Protein AF-A0A6L8DIW6-F1 (afdb_monomer_lite)

Foldseek 3Di:
DFLLLVLQAQAEEEEEPCLDDLNLLLVLLCCVVNVNHQAYEYADAWDADPVGDIRDQVNCCVPRRCPDPQVVVVCVVCPPCSCVSCVRHYHGDHFDLLDALRNDDPVVLLVCLARHAEYEYPDDDLDLQFQLLVLLSGQASSLLRSLVSQVSHDLHAYEAEFAPQLLAQDFEEAELDQDAAQAFNCVVVVNDPDGGHLVVVSVVLNVVLVVLVVVLVDPVNLVVQLVVLCVVPVDDDPVVSVVSSVVVSVVSSSVVSSVSQCVVCVVRRHRGSRSNSNNSSSSSCVVPNPQHLYEYEHEYQEAAACCPPHFQADAAQGLCRVVLVCQLQQLDQAAAFDQFAWRWYAYSLLSSLLSSLRRSVSSVPTDYGGAYLTQQAPHTDTPNNLVVLSNVLCVVVHDADPVRDGDDGHRYPNDHLVVVCVVCCVPQVVVLVVVLVVLVVVPPDPVCVVVNVVSVVSNVSSVVRNVSSSSCHSSRHRNYDYDGVSSVVSLVPTDPVSCVSSPNDSVPDPPSCSNNPGNVVSCCVHYVVPDDDDFDDDLPVVLQVFLQQNPQPPVGRPDPLFLLVLLVVLCVRFVQDFAEWEADPVGIDTAGSVLLSQLLLQLLVVVVVVPDAAAAEEEEAEFDHPLSLSPLSNCVLNNYAYEYDYNPDALVVSLVSCVLRVHQEYEYAPVNVVRNVVVDDPQAADDPDDDDDPDDDDDDDGGHYAYFHSQQSRHHPPDDRDPSHSPPPVDDRPHTDDFGSQRFSYFAWDDDPDPDIWTFTFGRLLLVVVLVLVCSQQVAALAAEEEQDPGCSDLCCVRPVRSNCSSRNHYYYYDPDLQLLVVLVVCLVRVHQEYEDAQVSLVRNLVVQVVCCVPVNNRSVVSHQYAEHEPDFHDLVSQVSNVVSSDGYKAFYFDVQQSTTQAIAGSNGGDHQFNHAGGPQKDWDFPPADPVQKHWIKIAGSNGTPATDPCVPRRCVQQDPRIGGPQWIWHADPVRTIHTDGGNVVVVVVVVPDDDDDDDDDPDAAAEEEEPDPWFFVDDLVQLLLCLVCVPPDPVRSVVVCVVCVVVVVVLVVVCVVPVQVSLLVVLQSQFFPFPVVLLVCLVVCCVPPGQQGGFPVSLVVLVVCVVSVHAYEYAYLAEPSNCVVVCVVSVHPYYHYWYADDDPRGGRSHTPDGGRWALNVLVVVVVVCVVVVHDQLRYEYEDAEPRCLSNQVRHNAREHEVHDPVVVVVCVVVVHHYYYTDGD

Secondary structure (DSSP, 8-state):
--HHHHHHBT-EEEEESTTSHHHHHHHHHHHHH-TTB-EEEEEE--EE-TTS-EE-HHHHIIIIIITSGGGHHHHHHHGGGHHHHHHHHEEEEE--TTSGGGG--HHHHHHHHHH-SEEEE------TT--HHHHIIIIIIHHHHHHHHHHHSSS-EEEEE--GGGGTT--EEE-S-PPPTT--HHHHTTS--PPP-HHHHHHHHHHHHHHHHHHTTSHHHHHHHHHHHHHH-SS--HHHHHHHHHHHHHHHHHHHHHHHHHHHHHHTT-SSHHHHHHHHHHHHHHHH-TT--EEEEEE-EEES-SSSSSTT---S--SSHHHHHHHHTT--S---S-TT-B--EEEHHHHHHHHHHHHHHHHHH-SEEEEEE-STTTS--BHHHHHHHHHHHHHHSPPB-TTSPBPP--------HHHHHHHHIIIIIHHHHHHHHHHTT-TT-TTHHHHHHHHHHHHHHHHHHHHHHHHHTTGGG--EEE--HHHHHHHHTS-HHHHHHS---GGG--HHHIIIIIIHHHHIIIII---SSP----HHHHHHTTSSS--S-TTT-----SHHHHHHHHHHHHTTSEEEEEEETTEEEEEEHHHHHHHHHHHHHHHHHTT--TT-EEEEE--S-HHHHHHHHHHHHTTPEEEEE-TTS-HHHHHHHHHHTTEEEEEE-HHHHHHHHTTPPTTSB--S--PPPTTPPPPP--S-BEEEEGGGTTEETTSPPPPSS-----SPPPPPPP--TTSEEEEEEP--SSS---EEEEEHHHHHHHHHHHHHHHT--TT-EEEE-S-TTSHHIIIIIIIHHHHHT-EEEE-S---HHHHHHHHHHHT--EEEE-HHHHHHHHHHHHHHHHHH-SHHHHH--EEEE-SSPPPHHHHHHHHHTT--EEEEEE-GGGSSEEEE--SS---TT---EEPTTEEEEEES--TTS-EEEEEEETTS-SEETT-HHHHHHHEETTEEEEEEEEEE-TTS-EEEEEEHHHHHHHGGG---------S---EEEEE-BTTTBS--HHHHHHHHHTTT--HHHHHHHHHHHHHHHHHHHHHHHH-HHHHHHHHHGGGTT-BHHHHHTTHHHHIIIIIGGGBBHHHHHHHHHHHHTT-EEEEEEEEEHHHHHHHHHHHT-SEEEEEEEEEETTEEEEEEESS-SSTHHHHHHHHHHHHHHT--GGG-EEEESSGGGHHHHTTSSEEEEES--HHHHHHHHHHT-EEE---B-

Structure (mmCIF, N/CA/C/O backbone):
data_AF-A0A6L8DIW6-F1
#
_entry.id   AF-A0A6L8DIW6-F1
#
loop_
_atom_site.group_PDB
_atom_site.id
_atom_site.type_symbol
_atom_site.label_atom_id
_atom_site.label_alt_id
_atom_site.label_comp_id
_atom_site.label_asym_id
_atom_site.label_entity_id
_atom_site.label_seq_id
_atom_site.pdbx_PDB_ins_code
_atom_site.Cartn_x
_atom_site.Cartn_y
_atom_site.Cartn_z
_atom_site.occupancy
_atom_site.B_iso_or_equiv
_atom_site.auth_seq_id
_atom_site.auth_comp_id
_atom_site.auth_asym_id
_atom_site.auth_atom_id
_atom_site.pdbx_PDB_model_num
ATOM 1 N N . MET A 1 1 ? -31.921 -7.538 9.552 1.00 60.34 1 MET A N 1
ATOM 2 C CA . MET A 1 1 ? -31.863 -6.181 10.118 1.00 60.34 1 MET A CA 1
ATOM 3 C C . MET A 1 1 ? -30.829 -6.242 11.211 1.00 60.34 1 MET A C 1
ATOM 5 O O . MET A 1 1 ? -31.128 -6.794 12.261 1.00 60.34 1 MET A O 1
ATOM 9 N N . SER A 1 2 ? -29.642 -5.725 10.908 1.00 85.19 2 SER A N 1
ATOM 10 C CA . SER A 1 2 ? -28.506 -5.585 11.821 1.00 85.19 2 SER A CA 1
ATOM 11 C C . SER A 1 2 ? -28.940 -5.100 13.211 1.00 85.19 2 SER A C 1
ATOM 13 O O . SER A 1 2 ? -29.562 -4.035 13.342 1.00 85.19 2 SER A O 1
ATOM 15 N N . GLU A 1 3 ? -28.617 -5.869 14.255 1.00 88.81 3 GLU A N 1
ATOM 16 C CA . GLU A 1 3 ? -28.897 -5.497 15.647 1.00 88.81 3 GLU A CA 1
ATOM 17 C C . GLU A 1 3 ? -28.067 -4.275 16.057 1.00 88.81 3 GLU A C 1
ATOM 19 O O . GLU A 1 3 ? -28.584 -3.363 16.706 1.00 88.81 3 GLU A O 1
ATOM 24 N N . ILE A 1 4 ? -26.802 -4.217 15.631 1.00 94.75 4 ILE A N 1
ATOM 25 C CA . ILE A 1 4 ? -25.880 -3.117 15.949 1.00 94.75 4 ILE A CA 1
ATOM 26 C C . ILE A 1 4 ? -26.357 -1.798 15.321 1.00 94.75 4 ILE A C 1
ATOM 28 O O . ILE A 1 4 ? -26.414 -0.771 16.002 1.00 94.75 4 ILE A O 1
ATOM 32 N N . VAL A 1 5 ? -26.748 -1.805 14.041 1.00 95.38 5 VAL A N 1
ATOM 33 C CA . VAL A 1 5 ? -27.281 -0.612 13.355 1.00 95.38 5 VAL A CA 1
ATOM 34 C C . VAL A 1 5 ? -28.603 -0.178 13.982 1.00 95.38 5 VAL A C 1
ATOM 36 O O . VAL A 1 5 ? -28.821 1.016 14.191 1.00 95.38 5 VAL A O 1
ATOM 39 N N . THR A 1 6 ? -29.462 -1.137 14.336 1.00 94.50 6 THR A N 1
ATOM 40 C CA . THR A 1 6 ? -30.736 -0.853 15.009 1.00 94.50 6 THR A CA 1
ATOM 41 C C . THR A 1 6 ? -30.513 -0.221 16.382 1.00 94.50 6 THR A C 1
ATOM 43 O O . THR A 1 6 ? -31.195 0.745 16.716 1.00 94.50 6 THR A O 1
ATOM 46 N N . TYR A 1 7 ? -29.541 -0.710 17.157 1.00 95.50 7 TYR A N 1
ATOM 47 C CA . TYR A 1 7 ? -29.178 -0.131 18.450 1.00 95.50 7 TYR A CA 1
ATOM 48 C C . TYR A 1 7 ? -28.678 1.313 18.316 1.00 95.50 7 TYR A C 1
ATOM 50 O O . TYR A 1 7 ? -29.071 2.161 19.111 1.00 95.50 7 TYR A O 1
ATOM 58 N N . LEU A 1 8 ? -27.852 1.609 17.306 1.00 96.62 8 LEU A N 1
ATOM 59 C CA . LEU A 1 8 ? -27.275 2.942 17.082 1.00 96.62 8 LEU A CA 1
ATOM 60 C C . LEU A 1 8 ? -28.264 3.967 16.502 1.00 96.62 8 LEU A C 1
ATOM 62 O O . LEU A 1 8 ? -27.987 5.169 16.541 1.00 96.62 8 LEU A O 1
ATOM 66 N N . ARG A 1 9 ? -29.409 3.530 15.965 1.00 96.94 9 ARG A N 1
ATOM 67 C CA . ARG A 1 9 ? -30.424 4.411 15.370 1.00 96.94 9 ARG A CA 1
ATOM 68 C C . ARG A 1 9 ? -30.899 5.462 16.376 1.00 96.94 9 ARG A C 1
ATOM 70 O O . ARG A 1 9 ? -31.416 5.137 17.440 1.00 96.94 9 ARG A O 1
ATOM 77 N N . GLY A 1 10 ? -30.748 6.735 16.017 1.00 96.44 10 GLY A N 1
ATOM 78 C CA . GLY A 1 10 ? -31.159 7.873 16.840 1.00 96.44 10 GLY A CA 1
ATOM 79 C C . GLY A 1 10 ? -30.328 8.096 18.107 1.00 96.44 10 GLY A C 1
ATOM 80 O O . GLY A 1 10 ? -30.591 9.064 18.816 1.00 96.44 10 GLY A O 1
ATOM 81 N N . LYS A 1 11 ? -29.323 7.255 18.384 1.00 96.94 11 LYS A N 1
ATOM 82 C CA . LYS A 1 11 ? -28.484 7.369 19.579 1.00 96.94 11 LYS A CA 1
ATOM 83 C C . LYS A 1 11 ? -27.518 8.538 19.498 1.00 96.94 11 LYS A C 1
ATOM 85 O O . LYS A 1 11 ? -27.013 8.884 18.424 1.00 96.94 11 LYS A O 1
ATOM 90 N N . THR A 1 12 ? -27.228 9.104 20.661 1.00 98.12 12 THR A N 1
ATOM 91 C CA . THR A 1 12 ? -26.225 10.144 20.849 1.00 98.12 12 THR A CA 1
ATOM 92 C C . THR A 1 12 ? -25.003 9.567 21.550 1.00 98.12 12 THR A C 1
ATOM 94 O O . THR A 1 12 ? -25.089 9.049 22.663 1.00 98.12 12 THR A O 1
ATOM 97 N N . LEU A 1 13 ? -23.845 9.670 20.904 1.00 98.19 13 LEU A N 1
ATOM 98 C CA . LEU A 1 13 ? -22.583 9.144 21.410 1.00 98.19 13 LEU A CA 1
ATOM 99 C C . LEU A 1 13 ? -21.670 10.288 21.836 1.00 98.19 13 LEU A C 1
ATOM 101 O O . LEU A 1 13 ? -21.551 11.282 21.124 1.00 98.19 13 LEU A O 1
ATOM 105 N N . LEU A 1 14 ? -20.959 10.118 22.946 1.00 97.81 14 LEU A N 1
ATOM 106 C CA . LEU A 1 14 ? -19.825 10.956 23.320 1.00 97.81 14 LEU A CA 1
ATOM 107 C C . LEU A 1 14 ? -18.543 10.128 23.255 1.00 97.81 14 LEU A C 1
ATOM 109 O O . LEU A 1 14 ? -18.403 9.122 23.949 1.00 97.81 14 LEU A O 1
ATOM 113 N N . ILE A 1 15 ? -17.606 10.557 22.409 1.00 96.50 15 ILE A N 1
ATOM 114 C CA . ILE A 1 15 ? -16.372 9.832 22.111 1.00 96.50 15 ILE A CA 1
ATOM 115 C C . ILE A 1 15 ? -15.164 10.678 22.506 1.00 96.50 15 ILE A C 1
ATOM 117 O O . ILE A 1 15 ? -14.994 11.813 22.052 1.00 96.50 15 ILE A O 1
ATOM 121 N N . THR A 1 16 ? -14.281 10.101 23.321 1.00 93.44 16 THR A N 1
ATOM 122 C CA . THR A 1 16 ? -12.988 10.705 23.666 1.00 93.44 16 THR A CA 1
ATOM 123 C C . THR A 1 16 ? -11.833 10.034 22.935 1.00 93.44 16 THR A C 1
ATOM 125 O O . THR A 1 16 ? -11.934 8.903 22.463 1.00 93.44 16 THR A O 1
ATOM 128 N N . GLY A 1 17 ? -10.709 10.746 22.812 1.00 87.88 17 GLY A N 1
ATOM 129 C CA . GLY A 1 17 ? -9.570 10.257 22.030 1.00 87.88 17 GLY A CA 1
ATOM 130 C C . GLY A 1 17 ? -9.835 10.249 20.521 1.00 87.88 17 GLY A C 1
ATOM 131 O O . GLY A 1 17 ? -9.136 9.552 19.796 1.00 87.88 17 GLY A O 1
ATOM 132 N N . ALA A 1 18 ? -10.810 11.034 20.045 1.00 84.94 18 ALA A N 1
ATOM 133 C CA . ALA A 1 18 ? -11.290 11.057 18.659 1.00 84.94 18 ALA A CA 1
ATOM 134 C C . ALA A 1 18 ? -10.206 11.358 17.606 1.00 84.94 18 ALA A C 1
ATOM 136 O O . ALA A 1 18 ? -10.297 10.923 16.463 1.00 84.94 18 ALA A O 1
ATOM 137 N N . THR A 1 19 ? -9.145 12.071 17.990 1.00 87.44 19 THR A N 1
ATOM 138 C CA . THR A 1 19 ? -7.993 12.340 17.114 1.00 87.44 19 THR A CA 1
ATOM 139 C C . THR A 1 19 ? -7.044 11.143 16.986 1.00 87.44 19 THR A C 1
ATOM 141 O O . THR A 1 19 ? -6.098 11.192 16.202 1.00 87.44 19 THR A O 1
ATOM 144 N N . GLY A 1 20 ? -7.254 10.092 17.780 1.00 88.31 20 GLY A N 1
ATOM 145 C CA . GLY A 1 20 ? -6.485 8.856 17.778 1.00 88.31 20 GLY A CA 1
ATOM 146 C C . GLY A 1 20 ? -6.932 7.879 16.692 1.00 88.31 20 GLY A C 1
ATOM 147 O O . GLY A 1 20 ? -8.074 7.885 16.242 1.00 88.31 20 GLY A O 1
ATOM 148 N N . PHE A 1 21 ? -6.009 7.002 16.307 1.00 90.56 21 PHE A N 1
ATOM 149 C CA . PHE A 1 21 ? -6.151 6.061 15.193 1.00 90.56 21 PHE A CA 1
ATOM 150 C C . PHE A 1 21 ? -7.405 5.175 15.271 1.00 90.56 21 PHE A C 1
ATOM 152 O O . PHE A 1 21 ? -8.214 5.176 14.349 1.00 90.56 21 PHE A O 1
ATOM 159 N N . LEU A 1 22 ? -7.609 4.474 16.392 1.00 92.69 22 LEU A N 1
ATOM 160 C CA . LEU A 1 22 ? -8.771 3.599 16.569 1.00 92.69 22 LEU A CA 1
ATOM 161 C C . LEU A 1 22 ? -10.090 4.383 16.587 1.00 92.69 22 LEU A C 1
ATOM 163 O O . LEU A 1 22 ? -11.066 3.961 15.976 1.00 92.69 22 LEU A O 1
ATOM 167 N N . ALA A 1 23 ? -10.122 5.536 17.259 1.00 93.31 23 ALA A N 1
ATOM 168 C CA . ALA A 1 23 ? -11.342 6.326 17.379 1.00 93.31 23 ALA A CA 1
ATOM 169 C C . ALA A 1 23 ? -11.843 6.809 16.011 1.00 93.31 23 ALA A C 1
ATOM 171 O O . ALA A 1 23 ? -13.042 6.764 15.753 1.00 93.31 23 ALA A O 1
ATOM 172 N N . LYS A 1 24 ? -10.934 7.198 15.106 1.00 94.75 24 LYS A N 1
ATOM 173 C CA . LYS A 1 24 ? -11.293 7.548 13.725 1.00 94.75 24 LYS A CA 1
ATOM 174 C C . LYS A 1 24 ? -11.913 6.372 12.976 1.00 94.75 24 LYS A C 1
ATOM 176 O O . LYS A 1 24 ? -12.929 6.573 12.321 1.00 94.75 24 LYS A O 1
ATOM 181 N N . ALA A 1 25 ? -11.346 5.169 13.108 1.00 95.12 25 ALA A N 1
ATOM 182 C CA . ALA A 1 25 ? -11.906 3.962 12.497 1.00 95.12 25 ALA A CA 1
ATOM 183 C C . ALA A 1 25 ? -13.319 3.670 13.019 1.00 95.12 25 ALA A C 1
ATOM 185 O O . ALA A 1 25 ? -14.221 3.407 12.233 1.00 95.12 25 ALA A O 1
ATOM 186 N N . VAL A 1 26 ? -13.536 3.785 14.335 1.00 96.62 26 VAL A N 1
ATOM 187 C CA . VAL A 1 26 ? -14.862 3.587 14.941 1.00 96.62 26 VAL A CA 1
ATOM 188 C C . VAL A 1 26 ? -15.864 4.639 14.456 1.00 96.62 26 VAL A C 1
ATOM 190 O O . VAL A 1 26 ? -16.973 4.286 14.066 1.00 96.62 26 VAL A O 1
ATOM 193 N N . VAL A 1 27 ? -15.486 5.922 14.438 1.00 96.56 27 VAL A N 1
ATOM 194 C CA . VAL A 1 27 ? -16.367 7.014 13.981 1.00 96.56 27 VAL A CA 1
ATOM 195 C C . VAL A 1 27 ? -16.723 6.860 12.501 1.00 96.56 27 VAL A C 1
ATOM 197 O O . VAL A 1 27 ? -17.898 6.963 12.152 1.00 96.56 27 VAL A O 1
ATOM 200 N N . GLU A 1 28 ? -15.741 6.577 11.641 1.00 95.88 28 GLU A N 1
ATOM 201 C CA . GLU A 1 28 ? -15.964 6.277 10.219 1.00 95.88 28 GLU A CA 1
ATOM 202 C C . GLU A 1 28 ? -16.940 5.112 10.059 1.00 95.88 28 GLU A C 1
ATOM 204 O O . GLU A 1 28 ? -17.940 5.234 9.348 1.00 95.88 28 GLU A O 1
ATOM 209 N N . LYS A 1 29 ? -16.697 4.017 10.789 1.00 96.12 29 LYS A N 1
ATOM 210 C CA . LYS A 1 29 ? -17.497 2.798 10.713 1.00 96.12 29 LYS A CA 1
ATOM 211 C C . LYS A 1 29 ? -18.953 3.044 11.100 1.00 96.12 29 LYS A C 1
ATOM 213 O O . LYS A 1 29 ? -19.847 2.583 10.389 1.00 96.12 29 LYS A O 1
ATOM 218 N N . ILE A 1 30 ? -19.192 3.802 12.175 1.00 97.00 30 ILE A N 1
ATOM 219 C CA . ILE A 1 30 ? -20.539 4.208 12.605 1.00 97.00 30 ILE A CA 1
ATOM 220 C C . ILE A 1 30 ? -21.213 5.039 11.511 1.00 97.00 30 ILE A C 1
ATOM 222 O O . ILE A 1 30 ? -22.321 4.715 11.098 1.00 97.00 30 ILE A O 1
ATOM 226 N N . LEU A 1 31 ? -20.552 6.084 11.007 1.00 96.00 31 LEU A N 1
ATOM 227 C CA . LEU A 1 31 ? -21.151 6.995 10.025 1.00 96.00 31 LEU A CA 1
ATOM 228 C C . LEU A 1 31 ? -21.475 6.306 8.695 1.00 96.00 31 LEU A C 1
ATOM 230 O O . LEU A 1 31 ? -22.463 6.665 8.054 1.00 96.00 31 LEU A O 1
ATOM 234 N N . ARG A 1 32 ? -20.668 5.316 8.301 1.00 94.19 32 ARG A N 1
ATOM 235 C CA . ARG A 1 32 ? -20.864 4.533 7.079 1.00 94.19 32 ARG A CA 1
ATOM 236 C C . ARG A 1 32 ? -21.933 3.454 7.220 1.00 94.19 32 ARG A C 1
ATOM 238 O O . ARG A 1 32 ? -22.742 3.297 6.312 1.00 94.19 32 ARG A O 1
ATOM 245 N N . CYS A 1 33 ? -21.922 2.694 8.316 1.00 93.38 33 CYS A N 1
ATOM 246 C CA . CYS A 1 33 ? -22.786 1.514 8.463 1.00 93.38 33 CYS A CA 1
ATOM 247 C C . CYS A 1 33 ? -24.106 1.825 9.180 1.00 93.38 33 CYS A C 1
ATOM 249 O O . CYS A 1 33 ? -25.103 1.162 8.924 1.00 93.38 33 CYS A O 1
ATOM 251 N N . ALA A 1 34 ? -24.132 2.843 10.043 1.00 94.19 34 ALA A N 1
ATOM 252 C CA . ALA A 1 34 ? -25.307 3.285 10.791 1.00 94.19 34 ALA A CA 1
ATOM 253 C C . ALA A 1 34 ? -25.580 4.784 10.547 1.00 94.19 34 ALA A C 1
ATOM 255 O O . ALA A 1 34 ? -25.504 5.599 11.470 1.00 94.19 34 ALA A O 1
ATOM 256 N N . PRO A 1 35 ? -25.921 5.193 9.308 1.00 90.69 35 PRO A N 1
ATOM 257 C CA . PRO A 1 35 ? -26.141 6.600 8.986 1.00 90.69 35 PRO A CA 1
ATOM 258 C C . PRO A 1 35 ? -27.325 7.215 9.749 1.00 90.69 35 PRO A C 1
ATOM 260 O O . PRO A 1 35 ? -27.416 8.434 9.823 1.00 90.69 35 PRO A O 1
ATOM 263 N N . GLU A 1 36 ? -28.215 6.421 10.335 1.00 94.75 36 GLU A N 1
ATOM 264 C CA . GLU A 1 36 ? -29.333 6.908 11.154 1.00 94.75 36 GLU A CA 1
ATOM 265 C C . GLU A 1 36 ? -28.943 7.206 12.614 1.00 94.75 36 GLU A C 1
ATOM 267 O O . GLU A 1 36 ? -29.816 7.492 13.434 1.00 94.75 36 GLU A O 1
ATOM 272 N N . VAL A 1 37 ? -27.651 7.151 12.961 1.00 96.88 37 VAL A N 1
ATOM 273 C CA . VAL A 1 37 ? -27.142 7.649 14.246 1.00 96.88 37 VAL A CA 1
ATOM 274 C C . VAL A 1 37 ? -27.524 9.121 14.443 1.00 96.88 37 VAL A C 1
ATOM 276 O O . VAL A 1 37 ? -27.468 9.915 13.502 1.00 96.88 37 VAL A O 1
ATOM 279 N N . GLY A 1 38 ? -27.923 9.484 15.664 1.00 96.81 38 GLY A N 1
ATOM 280 C CA . GLY A 1 38 ? -28.416 10.824 15.979 1.00 96.81 38 GLY A CA 1
ATOM 281 C C . GLY A 1 38 ? -27.301 11.868 15.964 1.00 96.81 38 GLY A C 1
ATOM 282 O O . GLY A 1 38 ? -27.228 12.705 15.063 1.00 96.81 38 GLY A O 1
ATOM 283 N N . ARG A 1 39 ? -26.430 11.835 16.979 1.00 96.62 39 ARG A N 1
ATOM 284 C CA . ARG A 1 39 ? -25.302 12.770 17.130 1.00 96.62 39 ARG A CA 1
ATOM 285 C C . ARG A 1 39 ? -24.068 12.061 17.676 1.00 96.62 39 ARG A C 1
ATOM 287 O O . ARG A 1 39 ? -24.170 11.144 18.482 1.00 96.62 39 ARG A O 1
ATOM 294 N N . ILE A 1 40 ? -22.893 12.525 17.273 1.00 98.12 40 ILE A N 1
ATOM 295 C CA . ILE A 1 40 ? -21.598 12.074 17.773 1.00 98.12 40 ILE A CA 1
ATOM 296 C C . ILE A 1 40 ? -20.840 13.300 18.283 1.00 98.12 40 ILE A C 1
ATOM 298 O O . ILE A 1 40 ? -20.344 14.109 17.499 1.00 98.12 40 ILE A O 1
ATOM 302 N N . TYR A 1 41 ? -20.743 13.433 19.601 1.00 97.88 41 TYR A N 1
ATOM 303 C CA . TYR A 1 41 ? -19.928 14.436 20.269 1.00 97.88 41 TYR A CA 1
ATOM 304 C C . TYR A 1 41 ? -18.482 13.945 20.379 1.00 97.88 41 TYR A C 1
ATOM 306 O O . TYR A 1 41 ? -18.205 12.933 21.021 1.00 97.88 41 TYR A O 1
ATOM 314 N N . LEU A 1 42 ? -17.545 14.665 19.767 1.00 96.69 42 LEU A N 1
ATOM 315 C CA . LEU A 1 42 ? -16.115 14.365 19.831 1.00 96.69 42 LEU A CA 1
ATOM 316 C C . LEU A 1 42 ? -15.441 15.322 20.812 1.00 96.69 42 LEU A C 1
ATOM 318 O O . LEU A 1 42 ? -15.326 16.515 20.529 1.00 96.69 42 LEU A O 1
ATOM 322 N N . VAL A 1 43 ? -14.970 14.803 21.950 1.00 93.75 43 VAL A N 1
ATOM 323 C CA . VAL A 1 43 ? -14.256 15.614 22.948 1.00 93.75 43 VAL A CA 1
ATOM 324 C C . VAL A 1 43 ? -12.804 15.791 22.513 1.00 93.75 43 VAL A C 1
ATOM 326 O O . VAL A 1 43 ? -12.021 14.833 22.488 1.00 93.75 43 VAL A O 1
ATOM 329 N N . VAL A 1 44 ? -12.442 17.021 22.147 1.00 92.19 44 VAL A N 1
ATOM 330 C CA . VAL A 1 44 ? -11.136 17.372 21.581 1.00 92.19 44 VAL A CA 1
ATOM 331 C C . VAL A 1 44 ? -10.604 18.641 22.241 1.00 92.19 44 VAL A C 1
ATOM 333 O O . VAL A 1 44 ? -11.286 19.653 22.317 1.00 92.19 44 VAL A O 1
ATOM 336 N N . ARG A 1 45 ? -9.343 18.613 22.678 1.00 88.75 45 ARG A N 1
ATOM 337 C CA . ARG A 1 45 ? -8.667 19.786 23.259 1.00 88.75 45 ARG A CA 1
ATOM 338 C C . ARG A 1 45 ? -8.304 20.816 22.194 1.00 88.75 45 ARG A C 1
ATOM 340 O O . ARG A 1 45 ? -7.816 20.422 21.134 1.00 88.75 45 ARG A O 1
ATOM 347 N N . ALA A 1 46 ? -8.404 22.109 22.491 1.00 86.31 46 ALA A N 1
ATOM 348 C CA . ALA A 1 46 ? -7.761 23.128 21.663 1.00 86.31 46 ALA A CA 1
ATOM 349 C C . ALA A 1 46 ? -6.237 22.908 21.606 1.00 86.31 46 ALA A C 1
ATOM 351 O O . ALA A 1 46 ? -5.620 22.401 22.549 1.00 86.31 46 ALA A O 1
ATOM 352 N N . ARG A 1 47 ? -5.604 23.273 20.487 1.00 85.75 47 ARG A N 1
ATOM 353 C CA . ARG A 1 47 ? -4.162 23.066 20.284 1.00 85.75 47 ARG A CA 1
ATOM 354 C C . ARG A 1 47 ? -3.485 24.313 19.744 1.00 85.75 47 ARG A C 1
ATOM 356 O O . ARG A 1 47 ? -3.834 24.811 18.684 1.00 85.75 47 ARG A O 1
ATOM 363 N N . ARG A 1 48 ? -2.413 24.756 20.400 1.00 80.50 48 ARG A N 1
ATOM 364 C CA . ARG A 1 48 ? -1.581 25.847 19.881 1.00 80.50 48 ARG A CA 1
ATOM 365 C C . ARG A 1 48 ? -0.627 25.353 18.785 1.00 80.50 48 ARG A C 1
ATOM 367 O O . ARG A 1 48 ? 0.123 24.395 18.992 1.00 80.50 48 ARG A O 1
ATOM 374 N N . ARG A 1 49 ? -0.647 25.998 17.618 1.00 75.94 49 ARG A N 1
ATOM 375 C CA . ARG A 1 49 ? 0.290 25.793 16.504 1.00 75.94 49 ARG A CA 1
ATOM 376 C C . ARG A 1 49 ? 1.646 26.442 16.812 1.00 75.94 49 ARG A C 1
ATOM 378 O O . ARG A 1 49 ? 1.785 27.289 17.695 1.00 75.94 49 ARG A O 1
ATOM 385 N N . LYS A 1 50 ? 2.678 26.023 16.070 1.00 69.38 50 LYS A N 1
ATOM 386 C CA . LYS A 1 50 ? 4.061 26.521 16.226 1.00 69.38 50 LYS A CA 1
ATOM 387 C C . LYS A 1 50 ? 4.222 28.000 15.856 1.00 69.38 50 LYS A C 1
ATOM 389 O O . LYS A 1 50 ? 5.166 28.626 16.318 1.00 69.38 50 LYS A O 1
ATOM 394 N N . ASP A 1 51 ? 3.318 28.528 15.038 1.00 75.25 51 ASP A N 1
ATOM 395 C CA . ASP A 1 51 ? 3.234 29.944 14.660 1.00 75.25 51 ASP A CA 1
ATOM 396 C C . ASP A 1 51 ? 2.552 30.819 15.731 1.00 75.25 51 ASP A C 1
ATOM 398 O O . ASP A 1 51 ? 2.510 32.038 15.598 1.00 75.25 51 ASP A O 1
ATOM 402 N N . GLY A 1 52 ? 2.054 30.210 16.814 1.00 74.94 52 GLY A N 1
ATOM 403 C CA . GLY A 1 52 ? 1.411 30.893 17.930 1.00 74.94 52 GLY A CA 1
ATOM 404 C C . GLY A 1 52 ? -0.117 30.947 17.867 1.00 74.94 52 GLY A C 1
ATOM 405 O O . GLY A 1 52 ? -0.703 31.313 18.890 1.00 74.94 52 GLY A O 1
ATOM 406 N N . THR A 1 53 ? -0.742 30.548 16.750 1.00 82.88 53 THR A N 1
ATOM 407 C CA . THR A 1 53 ? -2.208 30.472 16.583 1.00 82.88 53 THR A CA 1
ATOM 408 C C . THR A 1 53 ? -2.812 29.290 17.352 1.00 82.88 53 THR A C 1
ATOM 410 O O . THR A 1 53 ? -2.114 28.318 17.643 1.00 82.88 53 THR A O 1
ATOM 413 N N . THR A 1 54 ? -4.093 29.358 17.722 1.00 85.62 54 THR A N 1
ATOM 414 C CA . THR A 1 54 ? -4.795 28.280 18.442 1.00 85.62 54 THR A CA 1
ATOM 415 C C . THR A 1 54 ? -5.827 27.645 17.522 1.00 85.62 54 THR A C 1
ATOM 417 O O . THR A 1 54 ? -6.721 28.337 17.059 1.00 85.62 54 THR A O 1
ATOM 420 N N . LEU A 1 55 ? -5.700 26.338 17.294 1.00 86.69 55 LEU A N 1
ATOM 421 C CA . LEU A 1 55 ? -6.725 25.504 16.680 1.00 86.69 55 LEU A CA 1
ATOM 422 C C . LEU A 1 55 ? -7.806 25.187 17.710 1.00 86.69 55 LEU A C 1
ATOM 424 O O . LEU A 1 55 ? -7.516 24.559 18.736 1.00 86.69 55 LEU A O 1
ATOM 428 N N . THR A 1 56 ? -9.029 25.599 17.415 1.00 91.88 56 THR A N 1
ATOM 429 C CA . THR A 1 56 ? -10.235 25.265 18.179 1.00 91.88 56 THR A CA 1
ATOM 430 C C . THR A 1 56 ? -10.566 23.776 18.068 1.00 91.88 56 THR A C 1
ATOM 432 O O . THR A 1 56 ? -10.117 23.090 17.144 1.00 91.88 56 THR A O 1
ATOM 435 N N . ALA A 1 57 ? -11.386 23.248 18.982 1.00 90.88 57 ALA A N 1
ATOM 436 C CA . ALA A 1 57 ? -11.850 21.860 18.883 1.00 90.88 57 ALA A CA 1
ATOM 437 C C . ALA A 1 57 ? -12.529 21.552 17.533 1.00 90.88 57 ALA A C 1
ATOM 439 O O . ALA A 1 57 ? -12.299 20.488 16.958 1.00 90.88 57 ALA A O 1
ATOM 440 N N . ARG A 1 58 ? -13.315 22.499 17.000 1.00 92.19 58 ARG A N 1
ATOM 441 C CA . ARG A 1 58 ? -14.001 22.368 15.707 1.00 92.19 58 ARG A CA 1
ATOM 442 C C . ARG A 1 58 ? -13.024 22.237 14.545 1.00 92.19 58 ARG A C 1
ATOM 444 O O . ARG A 1 58 ? -13.122 21.275 13.790 1.00 92.19 58 ARG A O 1
ATOM 451 N N . GLU A 1 59 ? -12.057 23.145 14.444 1.00 91.38 59 GLU A N 1
ATOM 452 C CA . GLU A 1 59 ? -11.039 23.088 13.388 1.00 91.38 59 GLU A CA 1
ATOM 453 C C . GLU A 1 59 ? -10.222 21.798 13.479 1.00 91.38 59 GLU A C 1
ATOM 455 O O . GLU A 1 59 ? -9.882 21.215 12.460 1.00 91.38 59 GLU A O 1
ATOM 460 N N . ARG A 1 60 ? -9.947 21.286 14.687 1.00 91.94 60 ARG A N 1
ATOM 461 C CA . ARG A 1 60 ? -9.271 19.988 14.833 1.00 91.94 60 ARG A CA 1
ATOM 462 C C . ARG A 1 60 ? -10.124 18.818 14.353 1.00 91.94 60 ARG A C 1
ATOM 464 O O . ARG A 1 60 ? -9.577 17.898 13.755 1.00 91.94 60 ARG A O 1
ATOM 471 N N . VAL A 1 61 ? -11.434 18.819 14.600 1.00 94.19 61 VAL A N 1
ATOM 472 C CA . VAL A 1 61 ? -12.329 17.786 14.051 1.00 94.19 61 VAL A CA 1
ATOM 473 C C . VAL A 1 61 ? -12.360 17.868 12.524 1.00 94.19 61 VAL A C 1
ATOM 475 O O . VAL A 1 61 ? -12.217 16.846 11.855 1.00 94.19 61 VAL A O 1
ATOM 478 N N . GLU A 1 62 ? -12.475 19.069 11.965 1.00 91.25 62 GLU A N 1
ATOM 479 C CA . GLU A 1 62 ? -12.478 19.276 10.517 1.00 91.25 62 GLU A CA 1
ATOM 480 C C . GLU A 1 62 ? -11.129 18.862 9.894 1.00 91.25 62 GLU A C 1
ATOM 482 O O . GLU A 1 62 ? -11.104 17.977 9.043 1.00 91.25 62 GLU A O 1
ATOM 487 N N . GLU A 1 63 ? -10.002 19.408 10.360 1.00 89.25 63 GLU A N 1
ATOM 488 C CA . GLU A 1 63 ? -8.667 19.203 9.777 1.00 89.25 63 GLU A CA 1
ATOM 489 C C . GLU A 1 63 ? -8.017 17.850 10.124 1.00 89.25 63 GLU A C 1
ATOM 491 O O . GLU A 1 63 ? -7.346 17.258 9.280 1.00 89.25 63 GLU A O 1
ATOM 496 N N . GLU A 1 64 ? -8.143 17.356 11.362 1.00 89.12 64 GLU A N 1
ATOM 497 C CA . GLU A 1 64 ? -7.406 16.162 11.818 1.00 89.12 64 GLU A CA 1
ATOM 498 C C . GLU A 1 64 ? -8.223 14.866 11.688 1.00 89.12 64 GLU A C 1
ATOM 500 O O . GLU A 1 64 ? -7.635 13.784 11.583 1.00 89.12 64 GLU A O 1
ATOM 505 N N . ILE A 1 65 ? -9.559 14.949 11.719 1.00 92.44 65 ILE A N 1
ATOM 506 C CA . ILE A 1 65 ? -10.454 13.781 11.697 1.00 92.44 65 ILE A CA 1
ATOM 507 C C . ILE A 1 65 ? -11.132 13.664 10.333 1.00 92.44 65 ILE A C 1
ATOM 509 O O . ILE A 1 65 ? -10.839 12.721 9.601 1.00 92.44 65 ILE A O 1
ATOM 513 N N . LEU A 1 66 ? -11.979 14.625 9.954 1.00 93.56 66 LEU A N 1
ATOM 514 C CA . LEU A 1 66 ? -12.808 14.527 8.746 1.00 93.56 66 LEU A CA 1
ATOM 515 C C . LEU A 1 66 ? -12.007 14.608 7.439 1.00 93.56 66 LEU A C 1
ATOM 517 O O . LEU A 1 66 ? -12.480 14.107 6.420 1.00 93.56 66 LEU A O 1
ATOM 521 N N . GLN A 1 67 ? -10.796 15.179 7.456 1.00 91.06 67 GLN A N 1
ATOM 522 C CA . GLN A 1 67 ? -9.853 15.154 6.326 1.00 91.06 67 GLN A CA 1
ATOM 523 C C . GLN A 1 67 ? -8.892 13.951 6.333 1.00 91.06 67 GLN A C 1
ATOM 525 O O . GLN A 1 67 ? -8.125 13.772 5.388 1.00 91.06 67 GLN A O 1
ATOM 530 N N . SER A 1 68 ? -8.930 13.086 7.354 1.00 90.50 68 SER A N 1
ATOM 531 C CA . SER A 1 68 ? -8.114 11.863 7.369 1.00 90.50 68 SER A CA 1
ATOM 532 C C . SER A 1 68 ? -8.455 10.957 6.177 1.00 90.50 68 SER A C 1
ATOM 534 O O . SER A 1 68 ? -9.592 10.943 5.690 1.00 90.50 68 SER A O 1
ATOM 536 N N . ALA A 1 69 ? -7.484 10.159 5.723 1.00 87.69 69 ALA A N 1
ATOM 537 C CA . ALA A 1 69 ? -7.695 9.129 4.704 1.00 87.69 69 ALA A CA 1
ATOM 538 C C . ALA A 1 69 ? -8.806 8.138 5.095 1.00 87.69 69 ALA A C 1
ATOM 540 O O . ALA A 1 69 ? -9.509 7.654 4.216 1.00 87.69 69 ALA A O 1
ATOM 541 N N . ALA A 1 70 ? -9.053 7.939 6.397 1.00 89.62 70 ALA A N 1
ATOM 542 C CA . ALA A 1 70 ? -10.130 7.075 6.881 1.00 89.62 70 ALA A CA 1
ATOM 543 C C . ALA A 1 70 ? -11.499 7.465 6.295 1.00 89.62 70 ALA A C 1
ATOM 545 O O . ALA A 1 70 ? -12.286 6.619 5.897 1.00 89.62 70 ALA A O 1
ATOM 546 N N . PHE A 1 71 ? -11.752 8.771 6.180 1.00 94.44 71 PHE A N 1
ATOM 547 C CA . PHE A 1 71 ? -13.023 9.325 5.715 1.00 94.44 71 PHE A CA 1
ATOM 548 C C . PHE A 1 71 ? -13.067 9.529 4.192 1.00 94.44 71 PHE A C 1
ATOM 550 O O . PHE A 1 71 ? -14.036 10.098 3.692 1.00 94.44 71 PHE A O 1
ATOM 557 N N . ALA A 1 72 ? -12.050 9.086 3.439 1.00 88.88 72 ALA A N 1
ATOM 558 C CA . ALA A 1 72 ? -11.985 9.281 1.987 1.00 88.88 72 ALA A CA 1
ATOM 559 C C . ALA A 1 72 ? -13.210 8.697 1.275 1.00 88.88 72 ALA A C 1
ATOM 561 O O . ALA A 1 72 ? -13.850 9.399 0.497 1.00 88.88 72 ALA A O 1
ATOM 562 N N . ARG A 1 73 ? -13.605 7.473 1.642 1.00 86.75 73 ARG A N 1
ATOM 563 C CA . ARG A 1 73 ? -14.797 6.811 1.100 1.00 86.75 73 ARG A CA 1
ATOM 564 C C . ARG A 1 73 ? -16.083 7.588 1.383 1.00 86.75 73 ARG A C 1
ATOM 566 O O . ARG A 1 73 ? -16.931 7.710 0.505 1.00 86.75 73 ARG A O 1
ATOM 573 N N . LEU A 1 74 ? -16.241 8.131 2.592 1.00 89.56 74 LEU A N 1
ATOM 574 C CA . LEU A 1 74 ? -17.409 8.944 2.953 1.00 89.56 74 LEU A CA 1
ATOM 575 C C . LEU A 1 74 ? -17.430 10.279 2.193 1.00 89.56 74 LEU A C 1
ATOM 577 O O . LEU A 1 74 ? -18.501 10.715 1.771 1.00 89.56 74 LEU A O 1
ATOM 581 N N . ARG A 1 75 ? -16.264 10.907 1.981 1.00 93.25 75 ARG A N 1
ATOM 582 C CA . ARG A 1 75 ? -16.141 12.118 1.153 1.00 93.25 75 ARG A CA 1
ATOM 583 C C . ARG A 1 75 ? -16.513 11.844 -0.299 1.00 93.25 75 ARG A C 1
ATOM 585 O O . ARG A 1 75 ? -17.282 12.605 -0.870 1.00 93.25 75 ARG A O 1
ATOM 592 N N . GLU A 1 76 ? -16.031 10.743 -0.865 1.00 88.00 76 GLU A N 1
ATOM 593 C CA . GLU A 1 76 ? -16.368 10.317 -2.227 1.00 88.00 76 GLU A CA 1
ATOM 594 C C . GLU A 1 76 ? -17.863 9.994 -2.370 1.00 88.00 76 GLU A C 1
ATOM 596 O O . GLU A 1 76 ? -18.512 10.453 -3.303 1.00 88.00 76 GLU A O 1
ATOM 601 N N . THR A 1 77 ? -18.437 9.282 -1.395 1.00 85.69 77 THR A N 1
ATOM 602 C CA . THR A 1 77 ? -19.854 8.875 -1.412 1.00 85.69 77 THR A CA 1
ATOM 603 C C . THR A 1 77 ? -20.810 10.068 -1.322 1.00 85.69 77 THR A C 1
ATOM 605 O O . THR A 1 77 ? -21.871 10.062 -1.943 1.00 85.69 77 THR A O 1
ATOM 608 N N . HIS A 1 78 ? -20.478 11.085 -0.521 1.00 87.19 78 HIS A N 1
ATOM 609 C CA . HIS A 1 78 ? -21.370 12.221 -0.270 1.00 87.19 78 HIS A CA 1
ATOM 610 C C . HIS A 1 78 ? -21.045 13.475 -1.094 1.00 87.19 78 HIS A C 1
ATOM 612 O O . HIS A 1 78 ? -21.882 14.381 -1.143 1.00 87.19 78 HIS A O 1
ATOM 618 N N . GLY A 1 79 ? -19.876 13.535 -1.741 1.00 90.50 79 GLY A N 1
ATOM 619 C CA . GLY A 1 79 ? -19.440 14.664 -2.564 1.00 90.50 79 GLY A CA 1
ATOM 620 C C . GLY A 1 79 ? -19.578 16.002 -1.834 1.00 90.50 79 GLY A C 1
ATOM 621 O O . GLY A 1 79 ? -19.231 16.125 -0.657 1.00 90.50 79 GLY A O 1
ATOM 622 N N . ASP A 1 80 ? -20.172 16.988 -2.505 1.00 91.56 80 ASP A N 1
ATOM 623 C CA . ASP A 1 80 ? -20.378 18.342 -1.968 1.00 91.56 80 ASP A CA 1
ATOM 624 C C . ASP A 1 80 ? -21.242 18.372 -0.696 1.00 91.56 80 ASP A C 1
ATOM 626 O O . ASP A 1 80 ? -21.107 19.267 0.136 1.00 91.56 80 ASP A O 1
ATOM 630 N N . ARG A 1 81 ? -22.098 17.360 -0.492 1.00 90.94 81 ARG A N 1
ATOM 631 C CA . ARG A 1 81 ? -22.964 17.255 0.693 1.00 90.94 81 ARG A CA 1
ATOM 632 C C . ARG A 1 81 ? -22.240 16.702 1.919 1.00 90.94 81 ARG A C 1
ATOM 634 O O . ARG A 1 81 ? -22.840 16.640 2.992 1.00 90.94 81 ARG A O 1
ATOM 641 N N . PHE A 1 82 ? -20.982 16.273 1.789 1.00 93.50 82 PHE A N 1
ATOM 642 C CA . PHE A 1 82 ? -20.221 15.692 2.894 1.00 93.50 82 PHE A CA 1
ATOM 643 C C . PHE A 1 82 ? -20.142 16.642 4.092 1.00 93.50 82 PHE A C 1
ATOM 645 O O . PHE A 1 82 ? -20.441 16.231 5.212 1.00 93.50 82 PHE A O 1
ATOM 652 N N . ALA A 1 83 ? -19.788 17.911 3.862 1.00 91.31 83 ALA A N 1
ATOM 653 C CA . ALA A 1 83 ? -19.641 18.895 4.932 1.00 91.31 83 ALA A CA 1
ATOM 654 C C . ALA A 1 83 ? -20.958 19.110 5.698 1.00 91.31 83 ALA A C 1
ATOM 656 O O . ALA A 1 83 ? -20.952 19.112 6.927 1.00 91.31 83 ALA A O 1
ATOM 657 N N . ASP A 1 84 ? -22.084 19.195 4.986 1.00 91.75 84 ASP A N 1
ATOM 658 C CA . ASP A 1 84 ? -23.406 19.387 5.589 1.00 91.75 84 ASP A CA 1
ATOM 659 C C . ASP A 1 84 ? -23.854 18.159 6.394 1.00 91.75 84 ASP A C 1
ATOM 661 O O . ASP A 1 84 ? -24.318 18.283 7.529 1.00 91.75 84 ASP A O 1
ATOM 665 N N . ILE A 1 85 ? -23.687 16.951 5.838 1.00 91.69 85 ILE A N 1
ATOM 666 C CA . ILE A 1 85 ? -24.073 15.700 6.511 1.00 91.69 85 ILE A CA 1
ATOM 667 C C . ILE A 1 85 ? -23.205 15.470 7.751 1.00 91.69 85 ILE A C 1
ATOM 669 O O . ILE A 1 85 ? -23.728 15.113 8.810 1.00 91.69 85 ILE A O 1
ATOM 673 N N . MET A 1 86 ? -21.889 15.680 7.641 1.00 94.94 86 MET A N 1
ATOM 674 C CA . MET A 1 86 ? -20.983 15.552 8.781 1.00 94.94 86 MET A CA 1
ATOM 675 C C . MET A 1 86 ? -21.248 16.639 9.819 1.00 94.94 86 MET A C 1
ATOM 677 O O . MET A 1 86 ? -21.302 16.316 10.998 1.00 94.94 86 MET A O 1
ATOM 681 N N . GLY A 1 87 ? -21.500 17.885 9.413 1.00 91.50 87 GLY A N 1
ATOM 682 C CA . GLY A 1 87 ? -21.834 18.981 10.327 1.00 91.50 87 GLY A CA 1
ATOM 683 C C . GLY A 1 87 ? -23.148 18.770 11.088 1.00 91.50 87 GLY A C 1
ATOM 684 O O . GLY A 1 87 ? -23.287 19.231 12.219 1.00 91.50 87 GLY A O 1
ATOM 685 N N . ALA A 1 88 ? -24.101 18.029 10.513 1.00 93.25 88 ALA A N 1
ATOM 686 C CA . ALA A 1 88 ? -25.333 17.655 11.204 1.00 93.25 88 ALA A CA 1
ATOM 687 C C . ALA A 1 88 ? -25.114 16.567 12.274 1.00 93.25 88 ALA A C 1
ATOM 689 O O . ALA A 1 88 ? -25.782 16.584 13.312 1.00 93.25 88 ALA A O 1
ATOM 690 N N . LYS A 1 89 ? -24.183 15.632 12.043 1.00 95.50 89 LYS A N 1
ATOM 691 C CA . LYS A 1 89 ? -23.992 14.439 12.889 1.00 95.50 89 LYS A CA 1
ATOM 692 C C . LYS A 1 89 ? -22.821 14.535 13.858 1.00 95.50 89 LYS A C 1
ATOM 694 O O . LYS A 1 89 ? -22.924 14.025 14.966 1.00 95.50 89 LYS A O 1
ATOM 699 N N . VAL A 1 90 ? -21.713 15.145 13.456 1.00 97.38 90 VAL A N 1
ATOM 700 C CA . VAL A 1 90 ? -20.445 15.161 14.193 1.00 97.38 90 VAL A CA 1
ATOM 701 C C . VAL A 1 90 ? -20.229 16.540 14.801 1.00 97.38 90 VAL A C 1
ATOM 703 O O . VAL A 1 90 ? -20.057 17.530 14.095 1.00 97.38 90 VAL A O 1
ATOM 706 N N . HIS A 1 91 ? -20.200 16.595 16.130 1.00 96.50 91 HIS A N 1
ATOM 707 C CA . HIS A 1 91 ? -20.139 17.835 16.898 1.00 96.50 91 HIS A CA 1
ATOM 708 C C . HIS A 1 91 ? -18.861 17.874 17.728 1.00 96.50 91 HIS A C 1
ATOM 710 O O . HIS A 1 91 ? -18.628 17.012 18.574 1.00 96.50 91 HIS A O 1
ATOM 716 N N . ALA A 1 92 ? -18.022 18.882 17.502 1.00 96.06 92 ALA A N 1
ATOM 717 C CA . ALA A 1 92 ? -16.821 19.081 18.303 1.00 96.06 92 ALA A CA 1
ATOM 718 C C . ALA A 1 92 ? -17.177 19.650 19.684 1.00 96.06 92 ALA A C 1
ATOM 720 O O . ALA A 1 92 ? -17.885 20.652 19.783 1.00 96.06 92 ALA A O 1
ATOM 721 N N . VAL A 1 93 ? -16.645 19.037 20.740 1.00 95.06 93 VAL A N 1
ATOM 722 C CA . VAL A 1 93 ? -16.759 19.510 22.123 1.00 95.06 93 VAL A CA 1
ATOM 723 C C . VAL A 1 93 ? -15.361 19.832 22.631 1.00 95.06 93 VAL A C 1
ATOM 725 O O . VAL A 1 93 ? -14.500 18.954 22.699 1.00 95.06 93 VAL A O 1
ATOM 728 N N . GLU A 1 94 ? -15.121 21.095 22.975 1.00 93.88 94 GLU A N 1
ATOM 729 C CA . GLU A 1 94 ? -13.841 21.507 23.545 1.00 93.88 94 GLU A CA 1
ATOM 730 C C . GLU A 1 94 ? -13.757 21.078 25.011 1.00 93.88 94 GLU A C 1
ATOM 732 O O . GLU A 1 94 ? -14.426 21.655 25.860 1.00 93.88 94 GLU A O 1
ATOM 737 N N . GLY A 1 95 ? -12.966 20.041 25.297 1.00 91.44 95 GLY A N 1
ATOM 738 C CA . GLY A 1 95 ? -12.823 19.480 26.643 1.00 91.44 95 GLY A CA 1
ATOM 739 C C . GLY A 1 95 ? -11.497 18.747 26.854 1.00 91.44 95 GLY A C 1
ATOM 740 O O . GLY A 1 95 ? -10.848 18.316 25.896 1.00 91.44 95 GLY A O 1
ATOM 741 N N . ASP A 1 96 ? -11.092 18.607 28.118 1.00 90.00 96 ASP A N 1
ATOM 742 C CA . ASP A 1 96 ? -9.847 17.981 28.574 1.00 90.00 96 ASP A CA 1
ATOM 743 C C . ASP A 1 96 ? -10.114 16.953 29.688 1.00 90.00 96 ASP A C 1
ATOM 745 O O . ASP A 1 96 ? -10.566 17.294 30.778 1.00 90.00 96 ASP A O 1
ATOM 749 N N . LEU A 1 97 ? -9.773 15.684 29.438 1.00 89.50 97 LEU A N 1
ATOM 750 C CA . LEU A 1 97 ? -9.949 14.579 30.392 1.00 89.50 97 LEU A CA 1
ATOM 751 C C . LEU A 1 97 ? -9.051 14.694 31.636 1.00 89.50 97 LEU A C 1
ATOM 753 O O . LEU A 1 97 ? -9.240 13.953 32.600 1.00 89.50 97 LEU A O 1
ATOM 757 N N . THR A 1 98 ? -8.049 15.572 31.613 1.00 89.12 98 THR A N 1
ATOM 758 C CA . THR A 1 98 ? -7.172 15.841 32.761 1.00 89.12 98 THR A CA 1
ATOM 759 C C . THR A 1 98 ? -7.783 16.833 33.753 1.00 89.12 98 THR A C 1
ATOM 761 O O . THR A 1 98 ? -7.271 16.967 34.861 1.00 89.12 98 THR A O 1
ATOM 764 N N . LEU A 1 99 ? -8.888 17.488 33.382 1.00 91.88 99 LEU A N 1
ATOM 765 C CA . LEU A 1 99 ? -9.611 18.447 34.210 1.00 91.88 99 LEU A CA 1
ATOM 766 C C . LEU A 1 99 ? -10.930 17.850 34.702 1.00 91.88 99 LEU A C 1
ATOM 768 O O . LEU A 1 99 ? -11.569 17.057 34.006 1.00 91.88 99 LEU A O 1
ATOM 772 N N . ASP A 1 100 ? -11.354 18.265 35.892 1.00 90.12 100 ASP A N 1
ATOM 773 C CA . ASP A 1 100 ? -12.638 17.861 36.466 1.00 90.12 100 ASP A CA 1
ATOM 774 C C . ASP A 1 100 ? -13.801 18.304 35.571 1.00 90.12 100 ASP A C 1
ATOM 776 O O . ASP A 1 100 ? -13.709 19.300 34.849 1.00 90.12 100 ASP A O 1
ATOM 780 N N . HIS A 1 101 ? -14.879 17.516 35.560 1.00 93.56 101 HIS A N 1
ATOM 781 C CA . HIS A 1 101 ? -16.010 17.698 34.641 1.00 93.56 101 HIS A CA 1
ATOM 782 C C . HIS A 1 101 ? -15.594 17.830 33.159 1.00 93.56 101 HIS A C 1
ATOM 784 O O . HIS A 1 101 ? -16.261 18.498 32.369 1.00 93.56 101 HIS A O 1
ATOM 790 N N . LEU A 1 102 ? -14.480 17.191 32.776 1.00 92.06 102 LEU A N 1
ATOM 791 C CA . LEU A 1 102 ? -13.889 17.230 31.431 1.00 92.06 102 LEU A CA 1
ATOM 792 C C . LEU A 1 102 ? -13.481 18.645 30.974 1.00 92.06 102 LEU A C 1
ATOM 794 O O . LEU A 1 102 ? -13.330 18.884 29.775 1.00 92.06 102 LEU A O 1
ATOM 798 N N . GLY A 1 103 ? -13.331 19.595 31.904 1.00 92.12 103 GLY A N 1
ATOM 799 C CA . GLY A 1 103 ? -13.081 21.005 31.596 1.00 92.12 103 GLY A CA 1
ATOM 800 C C . GLY A 1 103 ? -14.254 21.715 30.911 1.00 92.12 103 GLY A C 1
ATOM 801 O O . GLY A 1 103 ? -14.043 22.744 30.274 1.00 92.12 103 GLY A O 1
ATOM 802 N N . LEU A 1 104 ? -15.468 21.161 30.999 1.00 93.75 104 LEU A N 1
ATOM 803 C CA . LEU A 1 104 ? -16.669 21.720 30.381 1.00 93.75 104 LEU A CA 1
ATOM 804 C C . LEU A 1 104 ? -17.370 22.709 31.314 1.00 93.75 104 LEU A C 1
ATOM 806 O O . LEU A 1 104 ? -17.432 22.505 32.526 1.00 93.75 104 LEU A O 1
ATOM 810 N N . GLU A 1 105 ? -17.988 23.734 30.728 1.00 93.69 105 GLU A N 1
ATOM 811 C CA . GLU A 1 105 ? -18.888 24.631 31.456 1.00 93.69 105 GLU A CA 1
ATOM 812 C C . GLU A 1 105 ? -20.052 23.844 32.100 1.00 93.69 105 GLU A C 1
ATOM 814 O O . GLU A 1 105 ? -20.605 22.946 31.449 1.00 93.69 105 GLU A O 1
ATOM 819 N N . PRO A 1 106 ? -20.492 24.177 33.332 1.00 94.94 106 PRO A N 1
ATOM 820 C CA . PRO A 1 106 ? -21.497 23.396 34.064 1.00 94.94 106 PRO A CA 1
ATOM 821 C C . PRO A 1 106 ? -22.814 23.166 33.307 1.00 94.94 106 PRO A C 1
ATOM 823 O O . PRO A 1 106 ? -23.420 22.097 33.404 1.00 94.94 106 PRO A O 1
ATOM 826 N N . ASP A 1 107 ? -23.265 24.149 32.526 1.00 95.31 107 ASP A N 1
ATOM 827 C CA . ASP A 1 107 ? -24.484 24.031 31.716 1.00 95.31 107 ASP A CA 1
ATOM 828 C C . ASP A 1 107 ? -24.293 23.107 30.511 1.00 95.31 107 ASP A C 1
ATOM 830 O O . ASP A 1 107 ? -25.177 22.311 30.187 1.00 95.31 107 ASP A O 1
ATOM 834 N N . LEU A 1 108 ? -23.117 23.158 29.877 1.00 95.31 108 LEU A N 1
ATOM 835 C CA . LEU A 1 108 ? -22.761 22.258 28.784 1.00 95.31 108 LEU A CA 1
ATOM 836 C C . LEU A 1 108 ? -22.657 20.815 29.283 1.00 95.31 108 LEU A C 1
ATOM 838 O O . LEU A 1 108 ? -23.210 19.921 28.647 1.00 95.31 108 LEU A O 1
ATOM 842 N N . TYR A 1 109 ? -22.004 20.605 30.428 1.00 96.38 109 TYR A N 1
ATOM 843 C CA . TYR A 1 109 ? -21.879 19.296 31.064 1.00 96.38 109 TYR A CA 1
ATOM 844 C C . TYR A 1 109 ? -23.255 18.677 31.340 1.00 96.38 109 TYR A C 1
ATOM 846 O O . TYR A 1 109 ? -23.524 17.560 30.903 1.00 96.38 109 TYR A O 1
ATOM 854 N N . ARG A 1 110 ? -24.158 19.425 31.997 1.00 96.00 110 ARG A N 1
ATOM 855 C CA . ARG A 1 110 ? -25.522 18.957 32.304 1.00 96.00 110 ARG A CA 1
ATOM 856 C C . ARG A 1 110 ? -26.336 18.654 31.049 1.00 96.00 110 ARG A C 1
ATOM 858 O O . ARG A 1 110 ? -27.056 17.662 31.021 1.00 96.00 110 ARG A O 1
ATOM 865 N N . ARG A 1 111 ? -26.212 19.482 30.008 1.00 96.00 111 ARG A N 1
ATOM 866 C CA . ARG A 1 111 ? -26.892 19.258 28.727 1.00 96.00 111 ARG A CA 1
ATOM 867 C C . ARG A 1 111 ? -26.400 17.989 28.035 1.00 96.00 111 ARG A C 1
ATOM 869 O O . ARG A 1 111 ? -27.220 17.191 27.603 1.00 96.00 111 ARG A O 1
ATOM 876 N N . LEU A 1 112 ? -25.083 17.792 27.943 1.00 96.56 112 LEU A N 1
ATOM 877 C CA . LEU A 1 112 ? -24.523 16.581 27.339 1.00 96.56 112 LEU A CA 1
ATOM 878 C C . LEU A 1 112 ? -24.921 15.335 28.138 1.00 96.56 112 LEU A C 1
ATOM 880 O O . LEU A 1 112 ? -25.335 14.352 27.536 1.00 96.56 112 LEU A O 1
ATOM 884 N N . ALA A 1 113 ? -24.876 15.393 29.472 1.00 96.31 113 ALA A N 1
ATOM 885 C CA . ALA A 1 113 ? -25.302 14.285 30.327 1.00 96.31 113 ALA A CA 1
ATOM 886 C C . ALA A 1 113 ? -26.787 13.910 30.130 1.00 96.31 113 ALA A C 1
ATOM 888 O O . ALA A 1 113 ? -27.144 12.741 30.212 1.00 96.31 113 ALA A O 1
ATOM 889 N N . ALA A 1 114 ? -27.655 14.878 29.819 1.00 96.25 114 ALA A N 1
ATOM 890 C CA . ALA A 1 114 ? -29.072 14.620 29.555 1.00 96.25 114 ALA A CA 1
ATOM 891 C C . ALA A 1 114 ? -29.357 14.011 28.165 1.00 96.25 114 ALA A C 1
ATOM 893 O O . ALA A 1 114 ? -30.412 13.412 27.979 1.00 96.25 114 ALA A O 1
ATOM 894 N N . GLU A 1 115 ? -28.460 14.191 27.188 1.00 95.69 115 GLU A N 1
ATOM 895 C CA . GLU A 1 115 ? -28.663 13.759 25.794 1.00 95.69 115 GLU A CA 1
ATOM 896 C C . GLU A 1 115 ? -27.879 12.492 25.416 1.00 95.69 115 GLU A C 1
ATOM 898 O O . GLU A 1 115 ? -28.269 11.808 24.476 1.00 95.69 115 GLU A O 1
ATOM 903 N N . VAL A 1 116 ? -26.750 12.205 26.074 1.00 98.12 116 VAL A N 1
ATOM 904 C CA . VAL A 1 116 ? -25.829 11.126 25.682 1.00 98.12 116 VAL A CA 1
ATOM 905 C C . VAL A 1 116 ? -26.341 9.757 26.130 1.00 98.12 116 VAL A C 1
ATOM 907 O O . VAL A 1 116 ? -26.560 9.513 27.313 1.00 98.12 116 VAL A O 1
ATOM 910 N N . ASP A 1 117 ? -26.435 8.830 25.176 1.00 97.94 117 ASP A N 1
ATOM 911 C CA . ASP A 1 117 ? -26.804 7.432 25.408 1.00 97.94 117 ASP A CA 1
ATOM 912 C C . ASP A 1 117 ? -25.587 6.502 25.541 1.00 97.94 117 ASP A C 1
ATOM 914 O O . ASP A 1 117 ? -25.662 5.437 26.152 1.00 97.94 117 ASP A O 1
ATOM 918 N N . VAL A 1 118 ? -24.463 6.847 24.906 1.00 98.12 118 VAL A N 1
ATOM 919 C CA . VAL A 1 118 ? -23.261 6.001 24.894 1.00 98.12 118 VAL A CA 1
ATOM 920 C C . VAL A 1 118 ? -22.021 6.843 25.115 1.00 98.12 118 VAL A C 1
ATOM 922 O O . VAL A 1 118 ? -21.766 7.809 24.395 1.00 98.12 118 VAL A O 1
ATOM 925 N N . VAL A 1 119 ? -21.199 6.423 26.069 1.00 98.12 119 VAL A N 1
ATOM 926 C CA . VAL A 1 119 ? -19.898 7.023 26.346 1.00 98.12 119 VAL A CA 1
ATOM 927 C C . VAL A 1 119 ? -18.814 6.058 25.884 1.00 98.12 119 VAL A C 1
ATOM 929 O O . VAL A 1 119 ? -18.625 5.002 26.479 1.00 98.12 119 VAL A O 1
ATOM 932 N N . LEU A 1 120 ? -18.080 6.412 24.829 1.00 97.19 120 LEU A N 1
ATOM 933 C CA . LEU A 1 120 ? -16.967 5.619 24.308 1.00 97.19 120 LEU A CA 1
ATOM 934 C C . LEU A 1 120 ? -15.638 6.312 24.609 1.00 97.19 120 LEU A C 1
ATOM 936 O O . LEU A 1 120 ? -15.359 7.423 24.155 1.00 97.19 120 LEU A O 1
ATOM 940 N N . THR A 1 121 ? -14.769 5.625 25.339 1.00 93.56 121 THR A N 1
ATOM 941 C CA . THR A 1 121 ? -13.439 6.130 25.676 1.00 93.56 121 THR A CA 1
ATOM 942 C C . THR A 1 121 ? -12.374 5.388 24.881 1.00 93.56 121 THR A C 1
ATOM 944 O O . THR A 1 121 ? -12.003 4.265 25.203 1.00 93.56 121 THR A O 1
ATOM 947 N N . CYS A 1 122 ? -11.865 6.032 23.828 1.00 84.75 122 CYS A N 1
ATOM 948 C CA . CYS A 1 122 ? -10.756 5.528 23.009 1.00 84.75 122 CYS A CA 1
ATOM 949 C C . CYS A 1 122 ? -9.414 6.184 23.368 1.00 84.75 122 CYS A C 1
ATOM 951 O O . CYS A 1 122 ? -8.439 6.067 22.625 1.00 84.75 122 CYS A O 1
ATOM 953 N N . ALA A 1 123 ? -9.355 6.927 24.477 1.00 64.69 123 ALA A N 1
ATOM 954 C CA . ALA A 1 123 ? -8.165 7.655 24.884 1.00 64.69 123 ALA A CA 1
ATOM 955 C C . ALA A 1 123 ? -7.024 6.686 25.239 1.00 64.69 123 ALA A C 1
ATOM 957 O O . ALA A 1 123 ? -7.065 6.010 26.265 1.00 64.69 123 ALA A O 1
ATOM 958 N N . ALA A 1 124 ? -5.993 6.626 24.397 1.00 57.69 124 ALA A N 1
ATOM 959 C CA . ALA A 1 124 ? -4.702 6.052 24.752 1.00 57.69 124 ALA A CA 1
ATOM 960 C C . ALA A 1 124 ? -3.595 6.728 23.937 1.00 57.69 124 ALA A C 1
ATOM 962 O O . ALA A 1 124 ? -3.534 6.613 22.711 1.00 57.69 124 ALA A O 1
ATOM 963 N N . SER A 1 125 ? -2.704 7.427 24.636 1.00 62.00 125 SER A N 1
ATOM 964 C CA . SER A 1 125 ? -1.321 7.548 24.186 1.00 62.00 125 SER A CA 1
ATOM 965 C C . SER A 1 125 ? -0.735 6.135 24.237 1.00 62.00 125 SER A C 1
ATOM 967 O O . SER A 1 125 ? -0.767 5.507 25.290 1.00 62.00 125 SER A O 1
ATOM 969 N N . VAL A 1 126 ? -0.243 5.601 23.117 1.00 63.25 126 VAL A N 1
ATOM 970 C CA . VAL A 1 126 ? 0.440 4.285 23.068 1.00 63.25 126 VAL A CA 1
ATOM 971 C C . VAL A 1 126 ? 1.937 4.425 23.368 1.00 63.25 126 VAL A C 1
ATOM 973 O O . VAL A 1 126 ? 2.781 3.712 22.829 1.00 63.25 126 VAL A O 1
ATOM 976 N N . THR A 1 127 ? 2.273 5.416 24.191 1.00 70.25 127 THR A N 1
ATOM 977 C CA . THR A 1 127 ? 3.644 5.781 24.532 1.00 70.25 127 THR A CA 1
ATOM 978 C C . THR A 1 127 ? 4.036 5.029 25.798 1.00 70.25 127 THR A C 1
ATOM 980 O O . THR A 1 127 ? 3.573 5.360 26.886 1.00 70.25 127 THR A O 1
ATOM 983 N N . PHE A 1 128 ? 4.882 4.006 25.661 1.00 71.62 128 PHE A N 1
ATOM 984 C CA . PHE A 1 128 ? 5.340 3.190 26.796 1.00 71.62 128 PHE A CA 1
ATOM 985 C C . PHE A 1 128 ? 6.165 3.978 27.821 1.00 71.62 128 PHE A C 1
ATOM 987 O O . PHE A 1 128 ? 6.273 3.574 28.974 1.00 71.62 128 PHE A O 1
ATOM 994 N N . ASP A 1 129 ? 6.745 5.100 27.401 1.00 76.25 129 ASP A N 1
ATOM 995 C CA . ASP A 1 129 ? 7.559 5.998 28.210 1.00 76.25 129 ASP A CA 1
ATOM 996 C C . ASP A 1 129 ? 6.904 7.378 28.358 1.00 76.25 129 ASP A C 1
ATOM 998 O O . ASP A 1 129 ? 7.553 8.416 28.246 1.00 76.25 129 ASP A O 1
ATOM 1002 N N . GLU A 1 130 ? 5.591 7.406 28.571 1.00 84.88 130 GLU A N 1
ATOM 1003 C CA . GLU A 1 130 ? 4.910 8.634 28.971 1.00 84.88 130 GLU A CA 1
ATOM 1004 C C . GLU A 1 130 ? 5.272 8.985 30.420 1.00 84.88 130 GLU A C 1
ATOM 1006 O O . GLU A 1 130 ? 5.432 8.099 31.272 1.00 84.88 130 GLU A O 1
ATOM 1011 N N . GLU A 1 131 ? 5.435 10.282 30.690 1.00 92.62 131 GLU A N 1
ATOM 1012 C CA . GLU A 1 131 ? 5.683 10.800 32.031 1.00 92.62 131 GLU A CA 1
ATOM 1013 C C . GLU A 1 131 ? 4.587 10.298 32.989 1.00 92.62 131 GLU A C 1
ATOM 1015 O O . GLU A 1 131 ? 3.400 10.356 32.666 1.00 92.62 131 GLU A O 1
ATOM 1020 N N . ILE A 1 132 ? 4.974 9.749 34.147 1.00 93.19 132 ILE A N 1
ATOM 1021 C CA . ILE A 1 132 ? 4.042 8.995 35.002 1.00 93.19 132 ILE A CA 1
ATOM 1022 C C . ILE A 1 132 ? 2.844 9.825 35.484 1.00 93.19 132 ILE A C 1
ATOM 1024 O O . ILE A 1 132 ? 1.736 9.303 35.565 1.00 93.19 132 ILE A O 1
ATOM 1028 N N . ASP A 1 133 ? 3.039 11.115 35.749 1.00 93.75 133 ASP A N 1
ATOM 1029 C CA . ASP A 1 133 ? 1.982 12.064 36.101 1.00 93.75 133 ASP A CA 1
ATOM 1030 C C . ASP A 1 133 ? 1.000 12.279 34.942 1.00 93.75 133 ASP A C 1
ATOM 1032 O O . ASP A 1 133 ? -0.213 12.174 35.127 1.00 93.75 133 ASP A O 1
ATOM 1036 N N . ALA A 1 134 ? 1.510 12.514 33.732 1.00 90.94 134 ALA A N 1
ATOM 1037 C CA . ALA A 1 134 ? 0.697 12.661 32.530 1.00 90.94 134 ALA A CA 1
ATOM 1038 C C . ALA A 1 134 ? -0.088 11.376 32.210 1.00 90.94 134 ALA A C 1
ATOM 1040 O O . ALA A 1 134 ? -1.298 11.437 31.970 1.00 90.94 134 ALA A O 1
ATOM 1041 N N . ALA A 1 135 ? 0.575 10.218 32.271 1.00 91.50 135 ALA A N 1
ATOM 1042 C CA . ALA A 1 135 ? -0.033 8.912 32.034 1.00 91.50 135 ALA A CA 1
ATOM 1043 C C . ALA A 1 135 ? -1.150 8.617 33.049 1.00 91.50 135 ALA A C 1
ATOM 1045 O O . ALA A 1 135 ? -2.231 8.163 32.672 1.00 91.50 135 ALA A O 1
ATOM 1046 N N . LEU A 1 136 ? -0.929 8.928 34.331 1.00 93.19 136 LEU A N 1
ATOM 1047 C CA . LEU A 1 136 ? -1.920 8.748 35.393 1.00 93.19 136 LEU A CA 1
ATOM 1048 C C . LEU A 1 136 ? -3.118 9.697 35.223 1.00 93.19 136 LEU A C 1
ATOM 1050 O O . LEU A 1 136 ? -4.265 9.270 35.366 1.00 93.19 136 LEU A O 1
ATOM 1054 N N . GLN A 1 137 ? -2.881 10.964 34.867 1.00 92.00 137 GLN A N 1
ATOM 1055 C CA . GLN A 1 137 ? -3.958 11.926 34.610 1.00 92.00 137 GLN A CA 1
ATOM 1056 C C . GLN A 1 137 ? -4.852 11.501 33.441 1.00 92.00 137 GLN A C 1
ATOM 1058 O O . GLN A 1 137 ? -6.070 11.654 33.520 1.00 92.00 137 GLN A O 1
ATOM 1063 N N . LEU A 1 138 ? -4.268 10.950 32.375 1.00 89.75 138 LEU A N 1
ATOM 1064 C CA . LEU A 1 138 ? -4.994 10.536 31.173 1.00 89.75 138 LEU A CA 1
ATOM 1065 C C . LEU A 1 138 ? -5.666 9.164 31.315 1.00 89.75 138 LEU A C 1
ATOM 1067 O O . LEU A 1 138 ? -6.864 9.046 31.059 1.00 89.75 138 LEU A O 1
ATOM 1071 N N . ASN A 1 139 ? -4.916 8.130 31.701 1.00 92.25 139 ASN A N 1
ATOM 1072 C CA . ASN A 1 139 ? -5.389 6.743 31.652 1.00 92.25 139 ASN A CA 1
ATOM 1073 C C . ASN A 1 139 ? -6.111 6.308 32.932 1.00 92.25 139 ASN A C 1
ATOM 1075 O O . ASN A 1 139 ? -7.045 5.515 32.847 1.00 92.25 139 ASN A O 1
ATOM 1079 N N . THR A 1 140 ? -5.715 6.835 34.096 1.00 94.56 140 THR A N 1
ATOM 1080 C CA . THR A 1 140 ? -6.306 6.460 35.390 1.00 94.56 140 THR A CA 1
ATOM 1081 C C . THR A 1 140 ? -7.411 7.431 35.789 1.00 94.56 140 THR A C 1
ATOM 1083 O O . THR A 1 140 ? -8.581 7.061 35.878 1.00 94.56 140 THR A O 1
ATOM 1086 N N . LEU A 1 141 ? -7.059 8.702 35.996 1.00 94.62 141 LEU A N 1
ATOM 1087 C CA . LEU A 1 141 ? -8.015 9.716 36.442 1.00 94.62 141 LEU A CA 1
ATOM 1088 C C . LEU A 1 141 ? -8.966 10.135 35.318 1.00 94.62 141 LEU A C 1
ATOM 1090 O O . LEU A 1 141 ? -10.148 10.333 35.571 1.00 94.62 141 LEU A O 1
ATOM 1094 N N . GLY A 1 142 ? -8.499 10.184 34.070 1.00 93.50 142 GLY A N 1
ATOM 1095 C CA . GLY A 1 142 ? -9.367 10.402 32.914 1.00 93.50 142 GLY A CA 1
ATOM 1096 C C . GLY A 1 142 ? -10.436 9.316 32.771 1.00 93.50 142 GLY A C 1
ATOM 1097 O O . GLY A 1 142 ? -11.596 9.637 32.523 1.00 93.50 142 GLY A O 1
ATOM 1098 N N . ALA A 1 143 ? -10.093 8.043 33.011 1.00 93.94 143 ALA A N 1
ATOM 1099 C CA . ALA A 1 143 ? -11.069 6.950 33.032 1.00 93.94 143 ALA A CA 1
ATOM 1100 C C . ALA A 1 143 ? -12.118 7.139 34.141 1.00 93.94 143 ALA A C 1
ATOM 1102 O O . ALA A 1 143 ? -13.312 6.986 33.887 1.00 93.94 143 ALA A O 1
ATOM 1103 N N . ARG A 1 144 ? -11.691 7.559 35.341 1.00 95.12 144 ARG A N 1
ATOM 1104 C CA . ARG A 1 144 ? -12.597 7.910 36.445 1.00 95.12 144 ARG A CA 1
ATOM 1105 C C . ARG A 1 144 ? -13.530 9.071 36.090 1.00 95.12 144 ARG A C 1
ATOM 1107 O O . ARG A 1 144 ? -14.728 8.953 36.298 1.00 95.12 144 ARG A O 1
ATOM 1114 N N . ARG A 1 145 ? -13.020 10.163 35.518 1.00 95.75 145 ARG A N 1
ATOM 1115 C CA . ARG A 1 145 ? -13.849 11.324 35.139 1.00 95.75 145 ARG A CA 1
ATOM 1116 C C . ARG A 1 145 ? -14.856 10.980 34.042 1.00 95.75 145 ARG A C 1
ATOM 1118 O O . ARG A 1 145 ? -15.984 11.461 34.058 1.00 95.75 145 ARG A O 1
ATOM 1125 N N . MET A 1 146 ? -14.479 10.109 33.106 1.00 95.38 146 MET A N 1
ATOM 1126 C CA . MET A 1 146 ? -15.405 9.600 32.092 1.00 95.38 146 MET A CA 1
ATOM 1127 C C . MET A 1 146 ? -16.479 8.687 32.679 1.00 95.38 146 MET A C 1
ATOM 1129 O O . MET A 1 146 ? -17.619 8.730 32.224 1.00 95.38 146 MET A O 1
ATOM 1133 N N . LEU A 1 147 ? -16.136 7.890 33.692 1.00 96.25 147 LEU A N 1
ATOM 1134 C CA . LEU A 1 147 ? -17.108 7.111 34.451 1.00 96.25 147 LEU A CA 1
ATOM 1135 C C . LEU A 1 147 ? -18.078 8.015 35.218 1.00 96.25 147 LEU A C 1
ATOM 1137 O O . LEU A 1 147 ? -19.280 7.786 35.174 1.00 96.25 147 LEU A O 1
ATOM 1141 N N . GLU A 1 148 ? -17.572 9.051 35.888 1.00 96.19 148 GLU A N 1
ATOM 1142 C CA . GLU A 1 148 ? -18.391 10.048 36.589 1.00 96.19 148 GLU A CA 1
ATOM 1143 C C . GLU A 1 148 ? -19.345 10.764 35.619 1.00 96.19 148 GLU A C 1
ATOM 1145 O O . GLU A 1 148 ? -20.522 10.939 35.934 1.00 96.19 148 GLU A O 1
ATOM 1150 N N . PHE A 1 149 ? -18.881 11.095 34.407 1.00 97.12 149 PHE A N 1
ATOM 1151 C CA . PHE A 1 149 ? -19.745 11.601 33.340 1.00 97.12 149 PHE A CA 1
ATOM 1152 C C . PHE A 1 149 ? -20.803 10.575 32.920 1.00 97.12 149 PHE A C 1
ATOM 1154 O O . PHE A 1 149 ? -21.987 10.908 32.889 1.00 97.12 149 PHE A O 1
ATOM 1161 N N . ALA A 1 150 ? -20.420 9.324 32.659 1.00 97.12 150 ALA A N 1
ATOM 1162 C CA . ALA A 1 150 ? -21.367 8.288 32.255 1.00 97.12 150 ALA A CA 1
ATOM 1163 C C . ALA A 1 150 ? -22.429 8.000 33.335 1.00 97.12 150 ALA A C 1
ATOM 1165 O O . ALA A 1 150 ? -23.599 7.874 33.003 1.00 97.12 150 ALA A O 1
ATOM 1166 N N . ASN A 1 151 ? -22.051 8.003 34.618 1.00 96.12 151 ASN A N 1
ATOM 1167 C CA . ASN A 1 151 ? -22.975 7.883 35.754 1.00 96.12 151 ASN A CA 1
ATOM 1168 C C . ASN A 1 151 ? -23.915 9.090 35.910 1.00 96.12 151 ASN A C 1
ATOM 1170 O O . ASN A 1 151 ? -24.956 8.976 36.549 1.00 96.12 151 ASN A O 1
ATOM 1174 N N . SER A 1 152 ? -23.534 10.259 35.384 1.00 95.75 152 SER A N 1
ATOM 1175 C CA . SER A 1 152 ? -24.410 11.437 35.344 1.00 95.75 152 SER A CA 1
ATOM 1176 C C . SER A 1 152 ? -25.393 11.423 34.170 1.00 95.75 152 SER A C 1
ATOM 1178 O O . SER A 1 152 ? -26.321 12.232 34.154 1.00 95.75 152 SER A O 1
ATOM 1180 N N . CYS A 1 153 ? -25.204 10.513 33.210 1.00 95.38 153 CYS A N 1
ATOM 1181 C CA . CYS A 1 153 ? -26.174 10.248 32.154 1.00 95.38 153 CYS A CA 1
ATOM 1182 C C . CYS A 1 153 ? -27.295 9.333 32.683 1.00 95.38 153 CYS A C 1
ATOM 1184 O O . CYS A 1 153 ? -27.102 8.644 33.679 1.00 95.38 153 CYS A O 1
ATOM 1186 N N . GLY A 1 154 ? -28.467 9.339 32.037 1.00 84.19 154 GLY A N 1
ATOM 1187 C CA . GLY A 1 154 ? -29.607 8.486 32.415 1.00 84.19 154 GLY A CA 1
ATOM 1188 C C . GLY A 1 154 ? -29.335 6.991 32.186 1.00 84.19 154 GLY A C 1
ATOM 1189 O O . GLY A 1 154 ? -28.660 6.344 32.976 1.00 84.19 154 GLY A O 1
ATOM 1190 N N . ASP A 1 155 ? -29.837 6.438 31.080 1.00 87.62 155 ASP A N 1
ATOM 1191 C CA . ASP A 1 155 ? -29.646 5.024 30.710 1.00 87.62 155 ASP A CA 1
ATOM 1192 C C . ASP A 1 155 ? -28.442 4.841 29.766 1.00 87.62 155 ASP A C 1
ATOM 1194 O O . ASP A 1 155 ? -28.569 4.335 28.646 1.00 87.62 155 ASP A O 1
ATOM 1198 N N . ALA A 1 156 ? -27.264 5.313 30.185 1.00 95.75 156 ALA A N 1
ATOM 1199 C CA . ALA A 1 156 ? -26.075 5.281 29.336 1.00 95.75 156 ALA A CA 1
ATOM 1200 C C . ALA A 1 156 ? -25.324 3.942 29.373 1.00 95.75 156 ALA A C 1
ATOM 1202 O O . ALA A 1 156 ? -25.292 3.239 30.379 1.00 95.75 156 ALA A O 1
ATOM 1203 N N . THR A 1 157 ? -24.646 3.613 28.271 1.00 97.69 157 THR A N 1
ATOM 1204 C CA . THR A 1 157 ? -23.671 2.509 28.207 1.00 97.69 157 THR A CA 1
ATOM 1205 C C . THR A 1 157 ? -22.248 3.060 28.144 1.00 97.69 157 THR A C 1
ATOM 1207 O O . THR A 1 157 ? -21.947 3.911 27.304 1.00 97.69 157 THR A O 1
ATOM 1210 N N . LEU A 1 158 ? -21.351 2.559 28.998 1.00 98.19 158 LEU A N 1
ATOM 1211 C CA . LEU A 1 158 ? -19.929 2.904 28.972 1.00 98.19 158 LEU A CA 1
ATOM 1212 C C . LEU A 1 158 ? -19.134 1.859 28.188 1.00 98.19 158 LEU A C 1
ATOM 1214 O O . LEU A 1 158 ? -19.133 0.676 28.513 1.00 98.19 158 LEU A O 1
ATOM 1218 N N . VAL A 1 159 ? -18.373 2.308 27.196 1.00 98.12 159 VAL A N 1
ATOM 1219 C CA . VAL A 1 159 ? -17.401 1.486 26.475 1.00 98.12 159 VAL A CA 1
ATOM 1220 C C . VAL A 1 159 ? -16.008 2.048 26.726 1.00 98.12 159 VAL A C 1
ATOM 1222 O O . VAL A 1 159 ? -15.701 3.192 26.384 1.00 98.12 159 VAL A O 1
ATOM 1225 N N . HIS A 1 160 ? -15.149 1.250 27.349 1.00 97.38 160 HIS A N 1
ATOM 1226 C CA . HIS A 1 160 ? -13.794 1.626 27.712 1.00 97.38 160 HIS A CA 1
ATOM 1227 C C . HIS A 1 160 ? -12.755 0.841 26.928 1.00 97.38 160 HIS A C 1
ATOM 1229 O O . HIS A 1 160 ? -12.653 -0.374 27.074 1.00 97.38 160 HIS A O 1
ATOM 1235 N N . VAL A 1 161 ? -11.956 1.536 26.117 1.00 96.19 161 VAL A N 1
ATOM 1236 C CA . VAL A 1 161 ? -10.829 0.924 25.414 1.00 96.19 161 VAL A CA 1
ATOM 1237 C C . VAL A 1 161 ? -9.567 1.011 26.271 1.00 96.19 161 VAL A C 1
ATOM 1239 O O . VAL A 1 161 ? -9.008 2.081 26.543 1.00 96.19 161 VAL A O 1
ATOM 1242 N N . SER A 1 162 ? -9.098 -0.166 26.656 1.00 95.19 162 SER A N 1
ATOM 1243 C CA . SER A 1 162 ? -7.894 -0.399 27.435 1.00 95.19 162 SER A CA 1
ATOM 1244 C C . SER A 1 162 ? -6.848 -1.130 26.580 1.00 95.19 162 SER A C 1
ATOM 1246 O O . SER A 1 162 ? -6.624 -0.756 25.430 1.00 95.19 162 SER A O 1
ATOM 1248 N N . THR A 1 163 ? -6.167 -2.138 27.121 1.00 94.00 163 THR A N 1
ATOM 1249 C CA . THR A 1 163 ? -5.183 -2.964 26.420 1.00 94.00 163 THR A CA 1
ATOM 1250 C C . THR A 1 163 ? -5.125 -4.365 27.023 1.00 94.00 163 THR A C 1
ATOM 1252 O O . THR A 1 163 ? -5.306 -4.526 28.225 1.00 94.00 163 THR A O 1
ATOM 1255 N N . ALA A 1 164 ? -4.834 -5.390 26.222 1.00 94.06 164 ALA A N 1
ATOM 1256 C CA . ALA A 1 164 ? -4.642 -6.755 26.724 1.00 94.06 164 ALA A CA 1
ATOM 1257 C C . ALA A 1 164 ? -3.478 -6.857 27.738 1.00 94.06 164 ALA A C 1
ATOM 1259 O O . ALA A 1 164 ? -3.501 -7.679 28.655 1.00 94.06 164 ALA A O 1
ATOM 1260 N N . TYR A 1 165 ? -2.504 -5.946 27.652 1.00 92.06 165 TYR A N 1
ATOM 1261 C CA . TYR A 1 165 ? -1.308 -5.920 28.500 1.00 92.06 165 TYR A CA 1
ATOM 1262 C C . TYR A 1 165 ? -1.519 -5.342 29.914 1.00 92.06 165 TYR A C 1
ATOM 1264 O O . TYR A 1 165 ? -0.564 -5.264 30.689 1.00 92.06 165 TYR A O 1
ATOM 1272 N N . VAL A 1 166 ? -2.752 -4.984 30.309 1.00 93.44 166 VAL A N 1
ATOM 1273 C CA . VAL A 1 166 ? -3.065 -4.618 31.712 1.00 93.44 166 VAL A CA 1
ATOM 1274 C C . VAL A 1 166 ? -2.814 -5.760 32.698 1.00 93.44 166 VAL A C 1
ATOM 1276 O O . VAL A 1 166 ? -2.683 -5.523 33.894 1.00 93.44 166 VAL A O 1
ATOM 1279 N N . ASN A 1 167 ? -2.688 -6.987 32.192 1.00 90.19 167 ASN A N 1
ATOM 1280 C CA . ASN A 1 167 ? -2.339 -8.180 32.958 1.00 90.19 167 ASN A CA 1
ATOM 1281 C C . ASN A 1 167 ? -0.832 -8.278 33.276 1.00 90.19 167 ASN A C 1
ATOM 1283 O O . ASN A 1 167 ? -0.380 -9.278 33.826 1.00 90.19 167 ASN A O 1
ATOM 1287 N N . GLY A 1 168 ? -0.046 -7.246 32.944 1.00 88.81 168 GLY A N 1
ATOM 1288 C CA . GLY A 1 168 ? 1.348 -7.111 33.356 1.00 88.81 168 GLY A CA 1
ATOM 1289 C C . GLY A 1 168 ? 2.217 -8.302 32.954 1.00 88.81 168 GLY A C 1
ATOM 1290 O O . GLY A 1 168 ? 2.112 -8.824 31.852 1.00 88.81 168 GLY A O 1
ATOM 1291 N N . GLN A 1 169 ? 3.087 -8.728 33.870 1.00 88.19 169 GLN A N 1
ATOM 1292 C CA . GLN A 1 169 ? 4.084 -9.778 33.629 1.00 88.19 169 GLN A CA 1
ATOM 1293 C C . GLN A 1 169 ? 3.558 -11.210 33.851 1.00 88.19 169 GLN A C 1
ATOM 1295 O O . GLN A 1 169 ? 4.364 -12.137 34.001 1.00 88.19 169 GLN A O 1
ATOM 1300 N N . THR A 1 170 ? 2.238 -11.403 33.921 1.00 87.88 170 THR A N 1
ATOM 1301 C CA . THR A 1 170 ? 1.640 -12.726 34.138 1.00 87.88 170 THR A CA 1
ATOM 1302 C C . THR A 1 170 ? 1.891 -13.642 32.947 1.00 87.88 170 THR A C 1
ATOM 1304 O O . THR A 1 170 ? 1.795 -13.238 31.791 1.00 87.88 170 THR A O 1
ATOM 1307 N N . LYS A 1 171 ? 2.226 -14.898 33.249 1.00 89.06 171 LYS A N 1
ATOM 1308 C CA . LYS A 1 171 ? 2.491 -15.943 32.258 1.00 89.06 171 LYS A CA 1
ATOM 1309 C C . LYS A 1 171 ? 1.304 -16.890 32.117 1.00 89.06 171 LYS A C 1
ATOM 1311 O O . LYS A 1 171 ? 0.545 -17.077 33.064 1.00 89.06 171 LYS A O 1
ATOM 1316 N N . GLY A 1 172 ? 1.218 -17.558 30.971 1.00 91.00 172 GLY A N 1
ATOM 1317 C CA . GLY A 1 172 ? 0.184 -18.547 30.673 1.00 91.00 172 GLY A CA 1
ATOM 1318 C C . GLY A 1 172 ? -1.049 -17.942 30.005 1.00 91.00 172 GLY A C 1
ATOM 1319 O O . GLY A 1 172 ? -0.959 -16.921 29.323 1.00 91.00 172 GLY A O 1
ATOM 1320 N N . ARG A 1 173 ? -2.197 -18.607 30.164 1.00 93.50 173 ARG A N 1
ATOM 1321 C CA . ARG A 1 173 ? -3.462 -18.170 29.564 1.00 93.50 173 ARG A CA 1
ATOM 1322 C C . ARG A 1 173 ? -4.149 -17.139 30.452 1.00 93.50 173 ARG A C 1
ATOM 1324 O O . ARG A 1 173 ? -4.289 -17.353 31.654 1.00 93.50 173 ARG A O 1
ATOM 1331 N N . ILE A 1 174 ? -4.542 -16.019 29.856 1.00 94.50 174 ILE A N 1
ATOM 1332 C CA . ILE A 1 174 ? -5.099 -14.863 30.556 1.00 94.50 174 ILE A CA 1
ATOM 1333 C C . ILE A 1 174 ? -6.589 -14.728 30.203 1.00 94.50 174 ILE A C 1
ATOM 1335 O O . ILE A 1 174 ? -6.892 -14.412 29.049 1.00 94.50 174 ILE A O 1
ATOM 1339 N N . PRO A 1 175 ? -7.515 -14.930 31.157 1.00 95.25 175 PRO A N 1
ATOM 1340 C CA . PRO A 1 175 ? -8.949 -14.962 30.876 1.00 95.25 175 PRO A CA 1
ATOM 1341 C C . PRO A 1 175 ? -9.553 -13.570 30.655 1.00 95.25 175 PRO A C 1
ATOM 1343 O O . PRO A 1 175 ? -9.064 -12.562 31.174 1.00 95.25 175 PRO A O 1
ATOM 1346 N N . GLU A 1 176 ? -10.686 -13.516 29.951 1.00 96.00 176 GLU A N 1
ATOM 1347 C CA . GLU A 1 176 ? -11.521 -12.315 29.781 1.00 96.00 176 GLU A CA 1
ATOM 1348 C C . GLU A 1 176 ? -12.304 -11.971 31.063 1.00 96.00 176 GLU A C 1
ATOM 1350 O O . GLU A 1 176 ? -13.535 -12.032 31.123 1.00 96.00 176 GLU A O 1
ATOM 1355 N N . ALA A 1 177 ? -11.567 -11.613 32.115 1.00 93.94 177 ALA A N 1
ATOM 1356 C CA . ALA A 1 177 ? -12.104 -11.282 33.429 1.00 93.94 177 ALA A CA 1
ATOM 1357 C C . ALA A 1 177 ? -11.955 -9.783 33.763 1.00 93.94 177 ALA A C 1
ATOM 1359 O O . ALA A 1 177 ? -10.931 -9.168 33.425 1.00 93.94 177 ALA A O 1
ATOM 1360 N N . PRO A 1 178 ? -12.943 -9.182 34.461 1.00 93.44 178 PRO A N 1
ATOM 1361 C CA . PRO A 1 178 ? -12.787 -7.864 35.073 1.00 93.44 178 PRO A CA 1
ATOM 1362 C C . PRO A 1 178 ? -11.586 -7.834 36.024 1.00 93.44 178 PRO A C 1
ATOM 1364 O O . PRO A 1 178 ? -11.356 -8.818 36.732 1.00 93.44 178 PRO A O 1
ATOM 1367 N N . PRO A 1 179 ? -10.824 -6.727 36.083 1.00 92.19 179 PRO A N 1
ATOM 1368 C CA . PRO A 1 179 ? -9.744 -6.615 37.050 1.00 92.19 179 PRO A CA 1
ATOM 1369 C C . PRO A 1 179 ? -10.296 -6.605 38.475 1.00 92.19 179 PRO A C 1
ATOM 1371 O O . PRO A 1 179 ? -11.376 -6.073 38.744 1.00 92.19 179 PRO A O 1
ATOM 1374 N N . ARG A 1 180 ? -9.517 -7.153 39.408 1.00 91.62 180 ARG A N 1
ATOM 1375 C CA . ARG A 1 180 ? -9.817 -7.070 40.834 1.00 91.62 180 ARG A CA 1
ATOM 1376 C C . ARG A 1 180 ? -9.447 -5.671 41.350 1.00 91.62 180 ARG A C 1
ATOM 1378 O O . ARG A 1 180 ? -8.285 -5.288 41.215 1.00 91.62 180 ARG A O 1
ATOM 1385 N N . PRO A 1 181 ? -10.388 -4.907 41.934 1.00 93.38 181 PRO A N 1
ATOM 1386 C CA . PRO A 1 181 ? -10.059 -3.638 42.572 1.00 93.38 181 PRO A CA 1
ATOM 1387 C C . PRO A 1 181 ? -9.097 -3.832 43.744 1.00 93.38 181 PRO A C 1
ATOM 1389 O O . PRO A 1 181 ? -9.166 -4.851 44.433 1.00 93.38 181 PRO A O 1
ATOM 1392 N N . ASP A 1 182 ? -8.242 -2.836 43.982 1.00 94.56 182 ASP A N 1
ATOM 1393 C CA . ASP A 1 182 ? -7.288 -2.822 45.099 1.00 94.56 182 ASP A CA 1
ATOM 1394 C C . ASP A 1 182 ? -6.355 -4.052 45.086 1.00 94.56 182 ASP A C 1
ATOM 1396 O O . ASP A 1 182 ? -6.018 -4.637 46.116 1.00 94.56 182 ASP A O 1
ATOM 1400 N N . TRP A 1 183 ? -5.917 -4.438 43.880 1.00 93.56 183 TRP A N 1
ATOM 1401 C CA . TRP A 1 183 ? -5.011 -5.562 43.665 1.00 93.56 183 TRP A CA 1
ATOM 1402 C C . TRP A 1 183 ? -3.895 -5.223 42.670 1.00 93.56 183 TRP A C 1
ATOM 1404 O O . TRP A 1 183 ? -4.137 -4.639 41.612 1.00 93.56 183 TRP A O 1
ATOM 1414 N N . SER A 1 184 ? -2.659 -5.601 43.001 1.00 93.56 184 SER A N 1
ATOM 1415 C CA . SER A 1 184 ? -1.491 -5.430 42.128 1.00 93.56 184 SER A CA 1
ATOM 1416 C C . SER A 1 184 ? -1.104 -6.724 41.415 1.00 93.56 184 SER A C 1
ATOM 1418 O O . SER A 1 184 ? -1.300 -7.824 41.933 1.00 93.56 184 SER A O 1
ATOM 1420 N N . MET A 1 185 ? -0.460 -6.613 40.251 1.00 92.31 185 MET A N 1
ATOM 1421 C CA . MET A 1 185 ? 0.051 -7.792 39.539 1.00 92.31 185 MET A CA 1
ATOM 1422 C C . MET A 1 185 ? 1.185 -8.492 40.297 1.00 92.31 185 MET A C 1
ATOM 1424 O O . MET A 1 185 ? 1.383 -9.695 40.152 1.00 92.31 185 MET A O 1
ATOM 1428 N N . ALA A 1 186 ? 1.925 -7.770 41.141 1.00 92.31 186 ALA A N 1
ATOM 1429 C CA . ALA A 1 186 ? 2.900 -8.362 42.049 1.00 92.31 186 ALA A CA 1
ATOM 1430 C C . ALA A 1 186 ? 2.236 -9.320 43.051 1.00 92.31 186 ALA A C 1
ATOM 1432 O O . ALA A 1 186 ? 2.813 -10.369 43.330 1.00 92.31 186 ALA A O 1
ATOM 1433 N N . GLN A 1 187 ? 1.037 -8.997 43.546 1.00 92.44 187 GLN A N 1
ATOM 1434 C CA . GLN A 1 187 ? 0.253 -9.907 44.389 1.00 92.44 187 GLN A CA 1
ATOM 1435 C C . GLN A 1 187 ? -0.300 -11.080 43.576 1.00 92.44 187 GLN A C 1
ATOM 1437 O O . GLN A 1 187 ? -0.171 -12.222 44.002 1.00 92.44 187 GLN A O 1
ATOM 1442 N N . GLU A 1 188 ? -0.835 -10.821 42.379 1.00 89.50 188 GLU A N 1
ATOM 1443 C CA . GLU A 1 188 ? -1.350 -11.868 41.482 1.00 89.50 188 GLU A CA 1
ATOM 1444 C C . GLU A 1 188 ? -0.289 -12.929 41.146 1.00 89.50 188 GLU A C 1
ATOM 1446 O O . GLU A 1 188 ? -0.560 -14.125 41.134 1.00 89.50 188 GLU A O 1
ATOM 1451 N N . MET A 1 189 ? 0.956 -12.498 40.934 1.00 88.50 189 MET A N 1
ATOM 1452 C CA . MET A 1 189 ? 2.091 -13.383 40.655 1.00 88.50 189 MET A CA 1
ATOM 1453 C C . MET A 1 189 ? 2.748 -13.980 41.914 1.00 88.50 189 MET A C 1
ATOM 1455 O O . MET A 1 189 ? 3.788 -14.630 41.791 1.00 88.50 189 MET A O 1
ATOM 1459 N N . GLY A 1 190 ? 2.231 -13.712 43.119 1.00 89.62 190 GLY A N 1
ATOM 1460 C CA . GLY A 1 190 ? 2.827 -14.169 44.383 1.00 89.62 190 GLY A CA 1
ATOM 1461 C C . GLY A 1 190 ? 4.215 -13.581 44.680 1.00 89.62 190 GLY A C 1
ATOM 1462 O O . GLY A 1 190 ? 5.017 -14.195 45.380 1.00 89.62 190 GLY A O 1
ATOM 1463 N N . ARG A 1 191 ? 4.542 -12.409 44.117 1.00 90.31 191 ARG A N 1
ATOM 1464 C CA . ARG A 1 191 ? 5.819 -11.698 44.330 1.00 90.31 191 ARG A CA 1
ATOM 1465 C C . ARG A 1 191 ? 5.777 -10.711 45.498 1.00 90.31 191 ARG A C 1
ATOM 1467 O O . ARG A 1 191 ? 6.824 -10.194 45.880 1.00 90.31 191 ARG A O 1
ATOM 1474 N N . SER A 1 192 ? 4.592 -10.403 46.019 1.00 90.00 192 SER A N 1
ATOM 1475 C CA . SER A 1 192 ? 4.394 -9.477 47.134 1.00 90.00 192 SER A CA 1
ATOM 1476 C C . SER A 1 192 ? 3.116 -9.812 47.895 1.00 90.00 192 SER A C 1
ATOM 1478 O O . SER A 1 192 ? 2.072 -9.981 47.275 1.00 90.00 192 SER A O 1
ATOM 1480 N N . ASP A 1 193 ? 3.189 -9.802 49.226 1.00 87.25 193 ASP A N 1
ATOM 1481 C CA . ASP A 1 193 ? 2.026 -9.904 50.121 1.00 87.25 193 ASP A CA 1
ATOM 1482 C C . ASP A 1 193 ? 1.567 -8.528 50.646 1.00 87.25 193 ASP A C 1
ATOM 1484 O O . ASP A 1 193 ? 0.665 -8.431 51.479 1.00 87.25 193 ASP A O 1
ATOM 1488 N N . ALA A 1 194 ? 2.204 -7.440 50.197 1.00 86.50 194 ALA A N 1
ATOM 1489 C CA . ALA A 1 194 ? 1.875 -6.091 50.648 1.00 86.50 194 ALA A CA 1
ATOM 1490 C C . ALA A 1 194 ? 0.469 -5.681 50.186 1.00 86.50 194 ALA A C 1
ATOM 1492 O O . ALA A 1 194 ? 0.099 -5.905 49.033 1.00 86.50 194 ALA A O 1
ATOM 1493 N N . SER A 1 195 ? -0.297 -5.033 51.068 1.00 85.56 195 SER A N 1
ATOM 1494 C CA . SER A 1 195 ? -1.630 -4.539 50.726 1.00 85.56 195 SER A CA 1
ATOM 1495 C C . SER A 1 195 ? -1.554 -3.394 49.714 1.00 85.56 195 SER A C 1
ATOM 1497 O O . SER A 1 195 ? -0.877 -2.382 49.923 1.00 85.56 195 SER A O 1
ATOM 1499 N N . PHE A 1 196 ? -2.285 -3.544 48.614 1.00 91.88 196 PHE A N 1
ATOM 1500 C CA . PHE A 1 196 ? -2.427 -2.528 47.582 1.00 91.88 196 PHE A CA 1
ATOM 1501 C C . PHE A 1 196 ? -3.745 -1.776 47.787 1.00 91.88 196 PHE A C 1
ATOM 1503 O O . PHE A 1 196 ? -4.786 -2.394 47.975 1.00 91.88 196 PHE A O 1
ATOM 1510 N N . ASP A 1 197 ? -3.697 -0.446 47.788 1.00 95.12 197 ASP A N 1
ATOM 1511 C CA . ASP A 1 197 ? -4.884 0.414 47.791 1.00 95.12 197 ASP A CA 1
ATOM 1512 C C . ASP A 1 197 ? -4.764 1.353 46.601 1.00 95.12 197 ASP A C 1
ATOM 1514 O O . ASP A 1 197 ? -3.800 2.114 46.500 1.00 95.12 197 ASP A O 1
ATOM 1518 N N . LEU A 1 198 ? -5.729 1.270 45.693 1.00 94.56 198 LEU A N 1
ATOM 1519 C CA . LEU A 1 198 ? -5.647 1.923 44.396 1.00 94.56 198 LEU A CA 1
ATOM 1520 C C . LEU A 1 198 ? -5.639 3.454 44.500 1.00 94.56 198 LEU A C 1
ATOM 1522 O O . LEU A 1 198 ? -4.941 4.135 43.744 1.00 94.56 198 LEU A O 1
ATOM 1526 N N . GLU A 1 199 ? -6.415 4.018 45.426 1.00 93.88 199 GLU A N 1
ATOM 1527 C CA . GLU A 1 199 ? -6.533 5.471 45.565 1.00 93.88 199 GLU A CA 1
ATOM 1528 C C . GLU A 1 199 ? -5.340 6.070 46.305 1.00 93.88 199 GLU A C 1
ATOM 1530 O O . GLU A 1 199 ? -4.858 7.141 45.934 1.00 93.88 199 GLU A O 1
ATOM 1535 N N . ARG A 1 200 ? -4.839 5.375 47.331 1.00 94.88 200 ARG A N 1
ATOM 1536 C CA . ARG A 1 200 ? -3.586 5.726 48.000 1.00 94.88 200 ARG A CA 1
ATOM 1537 C C . ARG A 1 200 ? -2.433 5.672 47.009 1.00 94.88 200 ARG A C 1
ATOM 1539 O O . ARG A 1 200 ? -1.710 6.651 46.906 1.00 94.88 200 ARG A O 1
ATOM 1546 N N . GLU A 1 201 ? -2.334 4.606 46.220 1.00 95.12 201 GLU A N 1
ATOM 1547 C CA . GLU A 1 201 ? -1.300 4.471 45.194 1.00 95.12 201 GLU A CA 1
ATOM 1548 C C . GLU A 1 201 ? -1.338 5.625 44.183 1.00 95.12 201 GLU A C 1
ATOM 1550 O O . GLU A 1 201 ? -0.310 6.211 43.855 1.00 95.12 201 GLU A O 1
ATOM 1555 N N . THR A 1 202 ? -2.536 5.993 43.723 1.00 94.81 202 THR A N 1
ATOM 1556 C CA . THR A 1 202 ? -2.726 7.126 42.806 1.00 94.81 202 THR A CA 1
ATOM 1557 C C . THR A 1 202 ? -2.207 8.433 43.420 1.00 94.81 202 THR A C 1
ATOM 1559 O O . THR A 1 202 ? -1.523 9.199 42.742 1.00 94.81 202 THR A O 1
ATOM 1562 N N . ARG A 1 203 ? -2.492 8.688 44.706 1.00 95.62 203 ARG A N 1
ATOM 1563 C CA . ARG A 1 203 ? -1.989 9.873 45.424 1.00 95.62 203 ARG A CA 1
ATOM 1564 C C . ARG A 1 203 ? -0.473 9.837 45.612 1.00 95.62 203 ARG A C 1
ATOM 1566 O O . ARG A 1 203 ? 0.174 10.853 45.383 1.00 95.62 203 ARG A O 1
ATOM 1573 N N . ASP A 1 204 ? 0.082 8.688 45.983 1.00 95.44 204 ASP A N 1
ATOM 1574 C CA . ASP A 1 204 ? 1.515 8.522 46.244 1.00 95.44 204 ASP A CA 1
ATOM 1575 C C . ASP A 1 204 ? 2.345 8.748 44.968 1.00 95.44 204 ASP A C 1
ATOM 1577 O O . ASP A 1 204 ? 3.376 9.422 45.005 1.00 95.44 204 ASP A O 1
ATOM 1581 N N . ILE A 1 205 ? 1.873 8.250 43.818 1.00 95.19 205 ILE A N 1
ATOM 1582 C CA . ILE A 1 205 ? 2.517 8.479 42.516 1.00 95.19 205 ILE A CA 1
ATOM 1583 C C . ILE A 1 205 ? 2.520 9.972 42.153 1.00 95.19 205 ILE A C 1
ATOM 1585 O O . ILE A 1 205 ? 3.548 10.483 41.703 1.00 95.19 205 ILE A O 1
ATOM 1589 N N . LEU A 1 206 ? 1.402 10.682 42.354 1.00 95.19 206 LEU A N 1
ATOM 1590 C CA . LEU A 1 206 ? 1.321 12.124 42.079 1.00 95.19 206 LEU A CA 1
ATOM 1591 C C . LEU A 1 206 ? 2.224 12.932 43.009 1.00 95.19 206 LEU A C 1
ATOM 1593 O O . LEU A 1 206 ? 2.983 13.767 42.530 1.00 95.19 206 LEU A O 1
ATOM 1597 N N . ALA A 1 207 ? 2.209 12.630 44.309 1.00 96.62 207 ALA A N 1
ATOM 1598 C CA . ALA A 1 207 ? 3.083 13.285 45.276 1.00 96.62 207 ALA A CA 1
ATOM 1599 C C . ALA A 1 207 ? 4.561 13.100 44.903 1.00 96.62 207 ALA A C 1
ATOM 1601 O O . ALA A 1 207 ? 5.336 14.056 44.914 1.00 96.62 207 ALA A O 1
ATOM 1602 N N . ARG A 1 208 ? 4.953 11.890 44.480 1.00 96.81 208 ARG A N 1
ATOM 1603 C CA . ARG A 1 208 ? 6.323 11.641 44.022 1.00 96.81 208 ARG A CA 1
ATOM 1604 C C . ARG A 1 208 ? 6.657 12.387 42.728 1.00 96.81 208 ARG A C 1
ATOM 1606 O O . ARG A 1 208 ? 7.795 12.823 42.556 1.00 96.81 208 ARG A O 1
ATOM 1613 N N . ALA A 1 209 ? 5.704 12.534 41.812 1.00 95.44 209 ALA A N 1
ATOM 1614 C CA . ALA A 1 209 ? 5.909 13.336 40.612 1.00 95.44 209 ALA A CA 1
ATOM 1615 C C . ALA A 1 209 ? 6.116 14.820 40.956 1.00 95.44 209 ALA A C 1
ATOM 1617 O O . ALA A 1 209 ? 7.052 15.427 40.432 1.00 95.44 209 ALA A O 1
ATOM 1618 N N . ASP A 1 210 ? 5.322 15.376 41.873 1.00 96.00 210 ASP A N 1
ATOM 1619 C CA . ASP A 1 210 ? 5.465 16.754 42.361 1.00 96.00 210 ASP A CA 1
ATOM 1620 C C . ASP A 1 210 ? 6.843 16.988 43.003 1.00 96.00 210 ASP A C 1
ATOM 1622 O O . ASP A 1 210 ? 7.522 17.965 42.682 1.00 96.00 210 ASP A O 1
ATOM 1626 N N . GLU A 1 211 ? 7.336 16.036 43.802 1.00 96.81 211 GLU A N 1
ATOM 1627 C CA . GLU A 1 211 ? 8.706 16.081 44.332 1.00 96.81 211 GLU A CA 1
ATOM 1628 C C . GLU A 1 211 ? 9.759 16.150 43.212 1.00 96.81 211 GLU A C 1
ATOM 1630 O O . GLU A 1 211 ? 10.704 16.932 43.294 1.00 96.81 211 GLU A O 1
ATOM 1635 N N . ILE A 1 212 ? 9.607 15.376 42.129 1.00 96.12 212 ILE A N 1
ATOM 1636 C CA . ILE A 1 212 ? 10.527 15.413 40.976 1.00 96.12 212 ILE A CA 1
ATOM 1637 C C . ILE A 1 212 ? 10.432 16.763 40.238 1.00 96.12 212 ILE A C 1
ATOM 1639 O O . ILE A 1 212 ? 11.444 17.296 39.759 1.00 96.12 212 ILE A O 1
ATOM 1643 N N . HIS A 1 213 ? 9.235 17.350 40.150 1.00 95.31 213 HIS A N 1
ATOM 1644 C CA . HIS A 1 213 ? 9.044 18.704 39.625 1.00 95.31 213 HIS A CA 1
ATOM 1645 C C . HIS A 1 213 ? 9.811 19.733 40.462 1.00 95.31 213 HIS A C 1
ATOM 1647 O O . HIS A 1 213 ? 10.481 20.599 39.881 1.00 95.31 213 HIS A O 1
ATOM 1653 N N . ASP A 1 214 ? 9.764 19.627 41.785 1.00 95.31 214 ASP A N 1
ATOM 1654 C CA . ASP A 1 214 ? 10.496 20.498 42.708 1.00 95.31 214 ASP A CA 1
ATOM 1655 C C . ASP A 1 214 ? 12.012 20.269 42.637 1.00 95.31 214 ASP A C 1
ATOM 1657 O O . ASP A 1 214 ? 12.773 21.233 42.510 1.00 95.31 214 ASP A O 1
ATOM 1661 N N . GLU A 1 215 ? 12.467 19.011 42.572 1.00 94.81 215 GLU A N 1
ATOM 1662 C CA . GLU A 1 215 ? 13.872 18.644 42.339 1.00 94.81 215 GLU A CA 1
ATOM 1663 C C . GLU A 1 215 ? 14.413 19.313 41.057 1.00 94.81 215 GLU A C 1
ATOM 1665 O O . GLU A 1 215 ? 15.534 19.823 41.043 1.00 94.81 215 GLU A O 1
ATOM 1670 N N . SER A 1 216 ? 13.612 19.401 39.984 1.00 94.06 216 SER A N 1
ATOM 1671 C CA . SER A 1 216 ? 14.021 20.059 38.726 1.00 94.06 216 SER A CA 1
ATOM 1672 C C . SER A 1 216 ? 14.310 21.562 38.875 1.00 94.06 216 SER A C 1
ATOM 1674 O O . SER A 1 216 ? 14.980 22.169 38.030 1.00 94.06 216 SER A O 1
ATOM 1676 N N . ARG A 1 217 ? 13.785 22.181 39.936 1.00 93.25 217 ARG A N 1
ATOM 1677 C CA . ARG A 1 217 ? 13.919 23.608 40.253 1.00 93.25 217 ARG A CA 1
ATOM 1678 C C . ARG A 1 217 ? 14.916 23.864 41.386 1.00 93.25 217 ARG A C 1
ATOM 1680 O O . ARG A 1 217 ? 15.130 25.026 41.726 1.00 93.25 217 ARG A O 1
ATOM 1687 N N . SER A 1 218 ? 15.556 22.823 41.928 1.00 94.56 218 SER A N 1
ATOM 1688 C CA . SER A 1 218 ? 16.507 22.966 43.031 1.00 94.56 218 SER A CA 1
ATOM 1689 C C . SER A 1 218 ? 17.732 23.805 42.626 1.00 94.56 218 SER A C 1
ATOM 1691 O O . SER A 1 218 ? 18.161 23.753 41.463 1.00 94.56 218 SER A O 1
ATOM 1693 N N . PRO A 1 219 ? 18.340 24.562 43.562 1.00 94.00 219 PRO A N 1
ATOM 1694 C CA . PRO A 1 219 ? 19.551 25.338 43.291 1.00 94.00 219 PRO A CA 1
ATOM 1695 C C . PRO A 1 219 ? 20.684 24.502 42.677 1.00 94.00 219 PRO A C 1
ATOM 1697 O O . PRO A 1 219 ? 21.386 24.967 41.778 1.00 94.00 219 PRO A O 1
ATOM 1700 N N . GLU A 1 220 ? 20.831 23.247 43.107 1.00 92.88 220 GLU A N 1
ATOM 1701 C CA . GLU A 1 220 ? 21.853 22.315 42.630 1.00 92.88 220 GLU A CA 1
ATOM 1702 C C . GLU A 1 220 ? 21.629 21.924 41.163 1.00 92.88 220 GLU A C 1
ATOM 1704 O O . GLU A 1 220 ? 22.575 21.924 40.368 1.00 92.88 220 GLU A O 1
ATOM 1709 N N . GLN A 1 221 ? 20.386 21.615 40.772 1.00 92.56 221 GLN A N 1
ATOM 1710 C CA . GLN A 1 221 ? 20.071 21.298 39.376 1.00 92.56 221 GLN A CA 1
ATOM 1711 C C . GLN A 1 221 ? 20.169 22.533 38.483 1.00 92.56 221 GLN A C 1
ATOM 1713 O O . GLN A 1 221 ? 20.707 22.448 37.379 1.00 92.56 221 GLN A O 1
ATOM 1718 N N . GLN A 1 222 ? 19.726 23.696 38.966 1.00 92.38 222 GLN A N 1
ATOM 1719 C CA . GLN A 1 222 ? 19.865 24.960 38.242 1.00 92.38 222 GLN A CA 1
ATOM 1720 C C . GLN A 1 222 ? 21.339 25.287 37.960 1.00 92.38 222 GLN A C 1
ATOM 1722 O O . GLN A 1 222 ? 21.688 25.626 36.825 1.00 92.38 222 GLN A O 1
ATOM 1727 N N . ASP A 1 223 ? 22.232 25.102 38.940 1.00 92.75 223 ASP A N 1
ATOM 1728 C CA . ASP A 1 223 ? 23.679 25.246 38.741 1.00 92.75 223 ASP A CA 1
ATOM 1729 C C . ASP A 1 223 ? 24.227 24.224 37.729 1.00 92.75 223 ASP A C 1
ATOM 1731 O O . ASP A 1 223 ? 25.012 24.569 36.838 1.00 92.75 223 ASP A O 1
ATOM 1735 N N . ARG A 1 224 ? 23.762 22.971 37.786 1.00 92.56 224 ARG A N 1
ATOM 1736 C CA . ARG A 1 224 ? 24.143 21.932 36.819 1.00 92.56 224 ARG A CA 1
ATOM 1737 C C . ARG A 1 224 ? 23.721 22.286 35.390 1.00 92.56 224 ARG A C 1
ATOM 1739 O O . ARG A 1 224 ? 24.550 22.203 34.479 1.00 92.56 224 ARG A O 1
ATOM 1746 N N . PHE A 1 225 ? 22.473 22.704 35.176 1.00 92.88 225 PHE A N 1
ATOM 1747 C CA . PHE A 1 225 ? 21.970 23.110 33.859 1.00 92.88 225 PHE A CA 1
ATOM 1748 C C . PHE A 1 225 ? 22.706 24.343 33.338 1.00 92.88 225 PHE A C 1
ATOM 1750 O O . PHE A 1 225 ? 23.074 24.389 32.161 1.00 92.88 225 PHE A O 1
ATOM 1757 N N . ARG A 1 226 ? 23.013 25.300 34.221 1.00 91.94 226 ARG A N 1
ATOM 1758 C CA . ARG A 1 226 ? 23.829 26.471 33.892 1.00 91.94 226 ARG A CA 1
ATOM 1759 C C . ARG A 1 226 ? 25.231 26.073 33.433 1.00 91.94 226 ARG A C 1
ATOM 1761 O O . ARG A 1 226 ? 25.678 26.532 32.383 1.00 91.94 226 ARG A O 1
ATOM 1768 N N . LYS A 1 227 ? 25.914 25.184 34.164 1.00 90.88 227 LYS A N 1
ATOM 1769 C CA . LYS A 1 227 ? 27.239 24.657 33.783 1.00 90.88 227 LYS A CA 1
ATOM 1770 C C . LYS A 1 227 ? 27.200 23.960 32.422 1.00 90.88 227 LYS A C 1
ATOM 1772 O O . LYS A 1 227 ? 28.078 24.199 31.596 1.00 90.88 227 LYS A O 1
ATOM 1777 N N . MET A 1 228 ? 26.178 23.144 32.160 1.00 87.62 228 MET A N 1
ATOM 1778 C CA . MET A 1 228 ? 25.997 22.477 30.863 1.00 87.62 228 MET A CA 1
ATOM 1779 C C . MET A 1 228 ? 25.767 23.473 29.716 1.00 87.62 228 MET A C 1
ATOM 1781 O O . MET A 1 228 ? 26.347 23.311 28.643 1.00 87.62 228 MET A O 1
ATOM 1785 N N . ALA A 1 229 ? 24.974 24.526 29.935 1.00 85.94 229 ALA A N 1
ATOM 1786 C CA . ALA A 1 229 ? 24.741 25.570 28.937 1.00 85.94 229 ALA A CA 1
ATOM 1787 C C . ALA A 1 229 ? 26.020 26.368 28.623 1.00 85.94 229 ALA A C 1
ATOM 1789 O O . ALA A 1 229 ? 26.346 26.579 27.453 1.00 85.94 229 ALA A O 1
ATOM 1790 N N . LEU A 1 230 ? 26.795 26.735 29.651 1.00 85.12 230 LEU A N 1
ATOM 1791 C CA . LEU A 1 230 ? 28.068 27.450 29.495 1.00 85.12 230 LEU A CA 1
ATOM 1792 C C . LEU A 1 230 ? 29.153 26.607 28.803 1.00 85.12 230 LEU A C 1
ATOM 1794 O O . LEU A 1 230 ? 30.011 27.155 28.117 1.00 85.12 230 LEU A O 1
ATOM 1798 N N . GLN A 1 231 ? 29.108 25.275 28.916 1.00 80.12 231 GLN A N 1
ATOM 1799 C CA . GLN A 1 231 ? 29.994 24.392 28.144 1.00 80.12 231 GLN A CA 1
ATOM 1800 C C . GLN A 1 231 ? 29.711 24.438 26.635 1.00 80.12 231 GLN A C 1
ATOM 1802 O O . GLN A 1 231 ? 30.631 24.251 25.839 1.00 80.12 231 GLN A O 1
ATOM 1807 N N . GLN A 1 232 ? 28.460 24.674 26.226 1.00 73.62 232 GLN A N 1
ATOM 1808 C CA . GLN A 1 232 ? 28.095 24.785 24.809 1.00 73.62 232 GLN A CA 1
ATOM 1809 C C . GLN A 1 232 ? 28.400 26.169 24.237 1.00 73.62 232 GLN A C 1
ATOM 1811 O O . GLN A 1 232 ? 28.835 26.280 23.091 1.00 73.62 232 GLN A O 1
ATOM 1816 N N . ASN A 1 233 ? 28.184 27.214 25.034 1.00 77.69 233 ASN A N 1
ATOM 1817 C CA . ASN A 1 233 ? 28.522 28.585 24.687 1.00 77.69 233 ASN A CA 1
ATOM 1818 C C . ASN A 1 233 ? 29.108 29.290 25.922 1.00 77.69 233 ASN A C 1
ATOM 1820 O O . ASN A 1 233 ? 28.341 29.661 26.808 1.00 77.69 233 ASN A O 1
ATOM 1824 N N . PRO A 1 234 ? 30.439 29.490 25.992 1.00 80.94 234 PRO A N 1
ATOM 1825 C CA . PRO A 1 234 ? 31.094 30.094 27.156 1.00 80.94 234 PRO A CA 1
ATOM 1826 C C . PRO A 1 234 ? 30.719 31.556 27.425 1.00 80.94 234 PRO A C 1
ATOM 1828 O O . PRO A 1 234 ? 30.972 32.058 28.518 1.00 80.94 234 PRO A O 1
ATOM 1831 N N . SER A 1 235 ? 30.149 32.267 26.447 1.00 85.75 235 SER A N 1
ATOM 1832 C CA . SER A 1 235 ? 29.741 33.672 26.600 1.00 85.75 235 SER A CA 1
ATOM 1833 C C . SER A 1 235 ? 28.409 33.950 25.888 1.00 85.75 235 SER A C 1
ATOM 1835 O O . SER A 1 235 ? 28.382 34.656 24.877 1.00 85.75 235 SER A O 1
ATOM 1837 N N . PRO A 1 236 ? 27.289 33.379 26.372 1.00 86.62 236 PRO A N 1
ATOM 1838 C CA . PRO A 1 236 ? 25.986 33.547 25.751 1.00 86.62 236 PRO A CA 1
ATOM 1839 C C . PRO A 1 236 ? 25.264 34.807 26.263 1.00 86.62 236 PRO A C 1
ATOM 1841 O O . PRO A 1 236 ? 25.442 35.199 27.417 1.00 86.62 236 PRO A O 1
ATOM 1844 N N . PRO A 1 237 ? 24.366 35.408 25.462 1.00 90.56 237 PRO A N 1
ATOM 1845 C CA . PRO A 1 237 ? 23.385 36.363 25.973 1.00 90.56 237 PRO A CA 1
ATOM 1846 C C . PRO A 1 237 ? 22.495 35.725 27.055 1.00 90.56 237 PRO A C 1
ATOM 1848 O O . PRO A 1 237 ? 22.093 34.569 26.907 1.00 90.56 237 PRO A O 1
ATOM 1851 N N . GLN A 1 238 ? 22.105 36.483 28.089 1.00 91.56 238 GLN A N 1
ATOM 1852 C CA . GLN A 1 238 ? 21.319 35.964 29.224 1.00 91.56 238 GLN A CA 1
ATOM 1853 C C . GLN A 1 238 ? 20.024 35.257 28.787 1.00 91.56 238 GLN A C 1
ATOM 1855 O O . GLN A 1 238 ? 19.765 34.135 29.200 1.00 91.56 238 GLN A O 1
ATOM 1860 N N . ARG A 1 239 ? 19.272 35.844 27.844 1.00 88.06 239 ARG A N 1
ATOM 1861 C CA . ARG A 1 239 ? 18.048 35.228 27.293 1.00 88.06 239 ARG A CA 1
ATOM 1862 C C . ARG A 1 239 ? 18.281 33.842 26.684 1.00 88.06 239 ARG A C 1
ATOM 1864 O O . ARG A 1 239 ? 17.410 32.983 26.763 1.00 88.06 239 ARG A O 1
ATOM 1871 N N . TRP A 1 240 ? 19.432 33.629 26.042 1.00 91.50 240 TRP A N 1
ATOM 1872 C CA . TRP A 1 240 ? 19.779 32.323 25.480 1.00 91.50 240 TRP A CA 1
ATOM 1873 C C . TRP A 1 240 ? 20.123 31.333 26.589 1.00 91.50 240 TRP A C 1
ATOM 1875 O O . TRP A 1 240 ? 19.698 30.183 26.521 1.00 91.50 240 TRP A O 1
ATOM 1885 N N . LEU A 1 241 ? 20.859 31.787 27.610 1.00 89.12 241 LEU A N 1
ATOM 1886 C CA . LEU A 1 241 ? 21.214 30.971 28.767 1.00 89.12 241 LEU A CA 1
ATOM 1887 C C . LEU A 1 241 ? 19.956 30.463 29.478 1.00 89.12 241 LEU A C 1
ATOM 1889 O O . LEU A 1 241 ? 19.825 29.255 29.661 1.00 89.12 241 LEU A O 1
ATOM 1893 N N . ASP A 1 242 ? 19.008 31.354 29.769 1.00 88.88 242 ASP A N 1
ATOM 1894 C CA . ASP A 1 242 ? 17.746 31.008 30.430 1.00 88.88 242 ASP A CA 1
ATOM 1895 C C . ASP A 1 242 ? 16.931 30.007 29.585 1.00 88.88 242 ASP A C 1
ATOM 1897 O O . ASP A 1 242 ? 16.459 28.987 30.089 1.00 88.88 242 ASP A O 1
ATOM 1901 N N . ALA A 1 243 ? 16.833 30.229 28.267 1.00 85.25 243 ALA A N 1
ATOM 1902 C CA . ALA A 1 243 ? 16.119 29.329 27.358 1.00 85.25 243 ALA A CA 1
ATOM 1903 C C . ALA A 1 243 ? 16.776 27.937 27.235 1.00 85.25 243 ALA A C 1
ATOM 1905 O O . ALA A 1 243 ? 16.080 26.919 27.147 1.00 85.25 243 ALA A O 1
ATOM 1906 N N . GLN A 1 244 ? 18.111 27.863 27.225 1.00 88.94 244 GLN A N 1
ATOM 1907 C CA . GLN A 1 244 ? 18.830 26.586 27.202 1.00 88.94 244 GLN A CA 1
ATOM 1908 C C . GLN A 1 244 ? 18.742 25.850 28.536 1.00 88.94 244 GLN A C 1
ATOM 1910 O O . GLN A 1 244 ? 18.536 24.637 28.540 1.00 88.94 244 GLN A O 1
ATOM 1915 N N . MET A 1 245 ? 18.841 26.563 29.660 1.00 92.31 245 MET A N 1
ATOM 1916 C CA . MET A 1 245 ? 18.620 25.986 30.987 1.00 92.31 245 MET A CA 1
ATOM 1917 C C . MET A 1 245 ? 17.219 25.383 31.091 1.00 92.31 245 MET A C 1
ATOM 1919 O O . MET A 1 245 ? 17.086 24.233 31.502 1.00 92.31 245 MET A O 1
ATOM 1923 N N . GLU A 1 246 ? 16.193 26.093 30.618 1.00 90.06 246 GLU A N 1
ATOM 1924 C CA . GLU A 1 246 ? 14.825 25.569 30.588 1.00 90.06 246 GLU A CA 1
ATOM 1925 C C . GLU A 1 246 ? 14.689 24.344 29.668 1.00 90.06 246 GLU A C 1
ATOM 1927 O O . GLU A 1 246 ? 13.970 23.396 29.984 1.00 90.06 246 GLU A O 1
ATOM 1932 N N . THR A 1 247 ? 15.424 24.305 28.553 1.00 86.12 247 THR A N 1
ATOM 1933 C CA . THR A 1 247 ? 15.471 23.131 27.666 1.00 86.12 247 THR A CA 1
ATOM 1934 C C . THR A 1 247 ? 16.080 21.914 28.372 1.00 86.12 247 THR A C 1
ATOM 1936 O O . THR A 1 247 ? 15.527 20.814 28.285 1.00 86.12 247 THR A O 1
ATOM 1939 N N . PHE A 1 248 ? 17.190 22.089 29.099 1.00 87.81 248 PHE A N 1
ATOM 1940 C CA . PHE A 1 248 ? 17.793 21.010 29.889 1.00 87.81 248 PHE A CA 1
ATOM 1941 C C . PHE A 1 248 ? 16.898 20.567 31.041 1.00 87.81 248 PHE A C 1
ATOM 1943 O O . PHE A 1 248 ? 16.758 19.363 31.246 1.00 87.81 248 PHE A O 1
ATOM 1950 N N . ARG A 1 249 ? 16.247 21.510 31.732 1.00 93.75 249 ARG A N 1
ATOM 1951 C CA . ARG A 1 249 ? 15.305 21.209 32.812 1.00 93.75 249 ARG A CA 1
ATOM 1952 C C . ARG A 1 249 ? 14.144 20.361 32.311 1.00 93.75 249 ARG A C 1
ATOM 1954 O O . ARG A 1 249 ? 13.895 19.302 32.873 1.00 93.75 249 ARG A O 1
ATOM 1961 N N . LYS A 1 250 ? 13.471 20.780 31.231 1.00 89.00 250 LYS A N 1
ATOM 1962 C CA . LYS A 1 250 ? 12.358 20.020 30.632 1.00 89.00 250 LYS A CA 1
ATOM 1963 C C . LYS A 1 250 ? 12.779 18.612 30.224 1.00 89.00 250 LYS A C 1
ATOM 1965 O O . LYS A 1 250 ? 12.039 17.664 30.458 1.00 89.00 250 LYS A O 1
ATOM 1970 N N . ARG A 1 251 ? 13.971 18.469 29.637 1.00 87.44 251 ARG A N 1
ATOM 1971 C CA . ARG A 1 251 ? 14.510 17.162 29.252 1.00 87.44 251 ARG A CA 1
ATOM 1972 C C . ARG A 1 251 ? 14.795 16.274 30.464 1.00 87.44 251 ARG A C 1
ATOM 1974 O O . ARG A 1 251 ? 14.396 15.118 30.455 1.00 87.44 251 ARG A O 1
ATOM 1981 N N . TRP A 1 252 ? 15.466 16.812 31.480 1.00 93.25 252 TRP A N 1
ATOM 1982 C CA . TRP A 1 252 ? 15.781 16.085 32.710 1.00 93.25 252 TRP A CA 1
ATOM 1983 C C . TRP A 1 252 ? 14.510 15.644 33.437 1.00 93.25 252 TRP A C 1
ATOM 1985 O O . TRP A 1 252 ? 14.387 14.481 33.801 1.00 93.25 252 TRP A O 1
ATOM 1995 N N . LEU A 1 253 ? 13.550 16.560 33.588 1.00 93.62 253 LEU A N 1
ATOM 1996 C CA . LEU A 1 253 ? 12.266 16.303 34.233 1.00 93.62 253 LEU A CA 1
ATOM 1997 C C . LEU A 1 253 ? 11.525 15.161 33.533 1.00 93.62 253 LEU A C 1
ATOM 1999 O O . LEU A 1 253 ? 11.130 14.198 34.182 1.00 93.62 253 LEU A O 1
ATOM 2003 N N . LYS A 1 254 ? 11.427 15.231 32.200 1.00 90.94 254 LYS A N 1
ATOM 2004 C CA . LYS A 1 254 ? 10.850 14.162 31.386 1.00 90.94 254 LYS A CA 1
ATOM 2005 C C . LYS A 1 254 ? 11.548 12.819 31.617 1.00 90.94 254 LYS A C 1
ATOM 2007 O O . LYS A 1 254 ? 10.887 11.839 31.932 1.00 90.94 254 LYS A O 1
ATOM 2012 N N . GLU A 1 255 ? 12.877 12.771 31.486 1.00 89.12 255 GLU A N 1
ATOM 2013 C CA . GLU A 1 255 ? 13.658 11.537 31.673 1.00 89.12 255 GLU A CA 1
ATOM 2014 C C . GLU A 1 255 ? 13.426 10.926 33.073 1.00 89.12 255 GLU A C 1
ATOM 2016 O O . GLU A 1 255 ? 13.248 9.715 33.192 1.00 89.12 255 GLU A O 1
ATOM 2021 N N . ARG A 1 256 ? 13.334 11.750 34.124 1.00 93.62 256 ARG A N 1
ATOM 2022 C CA . ARG A 1 256 ? 13.101 11.292 35.505 1.00 93.62 256 ARG A CA 1
ATOM 2023 C C . ARG A 1 256 ? 11.684 10.793 35.768 1.00 93.62 256 ARG A C 1
ATOM 2025 O O . ARG A 1 256 ? 11.537 9.773 36.435 1.00 93.62 256 ARG A O 1
ATOM 2032 N N . LEU A 1 257 ? 10.660 11.474 35.253 1.00 94.88 257 LEU A N 1
ATOM 2033 C CA . LEU A 1 257 ? 9.264 11.035 35.392 1.00 94.88 257 LEU A CA 1
ATOM 2034 C C . LEU A 1 257 ? 9.019 9.704 34.666 1.00 94.88 257 LEU A C 1
ATOM 2036 O O . LEU A 1 257 ? 8.289 8.850 35.165 1.00 94.88 257 LEU A O 1
ATOM 2040 N N . ILE A 1 258 ? 9.676 9.501 33.521 1.00 90.50 258 ILE A N 1
ATOM 2041 C CA . ILE A 1 258 ? 9.663 8.230 32.788 1.00 90.50 258 ILE A CA 1
ATOM 2042 C C . ILE A 1 258 ? 10.336 7.123 33.600 1.00 90.50 258 ILE A C 1
ATOM 2044 O O . ILE A 1 258 ? 9.764 6.048 33.776 1.00 90.50 258 ILE A O 1
ATOM 2048 N N . GLU A 1 259 ? 11.550 7.371 34.104 1.00 90.81 259 GLU A N 1
ATOM 2049 C CA . GLU A 1 259 ? 12.276 6.408 34.942 1.00 90.81 259 GLU A CA 1
ATOM 2050 C C . GLU A 1 259 ? 11.448 5.987 36.160 1.00 90.81 259 GLU A C 1
ATOM 2052 O O . GLU A 1 259 ? 11.402 4.801 36.491 1.00 90.81 259 GLU A O 1
ATOM 2057 N N . GLU A 1 260 ? 10.772 6.941 36.799 1.00 94.56 260 GLU A N 1
ATOM 2058 C CA . GLU A 1 260 ? 9.913 6.692 37.952 1.00 94.56 260 GLU A CA 1
ATOM 2059 C C . GLU A 1 260 ? 8.690 5.839 37.594 1.00 94.56 260 GLU A C 1
ATOM 2061 O O . GLU A 1 260 ? 8.407 4.855 38.280 1.00 94.56 260 GLU A O 1
ATOM 2066 N N . GLY A 1 261 ? 8.014 6.142 36.482 1.00 92.50 261 GLY A N 1
ATOM 2067 C CA . GLY A 1 261 ? 6.891 5.341 35.995 1.00 92.50 261 GLY A CA 1
ATOM 2068 C C . GLY A 1 261 ? 7.282 3.901 35.661 1.00 92.50 261 GLY A C 1
ATOM 2069 O O . GLY A 1 261 ? 6.620 2.959 36.101 1.00 92.50 261 GLY A O 1
ATOM 2070 N N . MET A 1 262 ? 8.403 3.716 34.957 1.00 89.88 262 MET A N 1
ATOM 2071 C CA . MET A 1 262 ? 8.959 2.392 34.655 1.00 89.88 262 MET A CA 1
ATOM 2072 C C . MET A 1 262 ? 9.310 1.625 35.933 1.00 89.88 262 MET A C 1
ATOM 2074 O O . MET A 1 262 ? 8.958 0.453 36.080 1.00 89.88 262 MET A O 1
ATOM 2078 N N . ARG A 1 263 ? 9.982 2.293 36.881 1.00 92.81 263 ARG A N 1
ATOM 2079 C CA . ARG A 1 263 ? 10.350 1.720 38.180 1.00 92.81 263 ARG A CA 1
ATOM 2080 C C . ARG A 1 263 ? 9.108 1.256 38.935 1.00 92.81 263 ARG A C 1
ATOM 2082 O O . ARG A 1 263 ? 9.098 0.136 39.445 1.00 92.81 263 ARG A O 1
ATOM 2089 N N . ARG A 1 264 ? 8.074 2.100 39.015 1.00 93.38 264 ARG A N 1
ATOM 2090 C CA . ARG A 1 264 ? 6.870 1.797 39.791 1.00 93.38 264 ARG A CA 1
ATOM 2091 C C . ARG A 1 264 ? 6.030 0.695 39.154 1.00 93.38 264 ARG A C 1
ATOM 2093 O O . ARG A 1 264 ? 5.643 -0.231 39.864 1.00 93.38 264 ARG A O 1
ATOM 2100 N N . GLY A 1 265 ? 5.842 0.730 37.833 1.00 92.75 265 GLY A N 1
ATOM 2101 C CA . GLY A 1 265 ? 5.169 -0.338 37.089 1.00 92.75 265 GLY A CA 1
ATOM 2102 C C . GLY A 1 265 ? 5.809 -1.701 37.350 1.00 92.75 265 GLY A C 1
ATOM 2103 O O . GLY A 1 265 ? 5.128 -2.627 37.783 1.00 92.75 265 GLY A O 1
ATOM 2104 N N . GLN A 1 266 ? 7.136 -1.798 37.216 1.00 90.31 266 GLN A N 1
ATOM 2105 C CA . GLN A 1 266 ? 7.874 -3.045 37.452 1.00 90.31 266 GLN A CA 1
ATOM 2106 C C . GLN A 1 266 ? 7.781 -3.546 38.894 1.00 90.31 266 GLN A C 1
ATOM 2108 O O . GLN A 1 266 ? 7.643 -4.750 39.109 1.00 90.31 266 GLN A O 1
ATOM 2113 N N . GLN A 1 267 ? 7.832 -2.644 39.880 1.00 92.12 267 GLN A N 1
ATOM 2114 C CA . GLN A 1 267 ? 7.670 -3.007 41.292 1.00 92.12 267 GLN A CA 1
ATOM 2115 C C . GLN A 1 267 ? 6.305 -3.623 41.585 1.00 92.12 267 GLN A C 1
ATOM 2117 O O . GLN A 1 267 ? 6.213 -4.560 42.372 1.00 92.12 267 GLN A O 1
ATOM 2122 N N . LEU A 1 268 ? 5.260 -3.107 40.944 1.00 93.75 268 LEU A N 1
ATOM 2123 C CA . LEU A 1 268 ? 3.892 -3.567 41.138 1.00 93.75 268 LEU A CA 1
ATOM 2124 C C . LEU A 1 268 ? 3.480 -4.692 40.169 1.00 93.75 268 LEU A C 1
ATOM 2126 O O . LEU A 1 268 ? 2.339 -5.143 40.207 1.00 93.75 268 LEU A O 1
ATOM 2130 N N . GLY A 1 269 ? 4.406 -5.184 39.339 1.00 91.75 269 GLY A N 1
ATOM 2131 C CA . GLY A 1 269 ? 4.207 -6.339 38.458 1.00 91.75 269 GLY A CA 1
ATOM 2132 C C . GLY A 1 269 ? 3.733 -6.025 37.033 1.00 91.75 269 GLY A C 1
ATOM 2133 O O . GLY A 1 269 ? 3.483 -6.954 36.266 1.00 91.75 269 GLY A O 1
ATOM 2134 N N . TRP A 1 270 ? 3.654 -4.751 36.655 1.00 92.69 270 TRP A N 1
ATOM 2135 C CA . TRP A 1 270 ? 3.406 -4.293 35.284 1.00 92.69 270 TRP A CA 1
ATOM 2136 C C . TRP A 1 270 ? 4.716 -4.066 34.513 1.00 92.69 270 TRP A C 1
ATOM 2138 O O . TRP A 1 270 ? 5.813 -4.141 35.075 1.00 92.69 270 TRP A O 1
ATOM 2148 N N . HIS A 1 271 ? 4.638 -3.856 33.199 1.00 88.25 271 HIS A N 1
ATOM 2149 C CA . HIS A 1 271 ? 5.834 -3.687 32.364 1.00 88.25 271 HIS A CA 1
ATOM 2150 C C . HIS A 1 271 ? 6.395 -2.263 32.421 1.00 88.25 271 HIS A C 1
ATOM 2152 O O . HIS A 1 271 ? 7.616 -2.079 32.469 1.00 88.25 271 HIS A O 1
ATOM 2158 N N . ASP A 1 272 ? 5.498 -1.281 32.426 1.00 89.19 272 ASP A N 1
ATOM 2159 C CA . ASP A 1 272 ? 5.782 0.141 32.252 1.00 89.19 272 ASP A CA 1
ATOM 2160 C C . ASP A 1 272 ? 4.659 1.021 32.835 1.00 89.19 272 ASP A C 1
ATOM 2162 O O . ASP A 1 272 ? 3.694 0.520 33.422 1.00 89.19 272 ASP A O 1
ATOM 2166 N N . SER A 1 273 ? 4.794 2.345 32.697 1.00 90.88 273 SER A N 1
ATOM 2167 C CA . SER A 1 273 ? 3.787 3.312 33.153 1.00 90.88 273 SER A CA 1
ATOM 2168 C C . SER A 1 273 ? 2.462 3.177 32.396 1.00 90.88 273 SER A C 1
ATOM 2170 O O . SER A 1 273 ? 1.395 3.355 32.986 1.00 90.88 273 SER A O 1
ATOM 2172 N N . TYR A 1 274 ? 2.504 2.823 31.111 1.00 89.69 274 TYR A N 1
ATOM 2173 C CA . TYR A 1 274 ? 1.317 2.658 30.273 1.00 89.69 274 TYR A CA 1
ATOM 2174 C C . TYR A 1 274 ? 0.420 1.511 30.764 1.00 89.69 274 TYR A C 1
ATOM 2176 O O . TYR A 1 274 ? -0.757 1.722 31.062 1.00 89.69 274 TYR A O 1
ATOM 2184 N N . THR A 1 275 ? 0.982 0.310 30.912 1.00 91.94 275 THR A N 1
ATOM 2185 C CA . THR A 1 275 ? 0.253 -0.882 31.377 1.00 91.94 275 THR A CA 1
ATOM 2186 C C . THR A 1 275 ? -0.252 -0.730 32.811 1.00 91.94 275 THR A C 1
ATOM 2188 O O . THR A 1 275 ? -1.396 -1.093 33.087 1.00 91.94 275 THR A O 1
ATOM 2191 N N . LEU A 1 276 ? 0.550 -0.121 33.693 1.00 93.94 276 LEU A N 1
ATOM 2192 C CA . LEU A 1 276 ? 0.152 0.224 35.061 1.00 93.94 276 LEU A CA 1
ATOM 2193 C C . LEU A 1 276 ? -1.067 1.158 35.077 1.00 93.94 276 LEU A C 1
ATOM 2195 O O . LEU A 1 276 ? -2.079 0.855 35.703 1.00 93.94 276 LEU A O 1
ATOM 2199 N N . THR A 1 277 ? -0.984 2.300 34.392 1.00 94.69 277 THR A N 1
ATOM 2200 C CA . THR A 1 277 ? -2.022 3.344 34.468 1.00 94.69 277 THR A CA 1
ATOM 2201 C C . THR A 1 277 ? -3.325 2.909 33.794 1.00 94.69 277 THR A C 1
ATOM 2203 O O . THR A 1 277 ? -4.405 3.178 34.315 1.00 94.69 277 THR A O 1
ATOM 2206 N N . LYS A 1 278 ? -3.260 2.140 32.699 1.00 94.31 278 LYS A N 1
ATOM 2207 C CA . LYS A 1 278 ? -4.445 1.504 32.101 1.00 94.31 278 LYS A CA 1
ATOM 2208 C C . LYS A 1 278 ? -5.108 0.505 33.050 1.00 94.31 278 LYS A C 1
ATOM 2210 O O . LYS A 1 278 ? -6.323 0.558 33.224 1.00 94.31 278 LYS A O 1
ATOM 2215 N N . ALA A 1 279 ? -4.325 -0.345 33.716 1.00 95.31 279 ALA A N 1
ATOM 2216 C CA . ALA A 1 279 ? -4.856 -1.291 34.693 1.00 95.31 279 ALA A CA 1
ATOM 2217 C C . ALA A 1 279 ? -5.517 -0.575 35.883 1.00 95.31 279 ALA A C 1
ATOM 2219 O O . ALA A 1 279 ? -6.616 -0.942 36.295 1.00 95.31 279 ALA A O 1
ATOM 2220 N N . MET A 1 280 ? -4.886 0.483 36.401 1.00 96.00 280 MET A N 1
ATOM 2221 C CA . MET A 1 280 ? -5.453 1.314 37.468 1.00 96.00 280 MET A CA 1
ATOM 2222 C C . MET A 1 280 ? -6.762 1.993 37.034 1.00 96.00 280 MET A C 1
ATOM 2224 O O . MET A 1 280 ? -7.714 2.034 37.813 1.00 96.00 280 MET A O 1
ATOM 2228 N N . GLY A 1 281 ? -6.836 2.485 35.792 1.00 95.56 281 GLY A N 1
ATOM 2229 C CA . GLY A 1 281 ? -8.059 3.040 35.207 1.00 95.56 281 GLY A CA 1
ATOM 2230 C C . GLY A 1 281 ? -9.198 2.023 35.138 1.00 95.56 281 GLY A C 1
ATOM 2231 O O . GLY A 1 281 ? -10.308 2.318 35.582 1.00 95.56 281 GLY A O 1
ATOM 2232 N N . GLU A 1 282 ? -8.927 0.799 34.672 1.00 96.62 282 GLU A N 1
ATOM 2233 C CA . GLU A 1 282 ? -9.941 -0.259 34.674 1.00 96.62 282 GLU A CA 1
ATOM 2234 C C . GLU A 1 282 ? -10.390 -0.630 36.095 1.00 96.62 282 GLU A C 1
ATOM 2236 O O . GLU A 1 282 ? -11.583 -0.817 36.329 1.00 96.62 282 GLU A O 1
ATOM 2241 N N . GLN A 1 283 ? -9.467 -0.705 37.063 1.00 97.06 283 GLN A N 1
ATOM 2242 C CA . GLN A 1 283 ? -9.827 -0.986 38.455 1.00 97.06 283 GLN A CA 1
ATOM 2243 C C . GLN A 1 283 ? -10.730 0.106 39.044 1.00 97.06 283 GLN A C 1
ATOM 2245 O O . GLN A 1 283 ? -11.685 -0.225 39.744 1.00 97.06 283 GLN A O 1
ATOM 2250 N N . LEU A 1 284 ? -10.482 1.388 38.739 1.00 96.69 284 LEU A N 1
ATOM 2251 C CA . LEU A 1 284 ? -11.366 2.484 39.155 1.00 96.69 284 LEU A CA 1
ATOM 2252 C C . LEU A 1 284 ? -12.753 2.358 38.521 1.00 96.69 284 LEU A C 1
ATOM 2254 O O . LEU A 1 284 ? -13.749 2.566 39.213 1.00 96.69 284 LEU A O 1
ATOM 2258 N N . ILE A 1 285 ? -12.827 1.966 37.245 1.00 96.69 285 ILE A N 1
ATOM 2259 C CA . ILE A 1 285 ? -14.101 1.686 36.573 1.00 96.69 285 ILE A CA 1
ATOM 2260 C C . ILE A 1 285 ? -14.844 0.560 37.288 1.00 96.69 285 ILE A C 1
ATOM 2262 O O . ILE A 1 285 ? -15.994 0.746 37.672 1.00 96.69 285 ILE A O 1
ATOM 2266 N N . VAL A 1 286 ? -14.202 -0.587 37.525 1.00 96.81 286 VAL A N 1
ATOM 2267 C CA . VAL A 1 286 ? -14.843 -1.722 38.210 1.00 96.81 286 VAL A CA 1
ATOM 2268 C C . VAL A 1 286 ? -15.290 -1.350 39.623 1.00 96.81 286 VAL A C 1
ATOM 2270 O O . VAL A 1 286 ? -16.385 -1.737 40.029 1.00 96.81 286 VAL A O 1
ATOM 2273 N N . LYS A 1 287 ? -14.474 -0.582 40.353 1.00 96.19 287 LYS A N 1
ATOM 2274 C CA . LYS A 1 287 ? -14.743 -0.175 41.737 1.00 96.19 287 LYS A CA 1
ATOM 2275 C C . LYS A 1 287 ? -15.935 0.774 41.857 1.00 96.19 287 LYS A C 1
ATOM 2277 O O . LYS A 1 287 ? -16.711 0.640 42.797 1.00 96.19 287 LYS A O 1
ATOM 2282 N N . HIS A 1 288 ? -16.083 1.710 40.918 1.00 96.25 288 HIS A N 1
ATOM 2283 C CA . HIS A 1 288 ? -16.993 2.856 41.064 1.00 96.25 288 HIS A CA 1
ATOM 2284 C C . HIS A 1 288 ? -18.172 2.877 40.076 1.00 96.25 288 HIS A C 1
ATOM 2286 O O . HIS A 1 288 ? -19.002 3.781 40.146 1.00 96.25 288 HIS A O 1
ATOM 2292 N N . ARG A 1 289 ? -18.290 1.904 39.160 1.00 95.06 289 ARG A N 1
ATOM 2293 C CA . ARG A 1 289 ? -19.357 1.897 38.132 1.00 95.06 289 ARG A CA 1
ATOM 2294 C C . ARG A 1 289 ? -20.782 1.706 38.643 1.00 95.06 289 ARG A C 1
ATOM 2296 O O . ARG A 1 289 ? -21.714 2.029 37.918 1.00 95.06 289 ARG A O 1
ATOM 2303 N N . GLY A 1 290 ? -20.970 1.140 39.834 1.00 93.44 290 GLY A N 1
ATOM 2304 C CA . GLY A 1 290 ? -22.299 0.709 40.278 1.00 93.44 290 GLY A CA 1
ATOM 2305 C C . GLY A 1 290 ? -22.948 -0.244 39.263 1.00 93.44 290 GLY A C 1
ATOM 2306 O O . GLY A 1 290 ? -22.320 -1.217 38.835 1.00 93.44 290 GLY A O 1
ATOM 2307 N N . ASP A 1 291 ? -24.178 0.067 38.855 1.00 93.06 291 ASP A N 1
ATOM 2308 C CA . ASP A 1 291 ? -24.973 -0.740 37.918 1.00 93.06 291 ASP A CA 1
ATOM 2309 C C . ASP A 1 291 ? -24.818 -0.333 36.445 1.00 93.06 291 ASP A C 1
ATOM 2311 O O . ASP A 1 291 ? -25.405 -0.976 35.574 1.00 93.06 291 ASP A O 1
ATOM 2315 N N . LEU A 1 292 ? -23.990 0.676 36.144 1.00 96.75 292 LEU A N 1
ATOM 2316 C CA . LEU A 1 292 ? -23.751 1.138 34.777 1.00 96.75 292 LEU A CA 1
ATOM 2317 C C . LEU A 1 292 ? -23.311 -0.037 33.871 1.00 96.75 292 LEU A C 1
ATOM 2319 O O . LEU A 1 292 ? -22.342 -0.742 34.215 1.00 96.75 292 LEU A O 1
ATOM 2323 N N . PRO A 1 293 ? -23.998 -0.272 32.733 1.00 97.94 293 PRO A N 1
ATOM 2324 C CA . PRO A 1 293 ? -23.567 -1.228 31.720 1.00 97.94 293 PRO A CA 1
ATOM 2325 C C . PRO A 1 293 ? -22.207 -0.828 31.146 1.00 97.94 293 PRO A C 1
ATOM 2327 O O . PRO A 1 293 ? -22.070 0.235 30.537 1.00 97.94 293 PRO A O 1
ATOM 2330 N N . THR A 1 294 ? -21.202 -1.688 31.323 1.00 98.19 294 THR A N 1
ATOM 2331 C CA . THR A 1 294 ? -19.813 -1.365 30.973 1.00 98.19 294 THR A CA 1
ATOM 2332 C C . THR A 1 294 ? -19.162 -2.448 30.119 1.00 98.19 294 THR A C 1
ATOM 2334 O O . THR A 1 294 ? -19.074 -3.607 30.522 1.00 98.19 294 THR A O 1
ATOM 2337 N N . ALA A 1 295 ? -18.644 -2.072 28.952 1.00 98.12 295 ALA A N 1
ATOM 2338 C CA . ALA A 1 295 ? -17.795 -2.916 28.118 1.00 98.12 295 ALA A CA 1
ATOM 2339 C C . ALA A 1 295 ? -16.341 -2.444 28.230 1.00 98.12 295 ALA A C 1
ATOM 2341 O O . ALA A 1 295 ? -16.049 -1.283 27.964 1.00 98.12 295 ALA A O 1
ATOM 2342 N N . ILE A 1 296 ? -15.419 -3.331 28.593 1.00 98.12 296 ILE A N 1
ATOM 2343 C CA . ILE A 1 296 ? -13.977 -3.090 28.565 1.00 98.12 296 ILE A CA 1
ATOM 2344 C C . ILE A 1 296 ? -13.398 -3.840 27.366 1.00 98.12 296 ILE A C 1
ATOM 2346 O O . ILE A 1 296 ? -13.392 -5.071 27.327 1.00 98.12 296 ILE A O 1
ATOM 2350 N N . ILE A 1 297 ? -12.906 -3.088 26.387 1.00 98.06 297 ILE A N 1
ATOM 2351 C CA . ILE A 1 297 ? -12.269 -3.607 25.177 1.00 98.06 297 ILE A CA 1
ATOM 2352 C C . ILE A 1 297 ? -10.760 -3.578 25.388 1.00 98.06 297 ILE A C 1
ATOM 2354 O O . ILE A 1 297 ? -10.173 -2.516 25.591 1.00 98.06 297 ILE A O 1
ATOM 2358 N N . ARG A 1 298 ? -10.118 -4.741 25.333 1.00 97.12 298 ARG A N 1
ATOM 2359 C CA . ARG A 1 298 ? -8.680 -4.922 25.540 1.00 97.12 298 ARG A CA 1
ATOM 2360 C C . ARG A 1 298 ? -8.022 -5.384 24.239 1.00 97.12 298 ARG A C 1
ATOM 2362 O O . ARG A 1 298 ? -7.784 -6.579 24.065 1.00 97.12 298 ARG A O 1
ATOM 2369 N N . PRO A 1 299 ? -7.735 -4.465 23.306 1.00 96.00 299 PRO A N 1
ATOM 2370 C CA . PRO A 1 299 ? -6.965 -4.811 22.126 1.00 96.00 299 PRO A CA 1
ATOM 2371 C C . PRO A 1 299 ? -5.513 -5.141 22.490 1.00 96.00 299 PRO A C 1
ATOM 2373 O O . PRO A 1 299 ? -4.948 -4.578 23.440 1.00 96.00 299 PRO A O 1
ATOM 2376 N N . SER A 1 300 ? -4.902 -6.035 21.716 1.00 93.94 300 SER A N 1
ATOM 2377 C CA . SER A 1 300 ? -3.453 -6.235 21.716 1.00 93.94 300 SER A CA 1
ATOM 2378 C C . SER A 1 300 ? -2.738 -5.160 20.873 1.00 93.94 300 SER A C 1
ATOM 2380 O O . SER A 1 300 ? -3.181 -4.010 20.844 1.00 93.94 300 SER A O 1
ATOM 2382 N N . ILE A 1 301 ? -1.602 -5.465 20.231 1.00 91.50 301 ILE A N 1
ATOM 2383 C CA . ILE A 1 301 ? -0.854 -4.502 19.412 1.00 91.50 301 ILE A CA 1
ATOM 2384 C C . ILE A 1 301 ? -1.669 -4.150 18.162 1.00 91.50 301 ILE A C 1
ATOM 2386 O O . ILE A 1 301 ? -1.718 -4.917 17.203 1.00 91.50 301 ILE A O 1
ATOM 2390 N N . VAL A 1 302 ? -2.319 -2.983 18.186 1.00 93.25 302 VAL A N 1
ATOM 2391 C CA . VAL A 1 302 ? -3.166 -2.515 17.083 1.00 93.25 302 VAL A CA 1
ATOM 2392 C C . VAL A 1 302 ? -2.314 -2.014 15.921 1.00 93.25 302 VAL A C 1
ATOM 2394 O O . VAL A 1 302 ? -1.571 -1.042 16.073 1.00 93.25 302 VAL A O 1
ATOM 2397 N N . GLU A 1 303 ? -2.487 -2.633 14.758 1.00 94.62 303 GLU A N 1
ATOM 2398 C CA . GLU A 1 303 ? -1.798 -2.290 13.512 1.00 94.62 303 GLU A CA 1
ATOM 2399 C C . GLU A 1 303 ? -2.798 -1.904 12.402 1.00 94.62 303 GLU A C 1
ATOM 2401 O O . GLU A 1 303 ? -3.979 -1.658 12.663 1.00 94.62 303 GLU A O 1
ATOM 2406 N N . SER A 1 304 ? -2.309 -1.757 11.166 1.00 95.31 304 SER A N 1
ATOM 2407 C CA . SER A 1 304 ? -3.097 -1.315 10.005 1.00 95.31 304 SER A CA 1
ATOM 2408 C C . SER A 1 304 ? -4.400 -2.092 9.795 1.00 95.31 304 SER A C 1
ATOM 2410 O O . SER A 1 304 ? -4.504 -3.264 10.145 1.00 95.31 304 SER A O 1
ATOM 2412 N N . ALA A 1 305 ? -5.371 -1.461 9.140 1.00 95.75 305 ALA A N 1
ATOM 2413 C CA . ALA A 1 305 ? -6.609 -2.118 8.731 1.00 95.75 305 ALA A CA 1
ATOM 2414 C C . ALA A 1 305 ? -6.360 -3.350 7.847 1.00 95.75 305 ALA A C 1
ATOM 2416 O O . ALA A 1 305 ? -5.533 -3.302 6.931 1.00 95.75 305 ALA A O 1
ATOM 2417 N N . LEU A 1 306 ? -7.109 -4.427 8.095 1.00 92.50 306 LEU A N 1
ATOM 2418 C CA . LEU A 1 306 ? -7.132 -5.605 7.231 1.00 92.50 306 LEU A CA 1
ATOM 2419 C C . LEU A 1 306 ? -7.940 -5.321 5.959 1.00 92.50 306 LEU A C 1
ATOM 2421 O O . LEU A 1 306 ? -7.467 -5.594 4.858 1.00 92.50 306 LEU A O 1
ATOM 2425 N N . VAL A 1 307 ? -9.138 -4.751 6.114 1.00 87.00 307 VAL A N 1
ATOM 2426 C CA . VAL A 1 307 ? -10.091 -4.492 5.026 1.00 87.00 307 VAL A CA 1
ATOM 2427 C C . VAL A 1 307 ? -10.555 -3.037 5.004 1.00 87.00 307 VAL A C 1
ATOM 2429 O O . VAL A 1 307 ? -10.577 -2.425 3.939 1.00 87.00 307 VAL A O 1
ATOM 2432 N N . GLU A 1 308 ? -10.943 -2.471 6.149 1.00 85.50 308 GLU A N 1
ATOM 2433 C CA . GLU A 1 308 ? -11.652 -1.183 6.199 1.00 85.50 308 GLU A CA 1
ATOM 2434 C C . GLU A 1 308 ? -10.974 -0.158 7.124 1.00 85.50 308 GLU A C 1
ATOM 2436 O O . GLU A 1 308 ? -10.405 -0.539 8.139 1.00 85.50 308 GLU A O 1
ATOM 2441 N N . PRO A 1 309 ? -11.031 1.158 6.853 1.00 85.19 309 PRO A N 1
ATOM 2442 C CA . PRO A 1 309 ? -11.721 1.841 5.750 1.00 85.19 309 PRO A CA 1
ATOM 2443 C C . PRO A 1 309 ? -11.098 1.578 4.370 1.00 85.19 309 PRO A C 1
ATOM 2445 O O . PRO A 1 309 ? -11.796 1.663 3.363 1.00 85.19 309 PRO A O 1
ATOM 2448 N N . GLU A 1 310 ? -9.827 1.182 4.339 1.00 87.81 310 GLU A N 1
ATOM 2449 C CA . GLU A 1 310 ? -9.156 0.571 3.191 1.00 87.81 310 GLU A CA 1
ATOM 2450 C C . GLU A 1 310 ? -8.035 -0.368 3.686 1.00 87.81 310 GLU A C 1
ATOM 2452 O O . GLU A 1 310 ? -7.483 -0.133 4.770 1.00 87.81 310 GLU A O 1
ATOM 2457 N N . PRO A 1 311 ? -7.646 -1.400 2.915 1.00 89.88 311 PRO A N 1
ATOM 2458 C CA . PRO A 1 311 ? -6.573 -2.307 3.313 1.00 89.88 311 PRO A CA 1
ATOM 2459 C C . PRO A 1 311 ? -5.239 -1.574 3.497 1.00 89.88 311 PRO A C 1
ATOM 2461 O O . PRO A 1 311 ? -4.758 -0.867 2.604 1.00 89.88 311 PRO A O 1
ATOM 2464 N N . GLY A 1 312 ? -4.615 -1.777 4.656 1.00 92.19 312 GLY A N 1
ATOM 2465 C CA . GLY A 1 312 ? -3.330 -1.176 5.003 1.00 92.19 312 GLY A CA 1
ATOM 2466 C C . GLY A 1 312 ? -3.435 0.239 5.574 1.00 92.19 312 GLY A C 1
ATOM 2467 O O . GLY A 1 312 ? -2.400 0.835 5.880 1.00 92.19 312 GLY A O 1
ATOM 2468 N N . TRP A 1 313 ? -4.644 0.783 5.763 1.00 93.81 313 TRP A N 1
ATOM 2469 C CA . TRP A 1 313 ? -4.813 2.100 6.376 1.00 93.81 313 TRP A CA 1
ATOM 2470 C C . TRP A 1 313 ? -4.201 2.142 7.782 1.00 93.81 313 TRP A C 1
ATOM 2472 O O . TRP A 1 313 ? -4.534 1.336 8.655 1.00 93.81 313 TRP A O 1
ATOM 2482 N N . ILE A 1 314 ? -3.290 3.092 7.996 1.00 91.69 314 ILE A N 1
ATOM 2483 C CA . ILE A 1 314 ? -2.552 3.274 9.248 1.00 91.69 314 ILE A CA 1
ATOM 2484 C C . ILE A 1 314 ? -2.123 4.737 9.405 1.00 91.69 314 ILE A C 1
ATOM 2486 O O . ILE A 1 314 ? -1.700 5.379 8.446 1.00 91.69 314 ILE A O 1
ATOM 2490 N N . GLU A 1 315 ? -2.231 5.292 10.614 1.00 85.00 315 GLU A N 1
ATOM 2491 C CA . GLU A 1 315 ? -1.843 6.685 10.890 1.00 85.00 315 GLU A CA 1
ATOM 2492 C C . GLU A 1 315 ? -0.726 6.790 11.926 1.00 85.00 315 GLU A C 1
ATOM 2494 O O . GLU A 1 315 ? -0.924 6.479 13.101 1.00 85.00 315 GLU A O 1
ATOM 2499 N N . GLY A 1 316 ? 0.420 7.336 11.518 1.00 79.19 316 GLY A N 1
ATOM 2500 C CA . GLY A 1 316 ? 1.611 7.421 12.364 1.00 79.19 316 GLY A CA 1
ATOM 2501 C C . GLY A 1 316 ? 2.281 6.061 12.579 1.00 79.19 316 GLY A C 1
ATOM 2502 O O . GLY A 1 316 ? 1.700 5.022 12.293 1.00 79.19 316 GLY A O 1
ATOM 2503 N N . LEU A 1 317 ? 3.520 6.079 13.076 1.00 73.25 317 LEU A N 1
ATOM 2504 C CA . LEU A 1 317 ? 4.247 4.852 13.407 1.00 73.25 317 LEU A CA 1
ATOM 2505 C C . LEU A 1 317 ? 3.656 4.234 14.679 1.00 73.25 317 LEU A C 1
ATOM 2507 O O . LEU A 1 317 ? 3.619 4.900 15.718 1.00 73.25 317 LEU A O 1
ATOM 2511 N N . LYS A 1 318 ? 3.196 2.988 14.584 1.00 83.44 318 LYS A N 1
ATOM 2512 C CA . LYS A 1 318 ? 2.688 2.170 15.690 1.00 83.44 318 LYS A CA 1
ATOM 2513 C C . LYS A 1 318 ? 3.818 1.462 16.419 1.00 83.44 318 LYS A C 1
ATOM 2515 O O . LYS A 1 318 ? 4.968 1.882 16.356 1.00 83.44 318 LYS A O 1
ATOM 2520 N N . VAL A 1 319 ? 3.493 0.446 17.209 1.00 76.44 319 VAL A N 1
ATOM 2521 C CA . VAL A 1 319 ? 4.464 -0.223 18.077 1.00 76.44 319 VAL A CA 1
ATOM 2522 C C . VAL A 1 319 ? 5.458 -1.040 17.248 1.00 76.44 319 VAL A C 1
ATOM 2524 O O . VAL A 1 319 ? 6.658 -0.957 17.515 1.00 76.44 319 VAL A O 1
ATOM 2527 N N . ALA A 1 320 ? 5.005 -1.771 16.222 1.00 79.00 320 ALA A N 1
ATOM 2528 C CA . ALA A 1 320 ? 5.897 -2.567 15.377 1.00 79.00 320 ALA A CA 1
ATOM 2529 C C . ALA A 1 320 ? 6.614 -1.731 14.298 1.00 79.00 320 ALA A C 1
ATOM 2531 O O . ALA A 1 320 ? 7.782 -1.987 13.979 1.00 79.00 320 ALA A O 1
ATOM 2532 N N . ASP A 1 321 ? 5.960 -0.696 13.766 1.00 84.69 321 ASP A N 1
ATOM 2533 C CA . ASP A 1 321 ? 6.431 0.055 12.594 1.00 84.69 321 ASP A CA 1
ATOM 2534 C C . ASP A 1 321 ? 7.844 0.658 12.700 1.00 84.69 321 ASP A C 1
ATOM 2536 O O . ASP A 1 321 ? 8.586 0.603 11.714 1.00 84.69 321 ASP A O 1
ATOM 2540 N N . PRO A 1 322 ? 8.297 1.224 13.842 1.00 80.69 322 PRO A N 1
ATOM 2541 C CA . PRO A 1 322 ? 9.660 1.723 13.982 1.00 80.69 322 PRO A CA 1
ATOM 2542 C C . PRO A 1 322 ? 10.710 0.633 13.774 1.00 80.69 322 PRO A C 1
ATOM 2544 O O . PRO A 1 322 ? 11.790 0.923 13.251 1.00 80.69 322 PRO A O 1
ATOM 2547 N N . LEU A 1 323 ? 10.411 -0.614 14.160 1.00 81.56 323 LEU A N 1
ATOM 2548 C CA . LEU A 1 323 ? 11.295 -1.754 13.926 1.00 81.56 323 LEU A CA 1
ATOM 2549 C C . LEU A 1 323 ? 11.309 -2.121 12.442 1.00 81.56 323 LEU A C 1
ATOM 2551 O O . LEU A 1 323 ? 12.391 -2.247 11.868 1.00 81.56 323 LEU A O 1
ATOM 2555 N N . ILE A 1 324 ? 10.136 -2.196 11.809 1.00 86.06 324 ILE A N 1
ATOM 2556 C CA . ILE A 1 324 ? 9.977 -2.477 10.373 1.00 86.06 324 ILE A CA 1
ATOM 2557 C C . ILE A 1 324 ? 10.713 -1.419 9.526 1.00 86.06 324 ILE A C 1
ATOM 2559 O O . ILE A 1 324 ? 11.529 -1.757 8.663 1.00 86.06 324 ILE A O 1
ATOM 2563 N N . ASP A 1 325 ? 10.532 -0.124 9.811 1.00 82.94 325 ASP A N 1
ATOM 2564 C CA . ASP A 1 325 ? 11.238 0.966 9.121 1.00 82.94 325 ASP A CA 1
ATOM 2565 C C . ASP A 1 325 ? 12.755 0.929 9.387 1.00 82.94 325 ASP A C 1
ATOM 2567 O O . ASP A 1 325 ? 13.551 1.173 8.473 1.00 82.94 325 ASP A O 1
ATOM 2571 N N . ALA A 1 326 ? 13.194 0.581 10.602 1.00 77.56 326 ALA A N 1
ATOM 2572 C CA . ALA A 1 326 ? 14.616 0.453 10.917 1.00 77.56 326 ALA A CA 1
ATOM 2573 C C . ALA A 1 326 ? 15.282 -0.732 10.196 1.00 77.56 326 ALA A C 1
ATOM 2575 O O . ALA A 1 326 ? 16.429 -0.589 9.745 1.00 77.56 326 ALA A O 1
ATOM 2576 N N . VAL A 1 327 ? 14.568 -1.854 10.032 1.00 81.56 327 VAL A N 1
ATOM 2577 C CA . VAL A 1 327 ? 14.973 -2.973 9.165 1.00 81.56 327 VAL A CA 1
ATOM 2578 C C . VAL A 1 327 ? 15.091 -2.485 7.724 1.00 81.56 327 VAL A C 1
ATOM 2580 O O . VAL A 1 327 ? 16.162 -2.636 7.140 1.00 81.56 327 VAL A O 1
ATOM 2583 N N . SER A 1 328 ? 14.079 -1.787 7.191 1.00 82.94 328 SER A N 1
ATOM 2584 C CA . SER A 1 328 ? 14.091 -1.268 5.809 1.00 82.94 328 SER A CA 1
ATOM 2585 C C . SER A 1 328 ? 15.291 -0.361 5.503 1.00 82.94 328 SER A C 1
ATOM 2587 O O . SER A 1 328 ? 15.784 -0.312 4.381 1.00 82.94 328 SER A O 1
ATOM 2589 N N . LYS A 1 329 ? 15.786 0.376 6.505 1.00 80.25 329 LYS A N 1
ATOM 2590 C CA . LYS A 1 329 ? 16.925 1.299 6.378 1.00 80.25 329 LYS A CA 1
ATOM 2591 C C . LYS A 1 329 ? 18.282 0.620 6.594 1.00 80.25 329 LYS A C 1
ATOM 2593 O O . LYS A 1 329 ? 19.290 1.328 6.633 1.00 80.25 329 LYS A O 1
ATOM 2598 N N . GLY A 1 330 ? 18.325 -0.696 6.820 1.00 76.00 330 GLY A N 1
ATOM 2599 C CA . GLY A 1 330 ? 19.546 -1.423 7.191 1.00 76.00 330 GLY A CA 1
ATOM 2600 C C . GLY A 1 330 ? 20.153 -0.950 8.520 1.00 76.00 330 GLY A C 1
ATOM 2601 O O . GLY A 1 330 ? 21.335 -1.167 8.787 1.00 76.00 330 GLY A O 1
ATOM 2602 N N . ARG A 1 331 ? 19.366 -0.254 9.357 1.00 73.94 331 ARG A N 1
ATOM 2603 C CA . ARG A 1 331 ? 19.817 0.354 10.622 1.00 73.94 331 ARG A CA 1
ATOM 2604 C C . ARG A 1 331 ? 19.664 -0.578 11.814 1.00 73.94 331 ARG A C 1
ATOM 2606 O O . ARG A 1 331 ? 20.241 -0.287 12.858 1.00 73.94 331 ARG A O 1
ATOM 2613 N N . LEU A 1 332 ? 18.931 -1.679 11.649 1.00 73.94 332 LEU A N 1
ATOM 2614 C CA . LEU A 1 332 ? 18.669 -2.666 12.692 1.00 73.94 332 LEU A CA 1
ATOM 2615 C C . LEU A 1 332 ? 19.231 -4.052 12.314 1.00 73.94 332 LEU A C 1
ATOM 2617 O O . LEU A 1 332 ? 18.477 -4.932 11.903 1.00 73.94 332 LEU A O 1
ATOM 2621 N N . PRO A 1 333 ? 20.565 -4.255 12.407 1.00 71.31 333 PRO A N 1
ATOM 2622 C CA . PRO A 1 333 ? 21.192 -5.512 11.995 1.00 71.31 333 PRO A CA 1
ATOM 2623 C C . PRO A 1 333 ? 20.829 -6.736 12.848 1.00 71.31 333 PRO A C 1
ATOM 2625 O O . PRO A 1 333 ? 21.134 -7.850 12.438 1.00 71.31 333 PRO A O 1
ATOM 2628 N N . ASP A 1 334 ? 20.275 -6.533 14.042 1.00 82.06 334 ASP A N 1
ATOM 2629 C CA . ASP A 1 334 ? 19.876 -7.576 14.993 1.00 82.06 334 ASP A CA 1
ATOM 2630 C C . ASP A 1 334 ? 18.859 -6.973 15.983 1.00 82.06 334 ASP A C 1
ATOM 2632 O O . ASP A 1 334 ? 18.825 -5.742 16.122 1.00 82.06 334 ASP A O 1
ATOM 2636 N N . PHE A 1 335 ? 18.085 -7.791 16.701 1.00 85.75 335 PHE A N 1
ATOM 2637 C CA . PHE A 1 335 ? 17.152 -7.317 17.734 1.00 85.75 335 PHE A CA 1
ATOM 2638 C C . PHE A 1 335 ? 16.930 -8.364 18.839 1.00 85.75 335 PHE A C 1
ATOM 2640 O O . PHE A 1 335 ? 16.867 -9.553 18.521 1.00 85.75 335 PHE A O 1
ATOM 2647 N N . PRO A 1 336 ? 16.834 -7.971 20.126 1.00 85.25 336 PRO A N 1
ATOM 2648 C CA . PRO A 1 336 ? 16.635 -8.929 21.205 1.00 85.25 336 PRO A CA 1
ATOM 2649 C C . PRO A 1 336 ? 15.182 -9.396 21.336 1.00 85.25 336 PRO A C 1
ATOM 2651 O O . PRO A 1 336 ? 14.267 -8.584 21.271 1.00 85.25 336 PRO A O 1
ATOM 2654 N N . GLY A 1 337 ? 14.984 -10.689 21.589 1.00 83.31 337 GLY A N 1
ATOM 2655 C CA . GLY A 1 337 ? 13.671 -11.285 21.858 1.00 83.31 337 GLY A CA 1
ATOM 2656 C C . GLY A 1 337 ? 13.733 -12.810 21.857 1.00 83.31 337 GLY A C 1
ATOM 2657 O O . GLY A 1 337 ? 14.761 -13.385 21.495 1.00 83.31 337 GLY A O 1
ATOM 2658 N N . GLN A 1 338 ? 12.652 -13.468 22.275 1.00 84.62 338 GLN A N 1
ATOM 2659 C CA . GLN A 1 338 ? 12.541 -14.924 22.184 1.00 84.62 338 GLN A CA 1
ATOM 2660 C C . GLN A 1 338 ? 11.920 -15.318 20.842 1.00 84.62 338 GLN A C 1
ATOM 2662 O O . GLN A 1 338 ? 10.896 -14.774 20.439 1.00 84.62 338 GLN A O 1
ATOM 2667 N N . LYS A 1 339 ? 12.556 -16.260 20.138 1.00 84.06 339 LYS A N 1
ATOM 2668 C CA . LYS A 1 339 ? 12.201 -16.617 18.758 1.00 84.06 339 LYS A CA 1
ATOM 2669 C C . LYS A 1 339 ? 10.746 -17.084 18.631 1.00 84.06 339 LYS A C 1
ATOM 2671 O O . LYS A 1 339 ? 10.024 -16.606 17.759 1.00 84.06 339 LYS A O 1
ATOM 2676 N N . ASP A 1 340 ? 10.331 -17.994 19.503 1.00 88.19 340 ASP A N 1
ATOM 2677 C CA . ASP A 1 340 ? 9.050 -18.705 19.410 1.00 88.19 340 ASP A CA 1
ATOM 2678 C C . ASP A 1 340 ? 7.969 -18.077 20.304 1.00 88.19 340 ASP A C 1
ATOM 2680 O O . ASP A 1 340 ? 7.032 -18.748 20.722 1.00 88.19 340 ASP A O 1
ATOM 2684 N N . MET A 1 341 ? 8.108 -16.782 20.612 1.00 88.94 341 MET A N 1
ATOM 2685 C CA . MET A 1 341 ? 7.111 -16.040 21.380 1.00 88.94 341 MET A CA 1
ATOM 2686 C C . MET A 1 341 ? 5.958 -15.576 20.500 1.00 88.94 341 MET A C 1
ATOM 2688 O O . MET A 1 341 ? 6.212 -15.119 19.389 1.00 88.94 341 MET A O 1
ATOM 2692 N N . ILE A 1 342 ? 4.721 -15.613 20.995 1.00 91.31 342 ILE A N 1
ATOM 2693 C CA . ILE A 1 342 ? 3.580 -15.001 20.301 1.00 91.31 342 ILE A CA 1
ATOM 2694 C C . ILE A 1 342 ? 3.729 -13.478 20.349 1.00 91.31 342 ILE A C 1
ATOM 2696 O O . ILE A 1 342 ? 4.003 -12.898 21.399 1.00 91.31 342 ILE A O 1
ATOM 2700 N N . VAL A 1 343 ? 3.549 -12.825 19.204 1.00 88.88 343 VAL A N 1
ATOM 2701 C CA . VAL A 1 343 ? 3.439 -11.368 19.123 1.00 88.88 343 VAL A CA 1
ATOM 2702 C C . VAL A 1 343 ? 2.028 -11.030 18.694 1.00 88.88 343 VAL A C 1
ATOM 2704 O O . VAL A 1 343 ? 1.673 -11.120 17.525 1.00 88.88 343 VAL A O 1
ATOM 2707 N N . ASP A 1 344 ? 1.223 -10.659 19.680 1.00 90.75 344 ASP A N 1
ATOM 2708 C CA . ASP A 1 344 ? -0.204 -10.418 19.523 1.00 90.75 344 ASP A CA 1
ATOM 2709 C C . ASP A 1 344 ? -0.499 -9.125 18.749 1.00 90.75 344 ASP A C 1
ATOM 2711 O O . ASP A 1 344 ? -0.717 -8.060 19.332 1.00 90.75 344 ASP A O 1
ATOM 2715 N N . ILE A 1 345 ? -0.534 -9.221 17.421 1.00 93.75 345 ILE A N 1
ATOM 2716 C CA . ILE A 1 345 ? -0.925 -8.138 16.509 1.00 93.75 345 ILE A CA 1
ATOM 2717 C C . ILE A 1 345 ? -2.411 -8.253 16.179 1.00 93.75 345 ILE A C 1
ATOM 2719 O O . ILE A 1 345 ? -2.908 -9.357 15.968 1.00 93.75 345 ILE A O 1
ATOM 2723 N N . ILE A 1 346 ? -3.119 -7.125 16.111 1.00 96.12 346 ILE A N 1
ATOM 2724 C CA . ILE A 1 346 ? -4.538 -7.068 15.750 1.00 96.12 346 ILE A CA 1
ATOM 2725 C C . ILE A 1 346 ? -4.819 -5.912 14.765 1.00 96.12 346 ILE A C 1
ATOM 2727 O O . ILE A 1 346 ? -4.430 -4.774 15.030 1.00 96.12 346 ILE A O 1
ATOM 2731 N N . PRO A 1 347 ? -5.488 -6.157 13.624 1.00 97.00 347 PRO A N 1
ATOM 2732 C CA . PRO A 1 347 ? -5.928 -5.093 12.718 1.00 97.00 347 PRO A CA 1
ATOM 2733 C C . PRO A 1 347 ? -6.959 -4.141 13.348 1.00 97.00 347 PRO A C 1
ATOM 2735 O O . PRO A 1 347 ? -7.867 -4.573 14.065 1.00 97.00 347 PRO A O 1
ATOM 2738 N N . VAL A 1 348 ? -6.843 -2.836 13.074 1.00 95.94 348 VAL A N 1
ATOM 2739 C CA . VAL A 1 348 ? -7.699 -1.795 13.687 1.00 95.94 348 VAL A CA 1
ATOM 2740 C C . VAL A 1 348 ? -9.192 -1.950 13.388 1.00 95.94 348 VAL A C 1
ATOM 2742 O O . VAL A 1 348 ? -10.021 -1.612 14.232 1.00 95.94 348 VAL A O 1
ATOM 2745 N N . ASP A 1 349 ? -9.554 -2.474 12.221 1.00 96.25 349 ASP A N 1
ATOM 2746 C CA . ASP A 1 349 ? -10.943 -2.698 11.819 1.00 96.25 349 ASP A CA 1
ATOM 2747 C C . ASP A 1 349 ? -11.608 -3.819 12.604 1.00 96.25 349 ASP A C 1
ATOM 2749 O O . ASP A 1 349 ? -12.755 -3.664 13.015 1.00 96.25 349 ASP A O 1
ATOM 2753 N N . ILE A 1 350 ? -10.878 -4.891 12.922 1.00 97.38 350 ILE A N 1
ATOM 2754 C CA . ILE A 1 350 ? -11.376 -5.935 13.827 1.00 97.38 350 ILE A CA 1
ATOM 2755 C C . ILE A 1 350 ? -11.628 -5.350 15.224 1.00 97.38 350 ILE A C 1
ATOM 2757 O O . ILE A 1 350 ? -12.649 -5.646 15.847 1.00 97.38 350 ILE A O 1
ATOM 2761 N N . VAL A 1 351 ? -10.755 -4.459 15.709 1.00 97.50 351 VAL A N 1
ATOM 2762 C CA . VAL A 1 351 ? -10.971 -3.769 16.994 1.00 97.50 351 VAL A CA 1
ATOM 2763 C C . VAL A 1 351 ? -12.198 -2.862 16.941 1.00 97.50 351 VAL A C 1
ATOM 2765 O O . VAL A 1 351 ? -13.005 -2.883 17.873 1.00 97.50 351 VAL A O 1
ATOM 2768 N N . ALA A 1 352 ? -12.376 -2.094 15.865 1.00 97.31 352 ALA A N 1
ATOM 2769 C CA . ALA A 1 352 ? -13.539 -1.229 15.692 1.00 97.31 352 ALA A CA 1
ATOM 2770 C C . ALA A 1 352 ? -14.844 -2.042 15.637 1.00 97.31 352 ALA A C 1
ATOM 2772 O O . ALA A 1 352 ? -15.794 -1.731 16.355 1.00 97.31 352 ALA A O 1
ATOM 2773 N N . ASN A 1 353 ? -14.864 -3.128 14.864 1.00 97.62 353 ASN A N 1
ATOM 2774 C CA . ASN A 1 353 ? -16.018 -4.011 14.713 1.00 97.62 353 ASN A CA 1
ATOM 2775 C C . ASN A 1 353 ? -16.410 -4.679 16.035 1.00 97.62 353 ASN A C 1
ATOM 2777 O O . ASN A 1 353 ? -17.566 -4.594 16.453 1.00 97.62 353 ASN A O 1
ATOM 2781 N N . THR A 1 354 ? -15.440 -5.259 16.745 1.00 97.62 354 THR A N 1
ATOM 2782 C CA . THR A 1 354 ? -15.677 -5.880 18.055 1.00 97.62 354 THR A CA 1
ATOM 2783 C C . THR A 1 354 ? -16.125 -4.853 19.094 1.00 97.62 354 THR A C 1
ATOM 2785 O O . THR A 1 354 ? -16.993 -5.154 19.907 1.00 97.62 354 THR A O 1
ATOM 2788 N N . THR A 1 355 ? -15.608 -3.619 19.045 1.00 97.94 355 THR A N 1
ATOM 2789 C CA . THR A 1 355 ? -16.051 -2.525 19.929 1.00 97.94 355 THR A CA 1
ATOM 2790 C C . THR A 1 355 ? -17.537 -2.215 19.732 1.00 97.94 355 THR A C 1
ATOM 2792 O O . THR A 1 355 ? -18.265 -2.088 20.715 1.00 97.94 355 THR A O 1
ATOM 2795 N N . LEU A 1 356 ? -18.006 -2.125 18.483 1.00 97.62 356 LEU A N 1
ATOM 2796 C CA . LEU A 1 356 ? -19.413 -1.843 18.168 1.00 97.62 356 LEU A CA 1
ATOM 2797 C C . LEU A 1 356 ? -20.336 -3.017 18.528 1.00 97.62 356 LEU A C 1
ATOM 2799 O O . LEU A 1 356 ? -21.407 -2.804 19.095 1.00 97.62 356 LEU A O 1
ATOM 2803 N N . ALA A 1 357 ? -19.894 -4.252 18.286 1.00 97.50 357 ALA A N 1
ATOM 2804 C CA . ALA A 1 357 ? -20.629 -5.445 18.699 1.00 97.50 357 ALA A CA 1
ATOM 2805 C C . ALA A 1 357 ? -20.745 -5.548 20.231 1.00 97.50 357 ALA A C 1
ATOM 2807 O O . ALA A 1 357 ? -21.829 -5.784 20.768 1.00 97.50 357 ALA A O 1
ATOM 2808 N N . ALA A 1 358 ? -19.642 -5.320 20.949 1.00 97.44 358 ALA A N 1
ATOM 2809 C CA . ALA A 1 358 ? -19.602 -5.367 22.407 1.00 97.44 358 ALA A CA 1
ATOM 2810 C C . ALA A 1 358 ? -20.456 -4.259 23.035 1.00 97.44 358 ALA A C 1
ATOM 2812 O O . ALA A 1 358 ? -21.136 -4.508 24.026 1.00 97.44 358 ALA A O 1
ATOM 2813 N N . MET A 1 359 ? -20.467 -3.065 22.436 1.00 96.50 359 MET A N 1
ATOM 2814 C CA . MET A 1 359 ? -21.316 -1.943 22.843 1.00 96.50 359 MET A CA 1
ATOM 2815 C C . MET A 1 359 ? -22.799 -2.329 22.839 1.00 96.50 359 MET A C 1
ATOM 2817 O O . MET A 1 359 ? -23.454 -2.238 23.877 1.00 96.50 359 MET A O 1
ATOM 2821 N N . ALA A 1 360 ? -23.314 -2.807 21.701 1.00 95.75 360 ALA A N 1
ATOM 2822 C CA . ALA A 1 360 ? -24.720 -3.194 21.568 1.00 95.75 360 ALA A CA 1
ATOM 2823 C C . ALA A 1 360 ? -25.081 -4.363 22.503 1.00 95.75 360 ALA A C 1
ATOM 2825 O O . ALA A 1 360 ? -26.118 -4.349 23.170 1.00 95.75 360 ALA A O 1
ATOM 2826 N N . ARG A 1 361 ? -24.187 -5.355 22.615 1.00 95.75 361 ARG A N 1
ATOM 2827 C CA . ARG A 1 361 ? -24.348 -6.507 23.511 1.00 95.75 361 ARG A CA 1
ATOM 2828 C C . ARG A 1 361 ? -24.440 -6.091 24.980 1.00 95.75 361 ARG A C 1
ATOM 2830 O O . ARG A 1 361 ? -25.359 -6.519 25.676 1.00 95.75 361 ARG A O 1
ATOM 2837 N N . THR A 1 362 ? -23.510 -5.262 25.447 1.00 95.75 362 THR A N 1
ATOM 2838 C CA . THR A 1 362 ? -23.459 -4.800 26.839 1.00 95.75 362 THR A CA 1
ATOM 2839 C C . THR A 1 362 ? -24.650 -3.918 27.187 1.00 95.75 362 THR A C 1
ATOM 2841 O O . THR A 1 362 ? -25.197 -4.064 28.275 1.00 95.75 362 THR A O 1
ATOM 2844 N N . ALA A 1 363 ? -25.098 -3.057 26.272 1.00 94.88 363 ALA A N 1
ATOM 2845 C CA . ALA A 1 363 ? -26.289 -2.242 26.494 1.00 94.88 363 ALA A CA 1
ATOM 2846 C C . ALA A 1 363 ? -27.544 -3.093 26.749 1.00 94.88 363 ALA A C 1
ATOM 2848 O O . ALA A 1 363 ? -28.411 -2.710 27.529 1.00 94.88 363 ALA A O 1
ATOM 2849 N N . ARG A 1 364 ? -27.632 -4.267 26.112 1.00 92.75 364 ARG A N 1
ATOM 2850 C CA . ARG A 1 364 ? -28.758 -5.194 26.263 1.00 92.75 364 ARG A CA 1
ATOM 2851 C C . ARG A 1 364 ? -28.662 -6.067 27.514 1.00 92.75 364 ARG A C 1
ATOM 2853 O O . ARG A 1 364 ? -29.674 -6.325 28.154 1.00 92.75 364 ARG A O 1
ATOM 2860 N N . GLU A 1 365 ? -27.474 -6.583 27.818 1.00 93.38 365 GLU A N 1
ATOM 2861 C CA . GLU A 1 365 ? -27.273 -7.552 28.909 1.00 93.38 365 GLU A CA 1
ATOM 2862 C C . GLU A 1 365 ? -26.984 -6.892 30.263 1.00 93.38 365 GLU A C 1
ATOM 2864 O O . GLU A 1 365 ? -27.134 -7.533 31.304 1.00 93.38 365 GLU A O 1
ATOM 2869 N N . GLY A 1 366 ? -26.591 -5.617 30.265 1.00 93.94 366 GLY A N 1
ATOM 2870 C CA . GLY A 1 366 ? -26.144 -4.918 31.463 1.00 93.94 366 GLY A CA 1
ATOM 2871 C C . GLY A 1 366 ? -24.827 -5.474 32.015 1.00 93.94 366 GLY A C 1
ATOM 2872 O O . GLY A 1 366 ? -24.092 -6.217 31.359 1.00 93.94 366 GLY A O 1
ATOM 2873 N N . GLY A 1 367 ? -24.508 -5.103 33.256 1.00 95.06 367 GLY A N 1
ATOM 2874 C CA . GLY A 1 367 ? -23.336 -5.626 33.959 1.00 95.06 367 GLY A CA 1
ATOM 2875 C C . GLY A 1 367 ? -22.001 -5.191 33.346 1.00 95.06 367 GLY A C 1
ATOM 2876 O O . GLY A 1 367 ? -21.856 -4.063 32.875 1.00 95.06 367 GLY A O 1
ATOM 2877 N N . ILE A 1 368 ? -21.001 -6.080 33.403 1.00 96.19 368 ILE A N 1
ATOM 2878 C CA . ILE A 1 368 ? -19.654 -5.829 32.878 1.00 96.19 368 ILE A CA 1
ATOM 2879 C C . ILE A 1 368 ? -19.217 -6.904 31.873 1.00 96.19 368 ILE A C 1
ATOM 2881 O O . ILE A 1 368 ? -19.222 -8.107 32.155 1.00 96.19 368 ILE A O 1
ATOM 2885 N N . GLY A 1 369 ? -18.828 -6.458 30.680 1.00 96.06 369 GLY A N 1
ATOM 2886 C CA . GLY A 1 369 ? -18.239 -7.287 29.634 1.00 96.06 369 GLY A CA 1
ATOM 2887 C C . GLY A 1 369 ? -16.772 -6.951 29.427 1.00 96.06 369 GLY A C 1
ATOM 2888 O O . GLY A 1 369 ? -16.453 -5.789 29.224 1.00 96.06 369 GLY A O 1
ATOM 2889 N N . VAL A 1 370 ? -15.884 -7.943 29.467 1.00 98.00 370 VAL A N 1
ATOM 2890 C CA . VAL A 1 370 ? -14.461 -7.773 29.132 1.00 98.00 370 VAL A CA 1
ATOM 2891 C C . VAL A 1 370 ? -14.167 -8.580 27.881 1.00 98.00 370 VAL A C 1
ATOM 2893 O O . VAL A 1 370 ? -14.545 -9.746 27.823 1.00 98.00 370 VAL A O 1
ATOM 2896 N N . TYR A 1 371 ? -13.523 -7.953 26.900 1.00 97.88 371 TYR A N 1
ATOM 2897 C CA . TYR A 1 371 ? -13.267 -8.540 25.588 1.00 97.88 371 TYR A CA 1
ATOM 2898 C C . TYR A 1 371 ? -11.796 -8.361 25.214 1.00 97.88 371 TYR A C 1
ATOM 2900 O O . TYR A 1 371 ? -11.343 -7.229 25.021 1.00 97.88 371 TYR A O 1
ATOM 2908 N N . HIS A 1 372 ? -11.039 -9.453 25.121 1.00 98.00 372 HIS A N 1
ATOM 2909 C CA . HIS A 1 372 ? -9.696 -9.440 24.549 1.00 98.00 372 HIS A CA 1
ATOM 2910 C C . HIS A 1 372 ? -9.805 -9.468 23.026 1.00 98.00 372 HIS A C 1
ATOM 2912 O O . HIS A 1 372 ? -10.207 -10.467 22.435 1.00 98.00 372 HIS A O 1
ATOM 2918 N N . VAL A 1 373 ? -9.391 -8.382 22.373 1.00 97.44 373 VAL A N 1
ATOM 2919 C CA .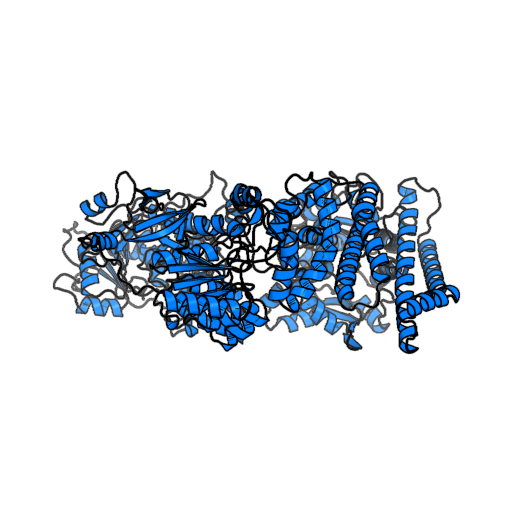 VAL A 1 373 ? -9.323 -8.328 20.908 1.00 97.44 373 VAL A CA 1
ATOM 2920 C C . VAL A 1 373 ? -7.883 -8.605 20.496 1.00 97.44 373 VAL A C 1
ATOM 2922 O O . VAL A 1 373 ? -7.056 -7.698 20.408 1.00 97.44 373 VAL A O 1
ATOM 2925 N N . SER A 1 374 ? -7.573 -9.887 20.340 1.00 96.25 374 SER A N 1
ATOM 2926 C CA . SER A 1 374 ? -6.217 -10.397 20.124 1.00 96.25 374 SER A CA 1
ATOM 2927 C C . SER A 1 374 ? -6.236 -11.612 19.201 1.00 96.25 374 SER A C 1
ATOM 2929 O O . SER A 1 374 ? -7.298 -12.176 18.938 1.00 96.25 374 SER A O 1
ATOM 2931 N N . THR A 1 375 ? -5.071 -12.003 18.688 1.00 96.38 375 THR A N 1
ATOM 2932 C CA . THR A 1 375 ? -4.952 -13.097 17.714 1.00 96.38 375 THR A CA 1
ATOM 2933 C C . THR A 1 375 ? -4.322 -14.357 18.303 1.00 96.38 375 THR A C 1
ATOM 2935 O O . THR A 1 375 ? -4.569 -15.447 17.797 1.00 96.38 375 THR A O 1
ATOM 2938 N N . GLY A 1 376 ? -3.572 -14.249 19.397 1.00 92.56 376 GLY A N 1
ATOM 2939 C CA . GLY A 1 376 ? -2.694 -15.282 19.940 1.00 92.56 376 GLY A CA 1
ATOM 2940 C C . GLY A 1 376 ? -3.373 -16.589 20.341 1.00 92.56 376 GLY A C 1
ATOM 2941 O O . GLY A 1 376 ? -2.747 -17.640 20.273 1.00 92.56 376 GLY A O 1
ATOM 2942 N N . ASP A 1 377 ? -4.648 -16.552 20.721 1.00 93.19 377 ASP A N 1
ATOM 2943 C CA . ASP A 1 377 ? -5.405 -17.740 21.144 1.00 93.19 377 ASP A CA 1
ATOM 2944 C C . ASP A 1 377 ? -5.974 -18.551 19.966 1.00 93.19 377 ASP A C 1
ATOM 2946 O O . ASP A 1 377 ? -6.151 -19.761 20.076 1.00 93.19 377 ASP A O 1
ATOM 2950 N N . ARG A 1 378 ? -6.239 -17.910 18.817 1.00 92.44 378 ARG A N 1
ATOM 2951 C CA . ARG A 1 378 ? -6.923 -18.539 17.665 1.00 92.44 378 ARG A CA 1
ATOM 2952 C C . ARG A 1 378 ? -6.104 -18.562 16.379 1.00 92.44 378 ARG A C 1
ATOM 2954 O O . ARG A 1 378 ? -6.205 -19.517 15.617 1.00 92.44 378 ARG A O 1
ATOM 2961 N N . ASN A 1 379 ? -5.314 -17.527 16.131 1.00 95.00 379 ASN A N 1
ATOM 2962 C CA . ASN A 1 379 ? -4.497 -17.364 14.934 1.00 95.00 379 ASN A CA 1
ATOM 2963 C C . ASN A 1 379 ? -3.144 -16.705 15.286 1.00 95.00 379 ASN A C 1
ATOM 2965 O O . ASN A 1 379 ? -2.891 -15.569 14.883 1.00 95.00 379 ASN A O 1
ATOM 2969 N N . PRO A 1 380 ? -2.284 -17.365 16.086 1.00 94.56 380 PRO A N 1
ATOM 2970 C CA . PRO A 1 380 ? -1.050 -16.762 16.581 1.00 94.56 380 PRO A CA 1
ATOM 2971 C C . PRO A 1 380 ? -0.031 -16.498 15.469 1.00 94.56 380 PRO A C 1
ATOM 2973 O O . PRO A 1 380 ? 0.163 -17.323 14.576 1.00 94.56 380 PRO A O 1
ATOM 2976 N N . VAL A 1 381 ? 0.711 -15.396 15.599 1.00 93.88 381 VAL A N 1
ATOM 2977 C CA . VAL A 1 381 ? 1.954 -15.156 14.855 1.00 93.88 381 VAL A CA 1
ATOM 2978 C C . VAL A 1 381 ? 3.135 -15.119 15.815 1.00 93.88 381 VAL A C 1
ATOM 2980 O O . VAL A 1 381 ? 3.124 -14.411 16.823 1.00 93.88 381 VAL A O 1
ATOM 2983 N N . LEU A 1 382 ? 4.171 -15.899 15.515 1.00 93.19 382 LEU A N 1
ATOM 2984 C CA . LEU A 1 382 ? 5.391 -15.921 16.315 1.00 93.19 382 LEU A CA 1
ATOM 2985 C C . LEU A 1 382 ? 6.281 -14.722 15.976 1.00 93.19 382 LEU A C 1
ATOM 2987 O O . LEU A 1 382 ? 6.323 -14.259 14.834 1.00 93.19 382 LEU A O 1
ATOM 2991 N N . PHE A 1 383 ? 7.067 -14.251 16.944 1.00 90.12 383 PHE A N 1
ATOM 2992 C CA . PHE A 1 383 ? 7.929 -13.082 16.792 1.00 90.12 383 PHE A CA 1
ATOM 2993 C C . PHE A 1 383 ? 8.869 -13.224 15.597 1.00 90.12 383 PHE A C 1
ATOM 2995 O O . PHE A 1 383 ? 9.024 -12.300 14.795 1.00 90.12 383 PHE A O 1
ATOM 3002 N N . HIS A 1 384 ? 9.462 -14.410 15.444 1.00 90.12 384 HIS A N 1
ATOM 3003 C CA . HIS A 1 384 ? 10.315 -14.672 14.301 1.00 90.12 384 HIS A CA 1
ATOM 3004 C C . HIS A 1 384 ? 9.544 -14.685 12.983 1.00 90.12 384 HIS A C 1
ATOM 3006 O O . HIS A 1 384 ? 10.073 -14.193 11.999 1.00 90.12 384 HIS A O 1
ATOM 3012 N N . GLN A 1 385 ? 8.308 -15.187 12.940 1.00 93.25 385 GLN A N 1
ATOM 3013 C CA . GLN A 1 385 ? 7.501 -15.196 11.717 1.00 93.25 385 GLN A CA 1
ATOM 3014 C C . GLN A 1 385 ? 7.167 -13.769 11.269 1.00 93.25 385 GLN A C 1
ATOM 3016 O O . GLN A 1 385 ? 7.385 -13.433 10.107 1.00 93.25 385 GLN A O 1
ATOM 3021 N N . ALA A 1 386 ? 6.752 -12.898 12.195 1.00 91.19 386 ALA A N 1
ATOM 3022 C CA . ALA A 1 386 ? 6.511 -11.481 11.909 1.00 91.19 386 ALA A CA 1
ATOM 3023 C C . ALA A 1 386 ? 7.764 -10.780 11.338 1.00 91.19 386 ALA A C 1
ATOM 3025 O O . ALA A 1 386 ? 7.689 -10.039 10.349 1.00 91.19 386 ALA A O 1
ATOM 3026 N N . PHE A 1 387 ? 8.942 -11.055 11.916 1.00 90.88 387 PHE A N 1
ATOM 3027 C CA . PHE A 1 387 ? 10.211 -10.563 11.375 1.00 90.88 387 PHE A CA 1
ATOM 3028 C C . PHE A 1 387 ? 10.531 -11.163 10.002 1.00 90.88 387 PHE A C 1
ATOM 3030 O O . PHE A 1 387 ? 10.909 -10.418 9.102 1.00 90.88 387 PHE A O 1
ATOM 3037 N N . GLU A 1 388 ? 10.391 -12.476 9.820 1.00 92.12 388 GLU A N 1
ATOM 3038 C CA . GLU A 1 388 ? 10.703 -13.154 8.559 1.00 92.12 388 GLU A CA 1
ATOM 3039 C C . GLU A 1 388 ? 9.828 -12.636 7.417 1.00 92.12 388 GLU A C 1
ATOM 3041 O O . GLU A 1 388 ? 10.363 -12.307 6.361 1.00 92.12 388 GLU A O 1
ATOM 3046 N N . HIS A 1 389 ? 8.526 -12.430 7.637 1.00 93.88 389 HIS A N 1
ATOM 3047 C CA . HIS A 1 389 ? 7.650 -11.826 6.631 1.00 93.88 389 HIS A CA 1
ATOM 3048 C C . HIS A 1 389 ? 8.131 -10.430 6.211 1.00 93.88 389 HIS A C 1
ATOM 3050 O O . HIS A 1 389 ? 8.163 -10.123 5.016 1.00 93.88 389 HIS A O 1
ATOM 3056 N N . SER A 1 390 ? 8.575 -9.612 7.171 1.00 90.81 390 SER A N 1
ATOM 3057 C CA . SER A 1 390 ? 9.134 -8.280 6.910 1.00 90.81 390 SER A CA 1
ATOM 3058 C C . SER A 1 390 ? 10.494 -8.340 6.204 1.00 90.81 390 SER A C 1
ATOM 3060 O O . SER A 1 390 ? 10.756 -7.587 5.264 1.00 90.81 390 SER A O 1
ATOM 3062 N N . TYR A 1 391 ? 11.370 -9.247 6.638 1.00 90.44 391 TYR A N 1
ATOM 3063 C CA . TYR A 1 391 ? 12.694 -9.471 6.065 1.00 90.44 391 TYR A CA 1
ATOM 3064 C C . TYR A 1 391 ? 12.598 -9.944 4.612 1.00 90.44 391 TYR A C 1
ATOM 3066 O O . TYR A 1 391 ? 13.262 -9.387 3.741 1.00 90.44 391 TYR A O 1
ATOM 3074 N N . GLU A 1 392 ? 11.742 -10.924 4.329 1.00 92.25 392 GLU A N 1
ATOM 3075 C CA . GLU A 1 392 ? 11.478 -11.419 2.979 1.00 92.25 392 GLU A CA 1
ATOM 3076 C C . GLU A 1 392 ? 10.964 -10.312 2.059 1.00 92.25 392 GLU A C 1
ATOM 3078 O O . GLU A 1 392 ? 11.473 -10.170 0.944 1.00 92.25 392 GLU A O 1
ATOM 3083 N N . TYR A 1 393 ? 10.019 -9.495 2.539 1.00 91.56 393 TYR A N 1
ATOM 3084 C CA . TYR A 1 393 ? 9.493 -8.365 1.781 1.00 91.56 393 TYR A CA 1
ATOM 3085 C C . TYR A 1 393 ? 10.602 -7.384 1.396 1.00 91.56 393 TYR A C 1
ATOM 3087 O O . TYR A 1 393 ? 10.763 -7.083 0.218 1.00 91.56 393 TYR A O 1
ATOM 3095 N N . PHE A 1 394 ? 11.413 -6.913 2.351 1.00 87.69 394 PHE A N 1
ATOM 3096 C CA . PHE A 1 394 ? 12.479 -5.947 2.056 1.00 87.69 394 PHE A CA 1
ATOM 3097 C C . PHE A 1 394 ? 13.681 -6.562 1.335 1.00 87.69 394 PHE A C 1
ATOM 3099 O O . PHE A 1 394 ? 14.473 -5.832 0.746 1.00 87.69 394 PHE A O 1
ATOM 3106 N N . ARG A 1 395 ? 13.832 -7.890 1.345 1.00 86.75 395 ARG A N 1
ATOM 3107 C CA . ARG A 1 395 ? 14.810 -8.577 0.496 1.00 86.75 395 ARG A CA 1
ATOM 3108 C C . ARG A 1 395 ? 14.381 -8.555 -0.97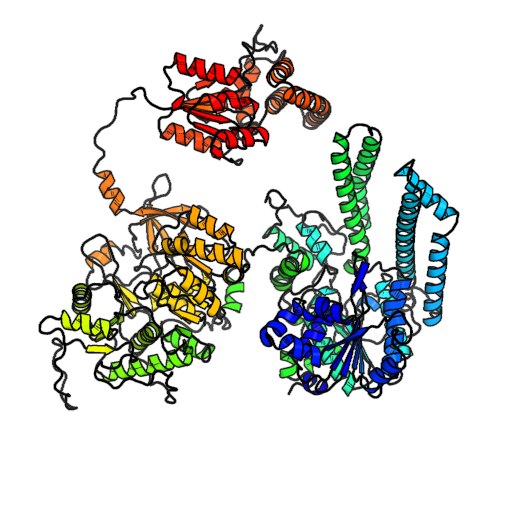2 1.00 86.75 395 ARG A C 1
ATOM 3110 O O . ARG A 1 395 ? 15.235 -8.370 -1.830 1.00 86.75 395 ARG A O 1
ATOM 3117 N N . LYS A 1 396 ? 13.084 -8.746 -1.247 1.00 85.94 396 LYS A N 1
ATOM 3118 C CA . LYS A 1 396 ? 12.501 -8.666 -2.599 1.00 85.94 396 LYS A CA 1
ATOM 3119 C C . LYS A 1 396 ? 12.342 -7.216 -3.076 1.00 85.94 396 LYS A C 1
ATOM 3121 O O . LYS A 1 396 ? 12.615 -6.919 -4.229 1.00 85.94 396 LYS A O 1
ATOM 3126 N N . ASN A 1 397 ? 11.965 -6.320 -2.165 1.00 83.50 397 ASN A N 1
ATOM 3127 C CA . ASN A 1 397 ? 11.680 -4.906 -2.402 1.00 83.50 397 ASN A CA 1
ATOM 3128 C C . ASN A 1 397 ? 12.617 -4.013 -1.567 1.00 83.50 397 ASN A C 1
ATOM 3130 O O . ASN A 1 397 ? 12.160 -3.350 -0.620 1.00 83.50 397 ASN A O 1
ATOM 3134 N N . PRO A 1 398 ? 13.935 -4.019 -1.848 1.00 82.00 398 PRO A N 1
ATOM 3135 C CA . PRO A 1 398 ? 14.901 -3.291 -1.043 1.00 82.00 398 PRO A CA 1
ATOM 3136 C C . PRO A 1 398 ? 14.651 -1.792 -1.121 1.00 82.00 398 PRO A C 1
ATOM 3138 O O . PRO A 1 398 ? 14.425 -1.217 -2.184 1.00 82.00 398 PRO A O 1
ATOM 3141 N N . ARG A 1 399 ? 14.738 -1.129 0.032 1.00 78.31 399 ARG A N 1
ATOM 3142 C CA . ARG A 1 399 ? 14.720 0.329 0.063 1.00 78.31 399 ARG A CA 1
ATOM 3143 C C . ARG A 1 399 ? 15.986 0.848 -0.598 1.00 78.31 399 ARG A C 1
ATOM 3145 O O . ARG A 1 399 ? 17.077 0.371 -0.292 1.00 78.31 399 ARG A O 1
ATOM 3152 N N . LEU A 1 400 ? 15.842 1.859 -1.442 1.00 76.56 400 LEU A N 1
ATOM 3153 C CA . LEU A 1 400 ? 16.979 2.474 -2.105 1.00 76.56 400 LEU A CA 1
ATOM 3154 C C . LEU A 1 400 ? 17.609 3.564 -1.229 1.00 76.56 400 LEU A C 1
ATOM 3156 O O . LEU A 1 400 ? 16.934 4.263 -0.463 1.00 76.56 400 LEU A O 1
ATOM 3160 N N . ASN A 1 401 ? 18.932 3.691 -1.306 1.00 71.38 401 ASN A N 1
ATOM 3161 C CA . ASN A 1 401 ? 19.655 4.804 -0.704 1.00 71.38 401 ASN A CA 1
ATOM 3162 C C . ASN A 1 401 ? 19.550 6.066 -1.594 1.00 71.38 401 ASN A C 1
ATOM 3164 O O . ASN A 1 401 ? 18.867 6.078 -2.611 1.00 71.38 401 ASN A O 1
ATOM 3168 N N . ARG A 1 402 ? 20.231 7.160 -1.222 1.00 65.00 402 ARG A N 1
ATOM 3169 C CA . ARG A 1 402 ? 20.207 8.420 -2.001 1.00 65.00 402 ARG A CA 1
ATOM 3170 C C . ARG A 1 402 ? 20.808 8.313 -3.409 1.00 65.00 402 ARG A C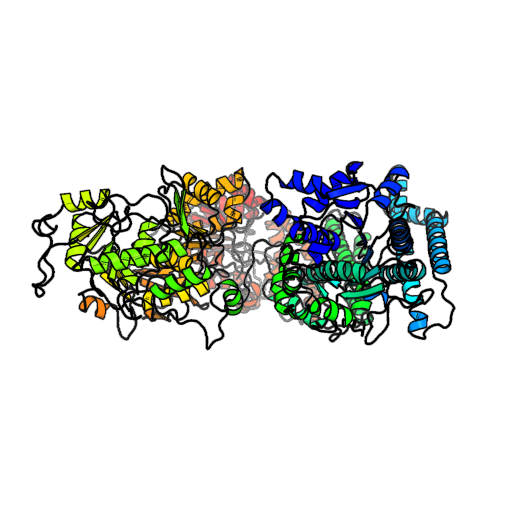 1
ATOM 3172 O O . ARG A 1 402 ? 20.644 9.243 -4.185 1.00 65.00 402 ARG A O 1
ATOM 3179 N N . ASN A 1 403 ? 21.513 7.226 -3.694 1.00 61.16 403 ASN A N 1
ATOM 3180 C CA . ASN A 1 403 ? 22.165 6.944 -4.965 1.00 61.16 403 ASN A CA 1
ATOM 3181 C C . ASN A 1 403 ? 21.397 5.869 -5.760 1.00 61.16 403 ASN A C 1
ATOM 3183 O O . ASN A 1 403 ? 21.959 5.288 -6.678 1.00 61.16 403 ASN A O 1
ATOM 3187 N N . ASN A 1 404 ? 20.144 5.574 -5.391 1.00 65.19 404 ASN A N 1
ATOM 3188 C CA . ASN A 1 404 ? 19.321 4.507 -5.968 1.00 65.19 404 ASN A CA 1
ATOM 3189 C C . ASN A 1 404 ? 19.885 3.080 -5.816 1.00 65.19 404 ASN A C 1
ATOM 3191 O O . ASN A 1 404 ? 19.475 2.172 -6.532 1.00 65.19 404 ASN A O 1
ATOM 3195 N N . GLU A 1 405 ? 20.770 2.839 -4.847 1.00 69.56 405 GLU A N 1
ATOM 3196 C CA . GLU A 1 405 ? 21.304 1.496 -4.591 1.00 69.56 405 GLU A CA 1
ATOM 3197 C C . GLU A 1 405 ? 20.474 0.766 -3.517 1.00 69.56 405 GLU A C 1
ATOM 3199 O O . GLU A 1 405 ? 20.117 1.384 -2.502 1.00 69.56 405 GLU A O 1
ATOM 3204 N N . PRO A 1 406 ? 20.219 -0.547 -3.669 1.00 77.94 406 PRO A N 1
ATOM 3205 C CA . PRO A 1 406 ? 19.570 -1.369 -2.651 1.00 77.94 406 PRO A CA 1
ATOM 3206 C C . PRO A 1 406 ? 20.286 -1.318 -1.295 1.00 77.94 406 PRO A C 1
ATOM 3208 O O . PRO A 1 406 ? 21.486 -1.581 -1.193 1.00 77.94 406 PRO A O 1
ATOM 3211 N N . ILE A 1 407 ? 19.549 -1.029 -0.220 1.00 80.12 407 ILE A N 1
ATOM 3212 C CA . ILE A 1 407 ? 20.083 -1.083 1.144 1.00 80.12 407 ILE A CA 1
ATOM 3213 C C . ILE A 1 407 ? 20.113 -2.546 1.620 1.00 80.12 407 ILE A C 1
ATOM 3215 O O . ILE A 1 407 ? 19.057 -3.170 1.740 1.00 80.12 407 ILE A O 1
ATOM 3219 N N . PRO A 1 408 ? 21.290 -3.106 1.962 1.00 79.81 408 PRO A N 1
ATOM 3220 C CA . PRO A 1 408 ? 21.384 -4.480 2.434 1.00 79.81 408 PRO A CA 1
ATOM 3221 C C . PRO A 1 408 ? 20.827 -4.620 3.857 1.00 79.81 408 PRO A C 1
ATOM 3223 O O . PRO A 1 408 ? 21.178 -3.858 4.764 1.00 79.81 408 PRO A O 1
ATOM 3226 N N . ILE A 1 409 ? 20.013 -5.653 4.068 1.00 86.31 409 ILE A N 1
ATOM 3227 C CA . ILE A 1 409 ? 19.430 -6.015 5.367 1.00 86.31 409 ILE A CA 1
ATOM 3228 C C . ILE A 1 409 ? 20.004 -7.344 5.878 1.00 86.31 409 ILE A C 1
ATOM 3230 O O . ILE A 1 409 ? 20.470 -8.176 5.099 1.00 86.31 409 ILE A O 1
ATOM 3234 N N . LYS A 1 410 ? 19.996 -7.553 7.200 1.00 83.81 410 LYS A N 1
ATOM 3235 C CA . LYS A 1 410 ? 20.533 -8.763 7.845 1.00 83.81 410 LYS A CA 1
ATOM 3236 C C . LYS A 1 410 ? 19.445 -9.521 8.590 1.00 83.81 410 LYS A C 1
ATOM 3238 O O . LYS A 1 410 ? 18.581 -8.904 9.204 1.00 83.81 410 LYS A O 1
ATOM 3243 N N . ARG A 1 411 ? 19.539 -10.851 8.558 1.00 87.06 411 ARG A N 1
ATOM 3244 C CA . ARG A 1 411 ? 18.676 -11.745 9.333 1.00 87.06 411 ARG A CA 1
ATOM 3245 C C . ARG A 1 411 ? 19.054 -11.677 10.813 1.00 87.06 411 ARG A C 1
ATOM 3247 O O . ARG A 1 411 ? 20.244 -11.654 11.135 1.00 87.06 411 ARG A O 1
ATOM 3254 N N . TRP A 1 412 ? 18.059 -11.626 11.692 1.00 88.38 412 TRP A N 1
ATOM 3255 C CA . TRP A 1 412 ? 18.285 -11.534 13.133 1.00 88.38 412 TRP A CA 1
ATOM 3256 C C . TRP A 1 412 ? 18.733 -12.861 13.738 1.00 88.38 412 TRP A C 1
ATOM 3258 O O . TRP A 1 412 ? 18.380 -13.939 13.266 1.00 88.38 412 TRP A O 1
ATOM 3268 N N . THR A 1 413 ? 19.519 -12.758 14.809 1.00 85.69 413 THR A N 1
ATOM 3269 C CA . THR A 1 413 ? 19.993 -13.907 15.595 1.00 85.69 413 THR A CA 1
ATOM 3270 C C . THR A 1 413 ? 19.295 -14.035 16.945 1.00 85.69 413 THR A C 1
ATOM 3272 O O . THR A 1 413 ? 19.578 -14.979 17.676 1.00 85.69 413 THR A O 1
ATOM 3275 N N . TYR A 1 414 ? 18.390 -13.104 17.265 1.00 86.81 414 TYR A N 1
ATOM 3276 C CA . TYR A 1 414 ? 17.603 -13.067 18.503 1.00 86.81 414 TYR A CA 1
ATOM 3277 C C . TYR A 1 414 ? 18.464 -13.162 19.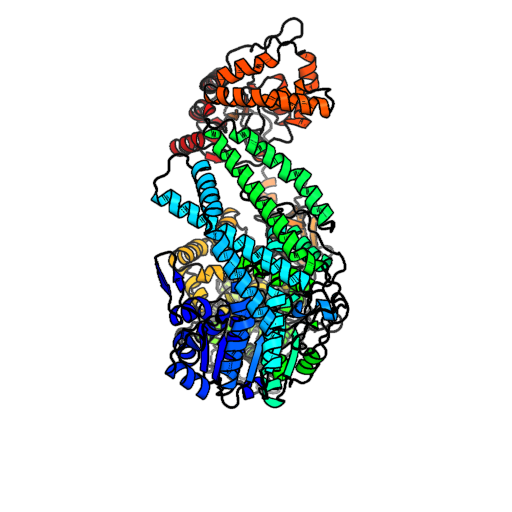783 1.00 86.81 414 TYR A C 1
ATOM 3279 O O . TYR A 1 414 ? 18.257 -14.040 20.621 1.00 86.81 414 TYR A O 1
ATOM 3287 N N . PRO A 1 415 ? 19.483 -12.292 19.958 1.00 86.12 415 PRO A N 1
ATOM 3288 C CA . PRO A 1 415 ? 20.310 -12.286 21.161 1.00 86.12 415 PRO A CA 1
ATOM 3289 C C . PRO A 1 415 ? 19.502 -11.892 22.400 1.00 86.12 415 PRO A C 1
ATOM 3291 O O . PRO A 1 415 ? 18.507 -11.177 22.322 1.00 86.12 415 PRO A O 1
ATOM 3294 N N . THR A 1 416 ? 20.001 -12.226 23.588 1.00 84.56 416 THR A N 1
ATOM 3295 C CA . THR A 1 416 ? 19.439 -11.625 24.806 1.00 84.56 416 THR A CA 1
ATOM 3296 C C . THR A 1 416 ? 19.723 -10.120 24.842 1.00 84.56 416 THR A C 1
ATOM 3298 O O . THR A 1 416 ? 20.741 -9.653 24.314 1.00 84.56 416 THR A O 1
ATOM 3301 N N . LEU A 1 417 ? 18.878 -9.337 25.524 1.00 82.12 417 LEU A N 1
ATOM 3302 C CA . LEU A 1 417 ? 19.064 -7.884 25.656 1.00 82.12 417 LEU A CA 1
ATOM 3303 C C . LEU A 1 417 ? 20.471 -7.517 26.174 1.00 82.12 417 LEU A C 1
ATOM 3305 O O . LEU A 1 417 ? 21.095 -6.571 25.688 1.00 82.12 417 LEU A O 1
ATOM 3309 N N . GLY A 1 418 ? 21.011 -8.296 27.118 1.00 82.12 418 GLY A N 1
ATOM 3310 C CA . GLY A 1 418 ? 22.368 -8.113 27.640 1.00 82.12 418 GLY A CA 1
ATOM 3311 C C . GLY A 1 418 ? 23.463 -8.381 26.600 1.00 82.12 418 GLY A C 1
ATOM 3312 O O . GLY A 1 418 ? 24.388 -7.578 26.452 1.00 82.12 418 GLY A O 1
ATOM 3313 N N . GLN A 1 419 ? 23.349 -9.474 25.836 1.00 85.94 419 GLN A N 1
ATOM 3314 C CA . GLN A 1 419 ? 24.286 -9.800 24.753 1.00 85.94 419 GLN A CA 1
ATOM 3315 C C . GLN A 1 419 ? 24.261 -8.736 23.651 1.00 85.94 419 GLN A C 1
ATOM 3317 O O . GLN A 1 419 ? 25.319 -8.296 23.192 1.00 85.94 419 GLN A O 1
ATOM 3322 N N . PHE A 1 420 ? 23.062 -8.291 23.273 1.00 85.38 420 PHE A N 1
ATOM 3323 C CA . PHE A 1 420 ? 22.834 -7.240 22.293 1.00 85.38 420 PHE A CA 1
ATOM 3324 C C . PHE A 1 420 ? 23.483 -5.918 22.724 1.00 85.38 420 PHE A C 1
ATOM 3326 O O . PHE A 1 420 ? 24.363 -5.406 22.027 1.00 85.38 420 PHE A O 1
ATOM 3333 N N . ARG A 1 421 ? 23.155 -5.412 23.923 1.00 85.56 421 ARG A N 1
ATOM 3334 C CA . ARG A 1 421 ? 23.749 -4.180 24.477 1.00 85.56 421 ARG A CA 1
ATOM 3335 C C . ARG A 1 421 ? 25.275 -4.254 24.516 1.00 85.56 421 ARG A C 1
ATOM 3337 O O . ARG A 1 421 ? 25.943 -3.334 24.047 1.00 85.56 421 ARG A O 1
ATOM 3344 N N . ARG A 1 422 ? 25.842 -5.360 25.014 1.00 83.94 422 ARG A N 1
ATOM 3345 C CA . ARG A 1 422 ? 27.301 -5.549 25.101 1.00 83.94 422 ARG A CA 1
ATOM 3346 C C . ARG A 1 422 ? 27.965 -5.488 23.724 1.00 83.94 422 ARG A C 1
ATOM 3348 O O . ARG A 1 422 ? 28.940 -4.759 23.547 1.00 83.94 422 ARG A O 1
ATOM 3355 N N . ARG A 1 423 ? 27.432 -6.228 22.747 1.00 84.50 423 ARG A N 1
ATOM 3356 C CA . ARG A 1 423 ? 27.966 -6.307 21.377 1.00 84.50 423 ARG A CA 1
ATOM 3357 C C . ARG A 1 423 ? 27.978 -4.936 20.696 1.00 84.50 423 ARG A C 1
ATOM 3359 O O . ARG A 1 423 ? 29.003 -4.547 20.136 1.00 84.50 423 ARG A O 1
ATOM 3366 N N . TYR A 1 424 ? 26.872 -4.196 20.769 1.00 81.12 424 TYR A N 1
ATOM 3367 C CA . TYR A 1 424 ? 26.746 -2.899 20.098 1.00 81.12 424 TYR A CA 1
ATOM 3368 C C . TYR A 1 424 ? 27.501 -1.773 20.816 1.00 81.12 424 TYR A C 1
ATOM 3370 O O . TYR A 1 424 ? 28.103 -0.927 20.147 1.00 81.12 424 TYR A O 1
ATOM 3378 N N . ASN A 1 425 ? 27.561 -1.793 22.152 1.00 80.38 425 ASN A N 1
ATOM 3379 C CA . ASN A 1 425 ? 28.370 -0.835 22.906 1.00 80.38 425 ASN A CA 1
ATOM 3380 C C . ASN A 1 425 ? 29.862 -0.969 22.575 1.00 80.38 425 ASN A C 1
ATOM 3382 O O . ASN A 1 425 ? 30.511 0.028 22.258 1.00 80.38 425 ASN A O 1
ATOM 3386 N N . LEU A 1 426 ? 30.382 -2.204 22.568 1.00 81.56 426 LEU A N 1
ATOM 3387 C CA . LEU A 1 426 ? 31.784 -2.489 22.248 1.00 81.56 426 LEU A CA 1
ATOM 3388 C C . LEU A 1 426 ? 32.142 -2.147 20.800 1.00 81.56 426 LEU A C 1
ATOM 3390 O O . LEU A 1 426 ? 33.188 -1.551 20.551 1.00 81.56 426 LEU A O 1
ATOM 3394 N N . ARG A 1 427 ? 31.289 -2.518 19.839 1.00 79.19 427 ARG A N 1
ATOM 3395 C CA . ARG A 1 427 ? 31.605 -2.359 18.415 1.00 79.19 427 ARG A CA 1
ATOM 3396 C C . ARG A 1 427 ? 31.374 -0.947 17.882 1.00 79.19 427 ARG A C 1
ATOM 3398 O O . ARG A 1 427 ? 32.082 -0.547 16.961 1.00 79.19 427 ARG A O 1
ATOM 3405 N N . TYR A 1 428 ? 30.403 -0.211 18.423 1.00 77.44 428 TYR A N 1
ATOM 3406 C CA . TYR A 1 428 ? 29.992 1.075 17.857 1.00 77.44 428 TYR A CA 1
ATOM 3407 C C . TYR A 1 428 ? 30.068 2.229 18.859 1.00 77.44 428 TYR A C 1
ATOM 3409 O O . TYR A 1 428 ? 30.707 3.235 18.563 1.00 77.44 428 TYR A O 1
ATOM 3417 N N . VAL A 1 429 ? 29.471 2.104 20.050 1.00 74.62 429 VAL A N 1
ATOM 3418 C CA . VAL A 1 429 ? 29.345 3.243 20.983 1.00 74.62 429 VAL A CA 1
ATOM 3419 C C . VAL A 1 429 ? 30.701 3.706 21.523 1.00 74.62 429 VAL A C 1
ATOM 3421 O O . VAL A 1 429 ? 31.025 4.888 21.398 1.00 74.62 429 VAL A O 1
ATOM 3424 N N . TYR A 1 430 ? 31.527 2.811 22.080 1.00 79.88 430 TYR A N 1
ATOM 3425 C CA . TYR A 1 430 ? 32.825 3.216 22.640 1.00 79.88 430 TYR A CA 1
ATOM 3426 C C . TYR A 1 430 ? 33.792 3.785 21.584 1.00 79.88 430 TYR A C 1
ATOM 3428 O O . TYR A 1 430 ? 34.361 4.850 21.840 1.00 79.88 430 TYR A O 1
ATOM 3436 N N . PRO A 1 431 ? 33.949 3.180 20.385 1.00 78.69 431 PRO A N 1
ATOM 3437 C CA . PRO A 1 431 ? 34.788 3.757 19.334 1.00 78.69 431 PRO A CA 1
ATOM 3438 C C . PRO A 1 431 ? 34.311 5.132 18.851 1.00 78.69 431 PRO A C 1
ATOM 3440 O O . PRO A 1 431 ? 35.132 6.032 18.676 1.00 78.69 431 PRO A O 1
ATOM 3443 N N . LEU A 1 432 ? 32.998 5.332 18.666 1.00 77.06 432 LEU A N 1
ATOM 3444 C CA . LEU A 1 432 ? 32.450 6.628 18.241 1.00 77.06 432 LEU A CA 1
ATOM 3445 C C . LEU A 1 432 ? 32.660 7.708 19.312 1.00 77.06 432 LEU A C 1
ATOM 3447 O O . LEU A 1 432 ? 33.023 8.835 18.972 1.00 77.06 432 LEU A O 1
ATOM 3451 N N . ASN A 1 433 ? 32.513 7.360 20.595 1.00 73.88 433 ASN A N 1
ATOM 3452 C CA . ASN A 1 433 ? 32.809 8.265 21.708 1.00 73.88 433 ASN A CA 1
ATOM 3453 C C . ASN A 1 433 ? 34.291 8.660 21.741 1.00 73.88 433 ASN A C 1
ATOM 3455 O O . ASN A 1 433 ? 34.605 9.842 21.876 1.00 73.88 433 ASN A O 1
ATOM 3459 N N . ALA A 1 434 ? 35.204 7.703 21.555 1.00 72.25 434 ALA A N 1
ATOM 3460 C CA . ALA A 1 434 ? 36.637 7.980 21.470 1.00 72.25 434 ALA A CA 1
ATOM 3461 C C . ALA A 1 434 ? 36.985 8.866 20.254 1.00 72.25 434 ALA A C 1
ATOM 3463 O O . ALA A 1 434 ? 37.794 9.791 20.360 1.00 72.25 434 ALA A O 1
ATOM 3464 N N . ALA A 1 435 ? 36.337 8.639 19.106 1.00 71.06 435 ALA A N 1
ATOM 3465 C CA . ALA A 1 435 ? 36.506 9.454 17.903 1.00 71.06 435 ALA A CA 1
ATOM 3466 C C . ALA A 1 435 ? 35.984 10.892 18.085 1.00 71.06 435 ALA A C 1
ATOM 3468 O O . ALA A 1 435 ? 36.659 11.847 17.708 1.00 71.06 435 ALA A O 1
ATOM 3469 N N . LEU A 1 436 ? 34.814 11.085 18.703 1.00 70.25 436 LEU A N 1
ATOM 3470 C CA . LEU A 1 436 ? 34.316 12.428 19.031 1.00 70.25 436 LEU A CA 1
ATOM 3471 C C . LEU A 1 436 ? 35.213 13.133 20.042 1.00 70.25 436 LEU A C 1
ATOM 3473 O O . LEU A 1 436 ? 35.502 14.317 19.875 1.00 70.25 436 LEU A O 1
ATOM 3477 N N . TRP A 1 437 ? 35.681 12.410 21.060 1.00 68.62 437 TRP A N 1
ATOM 3478 C CA . TRP A 1 437 ? 36.595 12.937 22.066 1.00 68.62 437 TRP A CA 1
ATOM 3479 C C . TRP A 1 437 ? 37.902 13.446 21.438 1.00 68.62 437 TRP A C 1
ATOM 3481 O O . TRP A 1 437 ? 38.313 14.573 21.712 1.00 68.62 437 TRP A O 1
ATOM 3491 N N . THR A 1 438 ? 38.510 12.685 20.520 1.00 65.81 438 THR A N 1
ATOM 3492 C CA . THR A 1 438 ? 39.718 13.127 19.798 1.00 65.81 438 THR A CA 1
ATOM 3493 C C . THR A 1 438 ? 39.439 14.303 18.861 1.00 65.81 438 THR A C 1
ATOM 3495 O O . THR A 1 438 ? 40.172 15.292 18.876 1.00 65.81 438 THR A O 1
ATOM 3498 N N . LEU A 1 439 ? 38.350 14.265 18.088 1.00 67.19 439 LEU A N 1
ATOM 3499 C CA . LEU A 1 439 ? 37.969 15.354 17.179 1.00 67.19 439 LEU A CA 1
ATOM 3500 C C . LEU A 1 439 ? 37.637 16.657 17.920 1.00 67.19 439 LEU A C 1
ATOM 3502 O O . LEU A 1 439 ? 37.873 17.754 17.404 1.00 67.19 439 LEU A O 1
ATOM 3506 N N . ASN A 1 440 ? 37.105 16.569 19.138 1.00 65.12 440 ASN A N 1
ATOM 3507 C CA . ASN A 1 440 ? 36.850 17.722 20.000 1.00 65.12 440 ASN A CA 1
ATOM 3508 C C . ASN A 1 440 ? 38.119 18.371 20.556 1.00 65.12 440 ASN A C 1
ATOM 3510 O O . ASN A 1 440 ? 38.031 19.467 21.093 1.00 65.12 440 ASN A O 1
ATOM 3514 N N . ARG A 1 441 ? 39.297 17.776 20.339 1.00 65.19 441 ARG A N 1
ATOM 3515 C CA . ARG A 1 441 ? 40.595 18.362 20.692 1.00 65.19 441 ARG A CA 1
ATOM 3516 C C . ARG A 1 441 ? 41.199 19.233 19.578 1.00 65.19 441 ARG A C 1
ATOM 3518 O O . ARG A 1 441 ? 42.049 20.070 19.859 1.00 65.19 441 ARG A O 1
ATOM 3525 N N . PHE A 1 442 ? 40.730 19.097 18.332 1.00 61.28 442 PHE A N 1
ATOM 3526 C CA . PHE A 1 442 ? 41.227 19.825 17.148 1.00 61.28 442 PHE A CA 1
ATOM 3527 C C . PHE A 1 442 ? 40.226 20.888 16.651 1.00 61.28 442 PHE A C 1
ATOM 3529 O O . PHE A 1 442 ? 39.837 20.926 15.484 1.00 61.28 442 PHE A O 1
ATOM 3536 N N . THR A 1 443 ? 39.763 21.754 17.556 1.00 50.34 443 THR A N 1
ATOM 3537 C CA . THR A 1 443 ? 38.601 22.656 17.391 1.00 50.34 443 THR A CA 1
ATOM 3538 C C . THR A 1 443 ? 38.732 23.779 16.356 1.00 50.34 443 THR A C 1
ATOM 3540 O O . THR A 1 443 ? 37.734 24.432 16.069 1.00 50.34 443 THR A O 1
ATOM 3543 N N . ARG A 1 444 ? 39.910 24.009 15.760 1.00 49.75 444 ARG A N 1
ATOM 3544 C CA . ARG A 1 444 ? 40.166 25.171 14.881 1.00 49.75 444 ARG A CA 1
ATOM 3545 C C . ARG A 1 444 ? 40.019 24.914 13.377 1.00 49.75 444 ARG A C 1
ATOM 3547 O O . ARG A 1 444 ? 40.226 25.831 12.592 1.00 49.75 444 ARG A O 1
ATOM 3554 N N . ILE A 1 445 ? 39.666 23.698 12.956 1.00 55.34 445 ILE A N 1
ATOM 3555 C CA . ILE A 1 445 ? 39.586 23.343 11.530 1.00 55.34 445 ILE A CA 1
ATOM 3556 C C . ILE A 1 445 ? 38.122 23.160 11.123 1.00 55.34 445 ILE A C 1
ATOM 3558 O O . ILE A 1 445 ? 37.503 22.136 11.416 1.00 55.34 445 ILE A O 1
ATOM 3562 N N . THR A 1 446 ? 37.579 24.131 10.388 1.00 53.22 446 THR A N 1
ATOM 3563 C CA . THR A 1 446 ? 36.181 24.177 9.915 1.00 53.22 446 THR A CA 1
ATOM 3564 C C . THR A 1 446 ? 35.776 22.931 9.117 1.00 53.22 446 THR A C 1
ATOM 3566 O O . THR A 1 446 ? 34.621 22.510 9.155 1.00 53.22 446 THR A O 1
ATOM 3569 N N . LEU A 1 447 ? 36.740 22.288 8.447 1.00 54.50 447 LEU A N 1
ATOM 3570 C CA . LEU A 1 447 ? 36.547 21.065 7.664 1.00 54.50 447 LEU A CA 1
ATOM 3571 C C . LEU A 1 447 ? 36.123 19.848 8.519 1.00 54.50 447 LEU A C 1
ATOM 3573 O O . LEU A 1 447 ? 35.397 18.979 8.036 1.00 54.50 447 LEU A O 1
ATOM 3577 N N . LEU A 1 448 ? 36.529 19.789 9.797 1.00 60.22 448 LEU A N 1
ATOM 3578 C CA . LEU A 1 448 ? 36.221 18.669 10.703 1.00 60.22 448 LEU A CA 1
ATOM 3579 C C . LEU A 1 448 ? 34.779 18.700 11.232 1.00 60.22 448 LEU A C 1
ATOM 3581 O O . LEU A 1 448 ? 34.290 17.698 11.758 1.00 60.22 448 LEU A O 1
ATOM 3585 N N . ASN A 1 449 ? 34.064 19.813 11.052 1.00 63.47 449 ASN A N 1
ATOM 3586 C CA . ASN A 1 449 ? 32.684 19.962 11.516 1.00 63.47 449 ASN A CA 1
ATOM 3587 C C . ASN A 1 449 ? 31.722 18.996 10.808 1.00 63.47 449 ASN A C 1
ATOM 3589 O O . ASN A 1 449 ? 30.798 18.478 11.436 1.00 63.47 449 ASN A O 1
ATOM 3593 N N . ASN A 1 450 ? 31.970 18.685 9.533 1.00 61.25 450 ASN A N 1
ATOM 3594 C CA . ASN A 1 450 ? 31.159 17.725 8.781 1.00 61.25 450 ASN A CA 1
ATOM 3595 C C . ASN A 1 450 ? 31.350 16.288 9.285 1.00 61.25 450 ASN A C 1
ATOM 3597 O O . ASN A 1 450 ? 30.381 15.536 9.390 1.00 61.25 450 ASN A O 1
ATOM 3601 N N . LEU A 1 451 ? 32.578 15.918 9.661 1.00 68.00 451 LEU A N 1
ATOM 3602 C CA . LEU A 1 451 ? 32.872 14.604 10.234 1.00 68.00 451 LEU A CA 1
ATOM 3603 C C . LEU A 1 451 ? 32.263 14.458 11.636 1.00 68.00 451 LEU A C 1
ATOM 3605 O O . LEU A 1 451 ? 31.617 13.449 11.916 1.00 68.00 451 LEU A O 1
ATOM 3609 N N . LYS A 1 452 ? 32.374 15.495 12.479 1.00 66.06 452 LYS A N 1
ATOM 3610 C CA . LYS A 1 452 ? 31.721 15.537 13.799 1.00 66.06 452 LYS A CA 1
ATOM 3611 C C . LYS A 1 452 ? 30.207 15.360 13.696 1.00 66.06 452 LYS A C 1
ATOM 3613 O O . LYS A 1 452 ? 29.649 14.532 14.411 1.00 66.06 452 LYS A O 1
ATOM 3618 N N . ARG A 1 453 ? 29.548 16.072 12.769 1.00 65.50 453 ARG A N 1
ATOM 3619 C CA . ARG A 1 453 ? 28.104 15.906 12.518 1.00 65.50 453 ARG A CA 1
ATOM 3620 C C . ARG A 1 453 ? 27.762 14.477 12.105 1.00 65.50 453 ARG A C 1
ATOM 3622 O O . ARG A 1 453 ? 26.819 13.913 12.646 1.00 65.50 453 ARG A O 1
ATOM 3629 N N . ARG A 1 454 ? 28.527 13.871 11.188 1.00 67.56 454 ARG A N 1
ATOM 3630 C CA . ARG A 1 454 ? 28.295 12.482 10.750 1.00 67.56 454 ARG A CA 1
ATOM 3631 C C . ARG A 1 454 ? 28.404 11.486 11.907 1.00 67.56 454 ARG A C 1
ATOM 3633 O O . ARG A 1 454 ? 27.553 10.608 12.025 1.00 67.56 454 ARG A O 1
ATOM 3640 N N . ILE A 1 455 ? 29.400 11.642 12.779 1.00 69.31 455 ILE A N 1
ATOM 3641 C CA . ILE A 1 455 ? 29.567 10.767 13.946 1.00 69.31 455 ILE A CA 1
ATOM 3642 C C . ILE A 1 455 ? 28.427 10.960 14.954 1.00 69.31 455 ILE A C 1
ATOM 3644 O O . ILE A 1 455 ? 27.857 9.972 15.411 1.00 69.31 455 ILE A O 1
ATOM 3648 N N . ALA A 1 456 ? 28.030 12.203 15.237 1.00 67.00 456 ALA A N 1
ATOM 3649 C CA . ALA A 1 456 ? 26.898 12.489 16.120 1.00 67.00 456 ALA A CA 1
ATOM 3650 C C . ALA A 1 456 ? 25.575 11.895 15.592 1.00 67.00 456 ALA A C 1
ATOM 3652 O O . ALA A 1 456 ? 24.790 11.342 16.363 1.00 67.00 456 ALA A O 1
ATOM 3653 N N . VAL A 1 457 ? 25.342 11.936 14.272 1.00 65.69 457 VAL A N 1
ATOM 3654 C CA . VAL A 1 457 ? 24.176 11.296 13.634 1.00 65.69 457 VAL A CA 1
ATOM 3655 C C . VAL A 1 457 ? 24.202 9.775 13.815 1.00 65.69 457 VAL A C 1
ATOM 3657 O O . VAL A 1 457 ? 23.174 9.192 14.159 1.00 65.69 457 VAL A O 1
ATOM 3660 N N . MET A 1 458 ? 25.360 9.128 13.634 1.00 66.19 458 MET A N 1
ATOM 3661 C CA . MET A 1 458 ? 25.504 7.684 13.870 1.00 66.19 458 MET A CA 1
ATOM 3662 C C . MET A 1 458 ? 25.262 7.318 15.335 1.00 66.19 458 MET A C 1
ATOM 3664 O O . MET A 1 458 ? 24.523 6.377 15.617 1.00 66.19 458 MET A O 1
ATOM 3668 N N . GLN A 1 459 ? 25.822 8.089 16.267 1.00 69.19 459 GLN A N 1
ATOM 3669 C CA . GLN A 1 459 ? 25.612 7.885 17.698 1.00 69.19 459 GLN A CA 1
ATOM 3670 C C . GLN A 1 459 ? 24.125 7.996 18.062 1.00 69.19 459 GLN A C 1
ATOM 3672 O O . GLN A 1 459 ? 23.585 7.108 18.713 1.00 69.19 459 GLN A O 1
ATOM 3677 N N . SER A 1 460 ? 23.436 9.027 17.562 1.00 66.12 460 SER A N 1
ATOM 3678 C CA . SER A 1 460 ? 21.992 9.200 17.759 1.00 66.12 460 SER A CA 1
ATOM 3679 C C . SER A 1 460 ? 21.164 8.048 17.170 1.00 66.12 460 SER A C 1
ATOM 3681 O O . SER A 1 460 ? 20.142 7.665 17.740 1.00 66.12 460 SER A O 1
ATOM 3683 N N . ALA A 1 461 ? 21.572 7.474 16.034 1.00 64.88 461 ALA A N 1
ATOM 3684 C CA . ALA A 1 461 ? 20.904 6.305 15.462 1.00 64.88 461 ALA A CA 1
ATOM 3685 C C . ALA A 1 461 ? 21.056 5.058 16.353 1.00 64.88 461 ALA A C 1
ATOM 3687 O O . ALA A 1 461 ? 20.066 4.385 16.626 1.00 64.88 461 ALA A O 1
ATOM 3688 N N . ILE A 1 462 ? 22.263 4.793 16.864 1.00 71.62 462 ILE A N 1
ATOM 3689 C CA . ILE A 1 462 ? 22.537 3.644 17.743 1.00 71.62 462 ILE A CA 1
ATOM 3690 C C . ILE A 1 462 ? 21.828 3.794 19.092 1.00 71.62 462 ILE A C 1
ATOM 3692 O O . ILE A 1 462 ? 21.234 2.837 19.581 1.00 71.62 462 ILE A O 1
ATOM 3696 N N . SER A 1 463 ? 21.845 4.988 19.689 1.00 73.31 463 SER A N 1
ATOM 3697 C CA . SER A 1 463 ? 21.139 5.243 20.949 1.00 73.31 463 SER A CA 1
ATOM 3698 C C . SER A 1 463 ? 19.635 4.999 20.819 1.00 73.31 463 SER A C 1
ATOM 3700 O O . SER A 1 463 ? 19.057 4.364 21.694 1.00 73.31 463 SER A O 1
ATOM 3702 N N . ARG A 1 464 ? 19.014 5.420 19.706 1.00 71.38 464 ARG A N 1
ATOM 3703 C CA . ARG A 1 464 ? 17.599 5.119 19.423 1.00 71.38 464 ARG A CA 1
ATOM 3704 C C . ARG A 1 464 ? 17.335 3.621 19.284 1.00 71.38 464 ARG A C 1
ATOM 3706 O O . ARG A 1 464 ? 16.363 3.129 19.834 1.00 71.38 464 ARG A O 1
ATOM 3713 N N . MET A 1 465 ? 18.220 2.889 18.611 1.00 74.75 465 MET A N 1
ATOM 3714 C CA . MET A 1 465 ? 18.123 1.430 18.485 1.00 74.75 465 MET A CA 1
ATOM 3715 C C . MET A 1 465 ? 18.198 0.718 19.845 1.00 74.75 465 MET A C 1
ATOM 3717 O O . MET A 1 465 ? 17.394 -0.167 20.123 1.00 74.75 465 MET A O 1
ATOM 3721 N N . LEU A 1 466 ? 19.137 1.114 20.710 1.00 78.31 466 LEU A N 1
ATOM 3722 C CA . LEU A 1 466 ? 19.257 0.556 22.062 1.00 78.31 466 LEU A CA 1
ATOM 3723 C C . LEU A 1 466 ? 18.053 0.897 22.947 1.00 78.31 466 LEU A C 1
ATOM 3725 O O . LEU A 1 466 ? 17.682 0.093 23.800 1.00 78.31 466 LEU A O 1
ATOM 3729 N N . TYR A 1 467 ? 17.457 2.069 22.735 1.00 78.31 467 TYR A N 1
ATOM 3730 C CA . TYR A 1 467 ? 16.226 2.485 23.393 1.00 78.31 467 TYR A CA 1
ATOM 3731 C C . TYR A 1 467 ? 15.030 1.627 22.942 1.00 78.31 467 TYR A C 1
ATOM 3733 O O . TYR A 1 467 ? 14.376 1.043 23.799 1.00 78.31 467 TYR A O 1
ATOM 3741 N N . TYR A 1 468 ? 14.817 1.420 21.633 1.00 77.50 468 TYR A N 1
ATOM 3742 C CA . TYR A 1 468 ? 13.756 0.529 21.129 1.00 77.50 468 TYR A CA 1
ATOM 3743 C C . TYR A 1 468 ? 13.891 -0.901 21.656 1.00 77.50 468 TYR A C 1
ATOM 3745 O O . TYR A 1 468 ? 12.923 -1.505 22.110 1.00 77.50 468 TYR A O 1
ATOM 3753 N N . ALA A 1 469 ? 15.118 -1.422 21.676 1.00 78.94 469 ALA A N 1
ATOM 3754 C CA . ALA A 1 469 ? 15.406 -2.720 22.272 1.00 78.94 469 ALA A CA 1
ATOM 3755 C C . ALA A 1 469 ? 15.058 -2.782 23.770 1.00 78.94 469 ALA A C 1
ATOM 3757 O O . ALA A 1 469 ? 14.700 -3.842 24.264 1.00 78.94 469 ALA A O 1
ATOM 3758 N N . ALA A 1 470 ? 15.170 -1.675 24.509 1.00 78.50 470 ALA A N 1
ATOM 3759 C CA . ALA A 1 470 ? 14.822 -1.638 25.925 1.00 78.50 470 ALA A CA 1
ATOM 3760 C C . ALA A 1 470 ? 13.304 -1.641 26.150 1.00 78.50 470 ALA A C 1
ATOM 3762 O O . ALA A 1 470 ? 12.840 -2.381 27.012 1.00 78.50 470 ALA A O 1
ATOM 3763 N N . ILE A 1 471 ? 12.555 -0.845 25.379 1.00 78.06 471 ILE A N 1
ATOM 3764 C CA . ILE A 1 471 ? 11.106 -0.681 25.571 1.00 78.06 471 ILE A CA 1
ATOM 3765 C C . ILE A 1 471 ? 10.293 -1.865 25.028 1.00 78.06 471 ILE A C 1
ATOM 3767 O O . ILE A 1 471 ? 9.296 -2.233 25.633 1.00 78.06 471 ILE A O 1
ATOM 3771 N N . TYR A 1 472 ? 10.725 -2.510 23.936 1.00 81.44 472 TYR A N 1
ATOM 3772 C CA . TYR A 1 472 ? 9.966 -3.612 23.320 1.00 81.44 472 TYR A CA 1
ATOM 3773 C C . TYR A 1 472 ? 10.405 -5.006 23.789 1.00 81.44 472 TYR A C 1
ATOM 3775 O O . TYR A 1 472 ? 9.680 -5.983 23.598 1.00 81.44 472 TYR A O 1
ATOM 3783 N N . SER A 1 473 ? 11.586 -5.139 24.405 1.00 77.81 473 SER A N 1
ATOM 3784 C CA . SER A 1 473 ? 12.070 -6.440 24.894 1.00 77.81 473 SER A CA 1
ATOM 3785 C C . SER A 1 473 ? 11.121 -7.132 25.886 1.00 77.81 473 SER A C 1
ATOM 3787 O O . SER A 1 473 ? 11.017 -8.356 25.782 1.00 77.81 473 SER A O 1
ATOM 3789 N N . PRO A 1 474 ? 10.432 -6.432 26.814 1.00 78.69 474 PRO A N 1
ATOM 3790 C CA . PRO A 1 474 ? 9.473 -7.074 27.712 1.00 78.69 474 PRO A CA 1
ATOM 3791 C C . PRO A 1 474 ? 8.320 -7.749 26.961 1.00 78.69 474 PRO A C 1
ATOM 3793 O O . PRO A 1 474 ? 7.975 -8.880 27.278 1.00 78.69 474 PRO A O 1
ATOM 3796 N N . TYR A 1 475 ? 7.797 -7.096 25.922 1.00 82.19 475 TYR A N 1
ATOM 3797 C CA . TYR A 1 475 ? 6.675 -7.585 25.115 1.00 82.19 475 TYR A CA 1
ATOM 3798 C C . TYR A 1 475 ? 7.065 -8.733 24.177 1.00 82.19 475 TYR A C 1
ATOM 3800 O O . TYR A 1 475 ? 6.310 -9.675 23.991 1.00 82.19 475 TYR A O 1
ATOM 3808 N N . THR A 1 476 ? 8.284 -8.705 23.635 1.00 80.00 476 THR A N 1
ATOM 3809 C CA . THR A 1 476 ? 8.826 -9.768 22.756 1.00 80.00 476 THR A CA 1
ATOM 3810 C C . THR A 1 476 ? 9.372 -10.982 23.522 1.00 80.00 476 THR A C 1
ATOM 3812 O O . THR A 1 476 ? 9.961 -11.890 22.933 1.00 80.00 476 THR A O 1
ATOM 3815 N N . SER A 1 477 ? 9.218 -10.990 24.850 1.00 77.94 477 SER A N 1
ATOM 3816 C CA . SER A 1 477 ? 9.643 -12.077 25.744 1.00 77.94 477 SER A CA 1
ATOM 3817 C C . SER A 1 477 ? 8.545 -12.483 26.740 1.00 77.94 477 SER A C 1
ATOM 3819 O O . SER A 1 477 ? 8.843 -13.169 27.719 1.00 77.94 477 SER A O 1
ATOM 3821 N N . LEU A 1 478 ? 7.301 -12.033 26.533 1.00 83.31 478 LEU A N 1
ATOM 3822 C CA . LEU A 1 478 ? 6.176 -12.288 27.430 1.00 83.31 478 LEU A CA 1
ATOM 3823 C C . LEU A 1 478 ? 5.469 -13.595 27.053 1.00 83.31 478 LEU A C 1
ATOM 3825 O O . LEU A 1 478 ? 4.736 -13.645 26.076 1.00 83.31 478 LEU A O 1
ATOM 3829 N N . GLU A 1 479 ? 5.670 -14.637 27.861 1.00 86.25 479 GLU A N 1
ATOM 3830 C CA . GLU A 1 479 ? 5.051 -15.965 27.706 1.00 86.25 479 GLU A CA 1
ATOM 3831 C C . GLU A 1 479 ? 3.567 -15.962 28.124 1.00 86.25 479 GLU A C 1
ATOM 3833 O O . GLU A 1 479 ? 3.201 -16.596 29.118 1.00 86.25 479 GLU A O 1
ATOM 3838 N N . CYS A 1 480 ? 2.710 -15.239 27.400 1.00 89.88 480 CYS A N 1
ATOM 3839 C CA . CYS A 1 480 ? 1.267 -15.226 27.645 1.00 89.88 480 CYS A CA 1
ATOM 3840 C C . CYS A 1 480 ? 0.435 -15.458 26.380 1.00 89.88 480 CYS A C 1
ATOM 3842 O O . CYS A 1 480 ? 0.874 -15.197 25.263 1.00 89.88 480 CYS A O 1
ATOM 3844 N N . THR A 1 481 ? -0.802 -15.904 26.582 1.00 93.75 481 THR A N 1
ATOM 3845 C CA . THR A 1 481 ? -1.838 -15.986 25.549 1.00 93.75 481 THR A CA 1
ATOM 3846 C C . THR A 1 481 ? -3.118 -15.391 26.117 1.00 93.75 481 THR A C 1
ATOM 3848 O O . THR A 1 481 ? -3.598 -15.840 27.158 1.00 93.75 481 THR A O 1
ATOM 3851 N N . PHE A 1 482 ? -3.664 -14.367 25.468 1.00 95.75 482 PHE A N 1
ATOM 3852 C CA . PHE A 1 482 ? -4.926 -13.760 25.886 1.00 95.75 482 PHE A CA 1
ATOM 3853 C C . PHE A 1 482 ? -6.088 -14.618 25.395 1.00 95.75 482 PHE A C 1
ATOM 3855 O O . PHE A 1 482 ? -6.283 -14.741 24.193 1.00 95.75 482 PHE A O 1
ATOM 3862 N N . GLU A 1 483 ? -6.851 -15.221 26.305 1.00 96.31 483 GLU A N 1
ATOM 3863 C CA . GLU A 1 483 ? -8.027 -16.011 25.931 1.00 96.31 483 GLU A CA 1
ATOM 3864 C C . GLU A 1 483 ? -9.078 -15.109 25.276 1.00 96.31 483 GLU A C 1
ATOM 3866 O O . GLU A 1 483 ? -9.240 -13.957 25.686 1.00 96.31 483 GLU A O 1
ATOM 3871 N N . THR A 1 484 ? -9.784 -15.632 24.270 1.00 96.88 484 THR A N 1
ATOM 3872 C CA . THR A 1 484 ? -10.741 -14.862 23.447 1.00 96.88 484 THR A CA 1
ATOM 3873 C C . THR A 1 484 ? -12.156 -15.450 23.434 1.00 96.88 484 THR A C 1
ATOM 3875 O O . THR A 1 484 ? -12.970 -15.103 22.579 1.00 96.88 484 THR A O 1
ATOM 3878 N N . ASP A 1 485 ? -12.481 -16.352 24.362 1.00 95.50 485 ASP A N 1
ATOM 3879 C CA . ASP A 1 485 ? -13.727 -17.130 24.351 1.00 95.50 485 ASP A CA 1
ATOM 3880 C C . ASP A 1 485 ? -15.008 -16.278 24.307 1.00 95.50 485 ASP A C 1
ATOM 3882 O O . ASP A 1 485 ? -15.951 -16.607 23.587 1.00 95.50 485 ASP A O 1
ATOM 3886 N N . ARG A 1 486 ? -15.078 -15.186 25.070 1.00 95.56 486 ARG A N 1
ATOM 3887 C CA . ARG A 1 486 ? -16.197 -14.235 25.081 1.00 95.56 486 ARG A CA 1
ATOM 3888 C C . ARG A 1 486 ? -16.228 -13.400 23.807 1.00 95.56 486 ARG A C 1
ATOM 3890 O O . ARG A 1 486 ? -17.315 -13.181 23.278 1.00 95.56 486 ARG A O 1
ATOM 3897 N N . THR A 1 487 ? -15.076 -12.960 23.305 1.00 96.69 487 THR A N 1
ATOM 3898 C CA . THR A 1 487 ? -14.976 -12.226 22.031 1.00 96.69 487 THR A CA 1
ATOM 3899 C C . THR A 1 487 ? -15.434 -13.081 20.847 1.00 96.69 487 THR A C 1
ATOM 3901 O O . THR A 1 487 ? -16.228 -12.627 20.022 1.00 96.69 487 THR A O 1
ATOM 3904 N N . VAL A 1 488 ? -15.025 -14.350 20.803 1.00 95.12 488 VAL A N 1
ATOM 3905 C CA . VAL A 1 488 ? -15.468 -15.314 19.788 1.00 95.12 488 VAL A CA 1
ATOM 3906 C C . VAL A 1 488 ? -16.968 -15.573 19.912 1.00 95.12 488 VAL A C 1
ATOM 3908 O O . VAL A 1 488 ? -17.689 -15.414 18.930 1.00 95.12 488 VAL A O 1
ATOM 3911 N N . LYS A 1 489 ? -17.474 -15.865 21.119 1.00 95.44 489 LYS A N 1
ATOM 3912 C CA . LYS A 1 489 ? -18.919 -16.056 21.351 1.00 95.44 489 LYS A CA 1
ATOM 3913 C C . LYS A 1 489 ? -19.740 -14.826 20.975 1.00 95.44 489 LYS A C 1
ATOM 3915 O O . LYS A 1 489 ? -20.849 -14.972 20.471 1.00 95.44 489 LYS A O 1
ATOM 3920 N N . LEU A 1 490 ? -19.215 -13.621 21.204 1.00 95.88 490 LEU A N 1
ATOM 3921 C CA . LEU A 1 490 ? -19.849 -12.382 20.765 1.00 95.88 490 LEU A CA 1
ATOM 3922 C C . LEU A 1 490 ? -20.003 -12.382 19.241 1.00 95.88 490 LEU A C 1
ATOM 3924 O O . LEU A 1 490 ? -21.128 -12.239 18.771 1.00 95.88 490 LEU A O 1
ATOM 3928 N N . HIS A 1 491 ? -18.924 -12.613 18.488 1.00 93.62 491 HIS A N 1
ATOM 3929 C CA . HIS A 1 491 ? -18.970 -12.654 17.024 1.00 93.62 491 HIS A CA 1
ATOM 3930 C C . HIS A 1 491 ? -19.882 -13.773 16.488 1.00 93.62 491 HIS A C 1
ATOM 3932 O O . HIS A 1 491 ? -20.724 -13.533 15.624 1.00 93.62 491 HIS A O 1
ATOM 3938 N N . GLU A 1 492 ? -19.780 -14.981 17.046 1.00 92.81 492 GLU A N 1
ATOM 3939 C CA . GLU A 1 492 ? -20.631 -16.126 16.699 1.00 92.81 492 GLU A CA 1
ATOM 3940 C C . GLU A 1 492 ? -22.106 -15.892 17.049 1.00 92.81 492 GLU A C 1
ATOM 3942 O O . GLU A 1 492 ? -22.990 -16.509 16.464 1.00 92.81 492 GLU A O 1
ATOM 3947 N N . SER A 1 493 ? -22.415 -14.998 17.981 1.00 93.25 493 SER A N 1
ATOM 3948 C CA . SER A 1 493 ? -23.802 -14.677 18.320 1.00 93.25 493 SER A CA 1
ATOM 3949 C C . SER A 1 493 ? -24.428 -13.590 17.442 1.00 93.25 493 SER A C 1
ATOM 3951 O O . SER A 1 493 ? -25.628 -13.360 17.566 1.00 93.25 493 SER A O 1
ATOM 3953 N N . LEU A 1 494 ? -23.643 -12.924 16.584 1.00 90.56 494 LEU A N 1
ATOM 3954 C CA . LEU A 1 494 ? -24.149 -11.916 15.649 1.00 90.56 494 LEU A CA 1
ATOM 3955 C C . LEU A 1 494 ? -24.976 -12.569 14.540 1.00 90.56 494 LEU A C 1
ATOM 3957 O O . LEU A 1 494 ? -24.654 -13.672 14.078 1.00 90.56 494 LEU A O 1
ATOM 3961 N N . ASP A 1 495 ? -26.007 -11.861 14.080 1.00 87.50 495 ASP A N 1
ATOM 3962 C CA . ASP A 1 495 ? -26.776 -12.259 12.907 1.00 87.50 495 ASP A CA 1
ATOM 3963 C C . ASP A 1 495 ? -25.924 -12.158 11.617 1.00 87.50 495 ASP A C 1
ATOM 3965 O O . ASP A 1 495 ? -24.885 -11.490 11.608 1.00 87.50 495 ASP A O 1
ATOM 3969 N N . PRO A 1 496 ? -26.305 -12.828 10.513 1.00 82.69 496 PRO A N 1
ATOM 3970 C CA . PRO A 1 496 ? -25.492 -12.860 9.295 1.00 82.69 496 PRO A CA 1
ATOM 3971 C C . PRO A 1 496 ? -25.167 -11.481 8.697 1.00 82.69 496 PRO A C 1
ATOM 3973 O O . PRO A 1 496 ? -24.082 -11.310 8.140 1.00 82.69 496 PRO A O 1
ATOM 3976 N N . GLU A 1 497 ? -26.074 -10.505 8.817 1.00 81.69 497 GLU A N 1
ATOM 3977 C CA . GLU A 1 497 ? -25.862 -9.135 8.336 1.00 81.69 497 GLU A CA 1
ATOM 3978 C C . GLU A 1 497 ? -24.798 -8.438 9.195 1.00 81.69 497 GLU A C 1
ATOM 3980 O O . GLU A 1 497 ? -23.838 -7.877 8.661 1.00 81.69 497 GLU A O 1
ATOM 3985 N N . ASP A 1 498 ? -24.890 -8.570 10.522 1.00 87.00 498 ASP A N 1
ATOM 3986 C CA . ASP A 1 498 ? -23.889 -8.047 11.457 1.00 87.00 498 ASP A CA 1
ATOM 3987 C C . ASP A 1 498 ? -22.532 -8.747 11.349 1.00 87.00 498 ASP A C 1
ATOM 3989 O O . ASP A 1 498 ? -21.501 -8.092 11.482 1.00 87.00 498 ASP A O 1
ATOM 3993 N N . ARG A 1 499 ? -22.472 -10.047 11.037 1.00 83.75 499 ARG A N 1
ATOM 3994 C CA . ARG A 1 499 ? -21.187 -10.730 10.780 1.00 83.75 499 ARG A CA 1
ATOM 3995 C C . ARG A 1 499 ? -20.498 -10.244 9.507 1.00 83.75 499 ARG A C 1
ATOM 3997 O O . ARG A 1 499 ? -19.267 -10.302 9.426 1.00 83.75 499 ARG A O 1
ATOM 4004 N N . LEU A 1 500 ? -21.273 -9.800 8.518 1.00 78.75 500 LEU A N 1
ATOM 4005 C CA . LEU A 1 500 ? -20.756 -9.240 7.272 1.00 78.75 500 LEU A CA 1
ATOM 4006 C C . LEU A 1 500 ? -20.311 -7.786 7.464 1.00 78.75 500 LEU A C 1
ATOM 4008 O O . LEU A 1 500 ? -19.227 -7.417 7.015 1.00 78.75 500 LEU A O 1
ATOM 4012 N N . LEU A 1 501 ? -21.110 -6.980 8.168 1.00 84.06 501 LEU A N 1
ATOM 4013 C CA . LEU A 1 501 ? -20.817 -5.570 8.415 1.00 84.06 501 LEU A CA 1
ATOM 4014 C C . LEU A 1 501 ? -19.769 -5.366 9.516 1.00 84.06 501 LEU A C 1
ATOM 4016 O O . LEU A 1 501 ? -18.854 -4.575 9.329 1.00 84.06 501 LEU A O 1
ATOM 4020 N N . PHE A 1 502 ? -19.853 -6.068 10.642 1.00 91.75 502 PHE A N 1
ATOM 4021 C CA . PHE A 1 502 ? -19.006 -5.884 11.828 1.00 91.75 502 PHE A CA 1
ATOM 4022 C C . PHE A 1 502 ? -18.192 -7.147 12.117 1.00 91.75 502 PHE A C 1
ATOM 4024 O O . PHE A 1 502 ? -18.230 -7.724 13.206 1.00 91.75 502 PHE A O 1
ATOM 4031 N N . ASN A 1 503 ? -17.438 -7.595 11.116 1.00 88.38 503 ASN A N 1
ATOM 4032 C CA . ASN A 1 503 ? -16.666 -8.824 11.220 1.00 88.38 503 ASN A CA 1
ATOM 4033 C C . ASN A 1 503 ? -15.505 -8.695 12.226 1.00 88.38 503 ASN A C 1
ATOM 4035 O O . ASN A 1 503 ? -14.625 -7.849 12.058 1.00 88.38 503 ASN A O 1
ATOM 4039 N N . GLY A 1 504 ? -15.509 -9.544 13.255 1.00 88.81 504 GLY A N 1
ATOM 4040 C CA . GLY A 1 504 ? -14.468 -9.616 14.282 1.00 88.81 504 GLY A CA 1
ATOM 4041 C C . GLY A 1 504 ? -13.634 -10.900 14.223 1.00 88.81 504 GLY A C 1
ATOM 4042 O O . GLY A 1 504 ? -12.928 -11.201 15.182 1.00 88.81 504 GLY A O 1
ATOM 4043 N N . ASP A 1 505 ? -13.743 -11.685 13.146 1.00 87.38 505 ASP A N 1
ATOM 4044 C CA . ASP A 1 505 ? -13.100 -12.992 13.037 1.00 87.38 505 ASP A CA 1
ATOM 4045 C C . ASP A 1 505 ? -11.625 -12.873 12.632 1.00 87.38 505 ASP A C 1
ATOM 4047 O O . ASP A 1 505 ? -11.273 -12.547 11.495 1.00 87.38 505 ASP A O 1
ATOM 4051 N N . VAL A 1 506 ? -10.753 -13.194 13.584 1.00 92.12 506 VAL A N 1
ATOM 4052 C CA . VAL A 1 506 ? -9.298 -13.182 13.414 1.00 92.12 506 VAL A CA 1
ATOM 4053 C C . VAL A 1 506 ? -8.767 -14.347 12.575 1.00 92.12 506 VAL A C 1
ATOM 4055 O O . VAL A 1 506 ? -7.622 -14.291 12.123 1.00 92.12 506 VAL A O 1
ATOM 4058 N N . SER A 1 507 ? -9.561 -15.398 12.334 1.00 87.69 507 SER A N 1
ATOM 4059 C CA . SER A 1 507 ? -9.136 -16.566 11.544 1.00 87.69 507 SER A CA 1
ATOM 4060 C C . SER A 1 507 ? -8.857 -16.221 10.075 1.00 87.69 507 SER A C 1
ATOM 4062 O O . SER A 1 507 ? -8.074 -16.892 9.409 1.00 87.69 507 SER A O 1
ATOM 4064 N N . ARG A 1 508 ? -9.431 -15.112 9.596 1.00 83.69 508 ARG A N 1
ATOM 4065 C CA . ARG A 1 508 ? -9.282 -14.594 8.229 1.00 83.69 508 ARG A CA 1
ATOM 4066 C C . ARG A 1 508 ? -7.934 -13.921 7.962 1.00 83.69 508 ARG A C 1
ATOM 4068 O O . ARG A 1 508 ? -7.652 -13.528 6.833 1.00 83.69 508 ARG A O 1
ATOM 4075 N N . ILE A 1 509 ? -7.117 -13.718 8.995 1.00 87.31 509 ILE A N 1
ATOM 4076 C CA . ILE A 1 509 ? -5.821 -13.055 8.852 1.00 87.31 509 ILE A CA 1
ATOM 4077 C C . ILE A 1 509 ? -4.805 -14.062 8.306 1.00 87.31 509 ILE A C 1
ATOM 4079 O O . ILE A 1 509 ? -4.286 -14.908 9.034 1.00 87.31 509 ILE A O 1
ATOM 4083 N N . HIS A 1 510 ? -4.454 -13.925 7.031 1.00 90.31 510 HIS A N 1
ATOM 4084 C CA . HIS A 1 510 ? -3.308 -14.619 6.448 1.00 90.31 510 HIS A CA 1
ATOM 4085 C C . HIS A 1 510 ? -2.033 -13.815 6.713 1.00 90.31 510 HIS A C 1
ATOM 4087 O O . HIS A 1 510 ? -1.743 -12.852 6.007 1.00 90.31 510 HIS A O 1
ATOM 4093 N N . TRP A 1 511 ? -1.259 -14.190 7.738 1.00 93.56 511 TRP A N 1
ATOM 4094 C CA . TRP A 1 511 ? -0.139 -13.382 8.247 1.00 93.56 511 TRP A CA 1
ATOM 4095 C C . TRP A 1 511 ? 0.870 -12.937 7.188 1.00 93.56 511 TRP A C 1
ATOM 4097 O O . TRP A 1 511 ? 1.252 -11.767 7.165 1.00 93.56 511 TRP A O 1
ATOM 4107 N N . LYS A 1 512 ? 1.275 -13.829 6.278 1.00 91.81 512 LYS A N 1
ATOM 4108 C CA . LYS A 1 512 ? 2.217 -13.486 5.204 1.00 91.81 512 LYS A CA 1
ATOM 4109 C C . LYS A 1 512 ? 1.654 -12.387 4.297 1.00 91.81 512 LYS A C 1
ATOM 4111 O O . LYS A 1 512 ? 2.319 -11.369 4.116 1.00 91.81 512 LYS A O 1
ATOM 4116 N N . THR A 1 513 ? 0.432 -12.562 3.796 1.00 86.81 513 THR A N 1
ATOM 4117 C CA . THR A 1 513 ? -0.296 -11.579 2.976 1.00 86.81 513 THR A CA 1
ATOM 4118 C C . THR A 1 513 ? -0.505 -10.277 3.744 1.00 86.81 513 THR A C 1
ATOM 4120 O O . THR A 1 513 ? -0.183 -9.198 3.248 1.00 86.81 513 THR A O 1
ATOM 4123 N N . TYR A 1 514 ? -0.943 -10.362 5.003 1.00 90.62 514 TYR A N 1
ATOM 4124 C CA . TYR A 1 514 ? -1.139 -9.198 5.857 1.00 90.62 514 TYR A CA 1
ATOM 4125 C C . TYR A 1 514 ? 0.147 -8.377 5.992 1.00 90.62 514 TYR A C 1
ATOM 4127 O O . TYR A 1 514 ? 0.122 -7.179 5.748 1.00 90.62 514 TYR A O 1
ATOM 4135 N N . PHE A 1 515 ? 1.297 -8.988 6.288 1.00 94.31 515 PHE A N 1
ATOM 4136 C CA . PHE A 1 515 ? 2.559 -8.246 6.370 1.00 94.31 515 PHE A CA 1
ATOM 4137 C C . PHE A 1 515 ? 3.045 -7.738 5.006 1.00 94.31 515 PHE A C 1
ATOM 4139 O O . PHE A 1 515 ? 3.383 -6.561 4.879 1.00 94.31 515 PHE A O 1
ATOM 4146 N N . GLN A 1 516 ? 3.118 -8.608 3.996 1.00 92.00 516 GLN A N 1
ATOM 4147 C CA . GLN A 1 516 ? 3.821 -8.319 2.740 1.00 92.00 516 GLN A CA 1
ATOM 4148 C C . GLN A 1 516 ? 2.991 -7.481 1.757 1.00 92.00 516 GLN A C 1
ATOM 4150 O O . GLN A 1 516 ? 3.565 -6.726 0.971 1.00 92.00 516 GLN A O 1
ATOM 4155 N N . GLU A 1 517 ? 1.663 -7.566 1.811 1.00 88.44 517 GLU A N 1
ATOM 4156 C CA . GLU A 1 517 ? 0.775 -6.982 0.796 1.00 88.44 517 GLU A CA 1
ATOM 4157 C C . GLU A 1 517 ? -0.108 -5.856 1.334 1.00 88.44 517 GLU A C 1
ATOM 4159 O O . GLU A 1 517 ? -0.431 -4.928 0.581 1.00 88.44 517 GLU A O 1
ATOM 4164 N N . ILE A 1 518 ? -0.441 -5.908 2.629 1.00 88.12 518 ILE A N 1
ATOM 4165 C CA . ILE A 1 518 ? -1.375 -4.985 3.286 1.00 88.12 518 ILE A CA 1
ATOM 4166 C C . ILE A 1 518 ? -0.622 -4.005 4.195 1.00 88.12 518 ILE A C 1
ATOM 4168 O O . ILE A 1 518 ? -0.553 -2.814 3.901 1.00 88.12 518 ILE A O 1
ATOM 4172 N N . HIS A 1 519 ? -0.007 -4.496 5.269 1.00 93.88 519 HIS A N 1
ATOM 4173 C CA . HIS A 1 519 ? 0.573 -3.694 6.340 1.00 93.88 519 HIS A CA 1
ATOM 4174 C C . HIS A 1 519 ? 1.840 -2.948 5.915 1.00 93.88 519 HIS A C 1
ATOM 4176 O O . HIS A 1 519 ? 1.875 -1.727 6.022 1.00 93.88 519 HIS A O 1
ATOM 4182 N N . ILE A 1 520 ? 2.875 -3.624 5.390 1.00 91.62 520 ILE A N 1
ATOM 4183 C CA . ILE A 1 520 ? 4.116 -2.933 4.986 1.00 91.62 520 ILE A CA 1
ATOM 4184 C C . ILE A 1 520 ? 3.866 -1.957 3.821 1.00 91.62 520 ILE A C 1
ATOM 4186 O O . ILE A 1 520 ? 4.346 -0.821 3.898 1.00 91.62 520 ILE A O 1
ATOM 4190 N N . PRO A 1 521 ? 3.113 -2.316 2.763 1.00 88.12 521 PRO A N 1
ATOM 4191 C CA . PRO A 1 521 ? 2.732 -1.349 1.731 1.00 88.12 521 PRO A CA 1
ATOM 4192 C C . PRO A 1 521 ? 1.865 -0.204 2.272 1.00 88.12 521 PRO A C 1
ATOM 4194 O O . PRO A 1 521 ? 2.112 0.957 1.959 1.00 88.12 521 PRO A O 1
ATOM 4197 N N . GLY A 1 522 ? 0.900 -0.490 3.148 1.00 87.81 522 GLY A N 1
ATOM 4198 C CA . GLY A 1 522 ? 0.095 0.530 3.824 1.00 87.81 522 GLY A CA 1
ATOM 4199 C C . GLY A 1 522 ? 0.946 1.501 4.647 1.00 87.81 522 GLY A C 1
ATOM 4200 O O . GLY A 1 522 ? 0.821 2.719 4.519 1.00 87.81 522 GLY A O 1
ATOM 4201 N N . LEU A 1 523 ? 1.907 0.979 5.411 1.00 86.38 523 LEU A N 1
ATOM 4202 C CA . LEU A 1 523 ? 2.880 1.756 6.175 1.00 86.38 523 LEU A CA 1
ATOM 4203 C C . LEU A 1 523 ? 3.699 2.685 5.267 1.00 86.38 523 LEU A C 1
ATOM 4205 O O . LEU A 1 523 ? 3.910 3.862 5.587 1.00 86.38 523 LEU A O 1
ATOM 4209 N N . LYS A 1 524 ? 4.153 2.175 4.119 1.00 81.38 524 LYS A N 1
ATOM 4210 C CA . LYS A 1 524 ? 4.891 2.970 3.137 1.00 81.38 524 LYS A CA 1
ATOM 4211 C C . LYS A 1 524 ? 4.027 4.056 2.487 1.00 81.38 524 LYS A C 1
ATOM 4213 O O . LYS A 1 524 ? 4.525 5.177 2.340 1.00 81.38 524 LYS A O 1
ATOM 4218 N N . ARG A 1 525 ? 2.763 3.759 2.171 1.00 81.31 525 ARG A N 1
ATOM 4219 C CA . ARG A 1 525 ? 1.785 4.689 1.584 1.00 81.31 525 ARG A CA 1
ATOM 4220 C C . ARG A 1 525 ? 1.379 5.800 2.555 1.00 81.31 525 ARG A C 1
ATOM 4222 O O . ARG A 1 525 ? 1.489 6.979 2.229 1.00 81.31 525 ARG A O 1
ATOM 4229 N N . HIS A 1 526 ? 0.931 5.442 3.756 1.00 79.19 526 HIS A N 1
ATOM 4230 C CA . HIS A 1 526 ? 0.264 6.378 4.665 1.00 79.19 526 HIS A CA 1
ATOM 4231 C C . HIS A 1 526 ? 1.215 7.093 5.632 1.00 79.19 526 HIS A C 1
ATOM 4233 O O . HIS A 1 526 ? 0.970 8.247 5.992 1.00 79.19 526 HIS A O 1
ATOM 4239 N N . VAL A 1 527 ? 2.313 6.450 6.049 1.00 77.44 527 VAL A N 1
ATOM 4240 C CA . VAL A 1 527 ? 3.168 6.969 7.135 1.00 77.44 527 VAL A CA 1
ATOM 4241 C C . VAL A 1 527 ? 4.544 7.364 6.637 1.00 77.44 527 VAL A C 1
ATOM 4243 O O . VAL A 1 527 ? 4.968 8.504 6.836 1.00 77.44 527 VAL A O 1
ATOM 4246 N N . LEU A 1 528 ? 5.261 6.436 6.001 1.00 71.06 528 LEU A N 1
ATOM 4247 C CA . LEU A 1 528 ? 6.624 6.708 5.547 1.00 71.06 528 LEU A CA 1
ATOM 4248 C C . LEU A 1 528 ? 6.631 7.628 4.325 1.00 71.06 528 LEU A C 1
ATOM 4250 O O . LEU A 1 528 ? 7.624 8.329 4.126 1.00 71.06 528 LEU A O 1
ATOM 4254 N N . LYS A 1 529 ? 5.534 7.643 3.553 1.00 62.31 529 LYS A N 1
ATOM 4255 C CA . LYS A 1 529 ? 5.403 8.361 2.278 1.00 62.31 529 LYS A CA 1
ATOM 4256 C C . LYS A 1 529 ? 6.574 8.037 1.345 1.00 62.31 529 LYS A C 1
ATOM 4258 O O . LYS A 1 529 ? 7.184 8.925 0.759 1.00 62.31 529 LYS A O 1
ATOM 4263 N N . THR A 1 530 ? 6.960 6.760 1.323 1.00 53.06 530 THR A N 1
ATOM 4264 C CA . THR A 1 530 ? 8.112 6.243 0.563 1.00 53.06 530 THR A CA 1
ATOM 4265 C C . THR A 1 530 ? 7.712 5.410 -0.645 1.00 53.06 530 THR A C 1
ATOM 4267 O O . THR A 1 530 ? 8.600 5.027 -1.399 1.00 53.06 530 THR A O 1
ATOM 4270 N N . ASP A 1 531 ? 6.425 5.095 -0.799 1.00 40.94 531 ASP A N 1
ATOM 4271 C CA . ASP A 1 531 ? 5.921 4.446 -2.009 1.00 40.94 531 ASP A CA 1
ATOM 4272 C C . ASP A 1 531 ? 5.707 5.496 -3.106 1.00 40.94 531 ASP A C 1
ATOM 4274 O O . ASP A 1 531 ? 4.727 6.237 -3.097 1.00 40.94 531 ASP A O 1
ATOM 4278 N N . GLU A 1 532 ? 6.652 5.535 -4.042 1.00 32.62 532 GLU A N 1
ATOM 4279 C CA . GLU A 1 532 ? 6.337 5.511 -5.476 1.00 32.62 532 GLU A CA 1
ATOM 4280 C C . GLU A 1 532 ? 6.030 4.039 -5.880 1.00 32.62 532 GLU A C 1
ATOM 4282 O O . GLU A 1 532 ? 6.412 3.126 -5.140 1.00 32.62 532 GLU A O 1
ATOM 4287 N N . PRO A 1 533 ? 5.277 3.772 -6.968 1.00 30.59 533 PRO A N 1
ATOM 4288 C CA . PRO A 1 533 ? 4.466 2.555 -7.133 1.00 30.59 533 PRO A CA 1
ATOM 4289 C C . PRO A 1 533 ? 5.241 1.213 -7.167 1.00 30.59 533 PRO A C 1
ATOM 4291 O O . PRO A 1 533 ? 6.380 1.130 -7.620 1.00 30.59 533 PRO A O 1
ATOM 4294 N N . LYS A 1 534 ? 4.566 0.164 -6.653 1.00 29.19 534 LYS A N 1
ATOM 4295 C CA . LYS A 1 534 ? 5.014 -1.208 -6.288 1.00 29.19 534 LYS A CA 1
ATOM 4296 C C . LYS A 1 534 ? 5.751 -2.030 -7.374 1.00 29.19 534 LYS A C 1
ATOM 4298 O O . LYS A 1 534 ? 5.373 -1.955 -8.539 1.00 29.19 534 LYS A O 1
ATOM 4303 N N . PRO A 1 535 ? 6.585 -3.009 -6.943 1.00 26.50 535 PRO A N 1
ATOM 4304 C CA . PRO A 1 535 ? 6.749 -4.302 -7.621 1.00 26.50 535 PRO A CA 1
ATOM 4305 C C . PRO A 1 535 ? 6.183 -5.523 -6.843 1.00 26.50 535 PRO A C 1
ATOM 4307 O O . PRO A 1 535 ? 6.308 -5.633 -5.621 1.00 26.50 535 PRO A O 1
ATOM 4310 N N . ALA A 1 536 ? 5.561 -6.404 -7.639 1.00 30.00 536 ALA A N 1
ATOM 4311 C CA . ALA A 1 536 ? 5.157 -7.824 -7.560 1.00 30.00 536 ALA A CA 1
ATOM 4312 C C . ALA A 1 536 ? 4.875 -8.561 -6.226 1.00 30.00 536 ALA A C 1
ATOM 4314 O O . ALA A 1 536 ? 5.788 -8.912 -5.471 1.00 30.00 536 ALA A O 1
ATOM 4315 N N . VAL A 1 537 ? 3.611 -8.972 -6.052 1.00 33.25 537 VAL A N 1
ATOM 4316 C CA . VAL A 1 537 ? 3.212 -10.263 -5.447 1.00 33.25 537 VAL A CA 1
ATOM 4317 C C . VAL A 1 537 ? 3.244 -11.326 -6.556 1.00 33.25 537 VAL A C 1
ATOM 4319 O O . VAL A 1 537 ? 3.071 -10.992 -7.734 1.00 33.25 537 VAL A O 1
ATOM 4322 N N . THR A 1 538 ? 3.517 -12.582 -6.189 1.00 39.53 538 THR A N 1
ATOM 4323 C CA . THR A 1 538 ? 3.566 -13.728 -7.109 1.00 39.53 538 THR A CA 1
ATOM 4324 C C . THR A 1 538 ? 2.269 -13.857 -7.905 1.00 39.53 538 THR A C 1
ATOM 4326 O O . THR A 1 538 ? 1.179 -13.792 -7.342 1.00 39.53 538 THR A O 1
ATOM 4329 N N . GLU A 1 539 ? 2.435 -13.985 -9.224 1.00 36.69 539 GLU A N 1
ATOM 4330 C CA . GLU A 1 539 ? 1.405 -13.798 -10.253 1.00 36.69 539 GLU A CA 1
ATOM 4331 C C . GLU A 1 539 ? 0.177 -14.699 -10.078 1.00 36.69 539 GLU A C 1
ATOM 4333 O O . GLU A 1 539 ? -0.928 -14.227 -10.296 1.00 36.69 539 GLU A O 1
ATOM 4338 N N . GLU A 1 540 ? 0.323 -15.928 -9.591 1.00 31.22 540 GLU A N 1
ATOM 4339 C CA . GLU A 1 540 ? -0.792 -16.887 -9.523 1.00 31.22 540 GLU A CA 1
ATOM 4340 C C . GLU A 1 540 ? -1.789 -16.597 -8.380 1.00 31.22 540 GLU A C 1
ATOM 4342 O O . GLU A 1 540 ? -3.002 -16.632 -8.587 1.00 31.22 540 GLU A O 1
ATOM 4347 N N . GLU A 1 541 ? -1.312 -16.231 -7.183 1.00 35.06 541 GLU A N 1
ATOM 4348 C CA . GLU A 1 541 ? -2.175 -16.018 -6.002 1.00 35.06 541 GLU A CA 1
ATOM 4349 C C . GLU A 1 541 ? -2.865 -14.637 -6.021 1.00 35.06 541 GLU A C 1
ATOM 4351 O O . GLU A 1 541 ? -3.997 -14.494 -5.560 1.00 35.06 541 GLU A O 1
ATOM 4356 N N . GLU A 1 542 ? -2.232 -13.616 -6.618 1.00 35.59 542 GLU A N 1
ATOM 4357 C CA . GLU A 1 542 ? -2.805 -12.263 -6.738 1.00 35.59 542 GLU A CA 1
ATOM 4358 C C . GLU A 1 542 ? -3.825 -12.145 -7.894 1.00 35.59 542 GLU A C 1
ATOM 4360 O O . GLU A 1 542 ? -4.707 -11.277 -7.863 1.00 35.59 542 GLU A O 1
ATOM 4365 N N . VAL A 1 543 ? -3.716 -13.010 -8.914 1.00 34.50 543 VAL A N 1
ATOM 4366 C CA . VAL A 1 543 ? -4.629 -13.086 -10.072 1.00 34.50 543 VAL A CA 1
ATOM 4367 C C . VAL A 1 543 ? -5.889 -13.899 -9.745 1.00 34.50 543 VAL A C 1
ATOM 4369 O O . VAL A 1 543 ? -6.977 -13.548 -10.218 1.00 34.50 543 VAL A O 1
ATOM 4372 N N . ALA A 1 544 ? -5.787 -14.912 -8.876 1.00 34.31 544 ALA A N 1
ATOM 4373 C CA . ALA A 1 544 ? -6.904 -15.779 -8.495 1.00 34.31 544 ALA A CA 1
ATOM 4374 C C . ALA A 1 544 ? -8.015 -15.046 -7.708 1.00 34.31 544 ALA A C 1
ATOM 4376 O O . ALA A 1 544 ? -9.197 -15.171 -8.027 1.00 34.31 544 ALA A O 1
ATOM 4377 N N . GLU A 1 545 ? -7.676 -14.202 -6.728 1.00 32.94 545 GLU A N 1
ATOM 4378 C CA . GLU A 1 545 ? -8.695 -13.495 -5.927 1.00 32.94 545 GLU A CA 1
ATOM 4379 C C . GLU A 1 545 ? -9.319 -12.270 -6.630 1.00 32.94 545 GLU A C 1
ATOM 4381 O O . GLU A 1 545 ? -10.410 -11.832 -6.256 1.00 32.94 545 GLU A O 1
ATOM 4386 N N . ARG A 1 546 ? -8.658 -11.685 -7.643 1.00 36.66 546 ARG A N 1
ATOM 4387 C CA . ARG A 1 546 ? -9.037 -10.370 -8.213 1.00 36.66 546 ARG A CA 1
ATOM 4388 C C . ARG A 1 546 ? -9.710 -10.410 -9.590 1.00 36.66 546 ARG A C 1
ATOM 4390 O O . ARG A 1 546 ? -10.385 -9.441 -9.942 1.00 36.66 546 ARG A O 1
ATOM 4397 N N . SER A 1 547 ? -9.549 -11.494 -10.350 1.00 38.47 547 SER A N 1
ATOM 4398 C CA . SER A 1 547 ? -10.070 -11.650 -11.724 1.00 38.47 547 SER A CA 1
ATOM 4399 C C . SER A 1 547 ? -11.562 -12.006 -11.802 1.00 38.47 547 SER A C 1
ATOM 4401 O O . SER A 1 547 ? -12.164 -11.875 -12.860 1.00 38.47 547 SER A O 1
ATOM 4403 N N . GLY A 1 548 ? -12.188 -12.424 -10.695 1.00 42.03 548 GLY A N 1
ATOM 4404 C CA . GLY A 1 548 ? -13.617 -12.758 -10.640 1.00 42.03 548 GLY A CA 1
ATOM 4405 C C . GLY A 1 548 ? -14.005 -14.149 -11.164 1.00 42.03 548 GLY A C 1
ATOM 4406 O O . GLY A 1 548 ? -15.156 -14.526 -10.986 1.00 42.03 548 GLY A O 1
ATOM 4407 N N . PHE A 1 549 ? -13.075 -14.929 -11.730 1.00 37.72 549 PHE A N 1
ATOM 4408 C CA . PHE A 1 549 ? -13.363 -16.250 -12.320 1.00 37.72 549 PHE A CA 1
ATOM 4409 C C . PHE A 1 549 ? -12.738 -17.454 -11.579 1.00 37.72 549 PHE A C 1
ATOM 4411 O O . PHE A 1 549 ? -13.094 -18.586 -11.887 1.00 37.72 549 PHE A O 1
ATOM 4418 N N . ALA A 1 550 ? -11.867 -17.256 -10.578 1.00 36.56 550 ALA A N 1
ATOM 4419 C CA . ALA A 1 550 ? -11.097 -18.347 -9.951 1.00 36.56 550 ALA A CA 1
ATOM 4420 C C . ALA A 1 550 ? -11.579 -18.785 -8.547 1.00 36.56 550 ALA A C 1
ATOM 4422 O O . ALA A 1 550 ? -10.800 -19.298 -7.749 1.00 36.56 550 ALA A O 1
ATOM 4423 N N . GLN A 1 551 ? -12.868 -18.619 -8.221 1.00 35.78 551 GLN A N 1
ATOM 4424 C CA . GLN A 1 551 ? -13.453 -19.186 -6.987 1.00 35.78 551 GLN A CA 1
ATOM 4425 C C . GLN A 1 551 ? -13.863 -20.659 -7.102 1.00 35.78 551 GLN A C 1
ATOM 4427 O O . GLN A 1 551 ? -14.471 -21.218 -6.190 1.00 35.78 551 GLN A O 1
ATOM 4432 N N . ALA A 1 552 ? -13.540 -21.301 -8.211 1.00 29.73 552 ALA A N 1
ATOM 4433 C CA . ALA A 1 552 ? -13.866 -22.685 -8.432 1.00 29.73 552 ALA A CA 1
ATOM 4434 C C . ALA A 1 552 ? -12.551 -23.472 -8.409 1.00 29.73 552 ALA A C 1
ATOM 4436 O O . ALA A 1 552 ? -11.614 -23.100 -9.111 1.00 29.73 552 ALA A O 1
ATOM 4437 N N . GLY A 1 553 ? -12.452 -24.472 -7.521 1.00 29.36 553 GLY A N 1
ATOM 4438 C CA . GLY A 1 553 ? -11.248 -25.298 -7.355 1.00 29.36 553 GLY A CA 1
ATOM 4439 C C . GLY A 1 553 ? -10.768 -25.902 -8.678 1.00 29.36 553 GLY A C 1
ATOM 4440 O O . GLY A 1 553 ? -11.461 -25.814 -9.681 1.00 29.36 553 GLY A O 1
ATOM 4441 N N . GLU A 1 554 ? -9.597 -26.535 -8.706 1.00 32.16 554 GLU A N 1
ATOM 4442 C CA . GLU A 1 554 ? -9.028 -27.102 -9.946 1.00 32.16 554 GLU A CA 1
ATOM 4443 C C . GLU A 1 554 ? -9.962 -28.098 -10.674 1.00 32.16 554 GLU A C 1
ATOM 4445 O O . GLU A 1 554 ? -9.839 -28.265 -11.882 1.00 32.16 554 GLU A O 1
ATOM 4450 N N . ASP A 1 555 ? -10.968 -28.656 -9.988 1.00 32.97 555 ASP A N 1
ATOM 4451 C CA . ASP A 1 555 ? -12.050 -29.474 -10.570 1.00 32.97 555 ASP A CA 1
ATOM 4452 C C . ASP A 1 555 ? -13.315 -28.676 -10.978 1.00 32.97 555 ASP A C 1
ATOM 4454 O O . ASP A 1 555 ? -14.361 -29.255 -11.274 1.00 32.97 555 ASP A O 1
ATOM 4458 N N . ALA A 1 556 ? -13.270 -27.343 -10.944 1.00 33.41 556 ALA A N 1
ATOM 4459 C CA . ALA A 1 556 ? -14.438 -26.476 -11.067 1.00 33.41 556 ALA A CA 1
ATOM 4460 C C . ALA A 1 556 ? -14.212 -25.154 -11.826 1.00 33.41 556 ALA A C 1
ATOM 4462 O O . ALA A 1 556 ? -15.175 -24.397 -11.925 1.00 33.41 556 ALA A O 1
ATOM 4463 N N . LEU A 1 557 ? -13.034 -24.850 -12.400 1.00 36.00 557 LEU A N 1
ATOM 4464 C CA . LEU A 1 557 ? -12.939 -23.751 -13.380 1.00 36.00 557 LEU A CA 1
ATOM 4465 C C . LEU A 1 557 ? -14.018 -23.985 -14.456 1.00 36.00 557 LEU A C 1
ATOM 4467 O O . LEU A 1 557 ? -13.964 -25.013 -15.134 1.00 36.00 557 LEU A O 1
ATOM 4471 N N . PRO A 1 558 ? -15.033 -23.111 -14.606 1.00 41.88 558 PRO A N 1
ATOM 4472 C CA . PRO A 1 558 ? -16.035 -23.315 -15.639 1.00 41.88 558 PRO A CA 1
ATOM 4473 C C . PRO A 1 558 ? -15.311 -23.264 -16.985 1.00 41.88 558 PRO A C 1
ATOM 4475 O O . PRO A 1 558 ? -14.639 -22.276 -17.273 1.00 41.88 558 PRO A O 1
ATOM 4478 N N . HIS A 1 559 ? -15.401 -24.340 -17.768 1.00 59.66 559 HIS A N 1
ATOM 4479 C CA . HIS A 1 559 ? -14.776 -24.440 -19.084 1.00 59.66 559 HIS A CA 1
ATOM 4480 C C . HIS A 1 559 ? -15.238 -23.266 -19.968 1.00 59.66 559 HIS A C 1
ATOM 4482 O O . HIS A 1 559 ? -16.361 -23.258 -20.467 1.00 59.66 559 HIS A O 1
ATOM 4488 N N . LEU A 1 560 ? -14.397 -22.234 -20.102 1.00 79.44 560 LEU A N 1
ATOM 4489 C CA . LEU A 1 560 ? -14.543 -21.189 -21.110 1.00 79.44 560 LEU A CA 1
ATOM 4490 C C . LEU A 1 560 ? -13.865 -21.726 -22.363 1.00 79.44 560 LEU A C 1
ATOM 4492 O O . LEU A 1 560 ? -12.654 -21.581 -22.509 1.00 79.44 560 LEU A O 1
ATOM 4496 N N . ASP A 1 561 ? -14.626 -22.370 -23.241 1.00 83.00 561 ASP A N 1
ATOM 4497 C CA . ASP A 1 561 ? -14.072 -22.931 -24.475 1.00 83.00 561 ASP A CA 1
ATOM 4498 C C . ASP A 1 561 ? -14.447 -22.086 -25.703 1.00 83.00 561 ASP A C 1
ATOM 4500 O O . ASP A 1 561 ? -13.804 -22.167 -26.755 1.00 83.00 561 ASP A O 1
ATOM 4504 N N . THR A 1 562 ? -15.459 -21.222 -25.568 1.00 93.25 562 THR A N 1
ATOM 4505 C CA . THR A 1 562 ? -15.961 -20.371 -26.644 1.00 93.25 562 THR A CA 1
ATOM 4506 C C . THR A 1 562 ? -16.151 -18.911 -26.234 1.00 93.25 562 THR A C 1
ATOM 4508 O O . THR A 1 562 ? -16.423 -18.562 -25.088 1.00 93.25 562 THR A O 1
ATOM 4511 N N . LEU A 1 563 ? -16.069 -18.012 -27.218 1.00 93.62 563 LEU A N 1
ATOM 4512 C CA . LEU A 1 563 ? -16.418 -16.595 -27.037 1.00 93.62 563 LEU A CA 1
ATOM 4513 C C . LEU A 1 563 ? -17.874 -16.360 -26.589 1.00 93.62 563 LEU A C 1
ATOM 4515 O O . LEU A 1 563 ? -18.157 -15.350 -25.945 1.00 93.62 563 LEU A O 1
ATOM 4519 N N . THR A 1 564 ? -18.794 -17.281 -26.890 1.00 92.94 564 THR A N 1
ATOM 4520 C CA . THR A 1 564 ? -20.171 -17.232 -26.377 1.00 92.94 564 THR A CA 1
ATOM 4521 C C . THR A 1 564 ? -20.235 -17.525 -24.877 1.00 92.94 564 THR A C 1
ATOM 4523 O O . THR A 1 564 ? -21.037 -16.899 -24.184 1.00 92.94 564 THR A O 1
ATOM 4526 N N . ASP A 1 565 ? -19.343 -18.371 -24.348 1.00 90.94 565 ASP A N 1
ATOM 4527 C CA . ASP A 1 565 ? -19.249 -18.629 -22.904 1.00 90.94 565 ASP A CA 1
ATOM 4528 C C . ASP A 1 565 ? -18.811 -17.375 -22.144 1.00 90.94 565 ASP A C 1
ATOM 4530 O O . ASP A 1 565 ? -19.359 -17.071 -21.086 1.00 90.94 565 ASP A O 1
ATOM 4534 N N . ILE A 1 566 ? -17.884 -16.594 -22.715 1.00 90.94 566 ILE A N 1
ATOM 4535 C CA . ILE A 1 566 ? -17.458 -15.306 -22.143 1.00 90.94 566 ILE A CA 1
ATOM 4536 C C . ILE A 1 566 ? -18.655 -14.360 -22.031 1.00 90.94 566 ILE A C 1
ATOM 4538 O O . ILE A 1 566 ? -18.892 -13.788 -20.970 1.00 90.94 566 ILE A O 1
ATOM 4542 N N . LEU A 1 567 ? -19.441 -14.216 -23.102 1.00 92.94 567 LEU A N 1
ATOM 4543 C CA . LEU A 1 567 ? -20.629 -13.362 -23.092 1.00 92.94 567 LEU A CA 1
ATOM 4544 C C . LEU A 1 567 ? -21.637 -13.800 -22.023 1.00 92.94 567 LEU A C 1
ATOM 4546 O O . LEU A 1 567 ? -22.105 -12.968 -21.244 1.00 92.94 567 LEU A O 1
ATOM 4550 N N . ALA A 1 568 ? -21.969 -15.094 -21.986 1.00 89.69 568 ALA A N 1
ATOM 4551 C CA . ALA A 1 568 ? -22.917 -15.639 -21.022 1.00 89.69 568 ALA A CA 1
ATOM 4552 C C . ALA A 1 568 ? -22.436 -15.434 -19.586 1.00 89.69 568 ALA A C 1
ATOM 4554 O O . ALA A 1 568 ? -23.188 -14.960 -18.732 1.00 89.69 568 ALA A O 1
ATOM 4555 N N . LYS A 1 569 ? -21.164 -15.743 -19.326 1.00 86.31 569 LYS A N 1
ATOM 4556 C CA . LYS A 1 569 ? -20.624 -15.720 -17.974 1.00 86.31 569 LYS A CA 1
ATOM 4557 C C . LYS A 1 569 ? -20.424 -14.303 -17.448 1.00 86.31 569 LYS A C 1
ATOM 4559 O O . LYS A 1 569 ? -20.711 -14.040 -16.281 1.00 86.31 569 LYS A O 1
ATOM 4564 N N . SER A 1 570 ? -20.015 -13.369 -18.299 1.00 89.38 570 SER A N 1
ATOM 4565 C CA . SER A 1 570 ? -19.906 -11.963 -17.909 1.00 89.38 570 SER A CA 1
ATOM 4566 C C . SER A 1 570 ? -21.274 -11.323 -17.658 1.00 89.38 570 SER A C 1
ATOM 4568 O O . SER A 1 570 ? -21.400 -10.498 -16.756 1.00 89.38 570 SER A O 1
ATOM 4570 N N . ALA A 1 571 ? -22.318 -11.727 -18.388 1.00 89.56 571 ALA A N 1
ATOM 4571 C CA . ALA A 1 571 ? -23.687 -11.282 -18.123 1.00 89.56 571 ALA A CA 1
ATOM 4572 C C . ALA A 1 571 ? -24.251 -11.823 -16.802 1.00 89.56 571 ALA A C 1
ATOM 4574 O O . ALA A 1 571 ? -24.883 -11.069 -16.064 1.00 89.56 571 ALA A O 1
ATOM 4575 N N . ASP A 1 572 ? -23.971 -13.087 -16.481 1.00 85.00 572 ASP A N 1
ATOM 4576 C CA . ASP A 1 572 ? -24.323 -13.717 -15.202 1.00 85.00 572 ASP A CA 1
ATOM 4577 C C . ASP A 1 572 ? -23.665 -12.994 -14.013 1.00 85.00 572 ASP A C 1
ATOM 4579 O O . ASP A 1 572 ? -24.319 -12.655 -13.029 1.00 85.00 572 ASP A O 1
ATOM 4583 N N . MET A 1 573 ? -22.371 -12.680 -14.121 1.00 80.00 573 MET A N 1
ATOM 4584 C CA . MET A 1 573 ? -21.614 -12.116 -12.999 1.00 80.00 573 MET A CA 1
ATOM 4585 C C . MET A 1 573 ? -21.707 -10.596 -12.860 1.00 80.00 573 MET A C 1
ATOM 4587 O O . MET A 1 573 ? -21.586 -10.074 -11.750 1.00 80.00 573 MET A O 1
ATOM 4591 N N . TYR A 1 574 ? -21.886 -9.871 -13.966 1.00 86.12 574 TYR A N 1
ATOM 4592 C CA . TYR A 1 574 ? -21.786 -8.407 -14.005 1.00 86.12 574 TYR A CA 1
ATOM 4593 C C . TYR A 1 574 ? -23.021 -7.732 -14.608 1.00 86.12 574 TYR A C 1
ATOM 4595 O O . TYR A 1 574 ? -22.933 -6.576 -15.015 1.00 86.12 574 TYR A O 1
ATOM 4603 N N . GLY A 1 575 ? -24.159 -8.432 -14.655 1.00 86.56 575 GLY A N 1
ATOM 4604 C CA . GLY A 1 575 ? -25.356 -8.065 -15.417 1.00 86.56 575 GLY A CA 1
ATOM 4605 C C . GLY A 1 575 ? -25.721 -6.579 -15.423 1.00 86.56 575 GLY A C 1
ATOM 4606 O O . GLY A 1 575 ? -25.820 -5.999 -16.500 1.00 86.56 575 GLY A O 1
ATOM 4607 N N . ASP A 1 576 ? -25.861 -5.951 -14.251 1.00 87.88 576 ASP A N 1
ATOM 4608 C CA . ASP A 1 576 ? -26.314 -4.552 -14.124 1.00 87.88 576 ASP A CA 1
ATOM 4609 C C . ASP A 1 576 ? -25.219 -3.504 -14.387 1.00 87.88 576 ASP A C 1
ATOM 4611 O O . ASP A 1 576 ? -25.478 -2.299 -14.433 1.00 87.88 576 ASP A O 1
ATOM 4615 N N . LYS A 1 577 ? -23.967 -3.931 -14.542 1.00 91.06 577 LYS A N 1
ATOM 4616 C CA . LYS A 1 577 ? -22.844 -3.026 -14.753 1.00 91.06 577 LYS A CA 1
ATOM 4617 C C . LYS A 1 577 ? -22.754 -2.598 -16.215 1.00 91.06 577 LYS A C 1
ATOM 4619 O O . LYS A 1 577 ? -22.896 -3.423 -17.110 1.00 91.06 577 LYS A O 1
ATOM 4624 N N . THR A 1 578 ? -22.417 -1.331 -16.460 1.00 96.75 578 THR A N 1
ATOM 4625 C CA . THR A 1 578 ? -22.073 -0.822 -17.798 1.00 96.75 578 THR A CA 1
ATOM 4626 C C . THR A 1 578 ? -20.920 -1.618 -18.418 1.00 96.75 578 THR A C 1
ATOM 4628 O O . THR A 1 578 ? -19.808 -1.607 -17.894 1.00 96.75 578 THR A O 1
ATOM 4631 N N . ALA A 1 579 ? -21.177 -2.257 -19.557 1.00 96.69 579 ALA A N 1
ATOM 4632 C CA . ALA A 1 579 ? -20.176 -2.923 -20.384 1.00 96.69 579 ALA A CA 1
ATOM 4633 C C . ALA A 1 579 ? -19.635 -1.977 -21.461 1.00 96.69 579 ALA A C 1
ATOM 4635 O O . ALA A 1 579 ? -18.427 -1.839 -21.629 1.00 96.69 579 ALA A O 1
ATOM 4636 N N . LEU A 1 580 ? -20.535 -1.294 -22.177 1.00 97.44 580 LEU A N 1
ATOM 4637 C CA . LEU A 1 580 ? -20.214 -0.484 -23.352 1.00 97.44 580 LEU A CA 1
ATOM 4638 C C . LEU A 1 580 ? -20.803 0.918 -23.209 1.00 97.44 580 LEU A C 1
ATOM 4640 O O . LEU A 1 580 ? -21.976 1.057 -22.861 1.00 97.44 580 LEU A O 1
ATOM 4644 N N . GLN A 1 581 ? -20.031 1.959 -23.527 1.00 95.62 581 GLN A N 1
ATOM 4645 C CA . GLN A 1 581 ? -20.538 3.332 -23.522 1.00 95.62 581 GLN A CA 1
ATOM 4646 C C . GLN A 1 581 ? -19.919 4.231 -24.592 1.00 95.62 581 GLN A C 1
ATOM 4648 O O . GLN A 1 581 ? -18.750 4.097 -24.952 1.00 95.62 581 GLN A O 1
ATOM 4653 N N . MET A 1 582 ? -20.703 5.190 -25.077 1.00 94.38 582 MET A N 1
ATOM 4654 C CA . MET A 1 582 ? -20.276 6.174 -26.072 1.00 94.38 582 MET A CA 1
ATOM 4655 C C . MET A 1 582 ? -21.086 7.462 -25.922 1.00 94.38 582 MET A C 1
ATOM 4657 O O . MET A 1 582 ? -22.273 7.422 -25.602 1.00 94.38 582 MET A O 1
ATOM 4661 N N . GLN A 1 583 ? -20.465 8.610 -26.176 1.00 90.94 583 GLN A N 1
ATOM 4662 C CA . GLN A 1 583 ? -21.175 9.885 -26.243 1.00 90.94 583 GLN A CA 1
ATOM 4663 C C . GLN A 1 583 ? -21.678 10.131 -27.674 1.00 90.94 583 GLN A C 1
ATOM 4665 O O . GLN A 1 583 ? -20.910 10.023 -28.632 1.00 90.94 583 GLN A O 1
ATOM 4670 N N . ARG A 1 584 ? -22.967 10.456 -27.816 1.00 85.88 584 ARG A N 1
ATOM 4671 C CA . ARG A 1 584 ? -23.630 10.847 -29.072 1.00 85.88 584 ARG A CA 1
ATOM 4672 C C . ARG A 1 584 ? -24.261 12.234 -28.927 1.00 85.88 584 ARG A C 1
ATOM 4674 O O . ARG A 1 584 ? -24.317 12.775 -27.824 1.00 85.88 584 ARG A O 1
ATOM 4681 N N . ASP A 1 585 ? -24.790 12.782 -30.020 1.00 77.25 585 ASP A N 1
ATOM 4682 C CA . ASP A 1 585 ? -25.409 14.120 -30.040 1.00 77.25 585 ASP A CA 1
ATOM 4683 C C . ASP A 1 585 ? -26.553 14.279 -29.017 1.00 77.25 585 ASP A C 1
ATOM 4685 O O . ASP A 1 585 ? -26.755 15.360 -28.471 1.00 77.25 585 ASP A O 1
ATOM 4689 N N . ASN A 1 586 ? -27.249 13.184 -28.687 1.00 75.50 586 ASN A N 1
ATOM 4690 C CA . ASN A 1 586 ? -28.347 13.151 -27.712 1.00 75.50 586 ASN A CA 1
ATOM 4691 C C . ASN A 1 586 ? -27.906 12.760 -26.282 1.00 75.50 586 ASN A C 1
ATOM 4693 O O . ASN A 1 586 ? -28.755 12.482 -25.435 1.00 75.50 586 ASN A O 1
ATOM 4697 N N . GLY A 1 587 ? -26.598 12.719 -26.000 1.00 84.81 587 GLY A N 1
ATOM 4698 C CA . GLY A 1 587 ? -26.030 12.371 -24.694 1.00 84.81 587 GLY A CA 1
ATOM 4699 C C . GLY A 1 587 ? -25.304 11.023 -24.662 1.00 84.81 587 GLY A C 1
ATOM 4700 O O . GLY A 1 587 ? -24.914 10.465 -25.688 1.00 84.81 587 GLY A O 1
ATOM 4701 N N . TRP A 1 588 ? -25.075 10.512 -23.452 1.00 89.44 588 TRP A N 1
ATOM 4702 C CA . TRP A 1 588 ? -24.400 9.233 -23.227 1.00 89.44 588 TRP A CA 1
ATOM 4703 C C . TRP A 1 588 ? -25.327 8.053 -23.514 1.00 89.44 588 TRP A C 1
ATOM 4705 O O . TRP A 1 588 ? -26.385 7.935 -22.899 1.00 89.44 588 TRP A O 1
ATOM 4715 N N . ILE A 1 589 ? -24.878 7.138 -24.372 1.00 90.25 589 ILE A N 1
ATOM 4716 C CA . ILE A 1 589 ? -25.459 5.801 -24.495 1.00 90.25 589 ILE A CA 1
ATOM 4717 C C . ILE A 1 589 ? -24.634 4.814 -23.669 1.00 90.25 589 ILE A C 1
ATOM 4719 O O . ILE A 1 589 ? -23.401 4.865 -23.678 1.00 90.25 589 ILE A O 1
ATOM 4723 N N . ARG A 1 590 ? -25.316 3.942 -22.921 1.00 92.94 590 ARG A N 1
ATOM 4724 C CA . ARG A 1 590 ? -24.706 2.930 -22.053 1.00 92.94 590 ARG A CA 1
ATOM 4725 C C . ARG A 1 590 ? -25.477 1.625 -22.173 1.00 92.94 590 ARG A C 1
ATOM 4727 O O . ARG A 1 590 ? -26.698 1.637 -22.057 1.00 92.94 590 ARG A O 1
ATOM 4734 N N . TYR A 1 591 ? -24.751 0.534 -22.371 1.00 93.75 591 TYR A N 1
ATOM 4735 C CA . TYR A 1 591 ? -25.286 -0.822 -22.363 1.00 93.75 591 TYR A CA 1
ATOM 4736 C C . TYR A 1 591 ? -24.663 -1.575 -21.199 1.00 93.75 591 TYR A C 1
ATOM 4738 O O . TYR A 1 591 ? -23.435 -1.614 -21.068 1.00 93.75 591 TYR A O 1
ATOM 4746 N N . SER A 1 592 ? -25.502 -2.153 -20.348 1.00 94.94 592 SER A N 1
ATOM 4747 C CA . SER A 1 592 ? -25.062 -3.081 -19.315 1.00 94.94 592 SER A CA 1
ATOM 4748 C C . SER A 1 592 ? -24.655 -4.433 -19.914 1.00 94.94 592 SER A C 1
ATOM 4750 O O . SER A 1 592 ? -24.989 -4.735 -21.062 1.00 94.94 592 SER A O 1
ATOM 4752 N N . TYR A 1 593 ? -23.946 -5.272 -19.158 1.00 94.00 593 TYR A N 1
ATOM 4753 C CA . TYR A 1 593 ? -23.634 -6.639 -19.594 1.00 94.00 593 TYR A CA 1
ATOM 4754 C C . TYR A 1 593 ? -24.902 -7.442 -19.928 1.00 94.00 593 TYR A C 1
ATOM 4756 O O . TYR A 1 593 ? -24.926 -8.176 -20.918 1.00 94.00 593 TYR A O 1
ATOM 4764 N N . LYS A 1 594 ? -25.978 -7.249 -19.155 1.00 90.69 594 LYS A N 1
ATOM 4765 C CA . LYS A 1 594 ? -27.285 -7.860 -19.413 1.00 90.69 594 LYS A CA 1
ATOM 4766 C C . LYS A 1 594 ? -27.912 -7.354 -20.715 1.00 90.69 594 LYS A C 1
ATOM 4768 O O . LYS A 1 594 ? -28.459 -8.160 -21.467 1.00 90.69 594 LYS A O 1
ATOM 4773 N N . ASP A 1 595 ? -27.793 -6.059 -21.012 1.00 90.50 595 ASP A N 1
ATOM 4774 C CA . ASP A 1 595 ? -28.292 -5.490 -22.272 1.00 90.50 595 ASP A CA 1
ATOM 4775 C C . ASP A 1 595 ? -27.548 -6.079 -23.474 1.00 90.50 595 ASP A C 1
ATOM 4777 O O . ASP A 1 595 ? -28.176 -6.473 -24.455 1.00 90.50 595 ASP A O 1
ATOM 4781 N N . VAL A 1 596 ? -26.214 -6.184 -23.396 1.00 93.00 596 VAL A N 1
ATOM 4782 C CA . VAL A 1 596 ? -25.392 -6.761 -24.474 1.00 93.00 596 VAL A CA 1
ATOM 4783 C C . VAL A 1 596 ? -25.758 -8.225 -24.713 1.00 93.00 596 VAL A C 1
ATOM 4785 O O . VAL A 1 596 ? -25.954 -8.616 -25.862 1.00 93.00 596 VAL A O 1
ATOM 4788 N N . PHE A 1 597 ? -25.906 -9.021 -23.651 1.00 92.12 597 PHE A N 1
ATOM 4789 C CA . PHE A 1 597 ? -26.325 -10.422 -23.738 1.00 92.12 597 PHE A CA 1
ATOM 4790 C C . PHE A 1 597 ? -27.704 -10.576 -24.390 1.00 92.12 597 PHE A C 1
ATOM 4792 O O . PHE A 1 597 ? -27.864 -11.349 -25.339 1.00 92.12 597 PHE A O 1
ATOM 4799 N N . ALA A 1 598 ? -28.693 -9.806 -23.925 1.00 87.69 598 ALA A N 1
ATOM 4800 C CA . ALA A 1 598 ? -30.050 -9.861 -24.456 1.00 87.69 598 ALA A CA 1
ATOM 4801 C C . ALA A 1 598 ? -30.097 -9.425 -25.928 1.00 87.69 598 ALA A C 1
ATOM 4803 O O . ALA A 1 598 ? -30.683 -10.125 -26.757 1.00 87.69 598 ALA A O 1
ATOM 4804 N N . LEU A 1 599 ? -29.449 -8.306 -26.269 1.00 88.69 599 LEU A N 1
ATOM 4805 C CA . LEU A 1 599 ? -29.399 -7.791 -27.637 1.00 88.69 599 LEU A CA 1
ATOM 4806 C C . LEU A 1 599 ? -28.683 -8.763 -28.574 1.00 88.69 599 LEU A C 1
ATOM 4808 O O . LEU A 1 599 ? -29.229 -9.078 -29.628 1.00 88.69 599 LEU A O 1
ATOM 4812 N N . ALA A 1 600 ? -27.516 -9.289 -28.194 1.00 92.25 600 ALA A N 1
ATOM 4813 C CA . ALA A 1 600 ? -26.789 -10.257 -29.010 1.00 92.25 600 ALA A CA 1
ATOM 4814 C C . ALA A 1 600 ? -27.645 -11.499 -29.310 1.00 92.25 600 ALA A C 1
ATOM 4816 O O . ALA A 1 600 ? -27.758 -11.896 -30.470 1.00 92.25 600 ALA A O 1
ATOM 4817 N N . GLY A 1 601 ? -28.317 -12.058 -28.295 1.00 89.88 601 GLY A N 1
ATOM 4818 C CA . GLY A 1 601 ? -29.217 -13.205 -28.456 1.00 89.88 601 GLY A CA 1
ATOM 4819 C C . GLY A 1 601 ? -30.379 -12.933 -29.417 1.00 89.88 601 GLY A C 1
ATOM 4820 O O . GLY A 1 601 ? -30.632 -13.721 -30.330 1.00 89.88 601 GLY A O 1
ATOM 4821 N N . HIS A 1 602 ? -31.057 -11.793 -29.263 1.00 86.25 602 HIS A N 1
ATOM 4822 C CA . HIS A 1 602 ? -32.191 -11.427 -30.119 1.00 86.25 602 HIS A CA 1
ATOM 4823 C C . HIS A 1 602 ? -31.770 -11.138 -31.563 1.00 86.25 602 HIS A C 1
ATOM 4825 O O . HIS A 1 602 ? -32.437 -11.578 -32.501 1.00 86.25 602 HIS A O 1
ATOM 4831 N N . ILE A 1 603 ? -30.664 -10.416 -31.757 1.00 88.69 603 ILE A N 1
ATOM 4832 C CA . ILE A 1 603 ? -30.137 -10.094 -33.087 1.00 88.69 603 ILE A CA 1
ATOM 4833 C C . ILE A 1 603 ? -29.688 -11.377 -33.793 1.00 88.69 603 ILE A C 1
ATOM 4835 O O . ILE A 1 603 ? -30.064 -11.606 -34.941 1.00 88.69 603 ILE A O 1
ATOM 4839 N N . GLY A 1 604 ? -28.964 -12.259 -33.097 1.00 89.62 604 GLY A N 1
ATOM 4840 C CA . GLY A 1 604 ? -28.534 -13.539 -33.658 1.00 89.62 604 GLY A CA 1
ATOM 4841 C C . GLY A 1 604 ? -29.711 -14.429 -34.071 1.00 89.62 604 GLY A C 1
ATOM 4842 O O . GLY A 1 604 ? -29.706 -15.006 -35.161 1.00 89.62 604 GLY A O 1
ATOM 4843 N N . TRP A 1 605 ? -30.771 -14.490 -33.258 1.00 86.88 605 TRP A N 1
ATOM 4844 C CA . TRP A 1 605 ? -32.013 -15.180 -33.625 1.00 86.88 605 TRP A CA 1
ATOM 4845 C C . TRP A 1 605 ? -32.695 -14.573 -34.854 1.00 86.88 605 TRP A C 1
ATOM 4847 O O . TRP A 1 605 ? -33.147 -15.303 -35.742 1.00 86.88 605 TRP A O 1
ATOM 4857 N N . GLN A 1 606 ? -32.749 -13.246 -34.933 1.00 85.44 606 GLN A N 1
ATOM 4858 C CA . GLN A 1 606 ? -33.342 -12.540 -36.063 1.00 85.44 606 GLN A CA 1
ATOM 4859 C C . GLN A 1 606 ? -32.575 -12.818 -37.360 1.00 85.44 606 GLN A C 1
ATOM 4861 O O . GLN A 1 606 ? -33.188 -13.086 -38.395 1.00 85.44 606 GLN A O 1
ATOM 4866 N N . TRP A 1 607 ? -31.242 -12.806 -37.311 1.00 88.94 607 TRP A N 1
ATOM 4867 C CA . TRP A 1 607 ? -30.401 -13.143 -38.458 1.00 88.94 607 TRP A CA 1
ATOM 4868 C C . TRP A 1 607 ? -30.622 -14.584 -38.913 1.00 88.94 607 TRP A C 1
ATOM 4870 O O . TRP A 1 607 ? -30.819 -14.822 -40.105 1.00 88.94 607 TRP A O 1
ATOM 4880 N N . ARG A 1 608 ? -30.708 -15.540 -37.977 1.00 87.44 608 ARG A N 1
ATOM 4881 C CA . ARG A 1 608 ? -31.043 -16.938 -38.300 1.00 87.44 608 ARG A CA 1
ATOM 4882 C C . ARG A 1 608 ? -32.422 -17.079 -38.939 1.00 87.44 608 ARG A C 1
ATOM 4884 O O . ARG A 1 608 ? -32.583 -17.800 -39.919 1.00 87.44 608 ARG A O 1
ATOM 4891 N N . SER A 1 609 ? -33.404 -16.342 -38.428 1.00 83.88 609 SER A N 1
ATOM 4892 C CA . SER A 1 609 ? -34.767 -16.312 -38.974 1.00 83.88 609 SER A CA 1
ATOM 4893 C C . SER A 1 609 ? -34.835 -15.670 -40.364 1.00 83.88 609 SER A C 1
ATOM 4895 O O . SER A 1 609 ? -35.717 -16.001 -41.151 1.00 83.88 609 SER A O 1
ATOM 4897 N N . SER A 1 610 ? -33.877 -14.797 -40.683 1.00 82.12 610 SER A N 1
ATOM 4898 C CA . SER A 1 610 ? -33.734 -14.144 -41.990 1.00 82.12 610 SER A CA 1
ATOM 4899 C C . SER A 1 610 ? -32.925 -14.982 -42.994 1.00 82.12 610 SER A C 1
ATOM 4901 O O . SER A 1 610 ? -32.639 -14.513 -44.090 1.00 82.12 610 SER A O 1
ATOM 4903 N N . GLY A 1 611 ? -32.558 -16.223 -42.646 1.00 83.44 611 GLY A N 1
ATOM 4904 C CA . GLY A 1 611 ? -31.862 -17.147 -43.548 1.00 83.44 611 GLY A CA 1
ATOM 4905 C C . GLY A 1 611 ? -30.337 -17.173 -43.410 1.00 83.44 611 GLY A C 1
ATOM 4906 O O . GLY A 1 611 ? -29.663 -17.590 -44.355 1.00 83.44 611 GLY A O 1
ATOM 4907 N N . LEU A 1 612 ? -29.793 -16.729 -42.269 1.00 88.62 612 LEU A N 1
ATOM 4908 C CA . LEU A 1 612 ? -28.405 -16.994 -41.876 1.00 88.62 612 LEU A CA 1
ATOM 4909 C C . LEU A 1 612 ? -28.293 -18.388 -41.242 1.00 88.62 612 LEU A C 1
ATOM 4911 O O . LEU A 1 612 ? -29.031 -18.717 -40.309 1.00 88.62 612 LEU A O 1
ATOM 4915 N N . HIS A 1 613 ? -27.354 -19.204 -41.705 1.00 90.38 613 HIS A N 1
ATOM 4916 C CA . HIS A 1 613 ? -27.105 -20.534 -41.154 1.00 90.38 613 HIS A CA 1
ATOM 4917 C C . HIS A 1 613 ? -25.767 -20.588 -40.399 1.00 90.38 613 HIS A C 1
ATOM 4919 O O . HIS A 1 613 ? -24.844 -19.845 -40.738 1.00 90.38 613 HIS A O 1
ATOM 4925 N N . PRO A 1 614 ? -25.622 -21.460 -39.379 1.00 91.19 614 PRO A N 1
ATOM 4926 C CA . PRO A 1 614 ? -24.332 -21.678 -38.733 1.00 91.19 614 PRO A CA 1
ATOM 4927 C C . PRO A 1 614 ? -23.241 -22.016 -39.755 1.00 91.19 614 PRO A C 1
ATOM 4929 O O . PRO A 1 614 ? -23.456 -22.799 -40.680 1.00 91.19 614 PRO A O 1
ATOM 4932 N N . GLY A 1 615 ? -22.077 -21.403 -39.584 1.00 90.44 615 GLY A N 1
ATOM 4933 C CA . GLY A 1 615 ? -20.958 -21.449 -40.510 1.00 90.44 615 GLY A CA 1
ATOM 4934 C C . GLY A 1 615 ? -20.988 -20.359 -41.577 1.00 90.44 615 GLY A C 1
ATOM 4935 O O . GLY A 1 615 ? -19.956 -20.164 -42.210 1.00 90.44 615 GLY A O 1
ATOM 4936 N N . ASP A 1 616 ? -22.090 -19.630 -41.794 1.00 94.88 616 ASP A N 1
ATOM 4937 C CA . ASP A 1 616 ? -22.130 -18.536 -42.772 1.00 94.88 616 ASP A CA 1
ATOM 4938 C C . ASP A 1 616 ? -21.212 -17.373 -42.399 1.00 94.88 616 ASP A C 1
ATOM 4940 O O . ASP A 1 616 ? -20.989 -17.088 -41.226 1.00 94.88 616 ASP A O 1
ATOM 4944 N N . ARG A 1 617 ? -20.679 -16.678 -43.412 1.00 95.69 617 ARG A N 1
ATOM 4945 C CA . ARG A 1 617 ? -19.764 -15.551 -43.206 1.00 95.69 617 ARG A CA 1
ATOM 4946 C C . ARG A 1 617 ? -20.516 -14.230 -43.215 1.00 95.69 617 ARG A C 1
ATOM 4948 O O . ARG A 1 617 ? -21.234 -13.934 -44.170 1.00 95.69 617 ARG A O 1
ATOM 4955 N N . VAL A 1 618 ? -20.328 -13.432 -42.170 1.00 96.00 618 VAL A N 1
ATOM 4956 C CA . VAL A 1 618 ? -20.925 -12.096 -42.039 1.00 96.00 618 VAL A CA 1
ATOM 4957 C C . VAL A 1 618 ? -19.806 -11.071 -42.048 1.00 96.00 618 VAL A C 1
ATOM 4959 O O . VAL A 1 618 ? -18.968 -11.041 -41.148 1.00 96.00 618 VAL A O 1
ATOM 4962 N N . LEU A 1 619 ? -19.775 -10.239 -43.086 1.00 96.25 619 LEU A N 1
ATOM 4963 C CA . LEU A 1 619 ? -18.795 -9.168 -43.194 1.00 96.25 619 LEU A CA 1
ATOM 4964 C C . LEU A 1 619 ? -19.221 -7.995 -42.317 1.00 96.25 619 LEU A C 1
ATOM 4966 O O . LEU A 1 619 ? -20.353 -7.534 -42.411 1.00 96.25 619 LEU A O 1
ATOM 4970 N N . LEU A 1 620 ? -18.309 -7.500 -41.484 1.00 95.50 620 LEU A N 1
ATOM 4971 C CA . LEU A 1 620 ? -18.563 -6.383 -40.578 1.00 95.50 620 LEU A CA 1
ATOM 4972 C C . LEU A 1 620 ? -17.722 -5.173 -41.010 1.00 95.50 620 LEU A C 1
ATOM 4974 O O . LEU A 1 620 ? -16.500 -5.187 -40.879 1.00 95.50 620 LEU A O 1
ATOM 4978 N N . PHE A 1 621 ? -18.380 -4.130 -41.522 1.00 94.81 621 PHE A N 1
ATOM 4979 C CA . PHE A 1 621 ? -17.761 -2.916 -42.061 1.00 94.81 621 PHE A CA 1
ATOM 4980 C C . PHE A 1 621 ? -18.317 -1.659 -41.374 1.00 94.81 621 PHE A C 1
ATOM 4982 O O . PHE A 1 621 ? -19.313 -1.078 -41.807 1.00 94.81 621 PHE A O 1
ATOM 4989 N N . SER A 1 622 ? -17.680 -1.240 -40.277 1.00 93.19 622 SER A N 1
ATOM 4990 C CA . SER A 1 622 ? -18.137 -0.123 -39.434 1.00 93.19 622 SER A CA 1
ATOM 4991 C C . SER A 1 622 ? -16.987 0.511 -38.644 1.00 93.19 622 SER A C 1
ATOM 4993 O O . SER A 1 622 ? -15.954 -0.123 -38.426 1.00 93.19 622 SER A O 1
ATOM 4995 N N . GLU A 1 623 ? -17.169 1.758 -38.194 1.00 90.38 623 GLU A N 1
ATOM 4996 C CA . GLU A 1 623 ? -16.362 2.377 -37.138 1.00 90.38 623 GLU A CA 1
ATOM 4997 C C . GLU A 1 623 ? -16.521 1.641 -35.790 1.00 90.38 623 GLU A C 1
ATOM 4999 O O . GLU A 1 623 ? -17.466 0.870 -35.597 1.00 90.38 623 GLU A O 1
ATOM 5004 N N . ASN A 1 624 ? -15.618 1.910 -34.837 1.00 93.19 624 ASN A N 1
ATOM 5005 C CA . ASN A 1 624 ? -15.743 1.420 -33.463 1.00 93.19 624 ASN A CA 1
ATOM 5006 C C . ASN A 1 624 ? -16.940 2.084 -32.767 1.00 93.19 624 ASN A C 1
ATOM 5008 O O . ASN A 1 624 ? -17.019 3.311 -32.685 1.00 93.19 624 ASN A O 1
ATOM 5012 N N . MET A 1 625 ? -17.835 1.269 -32.218 1.00 93.19 625 MET A N 1
ATOM 5013 C CA . MET A 1 625 ? -19.010 1.706 -31.463 1.00 93.19 625 MET A CA 1
ATOM 5014 C C . MET A 1 625 ? -19.557 0.548 -30.617 1.00 93.19 625 MET A C 1
ATOM 5016 O O . MET A 1 625 ? -19.234 -0.607 -30.907 1.00 93.19 625 MET A O 1
ATOM 5020 N N . PRO A 1 626 ? -20.407 0.810 -29.607 1.00 95.06 626 PRO A N 1
ATOM 5021 C CA . PRO A 1 626 ? -21.032 -0.253 -28.820 1.00 95.06 626 PRO A CA 1
ATOM 5022 C C . PRO A 1 626 ? -21.733 -1.324 -29.669 1.00 95.06 626 PRO A C 1
ATOM 5024 O O . PRO A 1 626 ? -21.593 -2.520 -29.420 1.00 95.06 626 PRO A O 1
ATOM 5027 N N . GLU A 1 627 ? -22.443 -0.907 -30.716 1.00 93.75 627 GLU A N 1
ATOM 5028 C CA . GLU A 1 627 ? -23.201 -1.784 -31.607 1.00 93.75 627 GLU A CA 1
ATOM 5029 C C . GLU A 1 627 ? -22.302 -2.740 -32.392 1.00 93.75 627 GLU A C 1
ATOM 5031 O O . GLU A 1 627 ? -22.731 -3.843 -32.718 1.00 93.75 627 GLU A O 1
ATOM 5036 N N . TRP A 1 628 ? -21.040 -2.368 -32.621 1.00 94.81 628 TRP A N 1
ATOM 5037 C CA . TRP A 1 628 ? -20.032 -3.248 -33.203 1.00 94.81 628 TRP A CA 1
ATOM 5038 C C . TRP A 1 628 ? -19.797 -4.467 -32.312 1.00 94.81 628 TRP A C 1
ATOM 5040 O O . TRP A 1 628 ? -19.860 -5.602 -32.779 1.00 94.81 628 TRP A O 1
ATOM 5050 N N . GLY A 1 629 ? -19.574 -4.240 -31.012 1.00 94.50 629 GLY A N 1
ATOM 5051 C CA . GLY A 1 629 ? -19.362 -5.308 -30.033 1.00 94.50 629 GLY A CA 1
ATOM 5052 C C . GLY A 1 629 ? -20.602 -6.184 -29.848 1.00 94.50 629 GLY A C 1
ATOM 5053 O O . GLY A 1 629 ? -20.498 -7.408 -29.815 1.00 94.50 629 GLY A O 1
ATOM 5054 N N . ILE A 1 630 ? -21.784 -5.564 -29.808 1.00 95.19 630 ILE A N 1
ATOM 5055 C CA . ILE A 1 630 ? -23.068 -6.277 -29.728 1.00 95.19 630 ILE A CA 1
ATOM 5056 C C . ILE A 1 630 ? -23.270 -7.165 -30.964 1.00 95.19 630 ILE A C 1
ATOM 5058 O O . ILE A 1 630 ? -23.622 -8.334 -30.834 1.00 95.19 630 ILE A O 1
ATOM 5062 N N . ALA A 1 631 ? -23.014 -6.637 -32.162 1.00 94.19 631 ALA A N 1
ATOM 5063 C CA . ALA A 1 631 ? -23.137 -7.378 -33.411 1.00 94.19 631 ALA A CA 1
ATOM 5064 C C . ALA A 1 631 ? -22.109 -8.507 -33.553 1.00 94.19 631 ALA A C 1
ATOM 5066 O O . ALA A 1 631 ? -22.424 -9.564 -34.098 1.00 94.19 631 ALA A O 1
ATOM 5067 N N . CYS A 1 632 ? -20.893 -8.291 -33.052 1.00 95.12 632 CYS A N 1
ATOM 5068 C CA . CYS A 1 632 ? -19.856 -9.310 -32.980 1.00 95.12 632 CYS A CA 1
ATOM 5069 C C . CYS A 1 632 ? -20.366 -10.529 -32.192 1.00 95.12 632 CYS A C 1
ATOM 5071 O O . CYS A 1 632 ? -20.432 -11.640 -32.721 1.00 95.12 632 CYS A O 1
ATOM 5073 N N . PHE A 1 633 ? -20.861 -10.304 -30.974 1.00 95.69 633 PHE A N 1
ATOM 5074 C CA . PHE A 1 633 ? -21.475 -11.363 -30.179 1.00 95.69 633 PHE A CA 1
ATOM 5075 C C . PHE A 1 633 ? -22.740 -11.944 -30.823 1.00 95.69 633 PHE A C 1
ATOM 5077 O O . PHE A 1 633 ? -22.925 -13.156 -30.778 1.00 95.69 633 PHE A O 1
ATOM 5084 N N . ALA A 1 634 ? -23.570 -11.126 -31.480 1.00 94.19 634 ALA A N 1
ATOM 5085 C CA . ALA A 1 634 ? -24.753 -11.593 -32.208 1.00 94.19 634 ALA A CA 1
ATOM 5086 C C . ALA A 1 634 ? -24.402 -12.599 -33.321 1.00 94.19 634 ALA A C 1
ATOM 5088 O O . ALA A 1 634 ? -25.088 -13.607 -33.495 1.00 94.19 634 ALA A O 1
ATOM 5089 N N . GLY A 1 635 ? -23.311 -12.352 -34.051 1.00 93.94 635 GLY A N 1
ATOM 5090 C CA . GLY A 1 635 ? -22.808 -13.274 -35.068 1.00 93.94 635 GLY A CA 1
ATOM 5091 C C . GLY A 1 635 ? -22.337 -14.587 -34.455 1.00 93.94 635 GLY A C 1
ATOM 5092 O O . GLY A 1 635 ? -22.708 -15.654 -34.938 1.00 93.94 635 GLY A O 1
ATOM 5093 N N . MET A 1 636 ? -21.609 -14.512 -33.338 1.00 93.00 636 MET A N 1
ATOM 5094 C CA . MET A 1 636 ? -21.123 -15.692 -32.617 1.00 93.00 636 MET A CA 1
ATOM 5095 C C . MET A 1 636 ? -22.271 -16.554 -32.077 1.00 93.00 636 MET A C 1
ATOM 5097 O O . MET A 1 636 ? -22.281 -17.757 -32.314 1.00 93.00 636 MET A O 1
ATOM 5101 N N . VAL A 1 637 ? -23.286 -15.963 -31.431 1.00 93.12 637 VAL A N 1
ATOM 5102 C CA . VAL A 1 637 ? -24.458 -16.721 -30.941 1.00 93.12 637 VAL A CA 1
ATOM 5103 C C . VAL A 1 637 ? -25.337 -17.254 -32.079 1.00 93.12 637 VAL A C 1
ATOM 5105 O O . VAL A 1 637 ? -26.069 -18.229 -31.895 1.00 93.12 637 VAL A O 1
ATOM 5108 N N . ALA A 1 638 ? -25.269 -16.647 -33.270 1.00 93.12 638 ALA A N 1
ATOM 5109 C CA . ALA A 1 638 ? -25.891 -17.176 -34.483 1.00 93.12 638 ALA A CA 1
ATOM 5110 C C . ALA A 1 638 ? -25.092 -18.333 -35.118 1.00 93.12 638 ALA A C 1
ATOM 5112 O O . ALA A 1 638 ? -25.613 -19.007 -36.010 1.00 93.12 638 ALA A O 1
ATOM 5113 N N . GLY A 1 639 ? -23.859 -18.576 -34.656 1.00 93.38 639 GLY A N 1
ATOM 5114 C CA . GLY A 1 639 ? -22.925 -19.555 -35.209 1.00 93.38 639 GLY A CA 1
ATOM 5115 C C . GLY A 1 639 ? -22.242 -19.092 -36.497 1.00 93.38 639 GLY A C 1
ATOM 5116 O O . GLY A 1 639 ? -21.781 -19.930 -37.266 1.00 93.38 639 GLY A O 1
ATOM 5117 N N . ALA A 1 640 ? -22.225 -17.791 -36.783 1.00 95.44 640 ALA A N 1
ATOM 5118 C CA . ALA A 1 640 ? -21.627 -17.222 -37.986 1.00 95.44 640 ALA A CA 1
ATOM 5119 C C . ALA A 1 640 ? -20.125 -16.950 -37.817 1.00 95.44 640 ALA A C 1
ATOM 5121 O O . ALA A 1 640 ? -19.654 -16.630 -36.728 1.00 95.44 640 ALA A O 1
ATOM 5122 N N . VAL A 1 641 ? -19.388 -16.999 -38.926 1.00 97.12 641 VAL A N 1
ATOM 5123 C CA . VAL A 1 641 ? -17.975 -16.614 -38.991 1.00 97.12 641 VAL A CA 1
ATOM 5124 C C . VAL A 1 641 ? -17.884 -15.132 -39.344 1.00 97.12 641 VAL A C 1
ATOM 5126 O O . VAL A 1 641 ? -18.323 -14.703 -40.414 1.00 97.12 641 VAL A O 1
ATOM 5129 N N . LEU A 1 642 ? -17.305 -14.325 -38.464 1.00 97.25 642 LEU A N 1
ATOM 5130 C CA . LEU A 1 642 ? -17.189 -12.888 -38.695 1.00 97.25 642 LEU A CA 1
ATOM 5131 C C . LEU A 1 642 ? -16.047 -12.563 -39.661 1.00 97.25 642 LEU A C 1
ATOM 5133 O O . LEU A 1 642 ? -14.951 -13.103 -39.560 1.00 97.25 642 LEU A O 1
ATOM 5137 N N . VAL A 1 643 ? -16.270 -11.620 -40.571 1.00 97.12 643 VAL A N 1
ATOM 5138 C CA . VAL A 1 643 ? -15.237 -11.098 -41.476 1.00 97.12 643 VAL A CA 1
ATOM 5139 C C . VAL A 1 643 ? -15.107 -9.597 -41.232 1.00 97.12 643 VAL A C 1
ATOM 5141 O O . VAL A 1 643 ? -15.731 -8.799 -41.935 1.00 97.12 643 VAL A O 1
ATOM 5144 N N . PRO A 1 644 ? -14.385 -9.172 -40.182 1.00 95.62 644 PRO A N 1
ATOM 5145 C CA . PRO A 1 644 ? -14.276 -7.761 -39.865 1.00 95.62 644 PRO A CA 1
ATOM 5146 C C . PRO A 1 644 ? -13.339 -7.053 -40.852 1.00 95.62 644 PRO A C 1
ATOM 5148 O O . PRO A 1 644 ? -12.219 -7.497 -41.107 1.00 95.62 644 PRO A O 1
ATOM 5151 N N . VAL A 1 645 ? -13.788 -5.919 -41.387 1.00 92.75 645 VAL A N 1
ATOM 5152 C CA . VAL A 1 645 ? -13.051 -5.112 -42.366 1.00 92.75 645 VAL A CA 1
ATOM 5153 C C . VAL A 1 645 ? -12.920 -3.682 -41.856 1.00 92.75 645 VAL A C 1
ATOM 5155 O O . VAL A 1 645 ? -13.875 -3.082 -41.366 1.00 92.75 645 VAL A O 1
ATOM 5158 N N . ASP A 1 646 ? -11.714 -3.126 -41.977 1.00 89.25 646 ASP A N 1
ATOM 5159 C CA . ASP A 1 646 ? -11.420 -1.752 -41.571 1.00 89.25 646 ASP A CA 1
ATOM 5160 C C . ASP A 1 646 ? -12.284 -0.773 -42.378 1.00 89.25 646 ASP A C 1
ATOM 5162 O O . ASP A 1 646 ? -12.292 -0.796 -43.609 1.00 89.25 646 ASP A O 1
ATOM 5166 N N . ARG A 1 647 ? -12.973 0.140 -41.688 1.00 87.69 647 ARG A N 1
ATOM 5167 C CA . ARG A 1 647 ? -13.833 1.170 -42.287 1.00 87.69 647 ARG A CA 1
ATOM 5168 C C . ARG A 1 647 ? -13.143 2.030 -43.358 1.00 87.69 647 ARG A C 1
ATOM 5170 O O . ARG A 1 647 ? -13.822 2.616 -44.206 1.00 87.69 647 ARG A O 1
ATOM 5177 N N . ARG A 1 648 ? -11.811 2.136 -43.313 1.00 87.25 648 ARG A N 1
ATOM 5178 C CA . ARG A 1 648 ? -10.980 2.879 -44.275 1.00 87.25 648 ARG A CA 1
ATOM 5179 C C . ARG A 1 648 ? -10.722 2.120 -45.577 1.00 87.25 648 ARG A C 1
ATOM 5181 O O . ARG A 1 648 ? -10.146 2.709 -46.489 1.00 87.25 648 ARG A O 1
ATOM 5188 N N . SER A 1 649 ? -11.079 0.840 -45.659 1.00 88.56 649 SER A N 1
ATOM 5189 C CA . SER A 1 649 ? -10.954 0.069 -46.895 1.00 88.56 649 SER A CA 1
ATOM 5190 C C . SER A 1 649 ? -11.855 0.627 -47.991 1.00 88.56 649 SER A C 1
ATOM 5192 O O . SER A 1 649 ? -12.924 1.186 -47.733 1.00 88.56 649 SER A O 1
ATOM 5194 N N . THR A 1 650 ? -11.388 0.512 -49.234 1.00 89.75 650 THR A N 1
ATOM 5195 C CA . THR A 1 650 ? -12.140 1.009 -50.386 1.00 89.75 650 THR A CA 1
ATOM 5196 C C . THR A 1 650 ? -13.353 0.117 -50.651 1.00 89.75 650 THR A C 1
ATOM 5198 O O . THR A 1 650 ? -13.320 -1.073 -50.335 1.00 89.75 650 THR A O 1
ATOM 5201 N N . PRO A 1 651 ? -14.420 0.636 -51.278 1.00 87.06 651 PRO A N 1
ATOM 5202 C CA . PRO A 1 651 ? -15.608 -0.168 -51.575 1.00 87.06 651 PRO A CA 1
ATOM 5203 C C . PRO A 1 651 ? -15.286 -1.400 -52.425 1.00 87.06 651 PRO A C 1
ATOM 5205 O O . PRO A 1 651 ? -15.810 -2.480 -52.177 1.00 87.06 651 PRO A O 1
ATOM 5208 N N . GLN A 1 652 ? -14.365 -1.260 -53.384 1.00 85.19 652 GLN A N 1
ATOM 5209 C CA . GLN A 1 652 ? -13.898 -2.366 -54.220 1.00 85.19 652 GLN A CA 1
ATOM 5210 C C . GLN A 1 652 ? -13.168 -3.429 -53.397 1.00 85.19 652 GLN A C 1
ATOM 5212 O O . GLN A 1 652 ? -13.319 -4.620 -53.652 1.00 85.19 652 GLN A O 1
ATOM 5217 N N . GLU A 1 653 ? -12.381 -3.017 -52.401 1.00 86.75 653 GLU A N 1
ATOM 5218 C CA . GLU A 1 653 ? -11.717 -3.948 -51.495 1.00 86.75 653 GLU A CA 1
ATOM 5219 C C . GLU A 1 653 ? -12.727 -4.694 -50.617 1.00 86.75 653 GLU A C 1
ATOM 5221 O O . GLU A 1 653 ? -12.607 -5.910 -50.478 1.00 86.75 653 GLU A O 1
ATOM 5226 N N . VAL A 1 654 ? -13.739 -3.999 -50.090 1.00 89.94 654 VAL A N 1
ATOM 5227 C CA . VAL A 1 654 ? -14.814 -4.612 -49.294 1.00 89.94 654 VAL A CA 1
ATOM 5228 C C . VAL A 1 654 ? -15.589 -5.636 -50.126 1.00 89.94 654 VAL A C 1
ATOM 5230 O O . VAL A 1 654 ? -15.748 -6.768 -49.681 1.00 89.94 654 VAL A O 1
ATOM 5233 N N . TRP A 1 655 ? -16.001 -5.289 -51.350 1.00 88.31 655 TRP A N 1
ATOM 5234 C CA . TRP A 1 655 ? -16.685 -6.221 -52.255 1.00 88.31 655 TRP A CA 1
ATOM 5235 C C . TRP A 1 655 ? -15.804 -7.402 -52.658 1.00 88.31 655 TRP A C 1
ATOM 5237 O O . TRP A 1 655 ? -16.260 -8.545 -52.659 1.00 88.31 655 TRP A O 1
ATOM 5247 N N . ARG A 1 656 ? -14.518 -7.161 -52.938 1.00 86.94 656 ARG A N 1
ATOM 5248 C CA . ARG A 1 656 ? -13.552 -8.231 -53.212 1.00 86.94 656 ARG A CA 1
ATOM 5249 C C . ARG A 1 656 ? -13.459 -9.202 -52.037 1.00 86.94 656 ARG A C 1
ATOM 5251 O O . ARG A 1 656 ? -13.483 -10.406 -52.270 1.00 86.94 656 ARG A O 1
ATOM 5258 N N . ILE A 1 657 ? -13.373 -8.695 -50.806 1.00 90.62 657 ILE A N 1
ATOM 5259 C CA . ILE A 1 657 ? -13.355 -9.526 -49.597 1.00 90.62 657 ILE A CA 1
ATOM 5260 C C . ILE A 1 657 ? -14.679 -10.282 -49.463 1.00 90.62 657 ILE A C 1
ATOM 5262 O O . ILE A 1 657 ? -14.636 -11.500 -49.365 1.00 90.62 657 ILE A O 1
ATOM 5266 N N . ALA A 1 658 ? -15.827 -9.601 -49.556 1.00 90.06 658 ALA A N 1
ATOM 5267 C CA . ALA A 1 658 ? -17.156 -10.206 -49.439 1.00 90.06 658 ALA A CA 1
ATOM 5268 C C . ALA A 1 658 ? -17.354 -11.381 -50.406 1.00 90.06 658 ALA A C 1
ATOM 5270 O O . ALA A 1 658 ? -17.823 -12.445 -50.008 1.00 90.06 658 ALA A O 1
ATOM 5271 N N . ARG A 1 659 ? -16.959 -11.208 -51.673 1.00 87.50 659 ARG A N 1
ATOM 5272 C CA . ARG A 1 659 ? -17.027 -12.259 -52.696 1.00 87.50 659 ARG A CA 1
ATOM 5273 C C . ARG A 1 659 ? -16.028 -13.375 -52.419 1.00 87.50 659 ARG A C 1
ATOM 5275 O O . ARG A 1 659 ? -16.382 -14.544 -52.508 1.00 87.50 659 ARG A O 1
ATOM 5282 N N . PHE A 1 660 ? -14.793 -13.023 -52.060 1.00 89.06 660 PHE A N 1
ATOM 5283 C CA . PHE A 1 660 ? -13.746 -13.999 -51.759 1.00 89.06 660 PHE A CA 1
ATOM 5284 C C . PHE A 1 660 ? -14.124 -14.893 -50.573 1.00 89.06 660 PHE A C 1
ATOM 5286 O O . PHE A 1 660 ? -13.906 -16.104 -50.626 1.00 89.06 660 PHE A O 1
ATOM 5293 N N . THR A 1 661 ? -14.733 -14.319 -49.533 1.00 91.50 661 THR A N 1
ATOM 5294 C CA . THR A 1 661 ? -15.235 -15.044 -48.364 1.00 91.50 661 THR A CA 1
ATOM 5295 C C . THR A 1 661 ? -16.641 -15.598 -48.549 1.00 91.50 661 THR A C 1
ATOM 5297 O O . THR A 1 661 ? -17.127 -16.247 -47.635 1.00 91.50 661 THR A O 1
ATOM 5300 N N . GLU A 1 662 ? -17.307 -15.390 -49.688 1.00 90.75 662 GLU A N 1
ATOM 5301 C CA . GLU A 1 662 ? -18.705 -15.806 -49.894 1.00 90.75 662 GLU A CA 1
ATOM 5302 C C . GLU A 1 662 ? -19.595 -15.381 -48.713 1.00 90.75 662 GLU A C 1
ATOM 5304 O O . GLU A 1 662 ? -20.289 -16.187 -48.077 1.00 90.75 662 GLU A O 1
ATOM 5309 N N . SER A 1 663 ? -19.481 -14.102 -48.355 1.00 91.25 663 SER A N 1
ATOM 5310 C CA . SER A 1 663 ? -20.232 -13.509 -47.259 1.00 91.25 663 SER A CA 1
ATOM 5311 C C . SER A 1 663 ? -21.716 -13.488 -47.592 1.00 91.25 663 SER A C 1
ATOM 5313 O O . SER A 1 663 ? -22.134 -12.988 -48.632 1.00 91.25 663 SER A O 1
ATOM 5315 N N . ARG A 1 664 ? -22.517 -14.027 -46.674 1.00 91.31 664 ARG A N 1
ATOM 5316 C CA . ARG A 1 664 ? -23.974 -14.113 -46.786 1.00 91.31 664 ARG A CA 1
ATOM 5317 C C . ARG A 1 664 ? -24.646 -12.776 -46.471 1.00 91.31 664 ARG A C 1
ATOM 5319 O O . ARG A 1 664 ? -25.710 -12.480 -47.011 1.00 91.31 664 ARG A O 1
ATOM 5326 N N . ALA A 1 665 ? -24.014 -11.980 -45.611 1.00 92.00 665 ALA A N 1
ATOM 5327 C CA . ALA A 1 665 ? -24.477 -10.655 -45.234 1.00 92.00 665 ALA A CA 1
ATOM 5328 C C . ALA A 1 665 ? -23.311 -9.678 -45.017 1.00 92.00 665 ALA A C 1
ATOM 5330 O O . ALA A 1 665 ? -22.206 -10.087 -44.645 1.00 92.00 665 ALA A O 1
ATOM 5331 N N . ILE A 1 666 ? -23.587 -8.388 -45.212 1.00 93.75 666 ILE A N 1
ATOM 5332 C CA . ILE A 1 666 ? -22.732 -7.257 -44.853 1.00 93.75 666 ILE A CA 1
ATOM 5333 C C . ILE A 1 666 ? -23.462 -6.409 -43.808 1.00 93.75 666 ILE A C 1
ATOM 5335 O O . ILE A 1 666 ? -24.542 -5.868 -44.053 1.00 93.75 666 ILE A O 1
ATOM 5339 N N . LEU A 1 667 ? -22.833 -6.257 -42.649 1.00 93.94 667 LEU A N 1
ATOM 5340 C CA . LEU A 1 667 ? -23.268 -5.380 -41.576 1.00 93.94 667 LEU A CA 1
ATOM 5341 C C . LEU A 1 667 ? -22.473 -4.072 -41.636 1.00 93.94 667 LEU A C 1
ATOM 5343 O O . LEU A 1 667 ? -21.246 -4.081 -41.508 1.00 93.94 667 LEU A O 1
ATOM 5347 N N . CYS A 1 668 ? -23.162 -2.951 -41.834 1.00 93.81 668 CYS A N 1
ATOM 5348 C CA . CYS A 1 668 ? -22.528 -1.642 -41.983 1.00 93.81 668 CYS A CA 1
ATOM 5349 C C . CYS A 1 668 ? -23.419 -0.497 -41.484 1.00 93.81 668 CYS A C 1
ATOM 5351 O O . CYS A 1 668 ? -24.587 -0.702 -41.158 1.00 93.81 668 CYS A O 1
ATOM 5353 N N . THR A 1 669 ? -22.849 0.705 -41.387 1.00 92.31 669 THR A N 1
ATOM 5354 C CA . THR A 1 669 ? -23.600 1.947 -41.123 1.00 92.31 669 THR A CA 1
ATOM 5355 C C . THR A 1 669 ? -24.359 2.398 -42.371 1.00 92.31 669 THR A C 1
ATOM 5357 O O . THR A 1 669 ? -24.043 1.961 -43.481 1.00 92.31 669 THR A O 1
ATOM 5360 N N . GLU A 1 670 ? -25.308 3.326 -42.238 1.00 89.38 670 GLU A N 1
ATOM 5361 C CA . GLU A 1 670 ? -26.004 3.938 -43.384 1.00 89.38 670 GLU A CA 1
ATOM 5362 C C . GLU A 1 670 ? -25.023 4.533 -44.400 1.00 89.38 670 GLU A C 1
ATOM 5364 O O . GLU A 1 670 ? -25.157 4.339 -45.611 1.00 89.38 670 GLU A O 1
ATOM 5369 N N . SER A 1 671 ? -23.972 5.190 -43.902 1.00 88.56 671 SER A N 1
ATOM 5370 C CA . SER A 1 671 ? -22.908 5.740 -44.746 1.00 88.56 671 SER A CA 1
ATOM 5371 C C . SER A 1 671 ? -22.119 4.651 -45.486 1.00 88.56 671 SER A C 1
ATOM 5373 O O . SER A 1 671 ? -21.751 4.834 -46.649 1.00 88.56 671 SER A O 1
ATOM 5375 N N . GLY A 1 672 ? -21.868 3.512 -44.834 1.00 89.56 672 GLY A N 1
ATOM 5376 C CA . GLY A 1 672 ? -21.206 2.358 -45.435 1.00 89.56 672 GLY A CA 1
ATOM 5377 C C . GLY A 1 672 ? -22.078 1.695 -46.500 1.00 89.56 672 GLY A C 1
ATOM 5378 O O . GLY A 1 672 ? -21.593 1.403 -47.590 1.00 89.56 672 GLY A O 1
ATOM 5379 N N . HIS A 1 673 ? -23.372 1.537 -46.229 1.00 90.00 673 HIS A N 1
ATOM 5380 C CA . HIS A 1 673 ? -24.334 0.970 -47.169 1.00 90.00 673 HIS A CA 1
ATOM 5381 C C . HIS A 1 673 ? -24.460 1.811 -48.440 1.00 90.00 673 HIS A C 1
ATOM 5383 O O . HIS A 1 673 ? -24.340 1.277 -49.544 1.00 90.00 673 HIS A O 1
ATOM 5389 N N . ALA A 1 674 ? -24.613 3.131 -48.307 1.00 86.44 674 ALA A N 1
ATOM 5390 C CA . ALA A 1 674 ? -24.657 4.043 -49.451 1.00 86.44 674 ALA A CA 1
ATOM 5391 C C . ALA A 1 674 ? -23.374 3.964 -50.299 1.00 86.44 674 ALA A C 1
ATOM 5393 O O . ALA A 1 674 ? -23.423 3.948 -51.528 1.00 86.44 674 ALA A O 1
ATOM 5394 N N . LEU A 1 675 ? -22.216 3.868 -49.642 1.00 86.81 675 LEU A N 1
ATOM 5395 C CA . LEU A 1 675 ? -20.918 3.759 -50.302 1.00 86.81 675 LEU A CA 1
ATOM 5396 C C . LEU A 1 675 ? -20.761 2.435 -51.080 1.00 86.81 675 LEU A C 1
ATOM 5398 O O . LEU A 1 675 ? -20.244 2.431 -52.203 1.00 86.81 675 LEU A O 1
ATOM 5402 N N . LEU A 1 676 ? -21.192 1.318 -50.490 1.00 88.12 676 LEU A N 1
ATOM 5403 C CA . LEU A 1 676 ? -21.078 -0.014 -51.088 1.00 88.12 676 LEU A CA 1
ATOM 5404 C C . LEU A 1 676 ? -22.072 -0.219 -52.229 1.00 88.12 676 LEU A C 1
ATOM 5406 O O . LEU A 1 676 ? -21.678 -0.713 -53.283 1.00 88.12 676 LEU A O 1
ATOM 5410 N N . THR A 1 677 ? -23.320 0.215 -52.054 1.00 85.06 677 THR A N 1
ATOM 5411 C CA . THR A 1 677 ? -24.365 0.123 -53.088 1.00 85.06 677 THR A CA 1
ATOM 5412 C C . THR A 1 677 ? -24.049 0.983 -54.308 1.00 85.06 677 THR A C 1
ATOM 5414 O O . THR A 1 677 ? -24.251 0.536 -55.433 1.00 85.06 677 THR A O 1
ATOM 5417 N N . ALA A 1 678 ? -23.464 2.171 -54.120 1.00 81.38 678 ALA A N 1
ATOM 5418 C CA . ALA A 1 678 ? -23.003 3.011 -55.227 1.00 81.38 678 ALA A CA 1
ATOM 5419 C C . ALA A 1 678 ? -21.854 2.384 -56.041 1.00 81.38 678 ALA A C 1
ATOM 5421 O O . ALA A 1 678 ? -21.622 2.784 -57.181 1.00 81.38 678 ALA A O 1
ATOM 5422 N N . SER A 1 679 ? -21.132 1.423 -55.459 1.00 81.25 679 SER A N 1
ATOM 5423 C CA . SER A 1 679 ? -19.967 0.766 -56.066 1.00 81.25 679 SER A CA 1
ATOM 5424 C C . SER A 1 679 ? -20.234 -0.693 -56.463 1.00 81.25 679 SER A C 1
ATOM 5426 O O . SER A 1 679 ? -19.286 -1.399 -56.799 1.00 81.25 679 SER A O 1
ATOM 5428 N N . ALA A 1 680 ? -21.488 -1.148 -56.380 1.00 78.06 680 ALA A N 1
ATOM 5429 C CA . ALA A 1 680 ? -21.888 -2.525 -56.643 1.00 78.06 680 ALA A CA 1
ATOM 5430 C C . ALA A 1 680 ? -21.946 -2.836 -58.152 1.00 78.06 680 ALA A C 1
ATOM 5432 O O . ALA A 1 680 ? -22.419 -2.031 -58.958 1.00 78.06 680 ALA A O 1
ATOM 5433 N N . GLU A 1 681 ? -21.494 -4.026 -58.533 1.00 76.88 681 GLU A N 1
ATOM 5434 C CA . GLU A 1 681 ? -21.618 -4.596 -59.874 1.00 76.88 681 GLU A CA 1
ATOM 5435 C C . GLU A 1 681 ? -22.947 -5.381 -60.017 1.00 76.88 681 GLU A C 1
ATOM 5437 O O . GLU A 1 681 ? -23.583 -5.746 -59.022 1.00 76.88 681 GLU A O 1
ATOM 5442 N N . PRO A 1 682 ? -23.430 -5.646 -61.250 1.00 62.50 682 PRO A N 1
ATOM 5443 C CA . PRO A 1 682 ? -24.665 -6.405 -61.459 1.00 62.50 682 PRO A CA 1
ATOM 5444 C C . PRO A 1 682 ? -24.594 -7.812 -60.835 1.00 62.50 682 PRO A C 1
ATOM 5446 O O . PRO A 1 682 ? -23.801 -8.637 -61.282 1.00 62.50 682 PRO A O 1
ATOM 5449 N N . GLY A 1 683 ? -25.456 -8.089 -59.848 1.00 61.44 683 GLY A N 1
ATOM 5450 C CA . GLY A 1 683 ? -25.490 -9.359 -59.102 1.00 61.44 683 GLY A CA 1
ATOM 5451 C C . GLY A 1 683 ? -24.816 -9.326 -57.723 1.00 61.44 683 GLY A C 1
ATOM 5452 O O . GLY A 1 683 ? -24.598 -10.379 -57.143 1.00 61.44 683 GLY A O 1
ATOM 5453 N N . ASP A 1 684 ? -24.452 -8.147 -57.209 1.00 62.59 684 ASP A N 1
ATOM 5454 C CA . ASP A 1 684 ? -23.929 -7.994 -55.841 1.00 62.59 684 ASP A CA 1
ATOM 5455 C C . ASP A 1 684 ? -25.012 -7.712 -54.778 1.00 62.59 684 ASP A C 1
ATOM 5457 O O . ASP A 1 684 ? -24.784 -7.942 -53.589 1.00 62.59 684 ASP A O 1
ATOM 5461 N N . VAL A 1 685 ? -26.167 -7.165 -55.180 1.00 60.09 685 VAL A N 1
ATOM 5462 C CA . VAL A 1 685 ? -27.207 -6.641 -54.275 1.00 60.09 685 VAL A CA 1
ATOM 5463 C C . VAL A 1 685 ? -28.574 -7.204 -54.649 1.00 60.09 685 VAL A C 1
ATOM 5465 O O . VAL A 1 685 ? -28.995 -7.079 -55.804 1.00 60.09 685 VAL A O 1
ATOM 5468 N N . GLU A 1 686 ? -29.295 -7.710 -53.645 1.00 53.50 686 GLU A N 1
ATOM 5469 C CA . GLU A 1 686 ? -30.660 -8.217 -53.798 1.00 53.50 686 GLU A CA 1
ATOM 5470 C C . GLU A 1 686 ? -31.596 -7.131 -54.350 1.00 53.50 686 GLU A C 1
ATOM 5472 O O . GLU A 1 686 ? -31.687 -6.019 -53.818 1.00 53.50 686 GLU A O 1
ATOM 5477 N N . LYS A 1 687 ? -32.331 -7.440 -55.426 1.00 45.34 687 LYS A N 1
ATOM 5478 C CA . LYS A 1 687 ? -33.423 -6.569 -55.883 1.00 45.34 687 LYS A CA 1
ATOM 5479 C C . LYS A 1 687 ? -34.589 -6.689 -54.896 1.00 45.34 687 LYS A C 1
ATOM 5481 O O . LYS A 1 687 ? -35.070 -7.802 -54.689 1.00 45.34 687 LYS A O 1
ATOM 5486 N N . PRO A 1 688 ? -35.124 -5.582 -54.352 1.00 39.00 688 PRO A N 1
ATOM 5487 C CA . PRO A 1 688 ? -36.238 -5.654 -53.420 1.00 39.00 688 PRO A CA 1
ATOM 5488 C C . PRO A 1 688 ? -37.499 -6.093 -54.174 1.00 39.00 688 PRO A C 1
ATOM 5490 O O . PRO A 1 688 ? -38.121 -5.305 -54.887 1.00 39.00 688 PRO A O 1
ATOM 5493 N N . GLY A 1 689 ? -37.857 -7.376 -54.063 1.00 37.66 689 GLY A N 1
ATOM 5494 C CA . GLY A 1 689 ? -39.088 -7.898 -54.649 1.00 37.66 689 GLY A CA 1
ATOM 5495 C C . GLY A 1 689 ? -39.135 -9.410 -54.857 1.00 37.66 689 GLY A C 1
ATOM 5496 O O . GLY A 1 689 ? -39.073 -9.861 -55.996 1.00 37.66 689 GLY A O 1
ATOM 5497 N N . ASN A 1 690 ? -39.322 -10.183 -53.783 1.00 31.34 690 ASN A N 1
ATOM 5498 C CA . ASN A 1 690 ? -40.382 -11.200 -53.669 1.00 31.34 690 ASN A CA 1
ATOM 5499 C C . ASN A 1 690 ? -40.230 -11.976 -52.356 1.00 31.34 690 ASN A C 1
ATOM 5501 O O . ASN A 1 690 ? -39.360 -12.830 -52.220 1.00 31.34 690 ASN A O 1
ATOM 5505 N N . ALA A 1 691 ? -41.137 -11.726 -51.410 1.00 34.69 691 ALA A N 1
ATOM 5506 C CA . ALA A 1 691 ? -41.306 -12.571 -50.235 1.00 34.69 691 ALA A CA 1
ATOM 5507 C C . ALA A 1 691 ? -41.554 -14.026 -50.682 1.00 34.69 691 ALA A C 1
ATOM 5509 O O . ALA A 1 691 ? -42.553 -14.325 -51.347 1.00 34.69 691 ALA A O 1
ATOM 5510 N N . ALA A 1 692 ? -40.639 -14.934 -50.341 1.00 31.83 692 ALA A N 1
ATOM 5511 C CA . ALA A 1 692 ? -40.808 -16.354 -50.600 1.00 31.83 692 ALA A CA 1
ATOM 5512 C C . ALA A 1 692 ? -41.969 -16.901 -49.752 1.00 31.83 692 ALA A C 1
ATOM 5514 O O . ALA A 1 692 ? -41.996 -16.770 -48.528 1.00 31.83 692 ALA A O 1
ATOM 5515 N N . LYS A 1 693 ? -42.951 -17.521 -50.418 1.00 31.98 693 LYS A N 1
ATOM 5516 C CA . LYS A 1 693 ? -44.032 -18.280 -49.773 1.00 31.98 693 LYS A CA 1
ATOM 5517 C C . LYS A 1 693 ? -43.448 -19.449 -48.959 1.00 31.98 693 LYS A C 1
ATOM 5519 O O . LYS A 1 693 ? -42.543 -20.122 -49.453 1.00 31.98 693 LYS A O 1
ATOM 5524 N N . PRO A 1 694 ? -44.005 -19.767 -47.779 1.00 31.05 694 PRO A N 1
ATOM 5525 C CA . PRO A 1 694 ? -43.545 -20.898 -46.983 1.00 31.05 694 PRO A CA 1
ATOM 5526 C C . PRO A 1 694 ? -43.936 -22.221 -47.668 1.00 31.05 694 PRO A C 1
ATOM 5528 O O . PRO A 1 694 ? -45.118 -22.458 -47.917 1.00 31.05 694 PRO A O 1
ATOM 5531 N N . GLY A 1 695 ? -42.950 -23.073 -47.982 1.00 34.22 695 GLY A N 1
ATOM 5532 C CA . GLY A 1 695 ? -43.178 -24.462 -48.423 1.00 34.22 695 GLY A CA 1
ATOM 5533 C C . GLY A 1 695 ? -42.416 -24.972 -49.658 1.00 34.22 695 GLY A C 1
ATOM 5534 O O . GLY A 1 695 ? -42.681 -26.091 -50.088 1.00 34.22 695 GLY A O 1
ATOM 5535 N N . GLY A 1 696 ? -41.492 -24.210 -50.252 1.00 26.88 696 GLY A N 1
ATOM 5536 C CA . GLY A 1 696 ? -40.679 -24.672 -51.391 1.00 26.88 696 GLY A CA 1
ATOM 5537 C C . GLY A 1 696 ? -39.328 -25.268 -50.975 1.00 26.88 696 GLY A C 1
ATOM 5538 O O . GLY A 1 696 ? -38.650 -24.705 -50.122 1.00 26.88 696 GLY A O 1
ATOM 5539 N N . ALA A 1 697 ? -38.934 -26.390 -51.587 1.00 29.14 697 ALA A N 1
ATOM 5540 C CA . ALA A 1 697 ? -37.618 -27.018 -51.421 1.00 29.14 697 ALA A CA 1
ATOM 5541 C C . ALA A 1 697 ? -36.461 -26.055 -51.790 1.00 29.14 697 ALA A C 1
ATOM 5543 O O . ALA A 1 697 ? -36.652 -25.199 -52.657 1.00 29.14 697 ALA A O 1
ATOM 5544 N N . PRO A 1 698 ? -35.269 -26.188 -51.173 1.00 33.22 698 PRO A N 1
ATOM 5545 C CA . PRO A 1 698 ? -34.203 -25.200 -51.302 1.00 33.22 698 PRO A CA 1
ATOM 5546 C C . PRO A 1 698 ? -33.624 -25.197 -52.723 1.00 33.22 698 PRO A C 1
ATOM 5548 O O . PRO A 1 698 ? -33.051 -26.184 -53.185 1.00 33.22 698 PRO A O 1
ATOM 5551 N N . SER A 1 699 ? -33.783 -24.075 -53.424 1.00 30.39 699 SER A N 1
ATOM 5552 C CA . SER A 1 699 ? -33.079 -23.774 -54.671 1.00 30.39 699 SER A CA 1
ATOM 5553 C C . SER A 1 699 ? -31.619 -23.398 -54.391 1.00 30.39 699 SER A C 1
ATOM 5555 O O . SER A 1 699 ? -31.316 -22.790 -53.367 1.00 30.39 699 SER A O 1
ATOM 5557 N N . GLN A 1 700 ? -30.722 -23.770 -55.309 1.00 31.47 700 GLN A N 1
ATOM 5558 C CA . GLN A 1 700 ? -29.271 -23.562 -55.214 1.00 31.47 700 GLN A CA 1
ATOM 5559 C C . GLN A 1 700 ? -28.856 -22.091 -54.972 1.00 31.47 700 GLN A C 1
ATOM 5561 O O . GLN A 1 700 ? -29.562 -21.184 -55.415 1.00 31.47 700 GLN A O 1
ATOM 5566 N N . PRO A 1 701 ? -27.702 -21.843 -54.314 1.00 34.66 701 PRO A N 1
ATOM 5567 C CA . PRO A 1 701 ? -27.267 -20.511 -53.914 1.00 34.66 701 PRO A CA 1
ATOM 5568 C C . PRO A 1 701 ? -26.590 -19.789 -55.083 1.00 34.66 701 PRO A C 1
ATOM 5570 O O . PRO A 1 701 ? -25.451 -20.080 -55.439 1.00 34.66 701 PRO A O 1
ATOM 5573 N N . GLY A 1 702 ? -27.297 -18.829 -55.672 1.00 33.12 702 GLY A N 1
ATOM 5574 C CA . GLY A 1 702 ? -26.736 -17.844 -56.588 1.00 33.12 702 GLY A CA 1
ATOM 5575 C C . GLY A 1 702 ? -27.134 -16.434 -56.156 1.00 33.12 702 GLY A C 1
ATOM 5576 O O . GLY A 1 702 ? -28.273 -16.049 -56.372 1.00 33.12 702 GLY A O 1
ATOM 5577 N N . GLY A 1 703 ? -26.187 -15.690 -55.575 1.00 45.94 703 GLY A N 1
ATOM 5578 C CA . GLY A 1 703 ? -25.904 -14.326 -56.033 1.00 45.94 703 GLY A CA 1
ATOM 5579 C C . GLY A 1 703 ? -26.552 -13.094 -55.395 1.00 45.94 703 GLY A C 1
ATOM 5580 O O . GLY A 1 703 ? -26.574 -12.107 -56.102 1.00 45.94 703 GLY A O 1
ATOM 5581 N N . ASP A 1 704 ? -27.010 -13.067 -54.138 1.00 67.12 704 ASP A N 1
ATOM 5582 C CA . ASP A 1 704 ? -27.422 -11.794 -53.505 1.00 67.12 704 ASP A CA 1
ATOM 5583 C C . ASP A 1 704 ? -26.963 -11.717 -52.030 1.00 67.12 704 ASP A C 1
ATOM 5585 O O . ASP A 1 704 ? -27.233 -12.626 -51.238 1.00 67.12 704 ASP A O 1
ATOM 5589 N N . VAL A 1 705 ? -26.219 -10.660 -51.661 1.00 77.56 705 VAL A N 1
ATOM 5590 C CA . VAL A 1 705 ? -25.711 -10.418 -50.293 1.00 77.56 705 VAL A CA 1
ATOM 5591 C C . VAL A 1 705 ? -26.716 -9.577 -49.500 1.00 77.56 705 VAL A C 1
ATOM 5593 O O . VAL A 1 705 ? -27.128 -8.510 -49.955 1.00 77.56 705 VAL A O 1
ATOM 5596 N N . MET A 1 706 ? -27.079 -10.018 -48.291 1.00 86.88 706 MET A N 1
ATOM 5597 C CA . MET A 1 706 ? -27.984 -9.263 -47.413 1.00 86.88 706 MET A CA 1
ATOM 5598 C C . MET A 1 706 ? -27.278 -8.063 -46.770 1.00 86.88 706 MET A C 1
ATOM 5600 O O . MET A 1 706 ? -26.133 -8.174 -46.336 1.00 86.88 706 MET A O 1
ATOM 5604 N N . PHE A 1 707 ? -27.979 -6.939 -46.624 1.00 88.12 707 PHE A N 1
ATOM 5605 C CA . PHE A 1 707 ? -27.472 -5.763 -45.913 1.00 88.12 707 PHE A CA 1
ATOM 5606 C C . PHE A 1 707 ? -28.194 -5.549 -44.588 1.00 88.12 707 PHE A C 1
ATOM 5608 O O . PHE A 1 707 ? -29.424 -5.474 -44.539 1.00 88.12 707 PHE A O 1
ATOM 5615 N N . TRP A 1 708 ? -27.415 -5.382 -43.522 1.00 91.69 708 TRP A N 1
ATOM 5616 C CA . TRP A 1 708 ? -27.922 -5.071 -42.191 1.00 91.69 708 TRP A CA 1
ATOM 5617 C C . TRP A 1 708 ? -27.334 -3.761 -41.674 1.00 91.69 708 TRP A C 1
ATOM 5619 O O . TRP A 1 708 ? -26.146 -3.475 -41.849 1.00 91.69 708 TRP A O 1
ATOM 5629 N N . ASN A 1 709 ? -28.184 -2.976 -41.018 1.00 90.12 709 ASN A N 1
ATOM 5630 C CA . ASN A 1 709 ? -27.844 -1.693 -40.434 1.00 90.12 709 ASN A CA 1
ATOM 5631 C C . ASN A 1 709 ? -27.343 -1.887 -38.999 1.00 90.12 709 ASN A C 1
ATOM 5633 O O . ASN A 1 709 ? -28.114 -2.214 -38.093 1.00 90.12 709 ASN A O 1
ATOM 5637 N N . ILE A 1 710 ? -26.049 -1.658 -38.782 1.00 90.62 710 ILE A N 1
ATOM 5638 C CA . ILE A 1 710 ? -25.427 -1.790 -37.459 1.00 90.62 710 ILE A CA 1
ATOM 5639 C C . ILE A 1 710 ? -25.953 -0.757 -36.456 1.00 90.62 710 ILE A C 1
ATOM 5641 O O . ILE A 1 710 ? -26.116 -1.072 -35.281 1.00 90.62 710 ILE A O 1
ATOM 5645 N N . GLU A 1 711 ? -26.305 0.440 -36.928 1.00 87.94 711 GLU A N 1
ATOM 5646 C CA . GLU A 1 711 ? -26.834 1.542 -36.113 1.00 87.94 711 GLU A CA 1
ATOM 5647 C C . GLU A 1 711 ? -28.271 1.262 -35.650 1.00 87.94 711 GLU A C 1
ATOM 5649 O O . GLU A 1 711 ? -28.743 1.861 -34.686 1.00 87.94 711 GLU A O 1
ATOM 5654 N N . ASN A 1 712 ? -28.947 0.316 -36.311 1.00 86.56 712 ASN A N 1
ATOM 5655 C CA . ASN A 1 712 ? -30.273 -0.181 -35.958 1.00 86.56 712 ASN A CA 1
ATOM 5656 C C . ASN A 1 712 ? -30.229 -1.653 -35.500 1.00 86.56 712 ASN A C 1
ATOM 5658 O O . ASN A 1 712 ? -31.117 -2.445 -35.819 1.00 86.56 712 ASN A O 1
ATOM 5662 N N . HIS A 1 713 ? -29.172 -2.036 -34.772 1.00 86.31 713 HIS A N 1
ATOM 5663 C CA . HIS A 1 713 ? -29.018 -3.362 -34.162 1.00 86.31 713 HIS A CA 1
ATOM 5664 C C . HIS A 1 713 ? -29.160 -4.534 -35.152 1.00 86.31 713 HIS A C 1
ATOM 5666 O O . HIS A 1 713 ? -29.766 -5.556 -34.844 1.00 86.31 713 HIS A O 1
ATOM 5672 N N . GLY A 1 714 ? -28.621 -4.395 -36.363 1.00 81.62 714 GLY A N 1
ATOM 5673 C CA . GLY A 1 714 ? -28.600 -5.470 -37.355 1.00 81.62 714 GLY A CA 1
ATOM 5674 C C . GLY A 1 714 ? -29.939 -5.733 -38.050 1.00 81.62 714 GLY A C 1
ATOM 5675 O O . GLY A 1 714 ? -30.112 -6.804 -38.631 1.00 81.62 714 GLY A O 1
ATOM 5676 N N . LEU A 1 715 ? -30.889 -4.795 -37.994 1.00 83.62 715 LEU A N 1
ATOM 5677 C CA . LEU A 1 715 ? -32.098 -4.821 -38.821 1.00 83.62 715 LEU A CA 1
ATOM 5678 C C . LEU A 1 715 ? -31.801 -4.465 -40.292 1.00 83.62 715 LEU A C 1
ATOM 5680 O O . LEU A 1 715 ? -30.820 -3.771 -40.562 1.00 83.62 715 LEU A O 1
ATOM 5684 N N . PRO A 1 716 ? -32.650 -4.885 -41.248 1.00 83.31 716 PRO A N 1
ATOM 5685 C CA . PRO A 1 716 ? -32.618 -4.376 -42.621 1.00 83.31 716 PRO A CA 1
ATOM 5686 C C . PRO A 1 716 ? -32.719 -2.841 -42.692 1.00 83.31 716 PRO A C 1
ATOM 5688 O O . PRO A 1 716 ? -33.332 -2.214 -41.827 1.00 83.31 716 PRO A O 1
ATOM 5691 N N . PHE A 1 717 ? -32.137 -2.224 -43.726 1.00 80.56 717 PHE A N 1
ATOM 5692 C CA . PHE A 1 717 ? -32.113 -0.758 -43.891 1.00 80.56 717 PHE A CA 1
ATOM 5693 C C . PHE A 1 717 ? -33.492 -0.122 -44.137 1.00 80.56 717 PHE A C 1
ATOM 5695 O O . PHE A 1 717 ? -33.658 1.074 -43.924 1.00 80.56 717 PHE A O 1
ATOM 5702 N N . ASP A 1 718 ? -34.476 -0.904 -44.575 1.00 76.81 718 ASP A N 1
ATOM 5703 C CA . ASP A 1 718 ? -35.869 -0.499 -44.776 1.00 76.81 718 ASP A CA 1
ATOM 5704 C C . ASP A 1 718 ? -36.758 -0.735 -43.540 1.00 76.81 718 ASP A C 1
ATOM 5706 O O . ASP A 1 718 ? -37.923 -0.328 -43.522 1.00 76.81 718 ASP A O 1
ATOM 5710 N N . ALA A 1 719 ? -36.224 -1.361 -42.485 1.00 76.88 719 ALA A N 1
ATOM 5711 C CA . ALA A 1 719 ? -36.947 -1.581 -41.241 1.00 76.88 719 ALA A CA 1
ATOM 5712 C C . ALA A 1 719 ? -37.079 -0.278 -40.427 1.00 76.88 719 ALA A C 1
ATOM 5714 O O . ALA A 1 719 ? -36.151 0.536 -40.397 1.00 76.88 719 ALA A O 1
ATOM 5715 N N . PRO A 1 720 ? -38.196 -0.077 -39.699 1.00 72.81 720 PRO A N 1
ATOM 5716 C CA . PRO A 1 720 ? -38.350 1.082 -38.827 1.00 72.81 720 PRO A CA 1
ATOM 5717 C C . PRO A 1 720 ? -37.239 1.131 -37.769 1.00 72.81 720 PRO A C 1
ATOM 5719 O O . PRO A 1 720 ? -36.815 0.103 -37.230 1.00 72.81 720 PRO A O 1
ATOM 5722 N N . GLN A 1 721 ? -36.772 2.343 -37.465 1.00 67.56 721 GLN A N 1
ATOM 5723 C CA . GLN A 1 721 ? -35.733 2.573 -36.466 1.00 67.56 721 GLN A CA 1
ATOM 5724 C C . GLN A 1 721 ? -36.217 2.085 -35.093 1.00 67.56 721 GLN A C 1
ATOM 5726 O O . GLN A 1 721 ? -37.269 2.514 -34.610 1.00 67.56 721 GLN A O 1
ATOM 5731 N N . ARG A 1 722 ? -35.469 1.178 -34.454 1.00 64.88 722 ARG A N 1
ATOM 5732 C CA . ARG A 1 722 ? -35.715 0.827 -33.051 1.00 64.88 722 ARG A CA 1
ATOM 5733 C C . ARG A 1 722 ? -35.438 2.064 -32.199 1.00 64.88 722 ARG A C 1
ATOM 5735 O O . ARG A 1 722 ? -34.497 2.809 -32.463 1.00 64.88 722 ARG A O 1
ATOM 5742 N N . SER A 1 723 ? -36.288 2.308 -31.200 1.00 53.97 723 SER A N 1
ATOM 5743 C CA . SER A 1 723 ? -36.098 3.419 -30.261 1.00 53.97 723 SER A CA 1
ATOM 5744 C C . SER A 1 723 ? -34.685 3.374 -29.671 1.00 53.97 723 SER A C 1
ATOM 5746 O O . SER A 1 723 ? -34.221 2.308 -29.282 1.00 53.97 723 SER A O 1
ATOM 5748 N N . ALA A 1 724 ? -34.017 4.528 -29.597 1.00 46.00 724 ALA A N 1
ATOM 5749 C CA . ALA A 1 724 ? -32.622 4.676 -29.167 1.00 46.00 724 ALA A CA 1
ATOM 5750 C C . ALA A 1 724 ? -32.371 4.387 -27.667 1.00 46.00 724 ALA A C 1
ATOM 5752 O O . ALA A 1 724 ? -31.260 4.591 -27.178 1.00 46.00 724 ALA A O 1
ATOM 5753 N N . SER A 1 725 ? -33.389 3.953 -26.917 1.00 48.47 725 SER A N 1
ATOM 5754 C CA . SER A 1 725 ? -33.238 3.475 -25.539 1.00 48.47 725 SER A CA 1
ATOM 5755 C C . SER A 1 725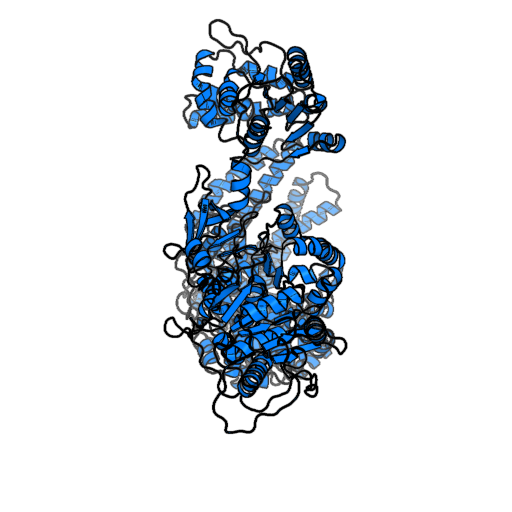 ? -32.926 1.975 -25.523 1.00 48.47 725 SER A C 1
ATOM 5757 O O . SER A 1 725 ? -33.508 1.250 -26.331 1.00 48.47 725 SER A O 1
ATOM 5759 N N . PRO A 1 726 ? -32.068 1.484 -24.602 1.00 51.00 726 PRO A N 1
ATOM 5760 C CA . PRO A 1 726 ? -31.857 0.051 -24.424 1.00 51.00 726 PRO A CA 1
ATOM 5761 C C . PRO A 1 726 ? -33.219 -0.596 -24.187 1.00 51.00 726 PRO A C 1
ATOM 5763 O O . PRO A 1 726 ? -33.914 -0.287 -23.218 1.00 51.00 726 PRO A O 1
ATOM 5766 N N . VAL A 1 727 ? -33.653 -1.413 -25.143 1.00 51.91 727 VAL A N 1
ATOM 5767 C CA . VAL A 1 727 ? -34.917 -2.126 -25.028 1.00 51.91 727 VAL A CA 1
ATOM 5768 C C . VAL A 1 727 ? -34.741 -3.085 -23.859 1.00 51.91 727 VAL A C 1
ATOM 5770 O O . VAL A 1 727 ? -33.938 -4.012 -23.946 1.00 51.91 727 VAL A O 1
ATOM 5773 N N . THR A 1 728 ? -35.482 -2.877 -22.770 1.00 49.22 728 THR A N 1
ATOM 5774 C CA . THR A 1 728 ? -35.729 -3.917 -21.770 1.00 49.22 728 THR A CA 1
ATOM 5775 C C . THR A 1 728 ? -36.519 -5.015 -22.469 1.00 49.22 728 THR A C 1
ATOM 5777 O O . THR A 1 728 ? -37.749 -5.031 -22.479 1.00 49.22 728 THR A O 1
ATOM 5780 N N . LEU A 1 729 ? -35.797 -5.896 -23.160 1.00 54.88 729 LEU A N 1
ATOM 5781 C CA . LEU A 1 729 ? -36.347 -7.103 -23.747 1.00 54.88 729 LEU A CA 1
ATOM 5782 C C . LEU A 1 729 ? -36.708 -8.000 -22.559 1.00 54.88 729 LEU A C 1
ATOM 5784 O O . LEU A 1 729 ? -35.857 -8.667 -21.985 1.00 54.88 729 LEU A O 1
ATOM 5788 N N . ASN A 1 730 ? -37.971 -7.926 -22.130 1.00 47.09 730 ASN A N 1
ATOM 5789 C CA . ASN A 1 730 ? -38.531 -8.744 -21.047 1.00 47.09 730 ASN A CA 1
ATOM 5790 C C . ASN A 1 730 ? -38.720 -10.219 -21.459 1.00 47.09 730 ASN A C 1
ATOM 5792 O O . ASN A 1 730 ? -39.246 -11.006 -20.676 1.00 47.09 730 ASN A O 1
ATOM 5796 N N . GLU A 1 731 ? -38.331 -10.585 -22.680 1.00 53.06 731 GLU A N 1
ATOM 5797 C CA . GLU A 1 731 ? -38.401 -11.943 -23.208 1.00 53.06 731 GLU A CA 1
ATOM 5798 C C . GLU A 1 731 ? -37.039 -12.627 -23.040 1.00 53.06 731 GLU A C 1
ATOM 5800 O O . GLU A 1 731 ? -35.996 -12.057 -23.373 1.00 53.06 731 GLU A O 1
ATOM 5805 N N . GLU A 1 732 ? -37.039 -13.845 -22.490 1.00 54.66 732 GLU A N 1
ATOM 5806 C CA . GLU A 1 732 ? -35.829 -14.665 -22.425 1.00 54.66 732 GLU A CA 1
ATOM 5807 C C . GLU A 1 732 ? -35.301 -14.915 -23.847 1.00 54.66 732 GLU A C 1
ATOM 5809 O O . GLU A 1 732 ? -36.082 -15.286 -24.732 1.00 54.66 732 GLU A O 1
ATOM 5814 N N . PRO A 1 733 ? -33.994 -14.715 -24.100 1.00 57.34 733 PRO A N 1
ATOM 5815 C CA . PRO A 1 733 ? -33.447 -14.910 -25.429 1.00 57.34 733 PRO A CA 1
ATOM 5816 C C . PRO A 1 733 ? -33.598 -16.383 -25.846 1.00 57.34 733 PRO A C 1
ATOM 5818 O O . PRO A 1 733 ? -33.356 -17.284 -25.039 1.00 57.34 733 PRO A O 1
ATOM 5821 N N . PRO A 1 734 ? -33.973 -16.657 -27.105 1.00 67.25 734 PRO A N 1
ATOM 5822 C CA . PRO A 1 734 ? -34.088 -18.021 -27.604 1.00 67.25 734 PRO A CA 1
ATOM 5823 C C . PRO A 1 734 ? -32.723 -18.739 -27.598 1.00 67.25 734 PRO A C 1
ATOM 5825 O O . PRO A 1 734 ? -31.679 -18.078 -27.619 1.00 67.25 734 PRO A O 1
ATOM 5828 N N . PRO A 1 735 ? -32.703 -20.089 -27.619 1.00 77.75 735 PRO A N 1
ATOM 5829 C CA . PRO A 1 735 ? -31.463 -20.858 -27.560 1.00 77.75 735 PRO A CA 1
ATOM 5830 C C . PRO A 1 735 ? -30.484 -20.484 -28.679 1.00 77.75 735 PRO A C 1
ATOM 5832 O O . PRO A 1 735 ? -30.848 -20.427 -29.861 1.00 77.75 735 PRO A O 1
ATOM 5835 N N . TRP A 1 736 ? -29.228 -20.256 -28.301 1.00 89.25 736 TRP A N 1
ATOM 5836 C CA . TRP A 1 736 ? -28.143 -19.940 -29.227 1.00 89.25 736 TRP A CA 1
ATOM 5837 C C . TRP A 1 736 ? -27.831 -21.117 -30.159 1.00 89.25 736 TRP A C 1
ATOM 5839 O O . TRP A 1 736 ? -28.238 -22.257 -29.918 1.00 89.25 736 TRP A O 1
ATOM 5849 N N . ALA A 1 737 ? -27.136 -20.850 -31.265 1.00 86.69 737 ALA A N 1
ATOM 5850 C CA . ALA A 1 737 ? -26.571 -21.931 -32.063 1.00 86.69 737 ALA A CA 1
ATOM 5851 C C . ALA A 1 737 ? -25.486 -22.657 -31.241 1.00 86.69 737 ALA A C 1
ATOM 5853 O O . ALA A 1 737 ? -24.721 -21.987 -30.548 1.00 86.69 737 ALA A O 1
ATOM 5854 N N . PRO A 1 738 ? -25.398 -23.998 -31.299 1.00 83.56 738 PRO A N 1
ATOM 5855 C CA . PRO A 1 738 ? -24.279 -24.709 -30.696 1.00 83.56 738 PRO A CA 1
ATOM 5856 C C . PRO A 1 738 ? -22.998 -24.350 -31.457 1.00 83.56 738 PRO A C 1
ATOM 5858 O O . PRO A 1 738 ? -22.966 -24.421 -32.688 1.00 83.56 738 PRO A O 1
ATOM 5861 N N . VAL A 1 739 ? -21.962 -23.949 -30.725 1.00 88.38 739 VAL A N 1
ATOM 5862 C CA . VAL A 1 739 ? -20.659 -23.569 -31.274 1.00 88.38 739 VAL A CA 1
ATOM 5863 C C . VAL A 1 739 ? -19.594 -24.405 -30.588 1.00 88.38 739 VAL A C 1
ATOM 5865 O O . VAL A 1 739 ? -19.511 -24.417 -29.365 1.00 88.38 739 VAL A O 1
ATOM 5868 N N . GLU A 1 740 ? -18.777 -25.093 -31.381 1.00 91.25 740 GLU A N 1
ATOM 5869 C CA . GLU A 1 740 ? -17.647 -25.870 -30.873 1.00 91.25 740 GLU A CA 1
ATOM 5870 C C . GLU A 1 740 ? -16.367 -25.015 -30.849 1.00 91.25 740 GLU A C 1
ATOM 5872 O O . GLU A 1 740 ? -16.203 -24.156 -31.726 1.00 91.25 740 GLU A O 1
ATOM 5877 N N . PRO A 1 741 ? -15.410 -25.271 -29.940 1.00 92.88 741 PRO A N 1
ATOM 5878 C CA . PRO A 1 741 ? -14.218 -24.429 -29.761 1.00 92.88 741 PRO A CA 1
ATOM 5879 C C . PRO A 1 741 ? -13.347 -24.295 -31.016 1.00 92.88 741 PRO A C 1
ATOM 5881 O O . PRO A 1 741 ? -12.788 -23.234 -31.289 1.00 92.88 741 PRO A O 1
ATOM 5884 N N . ASP A 1 742 ? -13.259 -25.354 -31.820 1.00 94.31 742 ASP A N 1
ATOM 5885 C CA . ASP A 1 742 ? -12.457 -25.385 -33.050 1.00 94.31 742 ASP A CA 1
ATOM 5886 C C . ASP A 1 742 ? -13.204 -24.839 -34.279 1.00 94.31 742 ASP A C 1
ATOM 5888 O O . ASP A 1 742 ? -12.675 -24.843 -35.392 1.00 94.31 742 ASP A O 1
ATOM 5892 N N . THR A 1 743 ? -14.427 -24.335 -34.095 1.00 94.69 743 THR A N 1
ATOM 5893 C CA . THR A 1 743 ? -15.177 -23.657 -35.157 1.00 94.69 743 THR A CA 1
ATOM 5894 C C . THR A 1 743 ? -14.527 -22.301 -35.459 1.00 94.69 743 THR A C 1
ATOM 5896 O O . THR A 1 743 ? -14.166 -21.582 -34.520 1.00 94.69 743 THR A O 1
ATOM 5899 N N . PRO A 1 744 ? -14.381 -21.900 -36.738 1.00 96.88 744 PRO A N 1
ATOM 5900 C CA . PRO A 1 744 ? -13.948 -20.552 -37.095 1.00 96.88 744 PRO A CA 1
ATOM 5901 C C . PRO A 1 744 ? -14.848 -19.481 -36.467 1.00 96.88 744 PRO A C 1
ATOM 5903 O O . PRO A 1 744 ? -16.048 -19.456 -36.718 1.00 96.88 744 PRO A O 1
ATOM 5906 N N . ALA A 1 745 ? -14.260 -18.577 -35.686 1.00 96.56 745 ALA A N 1
ATOM 5907 C CA . ALA A 1 745 ? -14.944 -17.416 -35.122 1.00 96.56 745 ALA A CA 1
ATOM 5908 C C . ALA A 1 745 ? -14.826 -16.206 -36.056 1.00 96.56 745 ALA A C 1
ATOM 5910 O O . ALA A 1 745 ? -15.790 -15.468 -36.261 1.00 96.56 745 ALA A O 1
ATOM 5911 N N . ALA A 1 746 ? -13.635 -15.999 -36.633 1.00 97.12 746 ALA A N 1
ATOM 5912 C CA . ALA A 1 746 ? -13.371 -14.869 -37.511 1.00 97.12 746 ALA A CA 1
ATOM 5913 C C . ALA A 1 746 ? -12.365 -15.180 -38.629 1.00 97.12 746 ALA A C 1
ATOM 5915 O O . ALA A 1 746 ? -11.450 -15.984 -38.461 1.00 97.12 746 ALA A O 1
ATOM 5916 N N . ILE A 1 747 ? -12.507 -14.479 -39.758 1.00 97.00 747 ILE A N 1
ATOM 5917 C CA . ILE A 1 747 ? -11.512 -14.398 -40.832 1.00 97.00 747 ILE A CA 1
ATOM 5918 C C . ILE A 1 747 ? -10.973 -12.966 -40.866 1.00 97.00 747 ILE A C 1
ATOM 5920 O O . ILE A 1 747 ? -11.661 -12.051 -41.317 1.00 97.00 747 ILE A O 1
ATOM 5924 N N . MET A 1 748 ? -9.747 -12.763 -40.384 1.00 94.44 748 MET A N 1
ATOM 5925 C CA . MET A 1 748 ? -9.129 -11.437 -40.271 1.00 94.44 748 MET A CA 1
ATOM 5926 C C . MET A 1 748 ? -8.099 -11.206 -41.379 1.00 94.44 748 MET A C 1
ATOM 5928 O O . MET A 1 748 ? -7.195 -12.013 -41.570 1.00 94.44 748 MET A O 1
ATOM 5932 N N . PHE A 1 749 ? -8.211 -10.095 -42.107 1.00 89.69 749 PHE A N 1
ATOM 5933 C CA . PHE A 1 749 ? -7.307 -9.779 -43.217 1.00 89.69 749 PHE A CA 1
ATOM 5934 C C . PHE A 1 749 ? -6.102 -8.951 -42.761 1.00 89.69 749 PHE A C 1
ATOM 5936 O O . PHE A 1 749 ? -6.254 -7.887 -42.157 1.00 89.69 749 PHE A O 1
ATOM 5943 N N . THR A 1 750 ? -4.892 -9.410 -43.093 1.00 77.12 750 THR A N 1
ATOM 5944 C CA . THR A 1 750 ? -3.649 -8.681 -42.805 1.00 77.12 750 THR A CA 1
ATOM 5945 C C . THR A 1 750 ? -3.339 -7.668 -43.913 1.00 77.12 750 THR A C 1
ATOM 5947 O O . THR A 1 750 ? -3.505 -7.939 -45.107 1.00 77.12 750 THR A O 1
ATOM 5950 N N . ARG A 1 751 ? -2.882 -6.466 -43.538 1.00 62.56 751 ARG A N 1
ATOM 5951 C CA . ARG A 1 751 ? -2.371 -5.465 -44.493 1.00 62.56 751 ARG A CA 1
ATOM 5952 C C . ARG A 1 751 ? -0.858 -5.662 -44.671 1.00 62.56 751 ARG A C 1
ATOM 5954 O O . ARG A 1 751 ? -0.092 -5.297 -43.783 1.00 62.56 751 ARG A O 1
ATOM 5961 N N . GLY A 1 752 ? -0.432 -6.241 -45.797 1.00 44.12 752 GLY A N 1
ATOM 5962 C CA . GLY A 1 752 ? 0.979 -6.431 -46.175 1.00 44.12 752 GLY A CA 1
ATOM 5963 C C . GLY A 1 752 ? 1.412 -5.541 -47.351 1.00 44.12 752 GLY A C 1
ATOM 5964 O O . GLY A 1 752 ? 0.573 -5.049 -48.097 1.00 44.12 752 GLY A O 1
ATOM 5965 N N . MET A 1 753 ? 2.727 -5.329 -47.522 1.00 33.19 753 MET A N 1
ATOM 5966 C CA . MET A 1 753 ? 3.314 -4.538 -48.627 1.00 33.19 753 MET A CA 1
ATOM 5967 C C . MET A 1 753 ? 3.339 -5.269 -49.988 1.00 33.19 753 MET A C 1
ATOM 5969 O O . MET A 1 753 ? 3.730 -4.674 -50.991 1.00 33.19 753 MET A O 1
ATOM 5973 N N . ALA A 1 754 ? 2.908 -6.532 -50.044 1.00 36.03 754 ALA A N 1
ATOM 5974 C CA . ALA A 1 754 ? 2.720 -7.291 -51.278 1.00 36.03 754 ALA A CA 1
ATOM 5975 C C . ALA A 1 754 ? 1.236 -7.296 -51.687 1.00 36.03 754 ALA A C 1
ATOM 5977 O O . ALA A 1 754 ? 0.352 -7.239 -50.837 1.00 36.03 754 ALA A O 1
ATOM 5978 N N . ALA A 1 755 ? 0.958 -7.379 -52.989 1.00 35.38 755 ALA A N 1
ATOM 5979 C CA . ALA A 1 755 ? -0.368 -7.217 -53.598 1.00 35.38 755 ALA A CA 1
ATOM 5980 C C . ALA A 1 755 ? -1.445 -8.264 -53.200 1.00 35.38 755 ALA A C 1
ATOM 5982 O O . ALA A 1 755 ? -2.565 -8.202 -53.706 1.00 35.38 755 ALA A O 1
ATOM 5983 N N . GLU A 1 756 ? -1.155 -9.186 -52.277 1.00 52.78 756 GLU A N 1
ATOM 5984 C CA . GLU A 1 756 ? -2.057 -10.248 -51.816 1.00 52.78 756 GLU A CA 1
ATOM 5985 C C . GLU A 1 756 ? -2.286 -10.152 -50.293 1.00 52.78 756 GLU A C 1
ATOM 5987 O O . GLU A 1 756 ? -1.429 -10.508 -49.482 1.00 52.78 756 GLU A O 1
ATOM 5992 N N . SER A 1 757 ? -3.457 -9.648 -49.882 1.00 66.25 757 SER A N 1
ATOM 5993 C CA . SER A 1 757 ? -3.910 -9.698 -48.483 1.00 66.25 757 SER A CA 1
ATOM 5994 C C . SER A 1 757 ? -4.440 -11.099 -48.178 1.00 66.25 757 SER A C 1
ATOM 5996 O O . SER A 1 757 ? -5.277 -11.616 -48.919 1.00 66.25 757 SER A O 1
ATOM 5998 N N . HIS A 1 758 ? -3.951 -11.715 -47.102 1.00 82.94 758 HIS A N 1
ATOM 5999 C CA . HIS A 1 758 ? -4.332 -13.068 -46.707 1.00 82.94 758 HIS A CA 1
ATOM 6000 C C . HIS A 1 758 ? -5.391 -13.013 -45.598 1.00 82.94 758 HIS A C 1
ATOM 6002 O O . HIS A 1 758 ? -5.239 -12.264 -44.631 1.00 82.94 758 HIS A O 1
ATOM 6008 N N . GLY A 1 759 ? -6.459 -13.804 -45.731 1.00 91.50 759 GLY A N 1
ATOM 6009 C CA . GLY A 1 759 ? -7.473 -13.965 -44.685 1.00 91.50 759 GLY A CA 1
ATOM 6010 C C . GLY A 1 759 ? -7.041 -15.028 -43.679 1.00 91.50 759 GLY A C 1
ATOM 6011 O O . GLY A 1 759 ? -6.931 -16.194 -44.041 1.00 91.50 759 GLY A O 1
ATOM 6012 N N . VAL A 1 760 ? -6.790 -14.641 -42.434 1.00 96.38 760 VAL A N 1
ATOM 6013 C CA . VAL A 1 760 ? -6.379 -15.521 -41.333 1.00 96.38 760 VAL A CA 1
ATOM 6014 C C . VAL A 1 760 ? -7.616 -16.115 -40.670 1.00 96.38 760 VAL A C 1
ATOM 6016 O O . VAL A 1 760 ? -8.442 -15.365 -40.154 1.00 96.38 760 VAL A O 1
ATOM 6019 N N . VAL A 1 761 ? -7.747 -17.443 -40.668 1.00 97.50 761 VAL A N 1
ATOM 6020 C CA . VAL A 1 761 ? -8.870 -18.141 -40.026 1.00 97.50 761 VAL A CA 1
ATOM 6021 C C . VAL A 1 761 ? -8.549 -18.381 -38.550 1.00 97.50 761 VAL A C 1
ATOM 6023 O O . VAL A 1 761 ? -7.664 -19.177 -38.229 1.00 97.50 761 VAL A O 1
ATOM 6026 N N . LEU A 1 762 ? -9.274 -17.698 -37.661 1.00 97.81 762 LEU A N 1
ATOM 6027 C CA . LEU A 1 762 ? -9.149 -17.810 -36.206 1.00 97.81 762 LEU A CA 1
ATOM 6028 C C . LEU A 1 762 ? -10.397 -18.460 -35.611 1.00 97.81 762 LEU A C 1
ATOM 6030 O O . LEU A 1 762 ? -11.522 -18.021 -35.861 1.00 97.81 762 LEU A O 1
ATOM 6034 N N . THR A 1 763 ? -10.197 -19.504 -34.815 1.00 97.69 763 THR A N 1
ATOM 6035 C CA . THR A 1 763 ? -11.256 -20.249 -34.123 1.00 97.69 763 THR A CA 1
ATOM 6036 C C . THR A 1 763 ? -11.634 -19.604 -32.789 1.00 97.69 763 THR A C 1
ATOM 6038 O O . THR A 1 763 ? -10.934 -18.718 -32.286 1.00 97.69 763 THR A O 1
ATOM 6041 N N . HIS A 1 764 ? -12.730 -20.062 -32.180 1.00 96.44 764 HIS A N 1
ATOM 6042 C CA . HIS A 1 764 ? -13.085 -19.668 -30.814 1.00 96.44 764 HIS A CA 1
ATOM 6043 C C . HIS A 1 764 ? -11.956 -20.015 -29.825 1.00 96.44 764 HIS A C 1
ATOM 6045 O O . HIS A 1 764 ? -11.543 -19.151 -29.049 1.00 96.44 764 HIS A O 1
ATOM 6051 N N . ARG A 1 765 ? -11.376 -21.220 -29.927 1.00 95.06 765 ARG A N 1
ATOM 6052 C CA . ARG A 1 765 ? -10.229 -21.667 -29.121 1.00 95.06 765 ARG A CA 1
ATOM 6053 C C . ARG A 1 765 ? -9.016 -20.756 -29.305 1.00 95.06 765 ARG A C 1
ATOM 6055 O O . ARG A 1 765 ? -8.341 -20.463 -28.319 1.00 95.06 765 ARG A O 1
ATOM 6062 N N . ASN A 1 766 ? -8.747 -20.270 -30.522 1.00 96.75 766 ASN A N 1
ATOM 6063 C CA . ASN A 1 766 ? -7.620 -19.363 -30.763 1.00 96.75 766 ASN A CA 1
ATOM 6064 C C . ASN A 1 766 ? -7.741 -18.069 -29.950 1.00 96.75 766 ASN A C 1
ATOM 6066 O O . ASN A 1 766 ? -6.793 -17.685 -29.268 1.00 96.75 766 ASN A O 1
ATOM 6070 N N . PHE A 1 767 ? -8.910 -17.425 -29.974 1.00 96.44 767 PHE A N 1
ATOM 6071 C CA . PHE A 1 767 ? -9.130 -16.198 -29.208 1.00 96.44 767 PHE A CA 1
ATOM 6072 C C . PHE A 1 767 ? -9.179 -16.439 -27.705 1.00 96.44 767 PHE A C 1
ATOM 6074 O O . PHE A 1 767 ? -8.558 -15.687 -26.959 1.00 96.44 767 PHE A O 1
ATOM 6081 N N . VAL A 1 768 ? -9.900 -17.469 -27.256 1.00 94.00 768 VAL A N 1
ATOM 6082 C CA . VAL A 1 768 ? -10.057 -17.756 -25.825 1.00 94.00 768 VAL A CA 1
ATOM 6083 C C . VAL A 1 768 ? -8.713 -18.115 -25.198 1.00 94.00 768 VAL A C 1
ATOM 6085 O O . VAL A 1 768 ? -8.354 -17.549 -24.170 1.00 94.00 768 VAL A O 1
ATOM 6088 N N . SER A 1 769 ? -7.924 -18.978 -25.843 1.00 92.81 769 SER A N 1
ATOM 6089 C CA . SER A 1 769 ? -6.593 -19.329 -25.337 1.00 92.81 769 SER A CA 1
ATOM 6090 C C . SER A 1 769 ? -5.668 -18.110 -25.271 1.00 92.81 769 SER A C 1
ATOM 6092 O O . SER A 1 769 ? -5.043 -17.890 -24.239 1.00 92.81 769 SER A O 1
ATOM 6094 N N . ASN A 1 770 ? -5.631 -17.264 -26.311 1.00 94.69 770 ASN A N 1
ATOM 6095 C CA . ASN A 1 770 ? -4.819 -16.045 -26.280 1.00 94.69 770 ASN A CA 1
ATOM 6096 C C . ASN A 1 770 ? -5.268 -15.059 -25.196 1.00 94.69 770 ASN A C 1
ATOM 6098 O O . ASN A 1 770 ? -4.436 -14.486 -24.497 1.00 94.69 770 ASN A O 1
ATOM 6102 N N . LEU A 1 771 ? -6.580 -14.882 -25.044 1.00 92.88 771 LEU A N 1
ATOM 6103 C CA . LEU A 1 771 ? -7.185 -14.012 -24.046 1.00 92.88 771 LEU A CA 1
ATOM 6104 C C . LEU A 1 771 ? -6.845 -14.441 -22.616 1.00 92.88 771 LEU A C 1
ATOM 6106 O O . LEU A 1 771 ? -6.443 -13.593 -21.822 1.00 92.88 771 LEU A O 1
ATOM 6110 N N . LEU A 1 772 ? -7.008 -15.725 -22.286 1.00 88.00 772 LEU A N 1
ATOM 6111 C CA . LEU A 1 772 ? -6.744 -16.235 -20.938 1.00 88.00 772 LEU A CA 1
ATOM 6112 C C . LEU A 1 772 ? -5.268 -16.042 -20.565 1.00 88.00 772 LEU A C 1
ATOM 6114 O O . LEU A 1 772 ? -4.977 -15.475 -19.512 1.00 88.00 772 LEU A O 1
ATOM 6118 N N . SER A 1 773 ? -4.347 -16.380 -21.473 1.00 88.81 773 SER A N 1
ATOM 6119 C CA . SER A 1 773 ? -2.910 -16.164 -21.265 1.00 88.81 773 SER A CA 1
ATOM 6120 C C . SER A 1 773 ? -2.540 -14.680 -21.154 1.00 88.81 773 SER A C 1
ATOM 6122 O O . SER A 1 773 ? -1.668 -14.293 -20.376 1.00 88.81 773 SER A O 1
ATOM 6124 N N . LEU A 1 774 ? -3.207 -13.814 -21.921 1.00 87.50 774 LEU A N 1
ATOM 6125 C CA . LEU A 1 774 ? -2.987 -12.370 -21.868 1.00 87.50 774 LEU A CA 1
ATOM 6126 C C . LEU A 1 774 ? -3.507 -11.757 -20.559 1.00 87.50 774 LEU A C 1
ATOM 6128 O O . LEU A 1 774 ? -2.856 -10.876 -19.991 1.00 87.50 774 LEU A O 1
ATOM 6132 N N . ALA A 1 775 ? -4.662 -12.218 -20.074 1.00 82.62 775 ALA A N 1
ATOM 6133 C CA . ALA A 1 775 ? -5.266 -11.759 -18.827 1.00 82.62 775 ALA A CA 1
ATOM 6134 C C . ALA A 1 775 ? -4.415 -12.124 -17.601 1.00 82.62 775 ALA A C 1
ATOM 6136 O O . ALA A 1 775 ? -4.360 -11.339 -16.653 1.00 82.62 775 ALA A O 1
ATOM 6137 N N . GLU A 1 776 ? -3.715 -13.259 -17.648 1.00 79.31 776 GLU A N 1
ATOM 6138 C CA . GLU A 1 776 ? -2.768 -13.688 -16.616 1.00 79.31 776 GLU A CA 1
ATOM 6139 C C . GLU A 1 776 ? -1.591 -12.705 -16.474 1.00 79.31 776 GLU A C 1
ATOM 6141 O O . GLU A 1 776 ? -1.310 -12.230 -15.372 1.00 79.31 776 GLU A O 1
ATOM 6146 N N . ILE A 1 777 ? -0.963 -12.305 -17.589 1.00 82.62 777 ILE A N 1
ATOM 6147 C CA . ILE A 1 777 ? 0.194 -11.391 -17.557 1.00 82.62 777 ILE A CA 1
ATOM 6148 C C . ILE A 1 777 ? -0.211 -9.930 -17.297 1.00 82.62 777 ILE A C 1
ATOM 6150 O O . ILE A 1 777 ? 0.444 -9.225 -16.523 1.00 82.62 777 ILE A O 1
ATOM 6154 N N . LEU A 1 778 ? -1.261 -9.431 -17.960 1.00 82.81 778 LEU A N 1
ATOM 6155 C CA . LEU A 1 778 ? -1.632 -8.006 -17.903 1.00 82.81 778 LEU A CA 1
ATOM 6156 C C . LEU A 1 778 ? -2.590 -7.651 -16.758 1.00 82.81 778 LEU A C 1
ATOM 6158 O O . LEU A 1 778 ? -2.761 -6.466 -16.446 1.00 82.81 778 LEU A O 1
ATOM 6162 N N . ARG A 1 779 ? -3.177 -8.660 -16.102 1.00 77.25 779 ARG A N 1
ATOM 6163 C CA . ARG A 1 779 ? -4.027 -8.535 -14.908 1.00 77.25 779 ARG A CA 1
ATOM 6164 C C . ARG A 1 779 ? -5.164 -7.521 -15.100 1.00 77.25 779 ARG A C 1
ATOM 6166 O O . ARG A 1 779 ? -5.126 -6.413 -14.558 1.00 77.25 779 ARG A O 1
ATOM 6173 N N . ALA A 1 780 ? -6.157 -7.872 -15.915 1.00 74.44 780 ALA A N 1
ATOM 6174 C CA . ALA A 1 780 ? -7.366 -7.065 -16.094 1.00 74.44 780 ALA A CA 1
ATOM 6175 C C . ALA A 1 780 ? -8.345 -7.261 -14.922 1.00 74.44 780 ALA A C 1
ATOM 6177 O O . ALA A 1 780 ? -8.542 -8.377 -14.445 1.00 74.44 780 ALA A O 1
ATOM 6178 N N . TYR A 1 781 ? -8.965 -6.175 -14.463 1.00 77.06 781 TYR A N 1
ATOM 6179 C CA . TYR A 1 781 ? -9.865 -6.149 -13.314 1.00 77.06 781 TYR A CA 1
ATOM 6180 C C . TYR A 1 781 ? -11.237 -5.612 -13.695 1.00 77.06 781 TYR A C 1
ATOM 6182 O O . TYR A 1 781 ? -11.366 -4.727 -14.539 1.00 77.06 781 TYR A O 1
ATOM 6190 N N . ARG A 1 782 ? -12.269 -6.019 -12.948 1.00 82.50 782 ARG A N 1
ATOM 6191 C CA . ARG A 1 782 ? -13.606 -5.436 -13.106 1.00 82.50 782 ARG A CA 1
ATOM 6192 C C . ARG A 1 782 ? -13.592 -3.918 -12.954 1.00 82.50 782 ARG A C 1
ATOM 6194 O O . ARG A 1 782 ? -14.309 -3.231 -13.653 1.00 82.50 782 ARG A O 1
ATOM 6201 N N . THR A 1 783 ? -12.785 -3.339 -12.074 1.00 82.94 783 THR A N 1
ATOM 6202 C CA . THR A 1 783 ? -12.743 -1.875 -11.882 1.00 82.94 783 THR A CA 1
ATOM 6203 C C . THR A 1 783 ? -12.070 -1.113 -13.029 1.00 82.94 783 THR A C 1
ATOM 6205 O O . THR A 1 783 ? -11.972 0.110 -12.963 1.00 82.94 783 THR A O 1
ATOM 6208 N N . ASP A 1 784 ? -11.590 -1.801 -14.063 1.00 89.44 784 ASP A N 1
ATOM 6209 C CA . ASP A 1 784 ? -10.945 -1.158 -15.199 1.00 89.44 784 ASP A CA 1
ATOM 6210 C C . ASP A 1 784 ? -11.941 -0.512 -16.157 1.00 89.44 784 ASP A C 1
ATOM 6212 O O . ASP A 1 784 ? -13.043 -1.009 -16.403 1.00 89.44 784 ASP A O 1
ATOM 6216 N N . HIS A 1 785 ? -11.510 0.610 -16.719 1.00 95.44 785 HIS A N 1
ATOM 6217 C CA . HIS A 1 785 ? -12.201 1.372 -17.742 1.00 95.44 785 HIS A CA 1
ATOM 6218 C C . HIS A 1 785 ? -11.249 1.524 -18.933 1.00 95.44 785 HIS A C 1
ATOM 6220 O O . HIS A 1 785 ? -10.256 2.258 -18.869 1.00 95.44 785 HIS A O 1
ATOM 6226 N N . PHE A 1 786 ? -11.549 0.800 -20.008 1.00 97.06 786 PHE A N 1
ATOM 6227 C CA . PHE A 1 786 ? -10.788 0.778 -21.251 1.00 97.06 786 PHE A CA 1
ATOM 6228 C C . PHE A 1 786 ? -11.284 1.854 -22.211 1.00 97.06 786 PHE A C 1
ATOM 6230 O O . PHE A 1 786 ? -12.482 2.125 -22.306 1.00 97.06 786 PHE A O 1
ATOM 6237 N N . LEU A 1 787 ? -10.356 2.438 -22.963 1.00 96.25 787 LEU A N 1
ATOM 6238 C CA . LEU A 1 787 ? -10.658 3.341 -24.068 1.00 96.25 787 LEU A CA 1
ATOM 6239 C C . LEU A 1 787 ? -10.343 2.652 -25.400 1.00 96.25 787 LEU A C 1
ATOM 6241 O O . LEU A 1 787 ? -9.182 2.345 -25.669 1.00 96.25 787 LEU A O 1
ATOM 6245 N N . SER A 1 788 ? -11.369 2.440 -26.228 1.00 95.06 788 SER A N 1
ATOM 6246 C CA . SER A 1 788 ? -11.225 1.821 -27.551 1.00 95.06 788 SER A CA 1
ATOM 6247 C C . SER A 1 788 ? -10.746 2.845 -28.583 1.00 95.06 788 SER A C 1
ATOM 6249 O O . SER A 1 788 ? -11.398 3.872 -28.797 1.00 95.06 788 SER A O 1
ATOM 6251 N N . LEU A 1 789 ? -9.597 2.580 -29.217 1.00 89.81 789 LEU A N 1
ATOM 6252 C CA . LEU A 1 789 ? -8.933 3.516 -30.146 1.00 89.81 789 LEU A CA 1
ATOM 6253 C C . LEU A 1 789 ? -8.385 2.866 -31.411 1.00 89.81 789 LEU A C 1
ATOM 6255 O O . LEU A 1 789 ? -8.392 3.502 -32.471 1.00 89.81 789 LEU A O 1
ATOM 6259 N N . LEU A 1 790 ? -7.858 1.646 -31.315 1.00 90.50 790 LEU A N 1
ATOM 6260 C CA . LEU A 1 790 ? -7.415 0.913 -32.496 1.00 90.50 790 LEU A CA 1
ATOM 6261 C C . LEU A 1 790 ? -8.647 0.361 -33.228 1.00 90.50 790 LEU A C 1
ATOM 6263 O O . LEU A 1 790 ? -9.665 0.112 -32.591 1.00 90.50 790 LEU A O 1
ATOM 6267 N N . PRO A 1 791 ? -8.620 0.180 -34.558 1.00 90.88 791 PRO A N 1
ATOM 6268 C CA . PRO A 1 791 ? -9.769 -0.378 -35.267 1.00 90.88 791 PRO A CA 1
ATOM 6269 C C . PRO A 1 791 ? -10.126 -1.773 -34.734 1.00 90.88 791 PRO A C 1
ATOM 6271 O O . PRO A 1 791 ? -9.267 -2.652 -34.728 1.00 90.88 791 PRO A O 1
ATOM 6274 N N . MET A 1 792 ? -11.389 -2.005 -34.356 1.00 91.38 792 MET A N 1
ATOM 6275 C CA . MET A 1 792 ? -11.855 -3.310 -33.841 1.00 91.38 792 MET A CA 1
ATOM 6276 C C . MET A 1 792 ? -11.735 -4.453 -34.861 1.00 91.38 792 MET A C 1
ATOM 6278 O O . MET A 1 792 ? -11.787 -5.621 -34.494 1.00 91.38 792 MET A O 1
ATOM 6282 N N . SER A 1 793 ? -11.522 -4.137 -36.143 1.00 90.75 793 SER A N 1
ATOM 6283 C CA . SER A 1 793 ? -11.208 -5.124 -37.179 1.00 90.75 793 SER A CA 1
ATOM 6284 C C . SER A 1 793 ? -9.780 -5.675 -37.111 1.00 90.75 793 SER A C 1
ATOM 6286 O O . SER A 1 793 ? -9.448 -6.595 -37.852 1.00 90.75 793 SER A O 1
ATOM 6288 N N . GLN A 1 794 ? -8.916 -5.103 -36.270 1.00 91.75 794 GLN A N 1
ATOM 6289 C CA . GLN A 1 794 ? -7.568 -5.604 -36.025 1.00 91.75 794 GLN A CA 1
ATOM 6290 C C . GLN A 1 794 ? -7.577 -6.535 -34.818 1.00 91.75 794 GLN A C 1
ATOM 6292 O O . GLN A 1 794 ? -8.132 -6.196 -33.774 1.00 91.75 794 GLN A O 1
ATOM 6297 N N . ALA A 1 795 ? -6.878 -7.665 -34.929 1.00 92.38 795 ALA A N 1
ATOM 6298 C CA . ALA A 1 795 ? -6.813 -8.666 -33.869 1.00 92.38 795 ALA A CA 1
ATOM 6299 C C . ALA A 1 795 ? -6.373 -8.093 -32.506 1.00 92.38 795 ALA A C 1
ATOM 6301 O O . ALA A 1 795 ? -6.844 -8.559 -31.475 1.00 92.38 795 ALA A O 1
ATOM 6302 N N . LEU A 1 796 ? -5.503 -7.069 -32.476 1.00 92.62 796 LEU A N 1
ATOM 6303 C CA . LEU A 1 796 ? -5.003 -6.498 -31.215 1.00 92.62 796 LEU A CA 1
ATOM 6304 C C . LEU A 1 796 ? -6.106 -5.788 -30.430 1.00 92.62 796 LEU A C 1
ATOM 6306 O O . LEU A 1 796 ? -6.241 -6.016 -29.231 1.00 92.62 796 LEU A O 1
ATOM 6310 N N . GLU A 1 797 ? -6.911 -4.967 -31.105 1.00 94.12 797 GLU A N 1
ATOM 6311 C CA . GLU A 1 797 ? -8.075 -4.346 -30.471 1.00 94.12 797 GLU A CA 1
ATOM 6312 C C . GLU A 1 797 ? -9.138 -5.397 -30.158 1.00 94.12 797 GLU A C 1
ATOM 6314 O O . GLU A 1 797 ? -9.718 -5.379 -29.079 1.00 94.12 797 GLU A O 1
ATOM 6319 N N . PHE A 1 798 ? -9.375 -6.330 -31.081 1.00 95.19 798 PHE A N 1
ATOM 6320 C CA . PHE A 1 798 ? -10.392 -7.360 -30.915 1.00 95.19 798 PHE A CA 1
ATOM 6321 C C . PHE A 1 798 ? -10.150 -8.197 -29.653 1.00 95.19 798 PHE A C 1
ATOM 6323 O O . PHE A 1 798 ? -11.031 -8.308 -28.805 1.00 95.19 798 PHE A O 1
ATOM 6330 N N . THR A 1 799 ? -8.939 -8.728 -29.473 1.00 94.62 799 THR A N 1
ATOM 6331 C CA . THR A 1 799 ? -8.598 -9.535 -28.296 1.00 94.62 799 THR A CA 1
ATOM 6332 C C . THR A 1 799 ? -8.357 -8.656 -27.067 1.00 94.62 799 THR A C 1
ATOM 6334 O O . THR A 1 799 ? -8.949 -8.884 -26.012 1.00 94.62 799 THR A O 1
ATOM 6337 N N . GLY A 1 800 ? -7.509 -7.630 -27.180 1.00 92.50 800 GLY A N 1
ATOM 6338 C CA . GLY A 1 800 ? -7.053 -6.856 -26.025 1.00 92.50 800 GLY A CA 1
ATOM 6339 C C . GLY A 1 800 ? -7.983 -5.714 -25.607 1.00 92.50 800 GLY A C 1
ATOM 6340 O O . GLY A 1 800 ? -8.174 -5.476 -24.420 1.00 92.50 800 GLY A O 1
ATOM 6341 N N . GLY A 1 801 ? -8.546 -4.983 -26.566 1.00 92.56 801 GLY A N 1
ATOM 6342 C CA . GLY A 1 801 ? -9.395 -3.810 -26.320 1.00 92.56 801 GLY A CA 1
ATOM 6343 C C . GLY A 1 801 ? -10.885 -4.132 -26.185 1.00 92.56 801 GLY A C 1
ATOM 6344 O O . GLY A 1 801 ? -11.640 -3.303 -25.682 1.00 92.56 801 GLY A O 1
ATOM 6345 N N . PHE A 1 802 ? -11.308 -5.327 -26.612 1.00 95.69 802 PHE A N 1
ATOM 6346 C CA . PHE A 1 802 ? -12.706 -5.757 -26.604 1.00 95.69 802 PHE A CA 1
ATOM 6347 C C . PHE A 1 802 ? -12.945 -7.038 -25.795 1.00 95.69 802 PHE A C 1
ATOM 6349 O O . PHE A 1 802 ? -13.664 -6.982 -24.799 1.00 95.69 802 PHE A O 1
ATOM 6356 N N . LEU A 1 803 ? -12.327 -8.171 -26.141 1.00 95.62 803 LEU A N 1
ATOM 6357 C CA . LEU A 1 803 ? -12.582 -9.426 -25.420 1.00 95.62 803 LEU A CA 1
ATOM 6358 C C . LEU A 1 803 ? -12.033 -9.422 -23.981 1.00 95.62 803 LEU A C 1
ATOM 6360 O O . LEU A 1 803 ? -12.711 -9.905 -23.077 1.00 95.62 803 LEU A O 1
ATOM 6364 N N . MET A 1 804 ? -10.852 -8.839 -23.738 1.00 93.25 804 MET A N 1
ATOM 6365 C CA . MET A 1 804 ? -10.261 -8.761 -22.391 1.00 93.25 804 MET A CA 1
ATOM 6366 C C . MET A 1 804 ? -11.106 -7.961 -21.391 1.00 93.25 804 MET A C 1
ATOM 6368 O O . MET A 1 804 ? -11.345 -8.474 -20.295 1.00 93.25 804 MET A O 1
ATOM 6372 N N . PRO A 1 805 ? -11.624 -6.764 -21.726 1.00 93.69 805 PRO A N 1
ATOM 6373 C CA . PRO A 1 805 ? -12.548 -6.068 -20.840 1.00 93.69 805 PRO A CA 1
ATOM 6374 C C . PRO A 1 805 ? -13.821 -6.864 -20.552 1.00 93.69 805 PRO A C 1
ATOM 6376 O O . PRO A 1 805 ? -14.258 -6.886 -19.403 1.00 93.69 805 PRO A O 1
ATOM 6379 N N . PHE A 1 806 ? -14.386 -7.549 -21.556 1.00 93.44 806 PHE A N 1
ATOM 6380 C CA . PHE A 1 806 ? -15.568 -8.395 -21.361 1.00 93.44 806 PHE A CA 1
ATOM 6381 C C . PHE A 1 806 ? -15.287 -9.559 -20.419 1.00 93.44 806 PHE A C 1
ATOM 6383 O O . PHE A 1 806 ? -16.087 -9.811 -19.522 1.00 93.44 806 PHE A O 1
ATOM 6390 N N . TYR A 1 807 ? -14.144 -10.226 -20.581 1.00 91.19 807 TYR A N 1
ATOM 6391 C CA . TYR A 1 807 ? -13.691 -11.260 -19.657 1.00 91.19 807 TYR A CA 1
ATOM 6392 C C . TYR A 1 807 ? -13.517 -10.714 -18.239 1.00 91.19 807 TYR A C 1
ATOM 6394 O O . TYR A 1 807 ? -13.984 -11.328 -17.299 1.00 91.19 807 TYR A O 1
ATOM 6402 N N . ALA A 1 808 ? -12.927 -9.534 -18.054 1.00 85.88 808 ALA A N 1
ATOM 6403 C CA . ALA A 1 808 ? -12.681 -8.991 -16.717 1.00 85.88 808 ALA A CA 1
ATOM 6404 C C . ALA A 1 808 ? -13.912 -8.349 -16.044 1.00 85.88 808 ALA A C 1
ATOM 6406 O O . ALA A 1 808 ? -13.837 -7.951 -14.879 1.00 85.88 808 ALA A O 1
ATOM 6407 N N . GLY A 1 809 ? -15.026 -8.171 -16.761 1.00 89.38 809 GLY A N 1
ATOM 6408 C CA . GLY A 1 809 ? -16.168 -7.392 -16.279 1.00 89.38 809 GLY A CA 1
ATOM 6409 C C . GLY A 1 809 ? -15.912 -5.882 -16.251 1.00 89.38 809 GLY A C 1
ATOM 6410 O O . GLY A 1 809 ? -16.495 -5.180 -15.424 1.00 89.38 809 GLY A O 1
ATOM 6411 N N . ALA A 1 810 ? -15.003 -5.377 -17.084 1.00 94.50 810 ALA A N 1
ATOM 6412 C CA . ALA A 1 810 ? -14.592 -3.974 -17.182 1.00 94.50 810 ALA A CA 1
ATOM 6413 C C . ALA A 1 810 ? -15.537 -3.135 -18.070 1.00 94.50 810 ALA A C 1
ATOM 6415 O O . ALA A 1 810 ? -16.409 -3.672 -18.752 1.00 94.50 810 ALA A O 1
ATOM 6416 N N . THR A 1 811 ? -15.375 -1.809 -18.064 1.00 97.69 811 THR A N 1
ATOM 6417 C CA . THR A 1 811 ? -16.157 -0.885 -18.911 1.00 97.69 811 THR A CA 1
ATOM 6418 C C . THR A 1 811 ? -15.354 -0.497 -20.155 1.00 97.69 811 THR A C 1
ATOM 6420 O O . THR A 1 811 ? -14.196 -0.105 -20.025 1.00 97.69 811 THR A O 1
ATOM 6423 N N . ILE A 1 812 ? -15.956 -0.515 -21.348 1.00 98.12 812 ILE A N 1
ATOM 6424 C CA . ILE A 1 812 ? -15.351 -0.016 -22.594 1.00 98.12 812 ILE A CA 1
ATOM 6425 C C . ILE A 1 812 ? -15.982 1.322 -22.981 1.00 98.12 812 ILE A C 1
ATOM 6427 O O . ILE A 1 812 ? -17.197 1.434 -23.160 1.00 98.12 812 ILE A O 1
ATOM 6431 N N . THR A 1 813 ? -15.142 2.339 -23.154 1.00 97.44 813 THR A N 1
ATOM 6432 C CA . THR A 1 813 ? -15.526 3.660 -23.656 1.00 97.44 813 THR A CA 1
ATOM 6433 C C . THR A 1 813 ? -15.079 3.819 -25.104 1.00 97.44 813 THR A C 1
ATOM 6435 O O . THR A 1 813 ? -13.898 3.668 -25.415 1.00 97.44 813 THR A O 1
ATOM 6438 N N . TYR A 1 814 ? -16.016 4.162 -25.985 1.00 95.81 814 TYR A N 1
ATOM 6439 C CA . TYR A 1 814 ? -15.751 4.480 -27.389 1.00 95.81 814 TYR A CA 1
ATOM 6440 C C . TYR A 1 814 ? -15.670 5.991 -27.607 1.00 95.81 814 TYR A C 1
ATOM 6442 O O . TYR A 1 814 ? -16.322 6.773 -26.912 1.00 95.81 814 TYR A O 1
ATOM 6450 N N . THR A 1 815 ? -14.897 6.408 -28.610 1.00 91.88 815 THR A N 1
ATOM 6451 C CA . THR A 1 815 ? -14.705 7.818 -28.969 1.00 91.88 815 THR A CA 1
ATOM 6452 C C . THR A 1 815 ? -14.853 8.043 -30.469 1.00 91.88 815 THR A C 1
ATOM 6454 O O . THR A 1 815 ? -14.452 7.213 -31.280 1.00 91.88 815 THR A O 1
ATOM 6457 N N . THR A 1 816 ? -15.378 9.208 -30.846 1.00 85.06 816 THR A N 1
ATOM 6458 C CA . THR A 1 816 ? -15.418 9.698 -32.236 1.00 85.06 816 THR A CA 1
ATOM 6459 C C . THR A 1 816 ? -14.228 10.597 -32.581 1.00 85.06 816 THR A C 1
ATOM 6461 O O . THR A 1 816 ? -14.006 10.932 -33.744 1.00 85.06 816 THR A O 1
ATOM 6464 N N . SER A 1 817 ? -13.443 11.008 -31.580 1.00 83.94 817 SER A N 1
ATOM 6465 C CA . SER A 1 817 ? -12.323 11.938 -31.730 1.00 83.94 817 SER A CA 1
ATOM 6466 C C . SER A 1 817 ? -11.009 11.278 -31.344 1.00 83.94 817 SER A C 1
ATOM 6468 O O . SER A 1 817 ? -10.901 10.665 -30.289 1.00 83.94 817 SER A O 1
ATOM 6470 N N . VAL A 1 818 ? -9.981 11.492 -32.166 1.00 82.00 818 VAL A N 1
ATOM 6471 C CA . VAL A 1 818 ? -8.590 11.088 -31.890 1.00 82.00 818 VAL A CA 1
ATOM 6472 C C . VAL A 1 818 ? -7.705 12.272 -31.480 1.00 82.00 818 VAL A C 1
ATOM 6474 O O . VAL A 1 818 ? -6.480 12.165 -31.437 1.00 82.00 818 VAL A O 1
ATOM 6477 N N . ARG A 1 819 ? -8.299 13.445 -31.215 1.00 88.00 819 ARG A N 1
ATOM 6478 C CA . ARG A 1 819 ? -7.545 14.640 -30.810 1.00 88.00 819 ARG A CA 1
ATOM 6479 C C . ARG A 1 819 ? -7.096 14.505 -29.348 1.00 88.00 819 ARG A C 1
ATOM 6481 O O . ARG A 1 819 ? -7.964 14.330 -28.494 1.00 88.00 819 ARG A O 1
ATOM 6488 N N . PRO A 1 820 ? -5.804 14.702 -29.018 1.00 86.75 820 PRO A N 1
ATOM 6489 C CA . PRO A 1 820 ? -5.280 14.466 -27.669 1.00 86.75 820 PRO A CA 1
ATOM 6490 C C . PRO A 1 820 ? -6.046 15.158 -26.535 1.00 86.75 820 PRO A C 1
ATOM 6492 O O . PRO A 1 820 ? -6.367 14.523 -25.539 1.00 86.75 820 PRO A O 1
ATOM 6495 N N . ARG A 1 821 ? -6.420 16.435 -26.695 1.00 83.81 821 ARG A N 1
ATOM 6496 C CA . ARG A 1 821 ? -7.191 17.165 -25.669 1.00 83.81 821 ARG A CA 1
ATOM 6497 C C . ARG A 1 821 ? -8.589 16.589 -25.446 1.00 83.81 821 ARG A C 1
ATOM 6499 O O . ARG A 1 821 ? -9.027 16.505 -24.307 1.00 83.81 821 ARG A O 1
ATOM 6506 N N . SER A 1 822 ? -9.273 16.207 -26.525 1.00 87.31 822 SER A N 1
ATOM 6507 C CA . SER A 1 822 ? -10.594 15.575 -26.440 1.00 87.31 822 SER A CA 1
ATOM 6508 C C . SER A 1 822 ? -10.497 14.210 -25.766 1.00 87.31 822 SER A C 1
ATOM 6510 O O . SER A 1 822 ? -11.326 13.899 -24.924 1.00 87.31 822 SER A O 1
ATOM 6512 N N . LEU A 1 823 ? -9.457 13.434 -26.091 1.00 90.69 823 LEU A N 1
ATOM 6513 C CA . LEU A 1 823 ? -9.206 12.130 -25.480 1.00 90.69 823 LEU A CA 1
ATOM 6514 C C . LEU A 1 823 ? -8.934 12.248 -23.981 1.00 90.69 823 LEU A C 1
ATOM 6516 O O . LEU A 1 823 ? -9.580 11.564 -23.203 1.00 90.69 823 LEU A O 1
ATOM 6520 N N . VAL A 1 824 ? -8.042 13.149 -23.561 1.00 88.25 824 VAL A N 1
ATOM 6521 C CA . VAL A 1 824 ? -7.744 13.344 -22.132 1.00 88.25 824 VAL A CA 1
ATOM 6522 C C . VAL A 1 824 ? -8.977 13.830 -21.362 1.00 88.25 824 VAL A C 1
ATOM 6524 O O . VAL A 1 824 ? -9.209 13.363 -20.253 1.00 88.25 824 VAL A O 1
ATOM 6527 N N . GLY A 1 825 ? -9.793 14.713 -21.950 1.00 86.81 825 GLY A N 1
ATOM 6528 C CA . GLY A 1 825 ? -11.059 15.140 -21.341 1.00 86.81 825 GLY A CA 1
ATOM 6529 C C . GLY A 1 825 ? -12.059 13.991 -21.190 1.00 86.81 825 GLY A C 1
ATOM 6530 O O . GLY A 1 825 ? -12.626 13.815 -20.118 1.00 86.81 825 GLY A O 1
ATOM 6531 N N . LEU A 1 826 ? -12.207 13.162 -22.227 1.00 89.56 826 LEU A N 1
ATOM 6532 C CA . LEU A 1 826 ? -13.048 11.966 -22.186 1.00 89.56 826 LEU A CA 1
ATOM 6533 C C . LEU A 1 826 ? -12.558 10.969 -21.127 1.00 89.56 826 LEU A C 1
ATOM 6535 O O . LEU A 1 826 ? -13.363 10.413 -20.384 1.00 89.56 826 LEU A O 1
ATOM 6539 N N . MET A 1 827 ? -11.242 10.753 -21.042 1.00 90.69 827 MET A N 1
ATOM 6540 C CA . MET A 1 827 ? -10.629 9.875 -20.043 1.00 90.69 827 MET A CA 1
ATOM 6541 C C . MET A 1 827 ? -10.899 10.360 -18.618 1.00 90.69 827 MET A C 1
ATOM 6543 O O . MET A 1 827 ? -11.140 9.546 -17.730 1.00 90.69 827 MET A O 1
ATOM 6547 N N . ASP A 1 828 ? -10.876 11.675 -18.404 1.00 86.12 828 ASP A N 1
ATOM 6548 C CA . ASP A 1 828 ? -11.184 12.276 -17.111 1.00 86.12 828 ASP A CA 1
ATOM 6549 C C . ASP A 1 828 ? -12.668 12.121 -16.752 1.00 86.12 828 ASP A C 1
ATOM 6551 O O . ASP A 1 828 ? -12.978 11.616 -15.677 1.00 86.12 828 ASP A O 1
ATOM 6555 N N . GLU A 1 829 ? -13.577 12.454 -17.678 1.00 88.31 829 GLU A N 1
ATOM 6556 C CA . GLU A 1 829 ? -15.034 12.360 -17.482 1.00 88.31 829 GLU A CA 1
ATOM 6557 C C . GLU A 1 829 ? -15.500 10.923 -17.203 1.00 88.31 829 GLU A C 1
ATOM 6559 O O . GLU A 1 829 ? -16.403 10.696 -16.399 1.00 88.31 829 GLU A O 1
ATOM 6564 N N . THR A 1 830 ? -14.889 9.941 -17.866 1.00 88.50 830 THR A N 1
ATOM 6565 C CA . THR A 1 830 ? -15.325 8.536 -17.806 1.00 88.50 830 THR A CA 1
ATOM 6566 C C . THR A 1 830 ? -14.517 7.666 -16.850 1.00 88.50 830 THR A C 1
ATOM 6568 O O . THR A 1 830 ? -14.866 6.501 -16.658 1.00 88.50 830 THR A O 1
ATOM 6571 N N . GLY A 1 831 ? -13.445 8.198 -16.260 1.00 87.88 831 GLY A N 1
ATOM 6572 C CA . GLY A 1 831 ? -12.567 7.448 -15.364 1.00 87.88 831 GLY A CA 1
ATOM 6573 C C . GLY A 1 831 ? -11.716 6.379 -16.059 1.00 87.88 831 GLY A C 1
ATOM 6574 O O . GLY A 1 831 ? -11.354 5.397 -15.417 1.00 87.88 831 GLY A O 1
ATOM 6575 N N . VAL A 1 832 ? -11.400 6.541 -17.351 1.00 93.12 832 VAL A N 1
ATOM 6576 C CA . VAL A 1 832 ? -10.513 5.616 -18.085 1.00 93.12 832 VAL A CA 1
ATOM 6577 C C . VAL A 1 832 ? -9.177 5.478 -17.363 1.00 93.12 832 VAL A C 1
ATOM 6579 O O . VAL A 1 832 ? -8.527 6.471 -17.031 1.00 93.12 832 VAL A O 1
ATOM 6582 N N . ASN A 1 833 ? -8.759 4.229 -17.173 1.00 92.44 833 ASN A N 1
ATOM 6583 C CA . ASN A 1 833 ? -7.496 3.861 -16.538 1.00 92.44 833 ASN A CA 1
ATOM 6584 C C . ASN A 1 833 ? -6.690 2.817 -17.336 1.00 92.44 833 ASN A C 1
ATOM 6586 O O . ASN A 1 833 ? -5.553 2.519 -16.960 1.00 92.44 833 ASN A O 1
ATOM 6590 N N . CYS A 1 834 ? -7.242 2.290 -18.435 1.00 94.38 834 CYS A N 1
ATOM 6591 C CA . CYS A 1 834 ? -6.598 1.308 -19.305 1.00 94.38 834 CYS A CA 1
ATOM 6592 C C . CYS A 1 834 ? -6.586 1.787 -20.763 1.00 94.38 834 CYS A C 1
ATOM 6594 O O . CYS A 1 834 ? -7.603 2.244 -21.290 1.00 94.38 834 CYS A O 1
ATOM 6596 N N . LEU A 1 835 ? -5.434 1.673 -21.426 1.00 94.00 835 LEU A N 1
ATOM 6597 C CA . LEU A 1 835 ? -5.236 2.127 -22.800 1.00 94.00 835 LEU A CA 1
ATOM 6598 C C . LEU A 1 835 ? -4.372 1.142 -23.592 1.00 94.00 835 LEU A C 1
ATOM 6600 O O . LEU A 1 835 ? -3.243 0.852 -23.201 1.00 94.00 835 LEU A O 1
ATOM 6604 N N . ILE A 1 836 ? -4.875 0.698 -24.744 1.00 93.25 836 ILE A N 1
ATOM 6605 C CA . ILE A 1 836 ? -4.118 -0.083 -25.728 1.00 93.25 836 ILE A CA 1
ATOM 6606 C C . ILE A 1 836 ? -3.987 0.762 -26.989 1.00 93.25 836 ILE A C 1
ATOM 6608 O O . ILE A 1 836 ? -4.977 1.276 -27.510 1.00 93.25 836 ILE A O 1
ATOM 6612 N N . ALA A 1 837 ? -2.760 0.967 -27.458 1.00 91.56 837 ALA A N 1
ATOM 6613 C CA . ALA A 1 837 ? -2.512 1.858 -28.580 1.00 91.56 837 ALA A CA 1
ATOM 6614 C C . ALA A 1 837 ? -1.228 1.517 -29.343 1.00 91.56 837 ALA A C 1
ATOM 6616 O O . ALA A 1 837 ? -0.349 0.815 -28.856 1.00 91.56 837 ALA A O 1
ATOM 6617 N N . ALA A 1 838 ? -1.097 2.067 -30.550 1.00 89.88 838 ALA A N 1
ATOM 6618 C CA . ALA A 1 838 ? 0.163 2.047 -31.286 1.00 89.88 838 ALA A CA 1
ATOM 6619 C C . ALA A 1 838 ? 1.136 3.115 -30.735 1.00 89.88 838 ALA A C 1
ATOM 6621 O O . ALA A 1 838 ? 0.671 4.173 -30.288 1.00 89.88 838 ALA A O 1
ATOM 6622 N N . PRO A 1 839 ? 2.469 2.932 -30.859 1.00 88.44 839 PRO A N 1
ATOM 6623 C CA . PRO A 1 839 ? 3.480 3.862 -30.334 1.00 88.44 839 PRO A CA 1
ATOM 6624 C C . PRO A 1 839 ? 3.233 5.336 -30.692 1.00 88.44 839 PRO A C 1
ATOM 6626 O O . PRO A 1 839 ? 3.328 6.230 -29.851 1.00 88.44 839 PRO A O 1
ATOM 6629 N N . ARG A 1 840 ? 2.820 5.605 -31.937 1.00 87.56 840 ARG A N 1
ATOM 6630 C CA . ARG A 1 840 ? 2.549 6.966 -32.426 1.00 87.56 840 ARG A CA 1
ATOM 6631 C C . ARG A 1 840 ? 1.485 7.701 -31.604 1.00 87.56 840 ARG A C 1
ATOM 6633 O O . ARG A 1 840 ? 1.570 8.918 -31.455 1.00 87.56 840 ARG A O 1
ATOM 6640 N N . LEU A 1 841 ? 0.476 6.995 -31.094 1.00 86.69 841 LEU A N 1
ATOM 6641 C CA . LEU A 1 841 ? -0.598 7.615 -30.320 1.00 86.69 841 LEU A CA 1
ATOM 6642 C C . LEU A 1 841 ? -0.131 7.994 -28.911 1.00 86.69 841 LEU A C 1
ATOM 6644 O O . LEU A 1 841 ? -0.486 9.072 -28.438 1.00 86.69 841 LEU A O 1
ATOM 6648 N N . PHE A 1 842 ? 0.733 7.183 -28.291 1.00 92.06 842 PHE A N 1
ATOM 6649 C CA . PHE A 1 842 ? 1.409 7.559 -27.047 1.00 92.06 842 PHE A CA 1
ATOM 6650 C C . PHE A 1 842 ? 2.242 8.835 -27.236 1.00 92.06 842 PHE A C 1
ATOM 6652 O O . PHE A 1 842 ? 2.126 9.772 -26.449 1.00 92.06 842 PHE A O 1
ATOM 6659 N N . GLY A 1 843 ? 2.980 8.956 -28.345 1.00 88.25 843 GLY A N 1
ATOM 6660 C CA . GLY A 1 843 ? 3.708 10.190 -28.670 1.00 88.25 843 GLY A CA 1
ATOM 6661 C C . GLY A 1 843 ? 2.812 11.437 -28.736 1.00 88.25 843 GLY A C 1
ATOM 6662 O O . GLY A 1 843 ? 3.176 12.499 -28.236 1.00 88.25 843 GLY A O 1
ATOM 6663 N N . LEU A 1 844 ? 1.604 11.312 -29.299 1.00 87.69 844 LEU A N 1
ATOM 6664 C CA . LEU A 1 844 ? 0.638 12.417 -29.395 1.00 87.69 844 LEU A CA 1
ATOM 6665 C C . LEU A 1 844 ? -0.033 12.757 -28.053 1.00 87.69 844 LEU A C 1
ATOM 6667 O O . LEU A 1 844 ? -0.361 13.921 -27.807 1.00 87.69 844 LEU A O 1
ATOM 6671 N N . LEU A 1 845 ? -0.270 11.756 -27.201 1.00 89.06 845 LEU A N 1
ATOM 6672 C CA . LEU A 1 845 ? -0.930 11.924 -25.904 1.00 89.06 845 LEU A CA 1
ATOM 6673 C C . LEU A 1 845 ? 0.014 12.461 -24.827 1.00 89.06 845 LEU A C 1
ATOM 6675 O O . LEU A 1 845 ? -0.443 13.222 -23.971 1.00 89.06 845 LEU A O 1
ATOM 6679 N N . HIS A 1 846 ? 1.308 12.130 -24.895 1.00 88.56 846 HIS A N 1
ATOM 6680 C CA . HIS A 1 846 ? 2.314 12.491 -23.889 1.00 88.56 846 HIS A CA 1
ATOM 6681 C C . HIS A 1 846 ? 2.264 13.970 -23.496 1.00 88.56 846 HIS A C 1
ATOM 6683 O O . HIS A 1 846 ? 2.095 14.296 -22.322 1.00 88.56 846 HIS A O 1
ATOM 6689 N N . GLY A 1 847 ? 2.302 14.872 -24.482 1.00 84.19 847 GLY A N 1
ATOM 6690 C CA . GLY A 1 847 ? 2.292 16.314 -24.227 1.00 84.19 847 GLY A CA 1
ATOM 6691 C C . GLY A 1 847 ? 1.008 16.815 -23.556 1.00 84.19 847 GLY A C 1
ATOM 6692 O O . GLY A 1 847 ? 1.065 17.715 -22.719 1.00 84.19 847 GLY A O 1
ATOM 6693 N N . SER A 1 848 ? -0.149 16.225 -23.881 1.00 84.56 848 SER A N 1
ATOM 6694 C CA . SER A 1 848 ? -1.425 16.601 -23.252 1.00 84.56 848 SER A CA 1
ATOM 6695 C C . SER A 1 848 ? -1.540 16.046 -21.832 1.00 84.56 848 SER A C 1
ATOM 6697 O O . SER A 1 848 ? -1.966 16.773 -20.942 1.00 84.56 848 SER A O 1
ATOM 6699 N N . LEU A 1 849 ? -1.109 14.801 -21.599 1.00 84.75 849 LEU A N 1
ATOM 6700 C CA . LEU A 1 849 ? -1.085 14.186 -20.266 1.00 84.75 849 LEU A CA 1
ATOM 6701 C C . LEU A 1 849 ? -0.139 14.931 -19.320 1.00 84.75 849 LEU A C 1
ATOM 6703 O O . LEU A 1 849 ? -0.533 15.274 -18.207 1.00 84.75 849 LEU A O 1
ATOM 6707 N N . ARG A 1 850 ? 1.068 15.263 -19.792 1.00 82.56 850 ARG A N 1
ATOM 6708 C CA . ARG A 1 850 ? 2.040 16.068 -19.046 1.00 82.56 850 ARG A CA 1
ATOM 6709 C C . ARG A 1 850 ? 1.480 17.443 -18.689 1.00 82.56 850 ARG A C 1
ATOM 6711 O O . ARG A 1 850 ? 1.547 17.853 -17.537 1.00 82.56 850 ARG A O 1
ATOM 6718 N N . GLN A 1 851 ? 0.883 18.139 -19.657 1.00 78.50 851 GLN A N 1
ATOM 6719 C CA . GLN A 1 851 ? 0.279 19.449 -19.414 1.00 78.50 851 GLN A CA 1
ATOM 6720 C C . GLN A 1 851 ? -0.867 19.385 -18.390 1.00 78.50 851 GLN A C 1
ATOM 6722 O O . GLN A 1 851 ? -1.019 20.312 -17.594 1.00 78.50 851 GLN A O 1
ATOM 6727 N N . THR A 1 852 ? -1.678 18.324 -18.410 1.00 70.00 852 THR A N 1
ATOM 6728 C CA . THR A 1 852 ? -2.745 18.116 -17.421 1.00 70.00 852 THR A CA 1
ATOM 6729 C C . THR A 1 852 ? -2.172 17.865 -16.026 1.00 70.00 852 THR A C 1
ATOM 6731 O O . THR A 1 852 ? -2.633 18.508 -15.083 1.00 70.00 852 THR A O 1
ATOM 6734 N N . ALA A 1 853 ? -1.136 17.025 -15.907 1.00 69.19 853 ALA A N 1
ATOM 6735 C CA . ALA A 1 853 ? -0.439 16.773 -14.643 1.00 69.19 853 ALA A CA 1
ATOM 6736 C C . ALA A 1 853 ? 0.162 18.060 -14.047 1.00 69.19 853 ALA A C 1
ATOM 6738 O O . ALA A 1 853 ? -0.000 18.346 -12.864 1.00 69.19 853 ALA A O 1
ATOM 6739 N N . GLU A 1 854 ? 0.781 18.895 -14.890 1.00 72.12 854 GLU A N 1
ATOM 6740 C CA . GLU A 1 854 ? 1.390 20.165 -14.476 1.00 72.12 854 GLU A CA 1
ATOM 6741 C C . GLU A 1 854 ? 0.359 21.229 -14.041 1.00 72.12 854 GLU A C 1
ATOM 6743 O O . GLU A 1 854 ? 0.664 22.052 -13.178 1.00 72.12 854 GLU A O 1
ATOM 6748 N N . LYS A 1 855 ? -0.848 21.253 -14.631 1.00 60.72 855 LYS A N 1
ATOM 6749 C CA . LYS A 1 855 ? -1.857 22.307 -14.385 1.00 60.72 855 LYS A CA 1
ATOM 6750 C C . LYS A 1 855 ? -2.882 21.980 -13.299 1.00 60.72 855 LYS A C 1
ATOM 6752 O O . LYS A 1 855 ? -3.252 22.883 -12.555 1.00 60.72 855 LYS A O 1
ATOM 6757 N N . ASN A 1 856 ? -3.356 20.736 -13.232 1.00 51.97 856 ASN A N 1
ATOM 6758 C CA . ASN A 1 856 ? -4.498 20.342 -12.396 1.00 51.97 856 ASN A CA 1
ATOM 6759 C C . ASN A 1 856 ? -4.125 19.308 -11.309 1.00 51.97 856 ASN A C 1
ATOM 6761 O O . ASN A 1 856 ? -5.009 18.824 -10.604 1.00 51.97 856 ASN A O 1
ATOM 6765 N N . GLY A 1 857 ? -2.835 18.970 -11.166 1.00 56.81 857 GLY A N 1
ATOM 6766 C CA . GLY A 1 857 ? -2.356 17.836 -10.367 1.00 56.81 857 GLY A CA 1
ATOM 6767 C C . GLY A 1 857 ? -2.456 16.509 -11.128 1.00 56.81 857 GLY A C 1
ATOM 6768 O O . GLY A 1 857 ? -2.935 16.463 -12.260 1.00 56.81 857 GLY A O 1
ATOM 6769 N N . ASP A 1 858 ? -2.037 15.406 -10.506 1.00 56.53 858 ASP A N 1
ATOM 6770 C CA . ASP A 1 858 ? -1.895 14.096 -11.163 1.00 56.53 858 ASP A CA 1
ATOM 6771 C C . ASP A 1 858 ? -3.238 13.408 -11.516 1.00 56.53 858 ASP A C 1
ATOM 6773 O O . ASP A 1 858 ? -3.262 12.205 -11.698 1.00 56.53 858 ASP A O 1
ATOM 6777 N N . GLY A 1 859 ? -4.384 14.091 -11.620 1.00 64.94 859 GLY A N 1
ATOM 6778 C CA . GLY A 1 859 ? -5.732 13.483 -11.678 1.00 64.94 859 GLY A CA 1
ATOM 6779 C C . GLY A 1 859 ? -5.908 12.286 -12.634 1.00 64.94 859 GLY A C 1
ATOM 6780 O O . GLY A 1 859 ? -6.164 11.174 -12.181 1.00 64.94 859 GLY A O 1
ATOM 6781 N N . VAL A 1 860 ? -5.745 12.480 -13.950 1.00 75.56 860 VAL A N 1
ATOM 6782 C CA . VAL A 1 860 ? -5.826 11.377 -14.939 1.00 75.56 860 VAL A CA 1
ATOM 6783 C C . VAL A 1 860 ? -4.608 10.451 -14.840 1.00 75.56 860 VAL A C 1
ATOM 6785 O O . VAL A 1 860 ? -4.749 9.237 -14.932 1.00 75.56 860 VAL A O 1
ATOM 6788 N N . VAL A 1 861 ? -3.416 11.010 -14.614 1.00 77.81 861 VAL A N 1
ATOM 6789 C CA . VAL A 1 861 ? -2.139 10.274 -14.586 1.00 77.81 861 VAL A CA 1
ATOM 6790 C C . VAL A 1 861 ? -2.077 9.282 -13.417 1.00 77.81 861 VAL A C 1
ATOM 6792 O O . VAL A 1 861 ? -1.788 8.114 -13.622 1.00 77.81 861 VAL A O 1
ATOM 6795 N N . SER A 1 862 ? -2.442 9.705 -12.212 1.00 74.06 862 SER A N 1
ATOM 6796 C CA . SER A 1 862 ? -2.484 8.898 -10.985 1.00 74.06 862 SER A CA 1
ATOM 6797 C C . SER A 1 862 ? -3.486 7.745 -11.036 1.00 74.06 862 SER A C 1
ATOM 6799 O O . SER A 1 862 ? -3.331 6.780 -10.290 1.00 74.06 862 SER A O 1
ATOM 6801 N N . ARG A 1 863 ? -4.503 7.826 -11.906 1.00 80.56 863 ARG A N 1
ATOM 6802 C CA . ARG A 1 863 ? -5.492 6.758 -12.101 1.00 80.56 863 ARG A CA 1
ATOM 6803 C C . ARG A 1 863 ? -5.092 5.762 -13.184 1.00 80.56 863 ARG A C 1
ATOM 6805 O O . ARG A 1 863 ? -5.591 4.641 -13.149 1.00 80.56 863 ARG A O 1
ATOM 6812 N N . MET A 1 864 ? -4.233 6.142 -14.136 1.00 85.06 864 MET A N 1
ATOM 6813 C CA . MET A 1 864 ? -3.808 5.243 -15.211 1.00 85.06 864 MET A CA 1
ATOM 6814 C C . MET A 1 864 ? -3.075 4.034 -14.632 1.00 85.06 864 MET A C 1
ATOM 6816 O O . MET A 1 864 ? -2.072 4.162 -13.934 1.00 85.06 864 MET A O 1
ATOM 6820 N N . ARG A 1 865 ? -3.585 2.847 -14.957 1.00 87.69 865 ARG A N 1
ATOM 6821 C CA . ARG A 1 865 ? -3.098 1.568 -14.444 1.00 87.69 865 ARG A CA 1
ATOM 6822 C C . ARG A 1 865 ? -2.367 0.766 -15.511 1.00 87.69 865 ARG A C 1
ATOM 6824 O O . ARG A 1 865 ? -1.315 0.206 -15.224 1.00 87.69 865 ARG A O 1
ATOM 6831 N N . LEU A 1 866 ? -2.937 0.689 -16.713 1.00 89.12 866 LEU A N 1
ATOM 6832 C CA . LEU A 1 866 ? -2.470 -0.191 -17.784 1.00 89.12 866 LEU A CA 1
ATOM 6833 C C . LEU A 1 866 ? -2.318 0.593 -19.090 1.00 89.12 866 LEU A C 1
ATOM 6835 O O . LEU A 1 866 ? -3.284 1.155 -19.604 1.00 89.12 866 LEU A O 1
ATOM 6839 N N . LEU A 1 867 ? -1.105 0.612 -19.641 1.00 94.00 867 LEU A N 1
ATOM 6840 C CA . LEU A 1 867 ? -0.802 1.197 -20.948 1.00 94.00 867 LEU A CA 1
ATOM 6841 C C . LEU A 1 867 ? -0.066 0.145 -21.776 1.00 94.00 867 LEU A C 1
ATOM 6843 O O . LEU A 1 867 ? 1.059 -0.210 -21.436 1.00 94.00 867 LEU A O 1
ATOM 6847 N N . VAL A 1 868 ? -0.674 -0.354 -22.848 1.00 94.00 868 VAL A N 1
ATOM 6848 C CA . VAL A 1 868 ? -0.081 -1.396 -23.700 1.00 94.00 868 VAL A CA 1
ATOM 6849 C C . VAL A 1 868 ? 0.223 -0.827 -25.078 1.00 94.00 868 VAL A C 1
ATOM 6851 O O . VAL A 1 868 ? -0.642 -0.211 -25.704 1.00 94.00 868 VAL A O 1
ATOM 6854 N N . SER A 1 869 ? 1.449 -1.051 -25.550 1.00 93.75 869 SER A N 1
ATOM 6855 C CA . SER A 1 869 ? 1.886 -0.681 -26.896 1.00 93.75 869 SER A CA 1
ATOM 6856 C C . SER A 1 869 ? 2.062 -1.912 -27.772 1.00 93.75 869 SER A C 1
ATOM 6858 O O . SER A 1 869 ? 2.757 -2.848 -27.387 1.00 93.75 869 SER A O 1
ATOM 6860 N N . GLY A 1 870 ? 1.468 -1.894 -28.965 1.00 88.56 870 GLY A N 1
ATOM 6861 C CA . GLY A 1 870 ? 1.596 -2.971 -29.947 1.00 88.56 870 GLY A CA 1
ATOM 6862 C C . GLY A 1 870 ? 1.396 -2.490 -31.385 1.00 88.56 870 GLY A C 1
ATOM 6863 O O . GLY A 1 870 ? 1.011 -1.347 -31.635 1.00 88.56 870 GLY A O 1
ATOM 6864 N N . GLY A 1 871 ? 1.681 -3.365 -32.353 1.00 80.44 871 GLY A N 1
ATOM 6865 C CA . GLY A 1 871 ? 1.540 -3.070 -33.788 1.00 80.44 871 GLY A CA 1
ATOM 6866 C C . GLY A 1 871 ? 2.669 -2.225 -34.401 1.00 80.44 871 GLY A C 1
ATOM 6867 O O . GLY A 1 871 ? 2.594 -1.873 -35.577 1.00 80.44 871 GLY A O 1
ATOM 6868 N N . GLY A 1 872 ? 3.716 -1.909 -33.635 1.00 83.75 872 GLY A N 1
ATOM 6869 C CA . GLY A 1 872 ? 4.928 -1.227 -34.091 1.00 83.75 872 GLY A CA 1
ATOM 6870 C C . GLY A 1 872 ? 5.945 -1.080 -32.957 1.00 83.75 872 GLY A C 1
ATOM 6871 O O . GLY A 1 872 ? 5.587 -1.256 -31.796 1.00 83.75 872 GLY A O 1
ATOM 6872 N N . THR A 1 873 ? 7.191 -0.745 -33.297 1.00 83.38 873 THR A N 1
ATOM 6873 C CA . THR A 1 873 ? 8.293 -0.588 -32.333 1.00 83.38 873 THR A CA 1
ATOM 6874 C C . THR A 1 873 ? 8.097 0.643 -31.451 1.00 83.38 873 THR A C 1
ATOM 6876 O O . THR A 1 873 ? 7.876 1.746 -31.961 1.00 83.38 873 THR A O 1
ATOM 6879 N N . LEU A 1 874 ? 8.200 0.470 -30.134 1.00 86.75 874 LEU A N 1
ATOM 6880 C CA . LEU A 1 874 ? 8.214 1.568 -29.174 1.00 86.75 874 LEU A CA 1
ATOM 6881 C C . LEU A 1 874 ? 9.631 2.145 -29.052 1.00 86.75 874 LEU A C 1
ATOM 6883 O O . LEU A 1 874 ? 10.577 1.457 -28.676 1.00 86.75 874 LEU A O 1
ATOM 6887 N N . GLU A 1 875 ? 9.788 3.433 -29.350 1.00 84.69 875 GLU A N 1
ATOM 6888 C CA . GLU A 1 875 ? 11.069 4.118 -29.162 1.00 84.69 875 GLU A CA 1
ATOM 6889 C C . GLU A 1 875 ? 11.417 4.219 -27.668 1.00 84.69 875 GLU A C 1
ATOM 6891 O O . GLU A 1 875 ? 10.578 4.605 -26.847 1.00 84.69 875 GLU A O 1
ATOM 6896 N N . SER A 1 876 ? 12.673 3.921 -27.315 1.00 82.69 876 SER A N 1
ATOM 6897 C CA . SER A 1 876 ? 13.143 3.953 -25.920 1.00 82.69 876 SER A CA 1
ATOM 6898 C C . SER A 1 876 ? 12.917 5.320 -25.264 1.00 82.69 876 SER A C 1
ATOM 6900 O O . SER A 1 876 ? 12.530 5.387 -24.097 1.00 82.69 876 SER A O 1
ATOM 6902 N N . ASP A 1 877 ? 13.089 6.411 -26.015 1.00 85.69 877 ASP A N 1
ATOM 6903 C CA . ASP A 1 877 ? 12.858 7.776 -25.529 1.00 85.69 877 ASP A CA 1
ATOM 6904 C C . ASP A 1 877 ? 11.399 7.990 -25.112 1.00 85.69 877 ASP A C 1
ATOM 6906 O O . ASP A 1 877 ? 11.130 8.596 -24.076 1.00 85.69 877 ASP A O 1
ATOM 6910 N N . LEU A 1 878 ? 10.445 7.438 -25.868 1.00 86.56 878 LEU A N 1
ATOM 6911 C CA . LEU A 1 878 ? 9.023 7.545 -25.554 1.00 86.56 878 LEU A CA 1
ATOM 6912 C C . LEU A 1 878 ? 8.651 6.719 -24.313 1.00 86.56 878 LEU A C 1
ATOM 6914 O O . LEU A 1 878 ? 7.869 7.184 -23.481 1.00 86.56 878 LEU A O 1
ATOM 6918 N N . TYR A 1 879 ? 9.244 5.532 -24.147 1.00 87.56 879 TYR A N 1
ATOM 6919 C CA . TYR A 1 879 ? 9.103 4.736 -22.923 1.00 87.56 879 TYR A CA 1
ATOM 6920 C C . TYR A 1 879 ? 9.594 5.512 -21.689 1.00 87.56 879 TYR A C 1
ATOM 6922 O O . TYR A 1 879 ? 8.886 5.600 -20.681 1.00 87.56 879 TYR A O 1
ATOM 6930 N N . HIS A 1 880 ? 10.780 6.124 -21.771 1.00 85.69 880 HIS A N 1
ATOM 6931 C CA . HIS A 1 880 ? 11.330 6.928 -20.678 1.00 85.69 880 HIS A CA 1
ATOM 6932 C C . HIS A 1 880 ? 10.513 8.198 -20.416 1.00 85.69 880 HIS A C 1
ATOM 6934 O O . HIS A 1 880 ? 10.250 8.516 -19.258 1.00 85.69 880 HIS A O 1
ATOM 6940 N N . ALA A 1 881 ? 10.022 8.868 -21.459 1.00 84.88 881 ALA A N 1
ATOM 6941 C CA . ALA A 1 881 ? 9.190 10.059 -21.325 1.00 84.88 881 ALA A CA 1
ATOM 6942 C C . ALA A 1 881 ? 7.877 9.783 -20.566 1.00 84.88 881 ALA A C 1
ATOM 6944 O O . ALA A 1 881 ? 7.410 10.635 -19.807 1.00 84.88 881 ALA A O 1
ATOM 6945 N N . TYR A 1 882 ? 7.274 8.600 -20.731 1.00 87.69 882 TYR A N 1
ATOM 6946 C CA . TYR A 1 882 ? 6.119 8.182 -19.928 1.00 87.69 882 TYR A CA 1
ATOM 6947 C C . TYR A 1 882 ? 6.504 7.833 -18.482 1.00 87.69 882 TYR A C 1
ATOM 6949 O O . TYR A 1 882 ? 5.776 8.196 -17.556 1.00 87.69 882 TYR A O 1
ATOM 6957 N N . ARG A 1 883 ? 7.674 7.212 -18.265 1.00 83.75 883 ARG A N 1
ATOM 6958 C CA . ARG A 1 883 ? 8.202 6.926 -16.917 1.00 83.75 883 ARG A CA 1
ATOM 6959 C C . ARG A 1 883 ? 8.448 8.194 -16.102 1.00 83.75 883 ARG A C 1
ATOM 6961 O O . ARG A 1 883 ? 8.186 8.188 -14.904 1.00 83.75 883 ARG A O 1
ATOM 6968 N N . GLU A 1 884 ? 8.888 9.280 -16.737 1.00 80.94 884 GLU A N 1
ATOM 6969 C CA . GLU A 1 884 ? 9.090 10.583 -16.083 1.00 80.94 884 GLU A CA 1
ATOM 6970 C C . GLU A 1 884 ? 7.808 11.170 -15.479 1.00 80.94 884 GLU A C 1
ATOM 6972 O O . GLU A 1 884 ? 7.877 11.878 -14.478 1.00 80.94 884 GLU A O 1
ATOM 6977 N N . ILE A 1 885 ? 6.643 10.865 -16.058 1.00 77.19 885 ILE A N 1
ATOM 6978 C CA . ILE A 1 885 ? 5.334 11.287 -15.537 1.00 77.19 885 ILE A CA 1
ATOM 6979 C C . ILE A 1 885 ? 4.656 10.191 -14.698 1.00 77.19 885 ILE A C 1
ATOM 6981 O O . ILE A 1 885 ? 3.452 10.241 -14.483 1.00 77.19 885 ILE A O 1
ATOM 6985 N N . GLY A 1 886 ? 5.409 9.188 -14.232 1.00 76.19 886 GLY A N 1
ATOM 6986 C CA . GLY A 1 886 ? 4.910 8.141 -13.334 1.00 76.19 886 GLY A CA 1
ATOM 6987 C C . GLY A 1 886 ? 4.156 6.993 -14.014 1.00 76.19 886 GLY A C 1
ATOM 6988 O O . GLY A 1 886 ? 3.537 6.189 -13.321 1.00 76.19 886 GLY A O 1
ATOM 6989 N N . LEU A 1 887 ? 4.212 6.881 -15.345 1.00 85.50 887 LEU A N 1
ATOM 6990 C CA . LEU A 1 887 ? 3.493 5.866 -16.123 1.00 85.50 887 LEU A CA 1
ATOM 6991 C C . LEU A 1 887 ? 4.439 4.868 -16.795 1.00 85.50 887 LEU A C 1
ATOM 6993 O O . LEU A 1 887 ? 5.551 5.203 -17.187 1.00 85.50 887 LEU A O 1
ATOM 6997 N N . THR A 1 888 ? 3.989 3.626 -16.973 1.00 89.56 888 THR A N 1
ATOM 6998 C CA . THR A 1 888 ? 4.764 2.580 -17.662 1.00 89.56 888 THR A CA 1
ATOM 6999 C C . THR A 1 888 ? 4.000 2.085 -18.874 1.00 89.56 888 THR A C 1
ATOM 7001 O O . THR A 1 888 ? 2.843 1.704 -18.741 1.00 89.56 888 THR A O 1
ATOM 7004 N N . ILE A 1 889 ? 4.649 2.070 -20.040 1.00 93.00 889 ILE A N 1
ATOM 7005 C CA . ILE A 1 889 ? 4.114 1.423 -21.241 1.00 93.00 889 ILE A CA 1
ATOM 7006 C C . ILE A 1 889 ? 4.633 -0.018 -21.287 1.00 93.00 889 ILE A C 1
ATOM 7008 O O . ILE A 1 889 ? 5.832 -0.260 -21.155 1.00 93.00 889 ILE A O 1
ATOM 7012 N N . HIS A 1 890 ? 3.734 -0.974 -21.477 1.00 93.50 890 HIS A N 1
ATOM 7013 C CA . HIS A 1 890 ? 4.029 -2.392 -21.640 1.00 93.50 890 HIS A CA 1
ATOM 7014 C C . HIS A 1 890 ? 4.014 -2.716 -23.133 1.00 93.50 890 HIS A C 1
ATOM 7016 O O . HIS A 1 890 ? 2.956 -2.749 -23.759 1.00 93.50 890 HIS A O 1
ATOM 7022 N N . GLU A 1 891 ? 5.191 -2.882 -23.733 1.00 93.38 891 GLU A N 1
ATOM 7023 C CA . GLU A 1 891 ? 5.305 -3.242 -25.150 1.00 93.38 891 GLU A CA 1
ATOM 7024 C C . GLU A 1 891 ? 5.061 -4.743 -25.345 1.00 93.38 891 GLU A C 1
ATOM 7026 O O . GLU A 1 891 ? 5.534 -5.552 -24.540 1.00 93.38 891 GLU A O 1
ATOM 7031 N N . GLY A 1 892 ? 4.327 -5.105 -26.397 1.00 92.81 892 GLY A N 1
ATOM 7032 C CA . GLY A 1 892 ? 4.073 -6.487 -26.790 1.00 92.81 892 GLY A CA 1
ATOM 7033 C C . GLY A 1 892 ? 4.213 -6.715 -28.291 1.00 92.81 892 GLY A C 1
ATOM 7034 O O . GLY A 1 892 ? 4.049 -5.802 -29.103 1.00 92.81 892 GLY A O 1
ATOM 7035 N N . TYR A 1 893 ? 4.510 -7.960 -28.651 1.00 94.88 893 TYR A N 1
ATOM 7036 C CA . TYR A 1 893 ? 4.680 -8.420 -30.023 1.00 94.88 893 TYR A CA 1
ATOM 7037 C C . TYR A 1 893 ? 3.687 -9.525 -30.354 1.00 94.88 893 TYR A C 1
ATOM 7039 O O . TYR A 1 893 ? 3.292 -10.333 -29.511 1.00 94.88 893 TYR A O 1
ATOM 7047 N N . GLY A 1 894 ? 3.270 -9.537 -31.612 1.00 93.38 894 GLY A N 1
ATOM 7048 C CA . GLY A 1 894 ? 2.236 -10.421 -32.086 1.00 93.38 894 GLY A CA 1
ATOM 7049 C C . GLY A 1 894 ? 1.899 -10.199 -33.550 1.00 93.38 894 GLY A C 1
ATOM 7050 O O . GLY A 1 894 ? 2.316 -9.219 -34.171 1.00 93.38 894 GLY A O 1
ATOM 7051 N N . LEU A 1 895 ? 1.107 -11.117 -34.080 1.00 93.88 895 LEU A N 1
ATOM 7052 C CA . LEU A 1 895 ? 0.639 -11.148 -35.456 1.00 93.88 895 LEU A CA 1
ATOM 7053 C C . LEU A 1 895 ? -0.764 -11.743 -35.490 1.00 93.88 895 LEU A C 1
ATOM 7055 O O . LEU A 1 895 ? -1.156 -12.476 -34.588 1.00 93.88 895 LEU A O 1
ATOM 7059 N N . THR A 1 896 ? -1.534 -11.425 -36.525 1.00 94.19 896 THR A N 1
ATOM 7060 C CA . THR A 1 896 ? -2.941 -11.858 -36.614 1.00 94.19 896 THR A CA 1
ATOM 7061 C C . THR A 1 896 ? -3.046 -13.385 -36.582 1.00 94.19 896 THR A C 1
ATOM 7063 O O . THR A 1 896 ? -3.935 -13.929 -35.940 1.00 94.19 896 THR A O 1
ATOM 7066 N N . GLU A 1 897 ? -2.075 -14.068 -37.184 1.00 95.81 897 GLU A N 1
ATOM 7067 C CA . GLU A 1 897 ? -1.908 -15.520 -37.232 1.00 95.81 897 GLU A CA 1
ATOM 7068 C C . GLU A 1 897 ? -1.725 -16.190 -35.856 1.00 95.81 897 GLU A C 1
ATOM 7070 O O . GLU A 1 897 ? -1.755 -17.416 -35.782 1.00 95.81 897 GLU A O 1
ATOM 7075 N N . ALA A 1 898 ? -1.559 -15.417 -34.777 1.00 95.62 898 ALA A N 1
ATOM 7076 C CA . ALA A 1 898 ? -1.383 -15.890 -33.400 1.00 95.62 898 ALA A CA 1
ATOM 7077 C C . ALA A 1 898 ? -2.373 -15.248 -32.390 1.00 95.62 898 ALA A C 1
ATOM 7079 O O . ALA A 1 898 ? -2.107 -15.205 -31.188 1.00 95.62 898 ALA A O 1
ATOM 7080 N N . ALA A 1 899 ? -3.501 -14.728 -32.893 1.00 84.38 899 ALA A N 1
ATOM 7081 C CA . ALA A 1 899 ? -4.704 -14.282 -32.171 1.00 84.38 899 ALA A CA 1
ATOM 7082 C C . ALA A 1 899 ? -4.703 -13.118 -31.125 1.00 84.38 899 ALA A C 1
ATOM 7084 O O . ALA A 1 899 ? -5.623 -13.097 -30.304 1.00 84.38 899 ALA A O 1
ATOM 7085 N N . PRO A 1 900 ? -3.864 -12.057 -31.159 1.00 92.81 900 PRO A N 1
ATOM 7086 C CA . PRO A 1 900 ? -2.615 -11.876 -31.887 1.00 92.81 900 PRO A CA 1
ATOM 7087 C C . PRO A 1 900 ? -1.362 -11.901 -31.007 1.00 92.81 900 PRO A C 1
ATOM 7089 O O . PRO A 1 900 ? -0.263 -11.876 -31.553 1.00 92.81 900 PRO A O 1
ATOM 7092 N N . VAL A 1 901 ? -1.490 -11.819 -29.680 1.00 95.19 901 VAL A N 1
ATOM 7093 C CA . VAL A 1 901 ? -0.353 -11.493 -28.810 1.00 95.19 901 VAL A CA 1
ATOM 7094 C C . VAL A 1 901 ? 0.485 -12.746 -28.583 1.00 95.19 901 VAL A C 1
ATOM 7096 O O . VAL A 1 901 ? -0.036 -13.781 -28.192 1.00 95.19 901 VAL A O 1
ATOM 7099 N N . VAL A 1 902 ? 1.788 -12.658 -28.825 1.00 96.56 902 VAL A N 1
ATOM 7100 C CA . VAL A 1 902 ? 2.733 -13.767 -28.622 1.00 96.56 902 VAL A CA 1
ATOM 7101 C C . VAL A 1 902 ? 3.599 -13.500 -27.400 1.00 96.56 902 VAL A C 1
ATOM 7103 O O . VAL A 1 902 ? 3.783 -14.386 -26.569 1.00 96.56 902 VAL A O 1
ATOM 7106 N N . THR A 1 903 ? 4.100 -12.270 -27.274 1.00 96.38 903 THR A N 1
ATOM 7107 C CA . THR A 1 903 ? 4.877 -11.824 -26.117 1.00 96.38 903 THR A CA 1
ATOM 7108 C C . THR A 1 903 ? 4.384 -10.469 -25.623 1.00 96.38 903 THR A C 1
ATOM 7110 O O . THR A 1 903 ? 3.928 -9.641 -26.415 1.00 96.38 903 THR A O 1
ATOM 7113 N N . VAL A 1 904 ? 4.497 -10.206 -24.322 1.00 95.00 904 VAL A N 1
ATOM 7114 C CA . VAL A 1 904 ? 4.226 -8.876 -23.758 1.00 95.00 904 VAL A CA 1
ATOM 7115 C C . VAL A 1 904 ? 5.048 -8.629 -22.501 1.00 95.00 904 VAL A C 1
ATOM 7117 O O . VAL A 1 904 ? 5.405 -9.558 -21.776 1.00 95.00 904 VAL A O 1
ATOM 7120 N N . ASN A 1 905 ? 5.417 -7.372 -22.260 1.00 93.88 905 ASN A N 1
ATOM 7121 C CA . ASN A 1 905 ? 6.110 -6.983 -21.038 1.00 93.88 905 ASN A CA 1
ATOM 7122 C C . ASN A 1 905 ? 5.202 -7.180 -19.814 1.00 93.88 905 ASN A C 1
ATOM 7124 O O . ASN A 1 905 ? 4.156 -6.526 -19.745 1.00 93.88 905 ASN A O 1
ATOM 7128 N N . PRO A 1 906 ? 5.613 -7.982 -18.813 1.00 87.00 906 PRO A N 1
ATOM 7129 C CA . PRO A 1 906 ? 4.828 -8.158 -17.598 1.00 87.00 906 PRO A CA 1
ATOM 7130 C C . PRO A 1 906 ? 4.653 -6.853 -16.819 1.00 87.00 906 PRO A C 1
ATOM 7132 O O . PRO A 1 906 ? 5.489 -5.941 -16.893 1.00 87.00 906 PRO A O 1
ATOM 7135 N N . MET A 1 907 ? 3.562 -6.769 -16.055 1.00 78.88 907 MET A N 1
ATOM 7136 C CA . MET A 1 907 ? 3.185 -5.560 -15.312 1.00 78.88 907 MET A CA 1
ATOM 7137 C C . MET A 1 907 ? 4.242 -5.119 -14.292 1.00 78.88 907 MET A C 1
ATOM 7139 O O . MET A 1 907 ? 4.449 -3.929 -14.066 1.00 78.88 907 MET A O 1
ATOM 7143 N N . ASP A 1 908 ? 4.934 -6.073 -13.688 1.00 74.88 908 ASP A N 1
ATOM 7144 C CA . ASP A 1 908 ? 5.899 -5.880 -12.612 1.00 74.88 908 ASP A CA 1
ATOM 7145 C C . ASP A 1 908 ? 7.362 -5.786 -13.080 1.00 74.88 908 ASP A C 1
ATOM 7147 O O . ASP A 1 908 ? 8.217 -5.303 -12.334 1.00 74.88 908 ASP A O 1
ATOM 7151 N N . ARG A 1 909 ? 7.659 -6.207 -14.316 1.00 83.62 909 ARG A N 1
ATOM 7152 C CA . ARG A 1 909 ? 9.024 -6.267 -14.871 1.00 83.62 909 ARG A CA 1
ATOM 7153 C C . ARG A 1 909 ? 9.103 -5.877 -16.351 1.00 83.62 909 ARG A C 1
ATOM 7155 O O . ARG A 1 909 ? 9.719 -6.571 -17.157 1.00 83.62 909 ARG A O 1
ATOM 7162 N N . SER A 1 910 ? 8.512 -4.743 -16.720 1.00 85.56 910 SER A N 1
ATOM 7163 C CA . SER A 1 910 ? 8.641 -4.184 -18.076 1.00 85.56 910 SER A CA 1
ATOM 7164 C C . SER A 1 910 ? 10.086 -3.751 -18.387 1.00 85.56 910 SER A C 1
ATOM 7166 O O . SER A 1 910 ? 10.688 -3.001 -17.608 1.00 85.56 910 SER A O 1
ATOM 7168 N N . LYS A 1 911 ? 10.644 -4.209 -19.519 1.00 85.06 911 LYS A N 1
ATOM 7169 C CA . LYS A 1 911 ? 11.990 -3.858 -20.006 1.00 85.06 911 LYS A CA 1
ATOM 7170 C C . LYS A 1 911 ? 11.896 -2.962 -21.256 1.00 85.06 911 LYS A C 1
ATOM 7172 O O . LYS A 1 911 ? 11.210 -3.336 -22.204 1.00 85.06 911 LYS A O 1
ATOM 7177 N N . PRO A 1 912 ? 12.614 -1.821 -21.309 1.00 83.50 912 PRO A N 1
ATOM 7178 C CA . PRO A 1 912 ? 12.652 -0.989 -22.511 1.00 83.50 912 PRO A CA 1
ATOM 7179 C C . PRO A 1 912 ? 13.271 -1.750 -23.691 1.00 83.50 912 PRO A C 1
ATOM 7181 O O . PRO A 1 912 ? 14.169 -2.578 -23.501 1.00 83.50 912 PRO A O 1
ATOM 7184 N N . SER A 1 913 ? 12.795 -1.452 -24.902 1.00 84.06 913 SER A N 1
ATOM 7185 C CA . SER A 1 913 ? 13.247 -2.036 -26.177 1.00 84.06 913 SER A CA 1
ATOM 7186 C C . SER A 1 913 ? 13.027 -3.547 -26.334 1.00 84.06 913 SER A C 1
ATOM 7188 O O . SER A 1 913 ? 13.401 -4.114 -27.360 1.00 84.06 913 SER A O 1
ATOM 7190 N N . SER A 1 914 ? 12.455 -4.213 -25.331 1.00 91.25 914 SER A N 1
ATOM 7191 C CA . SER A 1 914 ? 12.002 -5.595 -25.428 1.00 91.25 914 SER A CA 1
ATOM 7192 C C . SER A 1 914 ? 10.500 -5.623 -25.660 1.00 91.25 914 SER A C 1
ATOM 7194 O O . SER A 1 914 ? 9.764 -4.844 -25.064 1.00 91.25 914 SER A O 1
ATOM 7196 N N . VAL A 1 915 ? 10.041 -6.601 -26.435 1.00 93.06 915 VAL A N 1
ATOM 7197 C CA . VAL A 1 915 ? 8.614 -6.891 -26.629 1.00 93.06 915 VAL A CA 1
ATOM 7198 C C . VAL A 1 915 ? 8.067 -7.882 -25.589 1.00 93.06 915 VAL A C 1
ATOM 7200 O O . VAL A 1 915 ? 6.981 -8.440 -25.753 1.00 93.06 915 VAL A O 1
ATOM 7203 N N . GLY A 1 916 ? 8.825 -8.099 -24.511 1.00 93.56 916 GLY A N 1
ATOM 7204 C CA . GLY A 1 916 ? 8.433 -8.876 -23.345 1.00 93.56 916 GLY A CA 1
ATOM 7205 C C . GLY A 1 916 ? 8.721 -10.368 -23.436 1.00 93.56 916 GLY A C 1
ATOM 7206 O O . GLY A 1 916 ? 9.577 -10.807 -24.201 1.00 93.56 916 GLY A O 1
ATOM 7207 N N . VAL A 1 917 ? 8.014 -11.138 -22.614 1.00 95.38 917 VAL A N 1
ATOM 7208 C CA . VAL A 1 917 ? 8.159 -12.598 -22.498 1.00 95.38 917 VAL A CA 1
ATOM 7209 C C . VAL A 1 917 ? 6.985 -13.300 -23.176 1.00 95.38 917 VAL A C 1
ATOM 7211 O O . VAL A 1 917 ? 5.935 -12.683 -23.361 1.00 95.38 917 VAL A O 1
ATOM 7214 N N . ALA A 1 918 ? 7.158 -14.566 -23.558 1.00 95.75 918 ALA A N 1
ATOM 7215 C CA . ALA A 1 918 ? 6.088 -15.382 -24.135 1.00 95.75 918 ALA A CA 1
ATOM 7216 C C . ALA A 1 918 ? 4.865 -15.478 -23.211 1.00 95.75 918 ALA A C 1
ATOM 7218 O O . ALA A 1 918 ? 5.011 -15.554 -21.989 1.00 95.75 918 ALA A O 1
ATOM 7219 N N . LEU A 1 919 ? 3.666 -15.460 -23.802 1.00 92.50 919 LEU A N 1
ATOM 7220 C CA . LEU A 1 919 ? 2.429 -15.695 -23.063 1.00 92.50 919 LEU A CA 1
ATOM 7221 C C . LEU A 1 919 ? 2.379 -17.130 -22.493 1.00 92.50 919 LEU A C 1
ATOM 7223 O O . LEU A 1 919 ? 2.913 -18.050 -23.118 1.00 92.50 919 LEU A O 1
ATOM 7227 N N . PRO A 1 920 ? 1.684 -17.359 -21.361 1.00 83.62 920 PRO A N 1
ATOM 7228 C CA . PRO A 1 920 ? 1.388 -18.698 -20.863 1.00 83.62 920 PRO A CA 1
ATOM 7229 C C . PRO A 1 920 ? 0.800 -19.588 -21.962 1.00 83.62 920 PRO A C 1
ATOM 7231 O O . PRO A 1 920 ? -0.029 -19.140 -22.754 1.00 83.62 920 PRO A O 1
ATOM 7234 N N . ALA A 1 921 ? 1.230 -20.848 -22.028 1.00 81.88 921 ALA A N 1
ATOM 7235 C CA . ALA A 1 921 ? 0.812 -21.820 -23.048 1.00 81.88 921 ALA A CA 1
ATOM 7236 C C . ALA A 1 921 ? 1.123 -21.446 -24.520 1.00 81.88 921 ALA A C 1
ATOM 7238 O O . ALA A 1 921 ? 0.598 -22.090 -25.435 1.00 81.88 921 ALA A O 1
ATOM 7239 N N . VAL A 1 922 ? 1.987 -20.451 -24.759 1.00 93.38 922 VAL A N 1
ATOM 7240 C CA . VAL A 1 922 ? 2.533 -20.122 -26.083 1.00 93.38 922 VAL A CA 1
ATOM 7241 C C . VAL A 1 922 ? 4.034 -20.397 -26.084 1.00 93.38 922 VAL A C 1
ATOM 7243 O O . VAL A 1 922 ? 4.807 -19.721 -25.408 1.00 93.38 922 VAL A O 1
ATOM 7246 N N . ASP A 1 923 ? 4.458 -21.377 -26.874 1.00 95.25 923 ASP A N 1
ATOM 7247 C CA . ASP A 1 923 ? 5.869 -21.673 -27.087 1.00 95.25 923 ASP A CA 1
ATOM 7248 C C . ASP A 1 923 ? 6.452 -20.702 -28.121 1.00 95.25 923 ASP A C 1
ATOM 7250 O O . ASP A 1 923 ? 5.878 -20.501 -29.196 1.00 95.25 923 ASP A O 1
ATOM 7254 N N . VAL A 1 924 ? 7.620 -20.131 -27.816 1.00 96.81 924 VAL A N 1
ATOM 7255 C CA . VAL A 1 924 ? 8.374 -19.253 -28.720 1.00 96.81 924 VAL A CA 1
ATOM 7256 C C . VAL A 1 924 ? 9.816 -19.737 -28.797 1.00 96.81 924 VAL A C 1
ATOM 7258 O O . VAL A 1 924 ? 10.492 -19.848 -27.775 1.00 96.81 924 VAL A O 1
ATOM 7261 N N . GLU A 1 925 ? 10.304 -19.981 -30.011 1.00 95.56 925 GLU A N 1
ATOM 7262 C CA . GLU A 1 925 ? 11.686 -20.389 -30.268 1.00 95.56 925 GLU A CA 1
ATOM 7263 C C . GLU A 1 925 ? 12.346 -19.503 -31.330 1.00 95.56 925 GLU A C 1
ATOM 7265 O O . GLU A 1 925 ? 11.679 -18.878 -32.157 1.00 95.56 925 GLU A O 1
ATOM 7270 N N . ILE A 1 926 ? 13.681 -19.459 -31.298 1.00 96.06 926 ILE A N 1
ATOM 7271 C CA . ILE A 1 926 ? 14.498 -18.806 -32.323 1.00 96.06 926 ILE A CA 1
ATOM 7272 C C . ILE A 1 926 ? 15.107 -19.886 -33.215 1.00 96.06 926 ILE A C 1
ATOM 7274 O O . ILE A 1 926 ? 15.984 -20.642 -32.789 1.00 96.06 926 ILE A O 1
ATOM 7278 N N . GLN A 1 927 ? 14.650 -19.961 -34.460 1.00 92.56 927 GLN A N 1
ATOM 7279 C CA . GLN A 1 927 ? 15.139 -20.917 -35.440 1.00 92.56 927 GLN A CA 1
ATOM 7280 C C . GLN A 1 927 ? 16.404 -20.404 -36.135 1.00 92.56 927 GLN A C 1
ATOM 7282 O O . GLN A 1 927 ? 16.446 -19.282 -36.636 1.00 92.56 927 GLN A O 1
ATOM 7287 N N . ALA A 1 928 ? 17.412 -21.280 -36.213 1.00 88.94 928 ALA A N 1
ATOM 7288 C CA . ALA A 1 928 ? 18.703 -21.023 -36.856 1.00 88.94 928 ALA A CA 1
ATOM 7289 C C . ALA A 1 928 ? 19.376 -19.709 -36.392 1.00 88.94 928 ALA A C 1
ATOM 7291 O O . ALA A 1 928 ? 19.689 -18.863 -37.231 1.00 88.94 928 ALA A O 1
ATOM 7292 N N . PRO A 1 929 ? 19.599 -19.526 -35.072 1.00 89.12 929 PRO A N 1
ATOM 7293 C CA . PRO A 1 929 ? 20.214 -18.313 -34.552 1.00 89.12 929 PRO A CA 1
ATOM 7294 C C . PRO A 1 929 ? 21.652 -18.143 -35.061 1.00 89.12 929 PRO A C 1
ATOM 7296 O O . PRO A 1 929 ? 22.427 -19.102 -35.118 1.00 89.12 929 PRO A O 1
ATOM 7299 N N . ASP A 1 930 ? 22.013 -16.908 -35.396 1.00 86.94 930 ASP A N 1
ATOM 7300 C CA . ASP A 1 930 ? 23.375 -16.499 -35.720 1.00 86.94 930 ASP A CA 1
ATOM 7301 C C . ASP A 1 930 ? 24.271 -16.404 -34.464 1.00 86.94 930 ASP A C 1
ATOM 7303 O O . ASP A 1 930 ? 23.883 -16.751 -33.345 1.00 86.94 930 ASP A O 1
ATOM 7307 N N . THR A 1 931 ? 25.508 -15.924 -34.632 1.00 79.12 931 THR A N 1
ATOM 7308 C CA . THR A 1 931 ? 26.470 -15.769 -33.527 1.00 79.12 931 THR A CA 1
ATOM 7309 C C . THR A 1 931 ? 26.047 -14.753 -32.462 1.00 79.12 931 THR A C 1
ATOM 7311 O O . THR A 1 931 ? 26.589 -14.781 -31.358 1.00 79.12 931 THR A O 1
ATOM 7314 N N . GLU A 1 932 ? 25.113 -13.856 -32.780 1.00 77.06 932 GLU A N 1
ATOM 7315 C CA . GLU A 1 932 ? 24.532 -12.871 -31.861 1.00 77.06 932 GLU A CA 1
ATOM 7316 C C . GLU A 1 932 ? 23.198 -13.353 -31.258 1.00 77.06 932 GLU A C 1
ATOM 7318 O O . GLU A 1 932 ? 22.608 -12.673 -30.415 1.00 77.06 932 GLU A O 1
ATOM 7323 N N . GLY A 1 933 ? 22.752 -14.556 -31.637 1.00 84.12 933 GLY A N 1
ATOM 7324 C CA . GLY A 1 933 ? 21.513 -15.173 -31.183 1.00 84.12 933 GLY A CA 1
ATOM 7325 C C . GLY A 1 933 ? 20.278 -14.752 -31.980 1.00 84.12 933 GLY A C 1
ATOM 7326 O O . GLY A 1 933 ? 19.174 -15.095 -31.562 1.00 84.12 933 GLY A O 1
ATOM 7327 N N . ASN A 1 934 ? 20.435 -14.018 -33.088 1.00 89.88 934 ASN A N 1
ATOM 7328 C CA . ASN A 1 934 ? 19.320 -13.592 -33.929 1.00 89.88 934 ASN A CA 1
ATOM 7329 C C . ASN A 1 934 ? 18.946 -14.696 -34.920 1.00 89.88 934 ASN A C 1
ATOM 7331 O O . ASN A 1 934 ? 19.796 -15.194 -35.654 1.00 89.88 934 ASN A O 1
ATOM 7335 N N . GLY A 1 935 ? 17.670 -15.052 -34.980 1.00 91.75 935 GLY A N 1
ATOM 7336 C CA . GLY A 1 935 ? 17.131 -16.027 -35.929 1.00 91.75 935 GLY A CA 1
ATOM 7337 C C . GLY A 1 935 ? 15.640 -15.804 -36.155 1.00 91.75 935 GLY A C 1
ATOM 7338 O O . GLY A 1 935 ? 15.068 -14.851 -35.624 1.00 91.75 935 GLY A O 1
ATOM 7339 N N . GLU A 1 936 ? 15.007 -16.658 -36.959 1.00 94.75 936 GLU A N 1
ATOM 7340 C CA . GLU A 1 936 ? 13.566 -16.549 -37.217 1.00 94.75 936 GLU A CA 1
ATOM 7341 C C . GLU A 1 936 ? 12.773 -16.870 -35.947 1.00 94.75 936 GLU A C 1
ATOM 7343 O O . GLU A 1 936 ? 13.000 -17.899 -35.313 1.00 94.75 936 GLU A O 1
ATOM 7348 N N . ILE A 1 937 ? 11.822 -16.009 -35.591 1.00 96.62 937 ILE A N 1
ATOM 7349 C CA . ILE A 1 937 ? 10.896 -16.263 -34.490 1.00 96.62 937 ILE A CA 1
ATOM 7350 C C . ILE A 1 937 ? 9.847 -17.268 -34.975 1.00 96.62 937 ILE A C 1
ATOM 7352 O O . ILE A 1 937 ? 9.165 -17.047 -35.980 1.00 96.62 937 ILE A O 1
ATOM 7356 N N . ILE A 1 938 ? 9.704 -18.373 -34.247 1.00 96.88 938 ILE A N 1
ATOM 7357 C CA . ILE A 1 938 ? 8.677 -19.385 -34.499 1.00 96.88 938 ILE A CA 1
ATOM 7358 C C . ILE A 1 938 ? 7.794 -19.557 -33.264 1.00 96.88 938 ILE A C 1
ATOM 7360 O O . ILE A 1 938 ? 8.270 -19.463 -32.133 1.00 96.88 938 ILE A O 1
ATOM 7364 N N . VAL A 1 939 ? 6.496 -19.773 -33.481 1.00 97.44 939 VAL A N 1
ATOM 7365 C CA . VAL A 1 939 ? 5.469 -19.772 -32.428 1.00 97.44 939 VAL A CA 1
ATOM 7366 C C . VAL A 1 939 ? 4.617 -21.032 -32.504 1.00 97.44 939 VAL A C 1
ATOM 7368 O O . VAL A 1 939 ? 4.227 -21.449 -33.591 1.00 97.44 939 VAL A O 1
ATOM 7371 N N . ARG A 1 940 ? 4.279 -21.632 -31.365 1.00 96.25 940 ARG A N 1
ATOM 7372 C CA . ARG A 1 940 ? 3.344 -22.761 -31.291 1.00 96.25 940 ARG A CA 1
ATOM 7373 C C . ARG A 1 940 ? 2.430 -22.609 -30.082 1.00 96.25 940 ARG A C 1
ATOM 7375 O O . ARG A 1 940 ? 2.882 -22.264 -29.001 1.00 96.25 940 ARG A O 1
ATOM 7382 N N . GLY A 1 941 ? 1.148 -22.899 -30.255 1.00 93.75 941 GLY A N 1
ATOM 7383 C CA . GLY A 1 941 ? 0.168 -22.836 -29.175 1.00 93.75 941 GLY A CA 1
ATOM 7384 C C . GLY A 1 941 ? -1.259 -22.891 -29.704 1.00 93.75 941 GLY A C 1
ATOM 7385 O O . GLY A 1 941 ? -1.489 -22.820 -30.912 1.00 93.75 941 GLY A O 1
ATOM 7386 N N . ASN A 1 942 ? -2.227 -22.985 -28.793 1.00 93.31 942 ASN A N 1
ATOM 7387 C CA . ASN A 1 942 ? -3.654 -23.000 -29.142 1.00 93.31 942 ASN A CA 1
ATOM 7388 C C . ASN A 1 942 ? -4.148 -21.668 -29.725 1.00 93.31 942 ASN A C 1
ATOM 7390 O O . ASN A 1 942 ? -5.247 -21.623 -30.267 1.00 93.31 942 ASN A O 1
ATOM 7394 N N . ASN A 1 943 ? -3.350 -20.603 -29.638 1.00 94.94 943 ASN A N 1
ATOM 7395 C CA . ASN A 1 943 ? -3.610 -19.287 -30.218 1.00 94.94 943 ASN A CA 1
ATOM 7396 C C . ASN A 1 943 ? -3.244 -19.192 -31.712 1.00 94.94 943 ASN A C 1
ATOM 7398 O O . ASN A 1 943 ? -3.619 -18.222 -32.367 1.00 94.94 943 ASN A O 1
ATOM 7402 N N . VAL A 1 944 ? -2.504 -20.165 -32.253 1.00 96.88 944 VAL A N 1
ATOM 7403 C CA . VAL A 1 944 ? -2.088 -20.179 -33.661 1.00 96.88 944 VAL A CA 1
ATOM 7404 C C . VAL A 1 944 ? -3.283 -20.477 -34.567 1.00 96.88 944 VAL A C 1
ATOM 7406 O O . VAL A 1 944 ? -4.058 -21.397 -34.306 1.00 96.88 944 VAL A O 1
ATOM 7409 N N . MET A 1 945 ? -3.413 -19.695 -35.640 1.00 96.50 945 MET A N 1
ATOM 7410 C CA . MET A 1 945 ? -4.486 -19.797 -36.628 1.00 96.50 945 MET A CA 1
ATOM 7411 C C . MET A 1 945 ? -4.687 -21.218 -37.159 1.00 96.50 945 MET A C 1
ATOM 7413 O O . MET A 1 945 ? -3.748 -22.006 -37.270 1.00 96.50 945 MET A O 1
ATOM 7417 N N . GLN A 1 946 ? -5.902 -21.500 -37.623 1.00 95.00 946 GLN A N 1
ATOM 7418 C CA . GLN A 1 946 ? -6.188 -22.733 -38.356 1.00 95.00 946 GLN A CA 1
ATOM 7419 C C . GLN A 1 946 ? -5.478 -22.764 -39.723 1.00 95.00 946 GLN A C 1
ATOM 7421 O O . GLN A 1 946 ? -5.132 -23.829 -40.232 1.00 95.00 946 GLN A O 1
ATOM 7426 N N . GLY A 1 947 ? -5.270 -21.590 -40.325 1.00 94.38 947 GLY A N 1
ATOM 7427 C CA . GLY A 1 947 ? -4.600 -21.412 -41.608 1.00 94.38 947 GLY A CA 1
ATOM 7428 C C . GLY A 1 947 ? -5.111 -20.186 -42.357 1.00 94.38 947 GLY A C 1
ATOM 7429 O O . GLY A 1 947 ? -5.980 -19.454 -41.876 1.00 94.38 947 GLY A O 1
ATOM 7430 N N . TYR A 1 948 ? -4.595 -19.972 -43.564 1.00 94.69 948 TYR A N 1
ATOM 7431 C CA . TYR A 1 948 ? -5.108 -18.936 -44.452 1.00 94.69 948 TYR A CA 1
ATOM 7432 C C . TYR A 1 948 ? -6.312 -19.442 -45.251 1.00 94.69 948 TYR A C 1
ATOM 7434 O O . TYR A 1 948 ? -6.293 -20.522 -45.850 1.00 94.69 948 TYR A O 1
ATOM 7442 N N . TYR A 1 949 ? -7.362 -18.629 -45.306 1.00 93.38 949 TYR A N 1
ATOM 7443 C CA . TYR A 1 949 ? -8.604 -18.947 -45.992 1.00 93.38 949 TYR A CA 1
ATOM 7444 C C . TYR A 1 949 ? -8.358 -19.194 -47.485 1.00 93.38 949 TYR A C 1
ATOM 7446 O O . TYR A 1 949 ? -7.859 -18.322 -48.197 1.00 93.38 949 TYR A O 1
ATOM 7454 N N . ARG A 1 950 ? -8.710 -20.400 -47.953 1.00 91.06 950 ARG A N 1
ATOM 7455 C CA . ARG A 1 950 ? -8.541 -20.862 -49.346 1.00 91.06 950 ARG A CA 1
ATOM 7456 C C . ARG A 1 950 ? -7.108 -20.759 -49.888 1.00 91.06 950 ARG A C 1
ATOM 7458 O O . ARG A 1 950 ? -6.919 -20.722 -51.100 1.00 91.06 950 ARG A O 1
ATOM 7465 N N . ASN A 1 951 ? -6.099 -20.762 -49.016 1.00 90.19 951 ASN A N 1
ATOM 7466 C CA . ASN A 1 951 ? -4.698 -20.715 -49.427 1.00 90.19 951 ASN A CA 1
ATOM 7467 C C . ASN A 1 951 ? -3.863 -21.788 -48.695 1.00 90.19 951 ASN A C 1
ATOM 7469 O O . ASN A 1 951 ? -3.103 -21.466 -47.774 1.00 90.19 951 ASN A O 1
ATOM 7473 N N . PRO A 1 952 ? -4.008 -23.077 -49.072 1.00 89.31 952 PRO A N 1
ATOM 7474 C CA . PRO A 1 952 ? -3.273 -24.173 -48.440 1.00 89.31 952 PRO A CA 1
ATOM 7475 C C . PRO A 1 952 ? -1.760 -24.035 -48.637 1.00 89.31 952 PRO A C 1
ATOM 7477 O O . PRO A 1 952 ? -1.012 -24.266 -47.698 1.00 89.31 952 PRO A O 1
ATOM 7480 N N . THR A 1 953 ? -1.303 -23.546 -49.794 1.00 87.00 953 THR A N 1
ATOM 7481 C CA . THR A 1 953 ? 0.126 -23.337 -50.073 1.00 87.00 953 THR A CA 1
ATOM 7482 C C . THR A 1 953 ? 0.754 -22.316 -49.123 1.00 87.00 953 THR A C 1
ATOM 7484 O O . THR A 1 953 ? 1.795 -22.582 -48.527 1.00 87.00 953 THR A O 1
ATOM 7487 N N . ALA A 1 954 ? 0.127 -21.147 -48.934 1.00 86.69 954 ALA A N 1
ATOM 7488 C CA . ALA A 1 954 ? 0.619 -20.168 -47.962 1.00 86.69 954 ALA A CA 1
ATOM 7489 C C . ALA A 1 954 ? 0.528 -20.702 -46.525 1.00 86.69 954 ALA A C 1
ATOM 7491 O O . ALA A 1 954 ? 1.385 -20.389 -45.700 1.00 86.69 954 ALA A O 1
ATOM 7492 N N . THR A 1 955 ? -0.485 -21.528 -46.240 1.00 91.12 955 THR A N 1
ATOM 7493 C CA . THR A 1 955 ? -0.662 -22.171 -44.933 1.00 91.12 955 THR A CA 1
ATOM 7494 C C . THR A 1 955 ? 0.482 -23.138 -44.644 1.00 91.12 955 THR A C 1
ATOM 7496 O O . THR A 1 955 ? 1.127 -22.995 -43.616 1.00 91.12 955 THR A O 1
ATOM 7499 N N . GLU A 1 956 ? 0.805 -24.052 -45.560 1.00 89.38 956 GLU A N 1
ATOM 7500 C CA . GLU A 1 956 ? 1.915 -25.008 -45.426 1.00 89.38 956 GLU A CA 1
ATOM 7501 C C . GLU A 1 956 ? 3.284 -24.313 -45.352 1.00 89.38 956 GLU A C 1
ATOM 7503 O O . GLU A 1 956 ? 4.173 -24.755 -44.626 1.00 89.38 956 GLU A O 1
ATOM 7508 N N . ASN A 1 957 ? 3.454 -23.186 -46.051 1.00 86.31 957 ASN A N 1
ATOM 7509 C CA . ASN A 1 957 ? 4.686 -22.396 -45.984 1.00 86.31 957 ASN A CA 1
ATOM 7510 C C . ASN A 1 957 ? 4.912 -21.759 -44.605 1.00 86.31 957 ASN A C 1
ATOM 7512 O O . ASN A 1 957 ? 6.062 -21.584 -44.194 1.00 86.31 957 ASN A O 1
ATOM 7516 N N . ARG A 1 958 ? 3.833 -21.390 -43.904 1.00 90.19 958 ARG A N 1
ATOM 7517 C CA . ARG A 1 958 ? 3.889 -20.715 -42.599 1.00 90.19 958 ARG A CA 1
ATOM 7518 C C . ARG A 1 958 ? 3.723 -21.666 -41.419 1.00 90.19 958 ARG A C 1
ATOM 7520 O O . ARG A 1 958 ? 4.338 -21.419 -40.391 1.00 90.19 958 ARG A O 1
ATOM 7527 N N . LEU A 1 959 ? 2.947 -22.737 -41.555 1.00 93.25 959 LEU A N 1
ATOM 7528 C CA . LEU A 1 959 ? 2.712 -23.752 -40.529 1.00 93.25 959 LEU A CA 1
ATOM 7529 C C . LEU A 1 959 ? 3.510 -25.016 -40.864 1.00 93.25 959 LEU A C 1
ATOM 7531 O O . LEU A 1 959 ? 3.068 -25.858 -41.644 1.00 93.25 959 LEU A O 1
ATOM 7535 N N . ARG A 1 960 ? 4.694 -25.166 -40.261 1.00 91.25 960 ARG A N 1
ATOM 7536 C CA . ARG A 1 960 ? 5.605 -26.293 -40.517 1.00 91.25 960 ARG A CA 1
ATOM 7537 C C . ARG A 1 960 ? 5.886 -27.040 -39.222 1.00 91.25 960 ARG A C 1
ATOM 7539 O O . ARG A 1 960 ? 6.304 -26.451 -38.233 1.00 91.25 960 ARG A O 1
ATOM 7546 N N . GLY A 1 961 ? 5.644 -28.351 -39.209 1.00 81.38 961 GLY A N 1
ATOM 7547 C CA . GLY A 1 961 ? 5.912 -29.186 -38.028 1.00 81.38 961 GLY A CA 1
ATOM 7548 C C . GLY A 1 961 ? 5.164 -28.746 -36.760 1.00 81.38 961 GLY A C 1
ATOM 7549 O O . GLY A 1 961 ? 5.680 -28.928 -35.662 1.00 81.38 961 GLY A O 1
ATOM 7550 N N . GLY A 1 962 ? 3.982 -28.135 -36.910 1.00 85.25 962 GLY A N 1
ATOM 7551 C CA . GLY A 1 962 ? 3.195 -27.583 -35.801 1.00 85.25 962 GLY A CA 1
ATOM 7552 C C . GLY A 1 962 ? 3.640 -26.197 -35.317 1.00 85.25 962 GLY A C 1
ATOM 7553 O O . GLY A 1 962 ? 3.059 -25.694 -34.362 1.00 85.25 962 GLY A O 1
ATOM 7554 N N . TRP A 1 963 ? 4.631 -25.578 -35.963 1.00 95.69 963 TRP A N 1
ATOM 7555 C CA . TRP A 1 963 ? 5.114 -24.232 -35.658 1.00 95.69 963 TRP A CA 1
ATOM 7556 C C . TRP A 1 963 ? 4.685 -23.227 -36.723 1.00 95.69 963 TRP A C 1
ATOM 7558 O O . TRP A 1 963 ? 4.786 -23.488 -37.923 1.00 95.69 963 TRP A O 1
ATOM 7568 N N . LEU A 1 964 ? 4.252 -22.055 -36.273 1.00 96.69 964 LEU A N 1
ATOM 7569 C CA . LEU A 1 964 ? 4.049 -20.865 -37.081 1.00 96.69 964 LEU A CA 1
ATOM 7570 C C . LEU A 1 964 ? 5.373 -20.120 -37.248 1.00 96.69 964 LEU A C 1
ATOM 7572 O O . LEU A 1 964 ? 5.946 -19.635 -36.278 1.00 96.69 964 LEU A O 1
ATOM 7576 N N . HIS A 1 965 ? 5.821 -19.976 -38.487 1.00 95.44 965 HIS A N 1
ATOM 7577 C CA . HIS A 1 965 ? 6.991 -19.186 -38.854 1.00 95.44 965 HIS A CA 1
ATOM 7578 C C . HIS A 1 965 ? 6.591 -17.738 -39.120 1.00 95.44 965 HIS A C 1
ATOM 7580 O O . HIS A 1 965 ? 5.931 -17.444 -40.125 1.00 95.44 965 HIS A O 1
ATOM 7586 N N . THR A 1 966 ? 6.969 -16.821 -38.223 1.00 92.12 966 THR A N 1
ATOM 7587 C CA . THR A 1 966 ? 6.470 -15.437 -38.284 1.00 92.12 966 THR A CA 1
ATOM 7588 C C . THR A 1 966 ? 7.126 -14.637 -39.408 1.00 92.12 966 THR A C 1
ATOM 7590 O O . THR A 1 966 ? 6.504 -13.752 -39.992 1.00 92.12 966 THR A O 1
ATOM 7593 N N . GLY A 1 967 ? 8.343 -15.005 -39.822 1.00 89.50 967 GLY A N 1
ATOM 7594 C CA . GLY A 1 967 ? 9.135 -14.245 -40.791 1.00 89.50 967 GLY A CA 1
ATOM 7595 C C . GLY A 1 967 ? 9.795 -12.988 -40.207 1.00 89.50 967 GLY A C 1
ATOM 7596 O O . GLY A 1 967 ? 10.379 -12.195 -40.953 1.00 89.50 967 GLY A O 1
ATOM 7597 N N . ASP A 1 968 ? 9.714 -12.805 -38.889 1.00 90.88 968 ASP A N 1
ATOM 7598 C CA . ASP A 1 968 ? 10.406 -11.755 -38.146 1.00 90.88 968 ASP A CA 1
ATOM 7599 C C . ASP A 1 968 ? 11.660 -12.350 -37.486 1.00 90.88 968 ASP A C 1
ATOM 7601 O O . ASP A 1 968 ? 11.659 -13.490 -37.016 1.00 90.88 968 ASP A O 1
ATOM 7605 N N . ILE A 1 969 ? 12.748 -11.581 -37.475 1.00 91.75 969 ILE A N 1
ATOM 7606 C CA . ILE A 1 969 ? 14.015 -11.958 -36.854 1.00 91.75 969 ILE A CA 1
ATOM 7607 C C . ILE A 1 969 ? 14.077 -11.367 -35.454 1.00 91.75 969 ILE A C 1
ATOM 7609 O O . ILE A 1 969 ? 13.845 -10.170 -35.257 1.00 91.75 969 ILE A O 1
ATOM 7613 N N . GLY A 1 970 ? 14.461 -12.186 -34.485 1.00 93.62 970 GLY A N 1
ATOM 7614 C CA . GLY A 1 970 ? 14.677 -11.733 -33.124 1.00 93.62 970 GLY A CA 1
ATOM 7615 C C . GLY A 1 970 ? 15.603 -12.638 -32.339 1.00 93.62 970 GLY A C 1
ATOM 7616 O O . GLY A 1 970 ? 16.100 -13.649 -32.834 1.00 93.62 970 GLY A O 1
ATOM 7617 N N . ARG A 1 971 ? 15.828 -12.246 -31.090 1.00 94.25 971 ARG A N 1
ATOM 7618 C CA . ARG A 1 971 ? 16.627 -12.995 -30.121 1.00 94.25 971 ARG A CA 1
ATOM 7619 C C . ARG A 1 971 ? 15.949 -12.987 -28.760 1.00 94.25 971 ARG A C 1
ATOM 7621 O O . ARG A 1 971 ? 15.323 -11.994 -28.385 1.00 94.25 971 ARG A O 1
ATOM 7628 N N . ILE A 1 972 ? 16.130 -14.064 -28.007 1.00 93.56 972 ILE A N 1
ATOM 7629 C CA . ILE A 1 972 ? 15.654 -14.186 -26.626 1.00 93.56 972 ILE A CA 1
ATOM 7630 C C . ILE A 1 972 ? 16.856 -14.047 -25.688 1.00 93.56 972 ILE A C 1
ATOM 7632 O O . ILE A 1 972 ? 17.892 -14.681 -25.898 1.00 93.56 972 ILE A O 1
ATOM 7636 N N . ASP A 1 973 ? 16.757 -13.171 -24.687 1.00 90.12 973 ASP A N 1
ATOM 7637 C CA . ASP A 1 973 ? 17.799 -13.023 -23.668 1.00 90.12 973 ASP A CA 1
ATOM 7638 C C . ASP A 1 973 ? 17.743 -14.134 -22.600 1.00 90.12 973 ASP A C 1
ATOM 7640 O O . ASP A 1 973 ? 16.867 -14.996 -22.593 1.00 90.12 973 ASP A O 1
ATOM 7644 N N . ARG A 1 974 ? 18.701 -14.129 -21.664 1.00 87.19 974 ARG A N 1
ATOM 7645 C CA . ARG A 1 974 ? 18.779 -15.147 -20.598 1.00 87.19 974 ARG A CA 1
ATOM 7646 C C . ARG A 1 974 ? 17.605 -15.111 -19.616 1.00 87.19 974 ARG A C 1
ATOM 7648 O O . ARG A 1 974 ? 17.396 -16.098 -18.919 1.00 87.19 974 ARG A O 1
ATOM 7655 N N . ASP A 1 975 ? 16.880 -13.998 -19.554 1.00 80.38 975 ASP A N 1
ATOM 7656 C CA . ASP A 1 975 ? 15.728 -13.811 -18.673 1.00 80.38 975 ASP A CA 1
ATOM 7657 C C . ASP A 1 975 ? 14.401 -14.118 -19.400 1.00 80.38 975 ASP A C 1
ATOM 7659 O O . ASP A 1 975 ? 13.332 -13.908 -18.825 1.00 80.38 975 ASP A O 1
ATOM 7663 N N . GLY A 1 976 ? 14.458 -14.592 -20.653 1.00 90.25 976 GLY A N 1
ATOM 7664 C CA . GLY A 1 976 ? 13.296 -14.964 -21.464 1.00 90.25 976 GLY A CA 1
ATOM 7665 C C . GLY A 1 976 ? 12.658 -13.816 -22.251 1.00 90.25 976 GLY A C 1
ATOM 7666 O O . GLY A 1 976 ? 11.569 -13.992 -22.791 1.00 90.25 976 GLY A O 1
ATOM 7667 N N . TYR A 1 977 ? 13.299 -12.646 -22.330 1.00 94.62 977 TYR A N 1
ATOM 7668 C CA . TYR A 1 977 ? 12.753 -11.487 -23.039 1.00 94.62 977 TYR A CA 1
ATOM 7669 C C . TYR A 1 977 ? 13.112 -11.513 -24.521 1.00 94.62 977 TYR A C 1
ATOM 7671 O O . TYR A 1 977 ? 14.284 -11.646 -24.886 1.00 94.62 977 TYR A O 1
ATOM 7679 N N . LEU A 1 978 ? 12.104 -11.319 -25.367 1.00 94.88 978 LEU A N 1
ATOM 7680 C CA . LEU A 1 978 ? 12.239 -11.238 -26.813 1.00 94.88 978 LEU A CA 1
ATOM 7681 C C . LEU A 1 978 ? 12.598 -9.809 -27.249 1.00 94.88 978 LEU A C 1
ATOM 7683 O O . LEU A 1 978 ? 12.043 -8.816 -26.764 1.00 94.88 978 LEU A O 1
ATOM 7687 N N . TYR A 1 979 ? 13.527 -9.721 -28.196 1.00 92.50 979 TYR A N 1
ATOM 7688 C CA . TYR A 1 979 ? 13.937 -8.497 -28.875 1.00 92.50 979 TYR A CA 1
ATOM 7689 C C . TYR A 1 979 ? 13.781 -8.694 -30.382 1.00 92.50 979 TYR A C 1
ATOM 7691 O O . TYR A 1 979 ? 14.313 -9.661 -30.928 1.00 92.50 979 TYR A O 1
ATOM 7699 N N . ILE A 1 980 ? 13.072 -7.779 -31.044 1.00 90.31 980 ILE A N 1
ATOM 7700 C CA . ILE A 1 980 ? 12.880 -7.800 -32.500 1.00 90.31 980 ILE A CA 1
ATOM 7701 C C . ILE A 1 980 ? 14.053 -7.073 -33.164 1.00 90.31 980 ILE A C 1
ATOM 7703 O O . ILE A 1 980 ? 14.351 -5.936 -32.801 1.00 90.31 980 ILE A O 1
ATOM 7707 N N . ALA A 1 981 ? 14.718 -7.725 -34.119 1.00 78.44 981 ALA A N 1
ATOM 7708 C CA . ALA A 1 981 ? 15.868 -7.178 -34.838 1.00 78.44 981 ALA A CA 1
ATOM 7709 C C . ALA A 1 981 ? 15.477 -6.604 -36.212 1.00 78.44 981 ALA A C 1
ATOM 7711 O O . ALA A 1 981 ? 15.782 -5.448 -36.492 1.00 78.44 981 ALA A O 1
ATOM 7712 N N . ASP A 1 982 ? 14.799 -7.386 -37.064 1.00 66.81 982 ASP A N 1
ATOM 7713 C CA . ASP A 1 982 ? 14.342 -6.964 -38.405 1.00 66.81 982 ASP A CA 1
ATOM 7714 C C . ASP A 1 982 ? 13.318 -7.969 -38.992 1.00 66.81 982 ASP A C 1
ATOM 7716 O O . ASP A 1 982 ? 12.923 -8.921 -38.322 1.00 66.81 982 ASP A O 1
ATOM 7720 N N . ARG A 1 983 ? 12.899 -7.798 -40.255 1.00 62.47 983 ARG A N 1
ATOM 7721 C CA . ARG A 1 983 ? 12.100 -8.765 -41.038 1.00 62.47 983 ARG A CA 1
ATOM 7722 C C . ARG A 1 983 ? 12.926 -9.485 -42.101 1.00 62.47 983 ARG A C 1
ATOM 7724 O O . ARG A 1 983 ? 13.699 -8.851 -42.820 1.00 62.47 983 ARG A O 1
ATOM 7731 N N . ILE A 1 984 ? 12.678 -10.786 -42.297 1.00 55.44 984 ILE A N 1
ATOM 7732 C CA . ILE A 1 984 ? 13.394 -11.629 -43.280 1.00 55.44 984 ILE A CA 1
ATOM 7733 C C . ILE A 1 984 ? 13.320 -11.052 -44.705 1.00 55.44 984 ILE A C 1
ATOM 7735 O O . ILE A 1 984 ? 14.319 -11.042 -45.427 1.00 55.44 984 ILE A O 1
ATOM 7739 N N . GLU A 1 985 ? 12.171 -10.497 -45.102 1.00 50.88 985 GLU A N 1
ATOM 7740 C CA . GLU A 1 985 ? 11.976 -9.914 -46.440 1.00 50.88 985 GLU A CA 1
ATOM 7741 C C . GLU A 1 985 ? 12.889 -8.705 -46.729 1.00 50.88 985 GLU A C 1
ATOM 7743 O O . GLU A 1 985 ? 13.234 -8.467 -47.888 1.00 50.88 985 GLU A O 1
ATOM 7748 N N . ARG A 1 986 ? 13.341 -7.962 -45.704 1.00 43.03 986 ARG A N 1
ATOM 7749 C CA . ARG A 1 986 ? 14.292 -6.844 -45.871 1.00 43.03 986 ARG A CA 1
ATOM 7750 C C . ARG A 1 986 ? 15.739 -7.315 -46.015 1.00 43.03 986 ARG A C 1
ATOM 7752 O O . ARG A 1 986 ? 16.482 -6.756 -46.823 1.00 43.03 986 ARG A O 1
ATOM 7759 N N . LEU A 1 987 ? 16.125 -8.379 -45.312 1.00 40.84 987 LEU A N 1
ATOM 7760 C CA . LEU A 1 987 ? 17.470 -8.963 -45.395 1.00 40.84 987 LEU A CA 1
ATOM 7761 C C . LEU A 1 987 ? 17.726 -9.643 -46.751 1.00 40.84 987 LEU A C 1
ATOM 7763 O O . LEU A 1 987 ? 18.831 -9.552 -47.288 1.00 40.84 987 LEU A O 1
ATOM 7767 N N . GLY A 1 988 ? 16.691 -10.232 -47.363 1.00 37.84 988 GLY A N 1
ATOM 7768 C CA . GLY A 1 988 ? 16.764 -10.802 -48.714 1.00 37.84 988 GLY A CA 1
ATOM 7769 C C . GLY A 1 988 ? 17.060 -9.776 -49.820 1.00 37.84 988 GLY A C 1
ATOM 7770 O O . GLY A 1 988 ? 17.684 -10.123 -50.820 1.00 37.84 988 GLY A O 1
ATOM 7771 N N . GLN A 1 989 ? 16.688 -8.503 -49.631 1.00 34.12 989 GLN A N 1
ATOM 7772 C CA . GLN A 1 989 ? 17.031 -7.418 -50.563 1.00 34.12 989 GLN A CA 1
ATOM 7773 C C . GLN A 1 989 ? 18.437 -6.843 -50.316 1.00 34.12 989 GLN A C 1
ATOM 7775 O O . GLN A 1 989 ? 19.097 -6.430 -51.269 1.00 34.12 989 GLN A O 1
ATOM 7780 N N . ALA A 1 990 ? 18.937 -6.872 -49.074 1.00 33.16 990 ALA A N 1
ATOM 7781 C CA . ALA A 1 990 ? 20.294 -6.430 -48.731 1.00 33.16 990 ALA A CA 1
ATOM 7782 C C . ALA A 1 990 ? 21.386 -7.442 -49.146 1.00 33.16 990 ALA A C 1
ATOM 7784 O O . ALA A 1 990 ? 22.492 -7.053 -49.522 1.00 33.16 990 ALA A O 1
ATOM 7785 N N . ALA A 1 991 ? 21.072 -8.744 -49.153 1.00 31.64 991 ALA A N 1
ATOM 7786 C CA . ALA A 1 991 ? 21.990 -9.802 -49.591 1.00 31.64 991 ALA A CA 1
ATOM 7787 C C . ALA A 1 991 ? 22.267 -9.800 -51.113 1.00 31.64 991 ALA A C 1
ATOM 7789 O O . ALA A 1 991 ? 23.219 -10.432 -51.569 1.00 31.64 991 ALA A O 1
ATOM 7790 N N . GLY A 1 992 ? 21.481 -9.056 -51.901 1.00 28.98 992 GLY A N 1
ATOM 7791 C CA . GLY A 1 992 ? 21.664 -8.902 -53.347 1.00 28.98 992 GLY A CA 1
ATOM 7792 C C . GLY A 1 992 ? 22.737 -7.892 -53.776 1.00 28.98 992 GLY A C 1
ATOM 7793 O O . GLY A 1 992 ? 22.985 -7.776 -54.975 1.00 28.98 992 GLY A O 1
ATOM 7794 N N . SER A 1 993 ? 23.378 -7.157 -52.855 1.00 31.11 993 SER A N 1
ATOM 7795 C CA . SER A 1 993 ? 24.288 -6.052 -53.216 1.00 31.11 993 SER A CA 1
ATOM 7796 C C . SER A 1 993 ? 25.725 -6.147 -52.690 1.00 31.11 993 SER A C 1
ATOM 7798 O O . SER A 1 993 ? 26.441 -5.149 -52.743 1.00 31.11 993 SER A O 1
ATOM 7800 N N . ILE A 1 994 ? 26.202 -7.301 -52.212 1.00 31.62 994 ILE A N 1
ATOM 7801 C CA . ILE A 1 994 ? 27.599 -7.425 -51.749 1.00 31.62 994 ILE A CA 1
ATOM 7802 C C . ILE A 1 994 ? 28.443 -8.161 -52.790 1.00 31.62 994 ILE A C 1
ATOM 7804 O O . ILE A 1 994 ? 28.753 -9.344 -52.679 1.00 31.62 994 ILE A O 1
ATOM 7808 N N . GLY A 1 995 ? 28.838 -7.408 -53.816 1.00 28.97 995 GLY A N 1
ATOM 7809 C CA . GLY A 1 995 ? 29.941 -7.730 -54.711 1.00 28.97 995 GLY A CA 1
ATOM 7810 C C . GLY A 1 995 ? 30.976 -6.608 -54.674 1.00 28.97 995 GLY A C 1
ATOM 7811 O O . GLY A 1 995 ? 30.704 -5.500 -55.120 1.00 28.97 995 GLY A O 1
ATOM 7812 N N . SER A 1 996 ? 32.178 -6.934 -54.191 1.00 28.75 996 SER A N 1
ATOM 7813 C CA . SER A 1 996 ? 33.411 -6.126 -54.193 1.00 28.75 996 SER A CA 1
ATOM 7814 C C . SER A 1 996 ? 33.498 -4.939 -53.217 1.00 28.75 996 SER A C 1
ATOM 7816 O O . SER A 1 996 ? 32.904 -3.892 -53.427 1.00 28.75 996 SER A O 1
ATOM 7818 N N . ALA A 1 997 ? 34.336 -5.087 -52.184 1.00 28.66 997 ALA A N 1
ATOM 7819 C CA . ALA A 1 997 ? 35.180 -4.007 -51.651 1.00 28.66 997 ALA A CA 1
ATOM 7820 C C . ALA A 1 997 ? 36.191 -4.567 -50.631 1.00 28.66 997 ALA A C 1
ATOM 7822 O O . ALA A 1 997 ? 36.128 -4.303 -49.433 1.00 28.66 997 ALA A O 1
ATOM 7823 N N . GLY A 1 998 ? 37.146 -5.360 -51.118 1.00 33.00 998 GLY A N 1
ATOM 7824 C CA . GLY A 1 998 ? 38.456 -5.468 -50.484 1.00 33.00 998 GLY A CA 1
ATOM 7825 C C . GLY A 1 998 ? 39.402 -4.488 -51.179 1.00 33.00 998 GLY A C 1
ATOM 7826 O O . GLY A 1 998 ? 39.461 -4.496 -52.403 1.00 33.00 998 GLY A O 1
ATOM 7827 N N . ALA A 1 999 ? 40.142 -3.706 -50.385 1.00 30.67 999 ALA A N 1
ATOM 7828 C CA . ALA A 1 999 ? 41.192 -2.743 -50.759 1.00 30.67 999 ALA A CA 1
ATOM 7829 C C . ALA A 1 999 ? 40.759 -1.286 -51.036 1.00 30.67 999 ALA A C 1
ATOM 7831 O O . ALA A 1 999 ? 40.433 -0.921 -52.158 1.00 30.67 999 ALA A O 1
ATOM 7832 N N . ALA A 1 1000 ? 40.869 -0.441 -49.997 1.00 28.41 1000 ALA A N 1
ATOM 7833 C CA . ALA A 1 1000 ? 41.571 0.857 -50.004 1.00 28.41 1000 ALA A CA 1
ATOM 7834 C C . ALA A 1 1000 ? 41.336 1.589 -48.662 1.00 28.41 1000 ALA A C 1
ATOM 7836 O O . ALA A 1 1000 ? 40.318 2.247 -48.471 1.00 28.41 1000 ALA A O 1
ATOM 7837 N N . ARG A 1 1001 ? 42.276 1.505 -47.708 1.00 35.34 1001 ARG A N 1
ATOM 7838 C CA . ARG A 1 1001 ? 42.303 2.431 -46.558 1.00 35.34 1001 ARG A CA 1
ATOM 7839 C C . ARG A 1 1001 ? 42.892 3.758 -47.044 1.00 35.34 1001 ARG A C 1
ATOM 7841 O O . ARG A 1 1001 ? 44.111 3.890 -47.118 1.00 35.34 1001 ARG A O 1
ATOM 7848 N N . SER A 1 1002 ? 42.036 4.714 -47.410 1.00 34.00 1002 SER A N 1
ATOM 7849 C CA . SER A 1 1002 ? 42.443 6.091 -47.714 1.00 34.00 1002 SER A CA 1
ATOM 7850 C C . SER A 1 1002 ? 42.321 6.994 -46.488 1.00 34.00 1002 SER A C 1
ATOM 7852 O O . SER A 1 1002 ? 41.365 6.912 -45.718 1.00 34.00 1002 SER A O 1
ATOM 7854 N N . ALA A 1 1003 ? 43.294 7.885 -46.341 1.00 42.19 1003 ALA A N 1
ATOM 7855 C CA . ALA A 1 1003 ? 43.389 8.910 -45.315 1.00 42.19 1003 ALA A CA 1
ATOM 7856 C C . ALA A 1 1003 ? 42.204 9.901 -45.345 1.00 42.19 1003 ALA A C 1
ATOM 7858 O O . ALA A 1 1003 ? 42.227 10.854 -46.115 1.00 42.19 1003 ALA A O 1
ATOM 7859 N N . SER A 1 1004 ? 41.179 9.697 -44.504 1.00 47.44 1004 SER A N 1
ATOM 7860 C CA . SER A 1 1004 ? 40.252 10.772 -44.086 1.00 47.44 1004 SER A CA 1
ATOM 7861 C C . SER A 1 1004 ? 39.391 10.458 -42.841 1.00 47.44 1004 SER A C 1
ATOM 7863 O O . SER A 1 1004 ? 38.334 11.073 -42.673 1.00 47.44 1004 SER A O 1
ATOM 7865 N N . ALA A 1 1005 ? 39.763 9.492 -41.993 1.00 58.97 1005 ALA A N 1
ATOM 7866 C CA . ALA A 1 1005 ? 38.961 9.134 -40.817 1.00 58.97 1005 ALA A CA 1
ATOM 7867 C C . ALA A 1 1005 ? 39.268 10.045 -39.611 1.00 58.97 1005 ALA A C 1
ATOM 7869 O O . ALA A 1 1005 ? 40.428 10.377 -39.360 1.00 58.97 1005 ALA A O 1
ATOM 7870 N N . ALA A 1 1006 ? 38.231 10.453 -38.874 1.00 80.62 1006 ALA A N 1
ATOM 7871 C CA . ALA A 1 1006 ? 38.346 11.237 -37.642 1.00 80.62 1006 ALA A CA 1
ATOM 7872 C C . ALA A 1 1006 ? 39.137 10.483 -36.549 1.00 80.62 1006 ALA A C 1
ATOM 7874 O O . ALA A 1 1006 ? 39.238 9.257 -36.578 1.00 80.62 1006 ALA A O 1
ATOM 7875 N N . THR A 1 1007 ? 39.719 11.209 -35.586 1.00 93.44 1007 THR A N 1
ATOM 7876 C CA . THR A 1 1007 ? 40.447 10.631 -34.436 1.00 93.44 1007 THR A CA 1
ATOM 7877 C C . THR A 1 1007 ? 39.724 10.952 -33.128 1.00 93.44 1007 THR A C 1
ATOM 7879 O O . THR A 1 1007 ? 39.232 12.064 -32.952 1.00 93.44 1007 THR A O 1
ATOM 7882 N N . ALA A 1 1008 ? 39.668 9.997 -32.205 1.00 95.75 1008 ALA A N 1
ATOM 7883 C CA . ALA A 1 1008 ? 39.082 10.132 -30.881 1.00 95.75 1008 ALA A CA 1
ATOM 7884 C C . ALA A 1 1008 ? 40.159 10.013 -29.795 1.00 95.75 1008 ALA A C 1
ATOM 7886 O O . ALA A 1 1008 ? 40.805 8.973 -29.653 1.00 95.75 1008 ALA A O 1
ATOM 7887 N N . PHE A 1 1009 ? 40.340 11.088 -29.031 1.00 96.56 1009 PHE A N 1
ATOM 7888 C CA . PHE A 1 1009 ? 41.273 11.171 -27.913 1.00 96.56 1009 PHE A CA 1
ATOM 7889 C C . PHE A 1 1009 ? 40.543 10.886 -26.600 1.00 96.56 1009 PHE A C 1
ATOM 7891 O O . PHE A 1 1009 ? 39.563 11.552 -26.271 1.00 96.56 1009 PHE A O 1
ATOM 7898 N N . PHE A 1 1010 ? 41.029 9.929 -25.819 1.00 96.06 1010 PHE A N 1
ATOM 7899 C CA . PHE A 1 1010 ? 40.450 9.608 -24.517 1.00 96.06 1010 PHE A CA 1
ATOM 7900 C C . PHE A 1 1010 ? 41.436 9.909 -23.402 1.00 96.06 1010 PHE A C 1
ATOM 7902 O O . PHE A 1 1010 ? 42.540 9.362 -23.394 1.00 96.06 1010 PHE A O 1
ATOM 7909 N N . ASP A 1 1011 ? 41.020 10.719 -22.429 1.00 94.38 1011 ASP A N 1
ATOM 7910 C CA . ASP A 1 1011 ? 41.640 10.641 -21.114 1.00 94.38 1011 ASP A CA 1
ATOM 7911 C C . ASP A 1 1011 ? 41.378 9.260 -20.485 1.00 94.38 1011 ASP A C 1
ATOM 7913 O O . ASP A 1 1011 ? 40.369 8.610 -20.769 1.00 94.38 1011 ASP A O 1
ATOM 7917 N N . VAL A 1 1012 ? 42.305 8.781 -19.656 1.00 91.75 1012 VAL A N 1
ATOM 7918 C CA . VAL A 1 1012 ? 42.220 7.437 -19.066 1.00 91.75 1012 VAL A CA 1
ATOM 7919 C C . VAL A 1 1012 ? 41.733 7.476 -17.617 1.00 91.75 1012 VAL A C 1
ATOM 7921 O O . VAL A 1 1012 ? 40.758 6.801 -17.280 1.00 91.75 1012 VAL A O 1
ATOM 7924 N N . ASP A 1 1013 ? 42.410 8.236 -16.756 1.00 87.69 1013 ASP A N 1
ATOM 7925 C CA . ASP A 1 1013 ? 42.223 8.201 -15.302 1.00 87.69 1013 ASP A CA 1
ATOM 7926 C C . ASP A 1 1013 ? 41.040 9.079 -14.875 1.00 87.69 1013 ASP A C 1
ATOM 7928 O O . ASP A 1 1013 ? 41.169 10.295 -14.813 1.00 87.69 1013 ASP A O 1
ATOM 7932 N N . GLY A 1 1014 ? 39.916 8.458 -14.515 1.00 83.56 1014 GLY A N 1
ATOM 7933 C CA . GLY A 1 1014 ? 38.646 9.130 -14.213 1.00 83.56 1014 GLY A CA 1
ATOM 7934 C C . GLY A 1 1014 ? 37.653 9.092 -15.378 1.00 83.56 1014 GLY A C 1
ATOM 7935 O O . GLY A 1 1014 ? 36.445 9.155 -15.152 1.00 83.56 1014 GLY A O 1
ATOM 7936 N N . THR A 1 1015 ? 38.148 8.869 -16.601 1.00 90.06 1015 THR A N 1
ATOM 7937 C CA . THR A 1 1015 ? 37.350 8.854 -17.837 1.00 90.06 1015 THR A CA 1
ATOM 7938 C C . THR A 1 1015 ? 37.097 7.439 -18.375 1.00 90.06 1015 THR A C 1
ATOM 7940 O O . THR A 1 1015 ? 35.946 7.067 -18.589 1.00 90.06 1015 THR A O 1
ATOM 7943 N N . ILE A 1 1016 ? 38.134 6.609 -18.553 1.00 92.00 1016 ILE A N 1
ATOM 7944 C CA . ILE A 1 1016 ? 37.986 5.186 -18.934 1.00 92.00 1016 ILE A CA 1
ATOM 7945 C C . ILE A 1 1016 ? 37.967 4.290 -17.691 1.00 92.00 1016 ILE A C 1
ATOM 7947 O O . ILE A 1 1016 ? 37.227 3.304 -17.642 1.00 92.00 1016 ILE A O 1
ATOM 7951 N N . VAL A 1 1017 ? 38.775 4.631 -16.684 1.00 90.62 1017 VAL A N 1
ATOM 7952 C CA . VAL A 1 1017 ? 38.988 3.833 -15.470 1.00 90.62 1017 VAL A CA 1
ATOM 7953 C C . VAL A 1 1017 ? 38.752 4.701 -14.239 1.00 90.62 1017 VAL A C 1
ATOM 7955 O O . VAL A 1 1017 ? 39.394 5.737 -14.094 1.00 90.62 1017 VAL A O 1
ATOM 7958 N N . ASP A 1 1018 ? 37.919 4.257 -13.298 1.00 88.06 1018 ASP A N 1
ATOM 7959 C CA . ASP A 1 1018 ? 37.773 4.898 -11.980 1.00 88.06 1018 ASP A CA 1
ATOM 7960 C C . ASP A 1 1018 ? 38.907 4.523 -11.031 1.00 88.06 1018 ASP A C 1
ATOM 7962 O O . ASP A 1 1018 ? 38.752 3.864 -10.002 1.00 88.06 1018 ASP A O 1
ATOM 7966 N N . ALA A 1 1019 ? 40.112 4.897 -11.429 1.00 84.06 1019 ALA A N 1
ATOM 7967 C CA . ALA A 1 1019 ? 41.314 4.714 -10.654 1.00 84.06 1019 ALA A CA 1
ATOM 7968 C C . ALA A 1 1019 ? 42.192 5.958 -10.762 1.00 84.06 1019 ALA A C 1
ATOM 7970 O O . ALA A 1 1019 ? 41.984 6.864 -11.561 1.00 84.06 1019 ALA A O 1
ATOM 7971 N N . THR A 1 1020 ? 43.186 6.013 -9.885 1.00 85.12 1020 THR A N 1
ATOM 7972 C CA . THR A 1 1020 ? 44.159 7.104 -9.849 1.00 85.12 1020 THR A CA 1
ATOM 7973 C C . THR A 1 1020 ? 45.545 6.516 -9.680 1.00 85.12 1020 THR A C 1
ATOM 7975 O O . THR A 1 1020 ? 45.691 5.394 -9.187 1.00 85.12 1020 THR A O 1
ATOM 7978 N N . ILE A 1 1021 ? 46.577 7.314 -9.957 1.00 86.25 1021 ILE A N 1
ATOM 7979 C CA . ILE A 1 1021 ? 47.985 6.917 -9.798 1.00 86.25 1021 ILE A CA 1
ATOM 7980 C C . ILE A 1 1021 ? 48.329 6.376 -8.394 1.00 86.25 1021 ILE A C 1
ATOM 7982 O O . ILE A 1 1021 ? 49.276 5.602 -8.232 1.00 86.25 1021 ILE A O 1
ATOM 7986 N N . VAL A 1 1022 ? 47.528 6.722 -7.374 1.00 85.06 1022 VAL A N 1
ATOM 7987 C CA . VAL A 1 1022 ? 47.646 6.196 -6.005 1.00 85.06 1022 VAL A CA 1
ATOM 7988 C C . VAL A 1 1022 ? 47.298 4.714 -5.925 1.00 85.06 1022 VAL A C 1
ATOM 7990 O O . VAL A 1 1022 ? 47.974 3.969 -5.216 1.00 85.06 1022 VAL A O 1
ATOM 7993 N N . HIS A 1 1023 ? 46.273 4.278 -6.656 1.00 87.88 1023 HIS A N 1
ATOM 7994 C CA . HIS A 1 1023 ? 45.840 2.885 -6.696 1.00 87.88 1023 HIS A CA 1
ATOM 7995 C C . HIS A 1 1023 ? 46.921 1.998 -7.318 1.00 87.88 1023 HIS A C 1
ATOM 7997 O O . HIS A 1 1023 ? 47.268 0.964 -6.741 1.00 87.88 1023 HIS A O 1
ATOM 8003 N N . TYR A 1 1024 ? 47.515 2.442 -8.430 1.00 90.75 1024 TYR A N 1
ATOM 8004 C CA . TYR A 1 1024 ? 48.583 1.702 -9.105 1.00 90.75 1024 TYR A CA 1
ATOM 8005 C C . TYR A 1 1024 ? 49.832 1.602 -8.222 1.00 90.75 1024 TYR A C 1
ATOM 8007 O O . TYR A 1 1024 ? 50.376 0.518 -8.014 1.00 90.75 1024 TYR A O 1
ATOM 8015 N N . TYR A 1 1025 ? 50.226 2.710 -7.587 1.00 90.31 1025 TYR A N 1
ATOM 8016 C CA . TYR A 1 1025 ? 51.351 2.707 -6.652 1.00 90.31 1025 TYR A CA 1
ATOM 8017 C C . TYR A 1 1025 ? 51.105 1.805 -5.437 1.00 90.31 1025 TYR A C 1
ATOM 8019 O O . TYR A 1 1025 ? 51.993 1.054 -5.034 1.00 90.31 1025 TYR A O 1
ATOM 8027 N N . ALA A 1 1026 ? 49.908 1.853 -4.844 1.00 86.69 1026 ALA A N 1
ATOM 8028 C CA . ALA A 1 1026 ? 49.566 1.029 -3.688 1.00 86.69 1026 ALA A CA 1
ATOM 8029 C C . ALA A 1 1026 ? 49.657 -0.467 -4.013 1.00 86.69 1026 ALA A C 1
ATOM 8031 O O . ALA A 1 1026 ? 50.145 -1.239 -3.183 1.00 86.69 1026 ALA A O 1
ATOM 8032 N N . PHE A 1 1027 ? 49.255 -0.871 -5.220 1.00 90.31 1027 PHE A N 1
ATOM 8033 C CA . PHE A 1 1027 ? 49.415 -2.240 -5.697 1.00 90.31 1027 PHE A CA 1
ATOM 8034 C C . PHE A 1 1027 ? 50.888 -2.652 -5.750 1.00 90.31 1027 PHE A C 1
ATOM 8036 O O . PHE A 1 1027 ? 51.265 -3.617 -5.085 1.00 90.31 1027 PHE A O 1
ATOM 8043 N N . TYR A 1 1028 ? 51.737 -1.889 -6.448 1.00 90.06 1028 TYR A N 1
ATOM 8044 C CA . TYR A 1 1028 ? 53.159 -2.225 -6.553 1.00 90.06 1028 TYR A CA 1
ATOM 8045 C C . TYR A 1 1028 ? 53.871 -2.170 -5.192 1.00 90.06 1028 TYR A C 1
ATOM 8047 O O . TYR A 1 1028 ? 54.686 -3.034 -4.877 1.00 90.06 1028 TYR A O 1
ATOM 8055 N N . ARG A 1 1029 ? 53.537 -1.199 -4.331 1.00 90.50 1029 ARG A N 1
ATOM 8056 C CA . ARG A 1 1029 ? 54.209 -1.007 -3.037 1.00 90.50 1029 ARG A CA 1
ATOM 8057 C C . ARG A 1 1029 ? 53.846 -2.057 -1.994 1.00 90.50 1029 ARG A C 1
ATOM 8059 O O . ARG A 1 1029 ? 54.690 -2.389 -1.156 1.00 90.50 1029 ARG A O 1
ATOM 8066 N N . THR A 1 1030 ? 52.592 -2.506 -1.999 1.00 88.12 1030 THR A N 1
ATOM 8067 C CA . THR A 1 1030 ? 52.081 -3.521 -1.062 1.00 88.12 1030 THR A CA 1
ATOM 8068 C C . THR A 1 1030 ? 52.136 -4.931 -1.631 1.00 88.12 1030 THR A C 1
ATOM 8070 O O . THR A 1 1030 ? 51.667 -5.881 -0.991 1.00 88.12 1030 THR A O 1
ATOM 8073 N N . TRP A 1 1031 ? 52.738 -5.081 -2.809 1.00 84.56 1031 TRP A N 1
ATOM 8074 C CA . TRP A 1 1031 ? 52.984 -6.373 -3.408 1.00 84.56 1031 TRP A CA 1
ATOM 8075 C C . TRP A 1 1031 ? 53.803 -7.260 -2.461 1.00 84.56 1031 TRP A C 1
ATOM 8077 O O . TRP A 1 1031 ? 54.798 -6.831 -1.877 1.00 84.56 1031 TRP A O 1
ATOM 8087 N N . GLY A 1 1032 ? 53.334 -8.490 -2.239 1.00 79.62 1032 GLY A N 1
ATOM 8088 C CA . GLY A 1 1032 ? 53.947 -9.430 -1.292 1.00 79.62 1032 GLY A CA 1
ATOM 8089 C C . GLY A 1 1032 ? 53.682 -9.148 0.197 1.00 79.62 1032 GLY A C 1
ATOM 8090 O O . GLY A 1 1032 ? 54.158 -9.896 1.048 1.00 79.62 1032 GLY A O 1
ATOM 8091 N N . TYR A 1 1033 ? 52.917 -8.111 0.564 1.00 88.56 1033 TYR A N 1
ATOM 8092 C CA . TYR A 1 1033 ? 52.539 -7.887 1.967 1.00 88.56 1033 TYR A CA 1
ATOM 8093 C C . TYR A 1 1033 ? 51.422 -8.837 2.411 1.00 88.56 1033 TYR A C 1
ATOM 8095 O O . TYR A 1 1033 ? 50.409 -8.987 1.719 1.00 88.56 1033 TYR A O 1
ATOM 8103 N N . SER A 1 1034 ? 51.558 -9.380 3.627 1.00 83.19 1034 SER A N 1
ATOM 8104 C CA . SER A 1 1034 ? 50.470 -10.049 4.348 1.00 83.19 1034 SER A CA 1
ATOM 8105 C C . SER A 1 1034 ? 49.346 -9.064 4.706 1.00 83.19 1034 SER A C 1
ATOM 8107 O O . SER A 1 1034 ? 49.578 -7.856 4.823 1.00 83.19 1034 SER A O 1
ATOM 8109 N N . ALA A 1 1035 ? 48.121 -9.563 4.911 1.00 68.75 1035 ALA A N 1
ATOM 8110 C CA . ALA A 1 1035 ? 46.949 -8.723 5.193 1.00 68.75 1035 ALA A CA 1
ATOM 8111 C C . ALA A 1 1035 ? 47.136 -7.735 6.374 1.00 68.75 1035 ALA A C 1
ATOM 8113 O O . ALA A 1 1035 ? 46.806 -6.557 6.205 1.00 68.75 1035 ALA A O 1
ATOM 8114 N N . PRO A 1 1036 ? 47.743 -8.117 7.521 1.00 69.88 1036 PRO A N 1
ATOM 8115 C CA . PRO A 1 1036 ? 47.987 -7.184 8.627 1.00 69.88 1036 PRO A CA 1
ATOM 8116 C C . PRO A 1 1036 ? 49.003 -6.093 8.270 1.00 69.88 1036 PRO A C 1
ATOM 8118 O O . PRO A 1 1036 ? 48.834 -4.926 8.620 1.00 69.88 1036 PRO A O 1
ATOM 8121 N N . ARG A 1 1037 ? 50.053 -6.455 7.523 1.00 78.31 1037 ARG A N 1
ATOM 8122 C CA . ARG A 1 1037 ? 51.102 -5.521 7.093 1.00 78.31 1037 ARG A CA 1
ATOM 8123 C C . ARG A 1 1037 ? 50.576 -4.524 6.061 1.00 78.31 1037 ARG A C 1
ATOM 8125 O O . ARG A 1 1037 ? 50.933 -3.349 6.105 1.00 78.31 1037 ARG A O 1
ATOM 8132 N N . ARG A 1 1038 ? 49.686 -4.974 5.171 1.00 77.38 1038 ARG A N 1
ATOM 8133 C CA . ARG A 1 1038 ? 48.968 -4.119 4.217 1.00 77.38 1038 ARG A CA 1
ATOM 8134 C C . ARG A 1 1038 ? 48.055 -3.123 4.935 1.00 77.38 1038 ARG A C 1
ATOM 8136 O O . ARG A 1 1038 ? 48.071 -1.944 4.589 1.00 77.38 1038 ARG A O 1
ATOM 8143 N N . LEU A 1 1039 ? 47.334 -3.561 5.971 1.00 64.31 1039 LEU A N 1
ATOM 8144 C CA . LEU A 1 1039 ? 46.485 -2.692 6.793 1.00 64.31 1039 LEU A CA 1
ATOM 8145 C C . LEU A 1 1039 ? 47.302 -1.616 7.529 1.00 64.31 1039 LEU A C 1
ATOM 8147 O O . LEU A 1 1039 ? 46.973 -0.435 7.439 1.00 64.31 1039 LEU A O 1
ATOM 8151 N N . LEU A 1 1040 ? 48.399 -2.000 8.192 1.00 69.81 1040 LEU A N 1
ATOM 8152 C CA . LEU A 1 1040 ? 49.285 -1.062 8.897 1.00 69.81 1040 LEU A CA 1
ATOM 8153 C C . LEU A 1 1040 ? 49.908 -0.026 7.954 1.00 69.81 1040 LEU A C 1
ATOM 8155 O O . LEU A 1 1040 ? 49.935 1.163 8.272 1.00 69.81 1040 LEU A O 1
ATOM 8159 N N . TRP A 1 1041 ? 50.362 -0.455 6.773 1.00 84.88 1041 TRP A N 1
ATOM 8160 C CA . TRP A 1 1041 ? 50.878 0.462 5.758 1.00 84.88 1041 TRP A CA 1
ATOM 8161 C C . TRP A 1 1041 ? 49.797 1.429 5.259 1.00 84.88 1041 TRP A C 1
ATOM 8163 O O . TRP A 1 1041 ? 50.052 2.626 5.165 1.00 84.88 1041 TRP A O 1
ATOM 8173 N N . THR A 1 1042 ? 48.579 0.935 5.014 1.00 69.81 1042 THR A N 1
ATOM 8174 C CA . THR A 1 1042 ? 47.447 1.759 4.552 1.00 69.81 1042 THR A CA 1
ATOM 8175 C C . THR A 1 1042 ? 47.094 2.840 5.578 1.00 69.81 1042 THR A C 1
ATOM 8177 O O . THR A 1 1042 ? 46.944 4.006 5.217 1.00 69.81 1042 THR A O 1
ATOM 8180 N N . ILE A 1 1043 ? 47.046 2.485 6.869 1.00 67.50 1043 ILE A N 1
ATOM 8181 C CA . ILE A 1 1043 ? 46.817 3.437 7.969 1.00 67.50 1043 ILE A CA 1
ATOM 8182 C C . ILE A 1 1043 ? 47.938 4.486 8.027 1.00 67.50 1043 ILE A C 1
ATOM 8184 O O . ILE A 1 1043 ? 47.655 5.677 8.145 1.00 67.50 1043 ILE A O 1
ATOM 8188 N N . GLY A 1 1044 ? 49.202 4.069 7.896 1.00 70.06 1044 GLY A N 1
ATOM 8189 C CA . GLY A 1 1044 ? 50.354 4.978 7.898 1.00 70.06 1044 GLY A CA 1
ATOM 8190 C C . GLY A 1 1044 ? 50.452 5.879 6.660 1.00 70.06 1044 GLY A C 1
ATOM 8191 O O . GLY A 1 1044 ? 51.041 6.958 6.728 1.00 70.06 1044 GLY A O 1
ATOM 8192 N N . PHE A 1 1045 ? 49.867 5.469 5.531 1.00 76.25 1045 PHE A N 1
ATOM 8193 C CA . PHE A 1 1045 ? 49.860 6.235 4.283 1.00 76.25 1045 PHE A CA 1
ATOM 8194 C C . PHE A 1 1045 ? 48.696 7.239 4.204 1.00 76.25 1045 PHE A C 1
ATOM 8196 O O . PHE A 1 1045 ? 48.814 8.259 3.525 1.00 76.25 1045 PHE A O 1
ATOM 8203 N N . LEU A 1 1046 ? 47.606 7.015 4.951 1.00 68.38 1046 LEU A N 1
ATOM 8204 C CA . LEU A 1 1046 ? 46.398 7.854 4.952 1.00 68.38 1046 LEU A CA 1
ATOM 8205 C C . LEU A 1 1046 ? 46.661 9.362 5.200 1.00 68.38 1046 LEU A C 1
ATOM 8207 O O . LEU A 1 1046 ? 46.075 10.186 4.494 1.00 68.38 1046 LEU A O 1
ATOM 8211 N N . PRO A 1 1047 ? 47.572 9.777 6.107 1.00 67.94 1047 PRO A N 1
ATOM 8212 C CA . PRO A 1 1047 ? 47.924 11.191 6.273 1.00 67.94 1047 PRO A CA 1
ATOM 8213 C C . PRO A 1 1047 ? 48.603 11.807 5.038 1.00 67.94 1047 PRO A C 1
ATOM 8215 O O . PRO A 1 1047 ? 48.396 12.984 4.744 1.00 67.94 1047 PRO A O 1
ATOM 8218 N N . LYS A 1 1048 ? 49.384 11.023 4.280 1.00 70.81 1048 LYS A N 1
ATOM 8219 C CA . LYS A 1 1048 ? 50.016 11.486 3.031 1.00 70.81 1048 LYS A CA 1
ATOM 8220 C C . LYS A 1 1048 ? 48.995 11.649 1.907 1.00 70.81 1048 LYS A C 1
ATOM 8222 O O . LYS A 1 1048 ? 49.137 12.557 1.097 1.00 70.81 1048 LYS A O 1
ATOM 8227 N N . VAL A 1 1049 ? 47.938 10.833 1.890 1.00 68.75 1049 VAL A N 1
ATOM 8228 C CA . VAL A 1 1049 ? 46.820 10.984 0.942 1.00 68.75 1049 VAL A CA 1
ATOM 8229 C C . VAL A 1 1049 ? 46.152 12.354 1.107 1.00 68.75 1049 VAL A C 1
ATOM 8231 O O . VAL A 1 1049 ? 45.930 13.046 0.119 1.00 68.75 1049 VAL A O 1
ATOM 8234 N N . LEU A 1 1050 ? 45.920 12.802 2.347 1.00 65.44 1050 LEU A N 1
ATOM 8235 C CA . LEU A 1 1050 ? 45.396 14.147 2.630 1.00 65.44 1050 LEU A CA 1
ATOM 8236 C C . LEU A 1 1050 ? 46.321 15.263 2.111 1.00 65.44 1050 LEU A C 1
ATOM 8238 O O . LEU A 1 1050 ? 45.831 16.237 1.545 1.00 65.44 1050 LEU A O 1
ATOM 8242 N N . TYR A 1 1051 ? 47.644 15.110 2.249 1.00 76.31 1051 TYR A N 1
ATOM 8243 C CA . TYR A 1 1051 ? 48.628 16.047 1.688 1.00 76.31 1051 TYR A CA 1
ATOM 8244 C C . TYR A 1 1051 ? 48.567 16.106 0.153 1.00 76.31 1051 TYR A C 1
ATOM 8246 O O . TYR A 1 1051 ? 48.524 17.194 -0.421 1.00 76.31 1051 TYR A O 1
ATOM 8254 N N . TYR A 1 1052 ? 48.505 14.952 -0.515 1.00 77.25 1052 TYR A N 1
ATOM 8255 C CA . TYR A 1 1052 ? 48.448 14.888 -1.974 1.00 77.25 1052 TYR A CA 1
ATOM 8256 C C . TYR A 1 1052 ? 47.134 15.427 -2.551 1.00 77.25 1052 TYR A C 1
ATOM 8258 O O . TYR A 1 1052 ? 47.180 16.114 -3.562 1.00 77.25 1052 TYR A O 1
ATOM 8266 N N . ILE A 1 1053 ? 45.993 15.225 -1.880 1.00 68.75 1053 ILE A N 1
ATOM 8267 C CA . ILE A 1 1053 ? 44.706 15.834 -2.274 1.00 68.75 1053 ILE A CA 1
ATOM 8268 C C . ILE A 1 1053 ? 44.784 17.368 -2.240 1.00 68.75 1053 ILE A C 1
ATOM 8270 O O . ILE A 1 1053 ? 44.222 18.044 -3.102 1.00 68.75 1053 ILE A O 1
ATOM 8274 N N . VAL A 1 1054 ? 45.470 17.936 -1.242 1.00 70.62 1054 VAL A N 1
ATOM 8275 C CA . VAL A 1 1054 ? 45.686 19.388 -1.165 1.00 70.62 1054 VAL A CA 1
ATOM 8276 C C . VAL A 1 1054 ? 46.615 19.856 -2.286 1.00 70.62 1054 VAL A C 1
ATOM 8278 O O . VAL A 1 1054 ? 46.323 20.862 -2.926 1.00 70.62 1054 VAL A O 1
ATOM 8281 N N . LEU A 1 1055 ? 47.701 19.123 -2.552 1.00 74.38 1055 LEU A N 1
ATOM 8282 C CA . LEU A 1 1055 ? 48.668 19.467 -3.597 1.00 74.38 1055 LEU A CA 1
ATOM 8283 C C . LEU A 1 1055 ? 48.060 19.398 -5.008 1.00 74.38 1055 LEU A C 1
ATOM 8285 O O . LEU A 1 1055 ? 48.288 20.301 -5.807 1.00 74.38 1055 LEU A O 1
ATOM 8289 N N . ASP A 1 1056 ? 47.249 18.377 -5.282 1.00 71.69 1056 ASP A N 1
ATOM 8290 C CA . ASP A 1 1056 ? 46.550 18.164 -6.555 1.00 71.69 1056 ASP A CA 1
ATOM 8291 C C . ASP A 1 1056 ? 45.576 19.308 -6.873 1.00 71.69 1056 ASP A C 1
ATOM 8293 O O . ASP A 1 1056 ? 45.555 19.829 -7.985 1.00 71.69 1056 ASP A O 1
ATOM 8297 N N . LYS A 1 1057 ? 44.859 19.811 -5.855 1.00 68.38 1057 LYS A N 1
ATOM 8298 C CA . LYS A 1 1057 ? 43.991 20.996 -5.987 1.00 68.38 1057 LYS A CA 1
ATOM 8299 C C . LYS A 1 1057 ? 44.741 22.300 -6.262 1.00 68.38 1057 LYS A C 1
ATOM 8301 O O . LYS A 1 1057 ? 44.113 23.258 -6.710 1.00 68.38 1057 LYS A O 1
ATOM 8306 N N . ILE A 1 1058 ? 46.035 22.364 -5.945 1.00 72.19 1058 ILE A N 1
ATOM 8307 C CA . ILE A 1 1058 ? 46.882 23.540 -6.184 1.00 72.19 1058 ILE A CA 1
ATOM 8308 C C . ILE A 1 1058 ? 47.547 23.446 -7.563 1.00 72.19 1058 ILE A C 1
ATOM 8310 O O . ILE A 1 1058 ? 47.618 24.447 -8.270 1.00 72.19 1058 ILE A O 1
ATOM 8314 N N . SER A 1 1059 ? 48.067 22.273 -7.938 1.00 74.56 1059 SER A N 1
ATOM 8315 C CA . SER A 1 1059 ? 48.663 22.018 -9.253 1.00 74.56 1059 SER A CA 1
ATOM 8316 C C . SER A 1 1059 ? 48.798 20.516 -9.514 1.00 74.56 1059 SER A C 1
ATOM 8318 O O . SER A 1 1059 ? 49.601 19.838 -8.860 1.00 74.56 1059 SER A O 1
ATOM 8320 N N . ARG A 1 1060 ? 48.090 20.021 -10.540 1.00 73.25 1060 ARG A N 1
ATOM 8321 C CA . ARG A 1 1060 ? 48.148 18.625 -11.000 1.00 73.25 1060 ARG A CA 1
ATOM 8322 C C . ARG A 1 1060 ? 49.567 18.221 -11.397 1.00 73.25 1060 ARG A C 1
ATOM 8324 O O . ARG A 1 1060 ? 50.079 17.199 -10.947 1.00 73.25 1060 ARG A O 1
ATOM 8331 N N . SER A 1 1061 ? 50.249 19.082 -12.149 1.00 71.56 1061 SER A N 1
ATOM 8332 C CA . SER A 1 1061 ? 51.641 18.877 -12.571 1.00 71.56 1061 SER A CA 1
ATOM 8333 C C . SER A 1 1061 ? 52.620 18.731 -11.392 1.00 71.56 1061 SER A C 1
ATOM 8335 O O . SER A 1 1061 ? 53.477 17.844 -11.403 1.00 71.56 1061 SER A O 1
ATOM 8337 N N . ARG A 1 1062 ? 52.478 19.542 -10.327 1.00 75.25 1062 ARG A N 1
ATOM 8338 C CA . ARG A 1 1062 ? 53.318 19.418 -9.114 1.00 75.25 1062 ARG A CA 1
ATOM 8339 C C . ARG A 1 1062 ? 52.975 18.178 -8.293 1.00 75.25 1062 ARG A C 1
ATOM 8341 O O . ARG A 1 1062 ? 53.876 17.578 -7.703 1.00 75.25 1062 ARG A O 1
ATOM 8348 N N . PHE A 1 1063 ? 51.700 17.793 -8.246 1.00 83.25 1063 PHE A N 1
ATOM 8349 C CA . PHE A 1 1063 ? 51.273 16.541 -7.628 1.00 83.25 1063 PHE A CA 1
ATOM 8350 C C . PHE A 1 1063 ? 51.916 15.339 -8.325 1.00 83.25 1063 PHE A C 1
ATOM 8352 O O . PHE A 1 1063 ? 52.588 14.563 -7.650 1.00 83.25 1063 PHE A O 1
ATOM 8359 N N . ILE A 1 1064 ? 51.803 15.241 -9.653 1.00 77.12 1064 ILE A N 1
ATOM 8360 C CA . ILE A 1 1064 ? 52.366 14.148 -10.458 1.00 77.12 1064 ILE A CA 1
ATOM 8361 C C . ILE A 1 1064 ? 53.881 14.014 -10.226 1.00 77.12 1064 ILE A C 1
ATOM 8363 O O . ILE A 1 1064 ? 54.364 12.933 -9.884 1.00 77.12 1064 ILE A O 1
ATOM 8367 N N . GLN A 1 1065 ? 54.631 15.120 -10.297 1.00 79.12 1065 GLN A N 1
ATOM 8368 C CA . GLN A 1 1065 ? 56.080 15.115 -10.046 1.00 79.12 1065 GLN A CA 1
ATOM 8369 C C . GLN A 1 1065 ? 56.448 14.711 -8.611 1.00 79.12 1065 GLN A C 1
ATOM 8371 O O . GLN A 1 1065 ? 57.431 14.006 -8.394 1.00 79.12 1065 GLN A O 1
ATOM 8376 N N . SER A 1 1066 ? 55.688 15.164 -7.611 1.00 81.75 1066 SER A N 1
ATOM 8377 C CA . SER A 1 1066 ? 55.942 14.825 -6.204 1.00 81.75 1066 SER A CA 1
ATOM 8378 C C . SER A 1 1066 ? 55.567 13.375 -5.884 1.00 81.75 1066 SER A C 1
ATOM 8380 O O . SER A 1 1066 ? 56.239 12.709 -5.090 1.00 81.75 1066 SER A O 1
ATOM 8382 N N . PHE A 1 1067 ? 54.505 12.873 -6.514 1.00 87.12 1067 PHE A N 1
ATOM 8383 C CA . PHE A 1 1067 ? 53.987 11.531 -6.306 1.00 87.12 1067 PHE A CA 1
ATOM 8384 C C . PHE A 1 1067 ? 54.885 10.468 -6.949 1.00 87.12 1067 PHE A C 1
ATOM 8386 O O . PHE A 1 1067 ? 55.232 9.488 -6.292 1.00 87.12 1067 PHE A O 1
ATOM 8393 N N . TYR A 1 1068 ? 55.353 10.678 -8.183 1.00 88.81 1068 TYR A N 1
ATOM 8394 C CA . TYR A 1 1068 ? 56.175 9.680 -8.877 1.00 88.81 1068 TYR A CA 1
ATOM 8395 C C . TYR A 1 1068 ? 57.567 9.455 -8.276 1.00 88.81 1068 TYR A C 1
ATOM 8397 O O . TYR A 1 1068 ? 58.115 8.363 -8.419 1.00 88.81 1068 TYR A O 1
ATOM 8405 N N . ARG A 1 1069 ? 58.085 10.384 -7.460 1.00 88.38 1069 ARG A N 1
ATOM 8406 C CA . ARG A 1 1069 ? 59.303 10.153 -6.655 1.00 88.38 1069 ARG A CA 1
ATOM 8407 C C . ARG A 1 1069 ? 59.200 8.929 -5.741 1.00 88.38 1069 ARG A C 1
ATOM 8409 O O . ARG A 1 1069 ? 60.223 8.379 -5.344 1.00 88.38 1069 ARG A O 1
ATOM 8416 N N . GLN A 1 1070 ? 57.985 8.492 -5.403 1.00 88.31 1070 GLN A N 1
ATOM 8417 C CA . GLN A 1 1070 ? 57.753 7.304 -4.579 1.00 88.31 1070 GLN A CA 1
ATOM 8418 C C . GLN A 1 1070 ? 58.124 5.983 -5.281 1.00 88.31 1070 GLN A C 1
ATOM 8420 O O . GLN A 1 1070 ? 58.278 4.975 -4.590 1.00 88.31 1070 GLN A O 1
ATOM 8425 N N . TYR A 1 1071 ? 58.281 5.983 -6.612 1.00 89.44 1071 TYR A N 1
ATOM 8426 C CA . TYR A 1 1071 ? 58.730 4.827 -7.401 1.00 89.44 1071 TYR A CA 1
ATOM 8427 C C . TYR A 1 1071 ? 60.256 4.656 -7.411 1.00 89.44 1071 TYR A C 1
ATOM 8429 O O . TYR A 1 1071 ? 60.754 3.664 -7.943 1.00 89.44 1071 TYR A O 1
ATOM 8437 N N . ARG A 1 1072 ? 61.012 5.587 -6.808 1.00 90.25 1072 ARG A N 1
ATOM 8438 C CA . ARG A 1 1072 ? 62.476 5.510 -6.753 1.00 90.25 1072 ARG A CA 1
ATOM 8439 C C . ARG A 1 1072 ? 62.933 4.164 -6.182 1.00 90.25 1072 ARG A C 1
ATOM 8441 O O . ARG A 1 1072 ? 62.583 3.801 -5.058 1.00 90.25 1072 ARG A O 1
ATOM 8448 N N . GLY A 1 1073 ? 63.758 3.461 -6.952 1.00 86.00 1073 GLY A N 1
ATOM 8449 C CA . GLY A 1 1073 ? 64.359 2.182 -6.587 1.00 86.00 1073 GLY A CA 1
ATOM 8450 C C . GLY A 1 1073 ? 63.539 0.943 -6.956 1.00 86.00 1073 GLY A C 1
ATOM 8451 O O . GLY A 1 1073 ? 64.010 -0.160 -6.675 1.00 86.00 1073 GLY A O 1
ATOM 8452 N N . PHE A 1 1074 ? 62.362 1.089 -7.575 1.00 90.75 1074 PHE A N 1
ATOM 8453 C CA . PHE A 1 1074 ? 61.588 -0.039 -8.111 1.00 90.75 1074 PHE A CA 1
ATOM 8454 C C . PHE A 1 1074 ? 62.291 -0.592 -9.361 1.00 90.75 1074 PHE A C 1
ATOM 8456 O O . PHE A 1 1074 ? 62.824 0.183 -10.152 1.00 90.75 1074 PHE A O 1
ATOM 8463 N N . GLY A 1 1075 ? 62.319 -1.915 -9.550 1.00 89.94 1075 GLY A N 1
ATOM 8464 C CA . GLY A 1 1075 ? 62.883 -2.519 -10.765 1.00 89.94 1075 GLY A CA 1
ATOM 8465 C C . GLY A 1 1075 ? 61.916 -2.389 -11.943 1.00 89.94 1075 GLY A C 1
ATOM 8466 O O . GLY A 1 1075 ? 60.755 -2.787 -11.808 1.00 89.94 1075 GLY A O 1
ATOM 8467 N N . ARG A 1 1076 ? 62.363 -1.867 -13.096 1.00 88.81 1076 ARG A N 1
ATOM 8468 C CA . ARG A 1 1076 ? 61.476 -1.663 -14.261 1.00 88.81 1076 ARG A CA 1
ATOM 8469 C C . ARG A 1 1076 ? 60.933 -2.994 -14.786 1.00 88.81 1076 ARG A C 1
ATOM 8471 O O . ARG A 1 1076 ? 59.722 -3.142 -14.916 1.00 88.81 1076 ARG A O 1
ATOM 8478 N N . GLY A 1 1077 ? 61.795 -4.000 -14.961 1.00 86.06 1077 GLY A N 1
ATOM 8479 C CA . GLY A 1 1077 ? 61.384 -5.340 -15.411 1.00 86.06 1077 GLY A CA 1
ATOM 8480 C C . GLY A 1 1077 ? 60.380 -6.039 -14.478 1.00 86.06 1077 GLY A C 1
ATOM 8481 O O . GLY A 1 1077 ? 59.480 -6.741 -14.935 1.00 86.06 1077 GLY A O 1
ATOM 8482 N N . GLU A 1 1078 ? 60.462 -5.801 -13.164 1.00 86.12 1078 GLU A N 1
ATOM 8483 C CA . GLU A 1 1078 ? 59.488 -6.315 -12.187 1.00 86.12 1078 GLU A CA 1
ATOM 8484 C C . GLU A 1 1078 ? 58.135 -5.589 -12.278 1.00 86.12 1078 GLU A C 1
ATOM 8486 O O . GLU A 1 1078 ? 57.087 -6.198 -12.066 1.00 86.12 1078 GLU A O 1
ATOM 8491 N N . CYS A 1 1079 ? 58.139 -4.294 -12.601 1.00 90.31 1079 CYS A N 1
ATOM 8492 C CA . CYS A 1 1079 ? 56.910 -3.527 -12.787 1.00 90.31 1079 CYS A CA 1
ATOM 8493 C C . CYS A 1 1079 ? 56.189 -3.914 -14.086 1.00 90.31 1079 CYS A C 1
ATOM 8495 O O . CYS A 1 1079 ? 54.970 -4.095 -14.057 1.00 90.31 1079 CYS A O 1
ATOM 8497 N N . VAL A 1 1080 ? 56.947 -4.100 -15.174 1.00 90.00 1080 VAL A N 1
ATOM 8498 C CA . VAL A 1 1080 ? 56.448 -4.547 -16.487 1.00 90.00 1080 VAL A CA 1
ATOM 8499 C C . VAL A 1 1080 ? 55.895 -5.969 -16.395 1.00 90.00 1080 VAL A C 1
ATOM 8501 O O . VAL A 1 1080 ? 54.739 -6.189 -16.717 1.00 90.00 1080 VAL A O 1
ATOM 8504 N N . SER A 1 1081 ? 56.642 -6.929 -15.837 1.00 88.81 1081 SER A N 1
ATOM 8505 C CA . SER A 1 1081 ? 56.156 -8.320 -15.683 1.00 88.81 1081 SER A CA 1
ATOM 8506 C C . SER A 1 1081 ? 54.911 -8.473 -14.794 1.00 88.81 1081 SER A C 1
ATOM 8508 O O . SER A 1 1081 ? 54.306 -9.543 -14.750 1.00 88.81 1081 SER A O 1
ATOM 8510 N N . ARG A 1 1082 ? 54.521 -7.427 -14.056 1.00 89.06 1082 ARG A N 1
ATOM 8511 C CA . ARG A 1 1082 ? 53.340 -7.416 -13.180 1.00 89.06 1082 ARG A CA 1
ATOM 8512 C C . ARG A 1 1082 ? 52.218 -6.505 -13.666 1.00 89.06 1082 ARG A C 1
ATOM 8514 O O . ARG A 1 1082 ? 51.186 -6.447 -12.992 1.00 89.06 1082 ARG A O 1
ATOM 8521 N N . SER A 1 1083 ? 52.392 -5.807 -14.786 1.00 91.75 1083 SER A N 1
ATOM 8522 C CA . SER A 1 1083 ? 51.391 -4.881 -15.322 1.00 91.75 1083 SER A CA 1
ATOM 8523 C C . SER A 1 1083 ? 50.078 -5.595 -15.660 1.00 91.75 1083 SER A C 1
ATOM 8525 O O . SER A 1 1083 ? 49.019 -5.109 -15.278 1.00 91.75 1083 SER A O 1
ATOM 8527 N N . GLU A 1 1084 ? 50.126 -6.804 -16.228 1.00 89.81 1084 GLU A N 1
ATOM 8528 C CA . GLU A 1 1084 ? 48.934 -7.627 -16.501 1.00 89.81 1084 GLU A CA 1
ATOM 8529 C C . GLU A 1 1084 ? 48.143 -7.963 -15.225 1.00 89.81 1084 GLU A C 1
ATOM 8531 O O . GLU A 1 1084 ? 46.915 -7.902 -15.183 1.00 89.81 1084 GLU A O 1
ATOM 8536 N N . GLN A 1 1085 ? 48.838 -8.274 -14.127 1.00 90.56 1085 GLN A N 1
ATOM 8537 C CA . GLN A 1 1085 ? 48.178 -8.599 -12.859 1.00 90.56 1085 GLN A CA 1
ATOM 8538 C C . GLN A 1 1085 ? 47.586 -7.361 -12.187 1.00 90.56 1085 GLN A C 1
ATOM 8540 O O . GLN A 1 1085 ? 46.561 -7.457 -11.508 1.00 90.56 1085 GLN A O 1
ATOM 8545 N N . LEU A 1 1086 ? 48.236 -6.206 -12.346 1.00 92.19 1086 LEU A N 1
ATOM 8546 C CA . LEU A 1 1086 ? 47.671 -4.919 -11.959 1.00 92.19 1086 LEU A CA 1
ATOM 8547 C C . LEU A 1 1086 ? 46.425 -4.616 -12.797 1.00 92.19 1086 LEU A C 1
ATOM 8549 O O . LEU A 1 1086 ? 45.411 -4.203 -12.232 1.00 92.19 1086 LEU A O 1
ATOM 8553 N N . PHE A 1 1087 ? 46.475 -4.874 -14.104 1.00 93.56 1087 PHE A N 1
ATOM 8554 C CA . PHE A 1 1087 ? 45.342 -4.694 -14.995 1.00 93.56 1087 PHE A CA 1
ATOM 8555 C C . PHE A 1 1087 ? 44.138 -5.516 -14.520 1.00 93.56 1087 PHE A C 1
ATOM 8557 O O . PHE A 1 1087 ? 43.106 -4.938 -14.190 1.00 93.56 1087 PHE A O 1
ATOM 8564 N N . GLU A 1 1088 ? 44.290 -6.828 -14.334 1.00 91.19 1088 GLU A N 1
ATOM 8565 C CA . GLU A 1 1088 ? 43.190 -7.701 -13.898 1.00 91.19 1088 GLU A CA 1
ATOM 8566 C C . GLU A 1 1088 ? 42.665 -7.380 -12.486 1.00 91.19 1088 GLU A C 1
ATOM 8568 O O . GLU A 1 1088 ? 41.465 -7.461 -12.229 1.00 91.19 1088 GLU A O 1
ATOM 8573 N N . LYS A 1 1089 ? 43.537 -7.003 -11.540 1.00 87.44 1089 LYS A N 1
ATOM 8574 C CA . LYS A 1 1089 ? 43.137 -6.809 -10.129 1.00 87.44 1089 LYS A CA 1
ATOM 8575 C C . LYS A 1 1089 ? 42.695 -5.389 -9.790 1.00 87.44 1089 LYS A C 1
ATOM 8577 O O . LYS A 1 1089 ? 42.000 -5.194 -8.789 1.00 87.44 1089 LYS A O 1
ATOM 8582 N N . VAL A 1 1090 ? 43.155 -4.393 -10.543 1.00 87.06 1090 VAL A N 1
ATOM 8583 C CA . VAL A 1 1090 ? 42.969 -2.976 -10.205 1.00 87.06 1090 VAL A CA 1
ATOM 8584 C C . VAL A 1 1090 ? 42.253 -2.226 -11.315 1.00 87.06 1090 VAL A C 1
ATOM 8586 O O . VAL A 1 1090 ? 41.274 -1.554 -10.997 1.00 87.06 1090 VAL A O 1
ATOM 8589 N N . VAL A 1 1091 ? 42.709 -2.346 -12.566 1.00 90.06 1091 VAL A N 1
ATOM 8590 C CA . VAL A 1 1091 ? 42.221 -1.542 -13.701 1.00 90.06 1091 VAL A CA 1
ATOM 8591 C C . VAL A 1 1091 ? 40.898 -2.088 -14.239 1.00 90.06 1091 VAL A C 1
ATOM 8593 O O . VAL A 1 1091 ? 39.896 -1.383 -14.208 1.00 90.06 1091 VAL A O 1
ATOM 8596 N N . ARG A 1 1092 ? 40.858 -3.359 -14.654 1.00 90.25 1092 ARG A N 1
ATOM 8597 C CA . ARG A 1 1092 ? 39.699 -4.007 -15.286 1.00 90.25 1092 ARG A CA 1
ATOM 8598 C C . ARG A 1 1092 ? 38.409 -3.929 -14.455 1.00 90.25 1092 ARG A C 1
ATOM 8600 O O . ARG A 1 1092 ? 37.391 -3.548 -15.023 1.00 90.25 1092 ARG A O 1
ATOM 8607 N N . PRO A 1 1093 ? 38.415 -4.175 -13.126 1.00 88.50 1093 PRO A N 1
ATOM 8608 C CA . PRO A 1 1093 ? 37.201 -4.078 -12.307 1.00 88.50 1093 PRO A CA 1
ATOM 8609 C C . PRO A 1 1093 ? 36.687 -2.646 -12.105 1.00 88.50 1093 PRO A C 1
ATOM 8611 O O . PRO A 1 1093 ? 35.644 -2.456 -11.493 1.00 88.50 1093 PRO A O 1
ATOM 8614 N N . ARG A 1 1094 ? 37.454 -1.635 -12.527 1.00 90.50 1094 ARG A N 1
ATOM 8615 C CA . ARG A 1 1094 ? 37.133 -0.208 -12.369 1.00 90.50 1094 ARG A CA 1
ATOM 8616 C C . ARG A 1 1094 ? 36.860 0.489 -13.699 1.00 90.50 1094 ARG A C 1
ATOM 8618 O O . ARG A 1 1094 ? 36.661 1.701 -13.712 1.00 90.50 1094 ARG A O 1
ATOM 8625 N N . MET A 1 1095 ? 36.869 -0.242 -14.812 1.00 91.56 1095 MET A N 1
ATOM 8626 C CA . MET A 1 1095 ? 36.550 0.316 -16.123 1.00 91.56 1095 MET A CA 1
ATOM 8627 C C . MET A 1 1095 ? 35.064 0.668 -16.215 1.00 91.56 1095 MET A C 1
ATOM 8629 O O . MET A 1 1095 ? 34.210 -0.045 -15.688 1.00 91.56 1095 MET A O 1
ATOM 8633 N N . TYR A 1 1096 ? 34.756 1.759 -16.908 1.00 90.00 1096 TYR A N 1
ATOM 8634 C CA . TYR A 1 1096 ? 33.381 2.114 -17.238 1.00 90.00 1096 TYR A CA 1
ATOM 8635 C C . TYR A 1 1096 ? 32.915 1.352 -18.483 1.00 90.00 1096 TYR A C 1
ATOM 8637 O O . TYR A 1 1096 ? 33.589 1.387 -19.514 1.00 90.00 1096 TYR A O 1
ATOM 8645 N N . VAL A 1 1097 ? 31.741 0.713 -18.423 1.00 84.44 1097 VAL A N 1
ATOM 8646 C CA . VAL A 1 1097 ? 31.170 -0.030 -19.568 1.00 84.44 1097 VAL A CA 1
ATOM 8647 C C . VAL A 1 1097 ? 30.982 0.907 -20.764 1.00 84.44 1097 VAL A C 1
ATOM 8649 O O . VAL A 1 1097 ? 31.470 0.634 -21.859 1.00 84.44 1097 VAL A O 1
ATOM 8652 N N . GLY A 1 1098 ? 30.392 2.081 -20.512 1.00 86.06 1098 GLY A N 1
ATOM 8653 C CA . GLY A 1 1098 ? 30.150 3.096 -21.539 1.00 86.06 1098 GLY A CA 1
ATOM 8654 C C . GLY A 1 1098 ? 31.422 3.631 -22.210 1.00 86.06 1098 GLY A C 1
ATOM 8655 O O . GLY A 1 1098 ? 31.364 4.022 -23.375 1.00 86.06 1098 GLY A O 1
ATOM 8656 N N . ALA A 1 1099 ? 32.577 3.592 -21.531 1.00 89.19 1099 ALA A N 1
ATOM 8657 C CA . ALA A 1 1099 ? 33.858 3.962 -22.134 1.00 89.19 1099 ALA A CA 1
ATOM 8658 C C . ALA A 1 1099 ? 34.303 2.932 -23.182 1.00 89.19 1099 ALA A C 1
ATOM 8660 O O . ALA A 1 1099 ? 34.730 3.297 -24.276 1.00 89.19 1099 ALA A O 1
ATOM 8661 N N . VAL A 1 1100 ? 34.167 1.640 -22.864 1.00 88.69 1100 VAL A N 1
ATOM 8662 C CA . VAL A 1 1100 ? 34.539 0.536 -23.762 1.00 88.69 1100 VAL A CA 1
ATOM 8663 C C . VAL A 1 1100 ? 33.634 0.508 -24.990 1.00 88.69 1100 VAL A C 1
ATOM 8665 O O . VAL A 1 1100 ? 34.130 0.383 -26.111 1.00 88.69 1100 VAL A O 1
ATOM 8668 N N . ASP A 1 1101 ? 32.326 0.681 -24.801 1.00 88.62 1101 ASP A N 1
ATOM 8669 C CA . ASP A 1 1101 ? 31.365 0.723 -25.906 1.00 88.62 1101 ASP A CA 1
ATOM 8670 C C . ASP A 1 1101 ? 31.604 1.932 -26.811 1.00 88.62 1101 ASP A C 1
ATOM 8672 O O . ASP A 1 1101 ? 31.571 1.812 -28.037 1.00 88.62 1101 ASP A O 1
ATOM 8676 N N . ARG A 1 1102 ? 31.937 3.092 -26.226 1.00 93.62 1102 ARG A N 1
ATOM 8677 C CA . ARG A 1 1102 ? 32.278 4.287 -27.003 1.00 93.62 1102 ARG A CA 1
ATOM 8678 C C . ARG A 1 1102 ? 33.541 4.074 -27.835 1.00 93.62 1102 ARG A C 1
ATOM 8680 O O . ARG A 1 1102 ? 33.523 4.383 -29.024 1.00 93.62 1102 ARG A O 1
ATOM 8687 N N . ILE A 1 1103 ? 34.601 3.508 -27.252 1.00 91.94 1103 ILE A N 1
ATOM 8688 C CA . ILE A 1 1103 ? 35.839 3.161 -27.973 1.00 91.94 1103 ILE A CA 1
ATOM 8689 C C . ILE A 1 1103 ? 35.539 2.220 -29.150 1.00 91.94 1103 ILE A C 1
ATOM 8691 O O . ILE A 1 1103 ? 35.981 2.480 -30.271 1.00 91.94 1103 ILE A O 1
ATOM 8695 N N . ARG A 1 1104 ? 34.724 1.178 -28.935 1.00 90.06 1104 ARG A N 1
ATOM 8696 C CA . ARG A 1 1104 ? 34.307 0.249 -29.999 1.00 90.06 1104 ARG A CA 1
ATOM 8697 C C . ARG A 1 1104 ? 33.501 0.938 -31.097 1.00 90.06 1104 ARG A C 1
ATOM 8699 O O . ARG A 1 1104 ? 33.719 0.650 -32.270 1.00 90.06 1104 ARG A O 1
ATOM 8706 N N . ALA A 1 1105 ? 32.617 1.870 -30.744 1.00 87.44 1105 ALA A N 1
ATOM 8707 C CA . ALA A 1 1105 ? 31.835 2.626 -31.719 1.00 87.44 1105 ALA A CA 1
ATOM 8708 C C . ALA A 1 1105 ? 32.724 3.489 -32.636 1.00 87.44 1105 ALA A C 1
ATOM 8710 O O . ALA A 1 1105 ? 32.483 3.540 -33.840 1.00 87.44 1105 ALA A O 1
ATOM 8711 N N . HIS A 1 1106 ? 33.777 4.123 -32.103 1.00 91.19 1106 HIS A N 1
ATOM 8712 C CA . HIS A 1 1106 ? 34.770 4.829 -32.929 1.00 91.19 1106 HIS A CA 1
ATOM 8713 C C . HIS A 1 1106 ? 35.500 3.863 -33.875 1.00 91.19 1106 HIS A C 1
ATOM 8715 O O . HIS A 1 1106 ? 35.580 4.110 -35.078 1.00 91.19 1106 HIS A O 1
ATOM 8721 N N . GLN A 1 1107 ? 35.945 2.711 -33.364 1.00 88.19 1107 GLN A N 1
ATOM 8722 C CA . GLN A 1 1107 ? 36.627 1.691 -34.169 1.00 88.19 1107 GLN A CA 1
ATOM 8723 C C . GLN A 1 1107 ? 35.741 1.140 -35.301 1.00 88.19 1107 GLN A C 1
ATOM 8725 O O . GLN A 1 1107 ? 36.216 0.970 -36.423 1.00 88.19 1107 GLN A O 1
ATOM 8730 N N . GLN A 1 1108 ? 34.450 0.901 -35.041 1.00 84.38 1108 GLN A N 1
ATOM 8731 C CA . GLN A 1 1108 ? 33.480 0.444 -36.047 1.00 84.38 1108 GLN A CA 1
ATOM 8732 C C . GLN A 1 1108 ? 33.244 1.479 -37.153 1.00 84.38 1108 GLN A C 1
ATOM 8734 O O . GLN A 1 1108 ? 33.055 1.108 -38.310 1.00 84.38 1108 GLN A O 1
ATOM 8739 N N . ARG A 1 1109 ? 33.321 2.775 -36.827 1.00 83.81 1109 ARG A N 1
ATOM 8740 C CA . ARG A 1 1109 ? 33.280 3.869 -37.813 1.00 83.81 1109 ARG A CA 1
ATOM 8741 C C . ARG A 1 1109 ? 34.598 4.054 -38.575 1.00 83.81 1109 ARG A C 1
ATOM 8743 O O . ARG A 1 1109 ? 34.693 4.935 -39.426 1.00 83.81 1109 ARG A O 1
ATOM 8750 N N . GLY A 1 1110 ? 35.613 3.236 -38.289 1.00 82.88 1110 GLY A N 1
ATOM 8751 C CA . GLY A 1 1110 ? 36.947 3.352 -38.876 1.00 82.88 1110 GLY A CA 1
ATOM 8752 C C . GLY A 1 1110 ? 37.745 4.549 -38.355 1.00 82.88 1110 GLY A C 1
ATOM 8753 O O . GLY A 1 1110 ? 38.742 4.921 -38.973 1.00 82.88 1110 GLY A O 1
ATOM 8754 N N . GLU A 1 1111 ? 37.313 5.156 -37.249 1.00 88.44 1111 GLU A N 1
ATOM 8755 C CA . GLU A 1 1111 ? 37.977 6.281 -36.594 1.00 88.44 1111 GLU A CA 1
ATOM 8756 C C . GLU A 1 1111 ? 39.132 5.777 -35.728 1.00 88.44 1111 GLU A C 1
ATOM 8758 O O . GLU A 1 1111 ? 39.065 4.705 -35.125 1.00 88.44 1111 GLU A O 1
ATOM 8763 N N . ARG A 1 1112 ? 40.204 6.566 -35.659 1.00 91.81 1112 ARG A N 1
ATOM 8764 C CA . ARG A 1 1112 ? 41.390 6.220 -34.873 1.00 91.81 1112 ARG A CA 1
ATOM 8765 C C . ARG A 1 1112 ? 41.156 6.496 -33.390 1.00 91.81 1112 ARG A C 1
ATOM 8767 O O . ARG A 1 1112 ? 40.671 7.572 -33.055 1.00 91.81 1112 ARG A O 1
ATOM 8774 N N . VAL A 1 1113 ? 41.574 5.600 -32.503 1.00 95.31 1113 VAL A N 1
ATOM 8775 C CA . VAL A 1 1113 ? 41.470 5.762 -31.044 1.00 95.31 1113 VAL A CA 1
ATOM 8776 C C . VAL A 1 1113 ? 42.847 5.994 -30.427 1.00 95.31 1113 VAL A C 1
ATOM 8778 O O . VAL A 1 1113 ? 43.747 5.170 -30.571 1.00 95.31 1113 VAL A O 1
ATOM 8781 N N . VAL A 1 1114 ? 43.002 7.102 -29.699 1.00 96.00 1114 VAL A N 1
ATOM 8782 C CA . VAL A 1 1114 ? 44.250 7.484 -29.023 1.00 96.00 1114 VAL A CA 1
ATOM 8783 C C . VAL A 1 1114 ? 43.999 7.659 -27.527 1.00 96.00 1114 VAL A C 1
ATOM 8785 O O . VAL A 1 1114 ? 43.161 8.468 -27.127 1.00 96.00 1114 VAL A O 1
ATOM 8788 N N . LEU A 1 1115 ? 44.742 6.931 -26.691 1.00 95.81 1115 LEU A N 1
ATOM 8789 C CA . LEU A 1 1115 ? 44.677 7.075 -25.233 1.00 95.81 1115 LEU A CA 1
ATOM 8790 C C . LEU A 1 1115 ? 45.693 8.116 -24.757 1.00 95.81 1115 LEU A C 1
ATOM 8792 O O . LEU A 1 1115 ? 46.862 8.054 -25.130 1.00 95.81 1115 LEU A O 1
ATOM 8796 N N . VAL A 1 1116 ? 45.269 9.054 -23.912 1.00 93.06 1116 VAL A N 1
ATOM 8797 C CA . VAL A 1 1116 ? 46.100 10.142 -23.380 1.00 93.06 1116 VAL A CA 1
ATOM 8798 C C . VAL A 1 1116 ? 46.062 10.100 -21.856 1.00 93.06 1116 VAL A C 1
ATOM 8800 O O . VAL A 1 1116 ? 45.002 10.213 -21.253 1.00 93.06 1116 VAL A O 1
ATOM 8803 N N . THR A 1 1117 ? 47.209 9.947 -21.197 1.00 90.81 1117 THR A N 1
ATOM 8804 C CA . THR A 1 1117 ? 47.243 9.756 -19.740 1.00 90.81 1117 THR A CA 1
ATOM 8805 C C . THR A 1 1117 ? 48.476 10.362 -19.072 1.00 90.81 1117 THR A C 1
ATOM 8807 O O . THR A 1 1117 ? 49.568 10.407 -19.632 1.00 90.81 1117 THR A O 1
ATOM 8810 N N . GLY A 1 1118 ? 48.292 10.820 -17.829 1.00 86.81 1118 GLY A N 1
ATOM 8811 C CA . GLY A 1 1118 ? 49.377 11.162 -16.902 1.00 86.81 1118 GLY A CA 1
ATOM 8812 C C . GLY A 1 1118 ? 49.883 9.962 -16.090 1.00 86.81 1118 GLY A C 1
ATOM 8813 O O . GLY A 1 1118 ? 50.646 10.135 -15.135 1.00 86.81 1118 GLY A O 1
ATOM 8814 N N . SER A 1 1119 ? 49.428 8.755 -16.420 1.00 90.75 1119 SER A N 1
ATOM 8815 C CA . SER A 1 1119 ? 49.908 7.493 -15.870 1.00 90.75 1119 SER A CA 1
ATOM 8816 C C . SER A 1 1119 ? 51.153 6.991 -16.603 1.00 90.75 1119 SER A C 1
ATOM 8818 O O . SER A 1 1119 ? 51.486 7.472 -17.688 1.00 90.75 1119 SER A O 1
ATOM 8820 N N . LEU A 1 1120 ? 51.878 6.066 -15.972 1.00 91.56 1120 LEU A N 1
ATOM 8821 C CA . LEU A 1 1120 ? 53.093 5.490 -16.545 1.00 91.56 1120 LEU A CA 1
ATOM 8822 C C . LEU A 1 1120 ? 52.770 4.536 -17.704 1.00 91.56 1120 LEU A C 1
ATOM 8824 O O . LEU A 1 1120 ? 51.794 3.790 -17.630 1.00 91.56 1120 LEU A O 1
ATOM 8828 N N . ASP A 1 1121 ? 53.614 4.551 -18.732 1.00 90.44 1121 ASP A N 1
ATOM 8829 C CA . ASP A 1 1121 ? 53.557 3.710 -19.935 1.00 90.44 1121 ASP A CA 1
ATOM 8830 C C . ASP A 1 1121 ? 53.274 2.232 -19.619 1.00 90.44 1121 ASP A C 1
ATOM 8832 O O . ASP A 1 1121 ? 52.205 1.721 -19.956 1.00 90.44 1121 ASP A O 1
ATOM 8836 N N . PHE A 1 1122 ? 54.137 1.583 -18.837 1.00 90.62 1122 PHE A N 1
ATOM 8837 C CA . PHE A 1 1122 ? 54.019 0.161 -18.500 1.00 90.62 1122 PHE A CA 1
ATOM 8838 C C . PHE A 1 1122 ? 52.786 -0.186 -17.648 1.00 90.62 1122 PHE A C 1
ATOM 8840 O O . PHE A 1 1122 ? 52.459 -1.357 -17.478 1.00 90.62 1122 PHE A O 1
ATOM 8847 N N . VAL A 1 1123 ? 52.113 0.805 -17.051 1.00 91.44 1123 VAL A N 1
ATOM 8848 C CA . VAL A 1 1123 ? 50.866 0.600 -16.289 1.00 91.44 1123 VAL A CA 1
ATOM 8849 C C . VAL A 1 1123 ? 49.667 0.549 -17.237 1.00 91.44 1123 VAL A C 1
ATOM 8851 O O . VAL A 1 1123 ? 48.694 -0.146 -16.951 1.00 91.44 1123 VAL A O 1
ATOM 8854 N N . MET A 1 1124 ? 49.742 1.275 -18.355 1.00 93.81 1124 MET A N 1
ATOM 8855 C CA . MET A 1 1124 ? 48.629 1.488 -19.284 1.00 93.81 1124 MET A CA 1
ATOM 8856 C C . MET A 1 1124 ? 48.742 0.687 -20.582 1.00 93.81 1124 MET A C 1
ATOM 8858 O O . MET A 1 1124 ? 47.736 0.537 -21.270 1.00 93.81 1124 MET A O 1
ATOM 8862 N N . GLU A 1 1125 ? 49.905 0.110 -20.886 1.00 92.88 1125 GLU A N 1
ATOM 8863 C CA . GLU A 1 1125 ? 50.099 -0.819 -22.009 1.00 92.88 1125 GLU A CA 1
ATOM 8864 C C . GLU A 1 1125 ? 49.039 -1.944 -22.056 1.00 92.88 1125 GLU A C 1
ATOM 8866 O O . GLU A 1 1125 ? 48.359 -2.044 -23.080 1.00 92.88 1125 GLU A O 1
ATOM 8871 N N . PRO A 1 1126 ? 48.751 -2.698 -20.967 1.00 94.81 1126 PRO A N 1
ATOM 8872 C CA . PRO A 1 1126 ? 47.707 -3.730 -21.0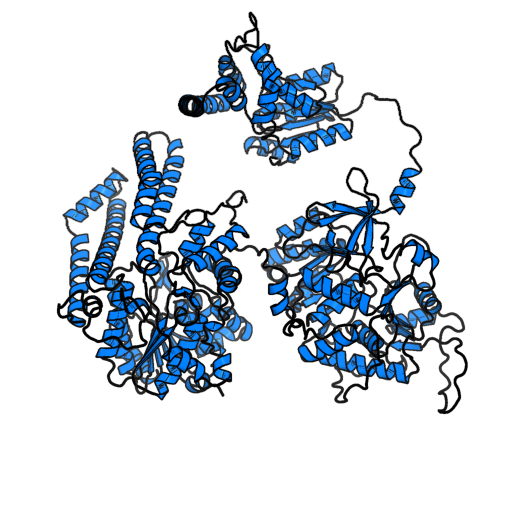06 1.00 94.81 1126 PRO A CA 1
ATOM 8873 C C . PRO A 1 1126 ? 46.301 -3.184 -21.300 1.00 94.81 1126 PRO A C 1
ATOM 8875 O O . PRO A 1 1126 ? 45.474 -3.862 -21.907 1.00 94.81 1126 PRO A O 1
ATOM 8878 N N . LEU A 1 1127 ? 46.008 -1.946 -20.882 1.00 93.44 1127 LEU A N 1
ATOM 8879 C CA . LEU A 1 1127 ? 44.728 -1.296 -21.172 1.00 93.44 1127 LEU A CA 1
ATOM 8880 C C . LEU A 1 1127 ? 44.629 -0.900 -22.653 1.00 93.44 1127 LEU A C 1
ATOM 8882 O O . LEU A 1 1127 ? 43.572 -1.084 -23.263 1.00 93.44 1127 LEU A O 1
ATOM 8886 N N . ALA A 1 1128 ? 45.711 -0.376 -23.233 1.00 93.00 1128 ALA A N 1
ATOM 8887 C CA . ALA A 1 1128 ? 45.780 -0.060 -24.658 1.00 93.00 1128 ALA A CA 1
ATOM 8888 C C . ALA A 1 1128 ? 45.609 -1.324 -25.518 1.00 93.00 1128 ALA A C 1
ATOM 8890 O O . ALA A 1 1128 ? 44.829 -1.310 -26.471 1.00 93.00 1128 ALA A O 1
ATOM 8891 N N . GLU A 1 1129 ? 46.238 -2.437 -25.129 1.00 92.38 1129 GLU A N 1
ATOM 8892 C CA . GLU A 1 1129 ? 46.069 -3.739 -25.787 1.00 92.38 1129 GLU A CA 1
ATOM 8893 C C . GLU A 1 1129 ? 44.634 -4.269 -25.662 1.00 92.38 1129 GLU A C 1
ATOM 8895 O O . GLU A 1 1129 ? 44.020 -4.649 -26.662 1.00 92.38 1129 GLU A O 1
ATOM 8900 N N . TYR A 1 1130 ? 44.059 -4.235 -24.455 1.00 92.44 1130 TYR A N 1
ATOM 8901 C CA . TYR A 1 1130 ? 42.693 -4.703 -24.200 1.00 92.44 1130 TYR A CA 1
ATOM 8902 C C . TYR A 1 1130 ? 41.641 -3.923 -25.000 1.00 92.44 1130 TYR A C 1
ATOM 8904 O O . TYR A 1 1130 ? 40.687 -4.500 -25.527 1.00 92.44 1130 TYR A O 1
ATOM 8912 N N . THR A 1 1131 ? 41.810 -2.603 -25.102 1.00 90.62 1131 THR A N 1
ATOM 8913 C CA . THR A 1 1131 ? 40.900 -1.722 -25.850 1.00 90.62 1131 THR A CA 1
ATOM 8914 C C . THR A 1 1131 ? 41.191 -1.685 -27.349 1.00 90.62 1131 THR A C 1
ATOM 8916 O O . THR A 1 1131 ? 40.378 -1.149 -28.100 1.00 90.62 1131 THR A O 1
ATOM 8919 N N . LYS A 1 1132 ? 42.306 -2.279 -27.802 1.00 90.44 1132 LYS A N 1
ATOM 8920 C CA . LYS A 1 1132 ? 42.816 -2.179 -29.178 1.00 90.44 1132 LYS A CA 1
ATOM 8921 C C . LYS A 1 1132 ? 42.980 -0.721 -29.630 1.00 90.44 1132 LYS A C 1
ATOM 8923 O O . LYS A 1 1132 ? 42.604 -0.372 -30.748 1.00 90.44 1132 LYS A O 1
ATOM 8928 N N . ALA A 1 1133 ? 43.476 0.140 -28.742 1.00 91.12 1133 ALA A N 1
ATOM 8929 C CA . ALA A 1 1133 ? 43.769 1.529 -29.085 1.00 91.12 1133 ALA A CA 1
ATOM 8930 C C . ALA A 1 1133 ? 44.908 1.601 -30.117 1.00 91.12 1133 ALA A C 1
ATOM 8932 O O . ALA A 1 1133 ? 45.857 0.821 -30.050 1.00 91.12 1133 ALA A O 1
ATOM 8933 N N . ASP A 1 1134 ? 44.822 2.535 -31.065 1.00 92.06 1134 ASP A N 1
ATOM 8934 C CA . ASP A 1 1134 ? 45.800 2.661 -32.152 1.00 92.06 1134 ASP A CA 1
ATOM 8935 C C . ASP A 1 1134 ? 47.123 3.282 -31.683 1.00 92.06 1134 ASP A C 1
ATOM 8937 O O . ASP A 1 1134 ? 48.186 2.947 -32.201 1.00 92.06 1134 ASP A O 1
ATOM 8941 N N . ASP A 1 1135 ? 47.069 4.204 -30.719 1.00 93.50 1135 ASP A N 1
ATOM 8942 C CA . ASP A 1 1135 ? 48.246 4.850 -30.138 1.00 93.50 1135 ASP A CA 1
ATOM 8943 C C . ASP A 1 1135 ? 48.010 5.130 -28.628 1.00 93.50 1135 ASP A C 1
ATOM 8945 O O . ASP A 1 1135 ? 46.904 5.483 -28.204 1.00 93.50 1135 ASP A O 1
ATOM 8949 N N . LEU A 1 1136 ? 49.064 5.004 -27.809 1.00 94.00 1136 LEU A N 1
ATOM 8950 C CA . LEU A 1 1136 ? 49.080 5.338 -26.376 1.00 94.00 1136 LEU A CA 1
ATOM 8951 C C . LEU A 1 1136 ? 50.063 6.486 -26.120 1.00 94.00 1136 LEU A C 1
ATOM 8953 O O . LEU A 1 1136 ? 51.250 6.382 -26.423 1.00 94.00 1136 LEU A O 1
ATOM 8957 N N . ILE A 1 1137 ? 49.575 7.568 -25.517 1.00 92.25 1137 ILE A N 1
ATOM 8958 C CA . ILE A 1 1137 ? 50.372 8.710 -25.072 1.00 92.25 1137 ILE A CA 1
ATOM 8959 C C . ILE A 1 1137 ? 50.382 8.728 -23.538 1.00 92.25 1137 ILE A C 1
ATOM 8961 O O . ILE A 1 1137 ? 49.441 9.205 -22.902 1.00 92.25 1137 ILE A O 1
ATOM 8965 N N . ALA A 1 1138 ? 51.456 8.199 -22.953 1.00 91.06 1138 ALA A N 1
ATOM 8966 C CA . ALA A 1 1138 ? 51.652 8.050 -21.511 1.00 91.06 1138 ALA A CA 1
ATOM 8967 C C . ALA A 1 1138 ? 53.006 8.628 -21.058 1.00 91.06 1138 ALA A C 1
ATOM 8969 O O . ALA A 1 1138 ? 53.859 8.968 -21.880 1.00 91.06 1138 ALA A O 1
ATOM 8970 N N . LEU A 1 1139 ? 53.215 8.752 -19.743 1.00 88.88 1139 LEU A N 1
ATOM 8971 C CA . LEU A 1 1139 ? 54.500 9.178 -19.179 1.00 88.88 1139 LEU A CA 1
ATOM 8972 C C . LEU A 1 1139 ? 55.493 8.009 -19.125 1.00 88.88 1139 LEU A C 1
ATOM 8974 O O . LEU A 1 1139 ? 55.169 6.956 -18.589 1.00 88.88 1139 LEU A O 1
ATOM 8978 N N . SER A 1 1140 ? 56.733 8.229 -19.565 1.00 87.50 1140 SER A N 1
ATOM 8979 C CA . SER A 1 1140 ? 57.861 7.333 -19.260 1.00 87.50 1140 SER A CA 1
ATOM 8980 C C . SER A 1 1140 ? 58.640 7.853 -18.044 1.00 87.50 1140 SER A C 1
ATOM 8982 O O . SER A 1 1140 ? 58.614 9.046 -17.716 1.00 87.50 1140 SER A O 1
ATOM 8984 N N . MET A 1 1141 ? 59.330 6.958 -17.340 1.00 88.00 1141 MET A N 1
ATOM 8985 C CA . MET A 1 1141 ? 60.181 7.269 -16.190 1.00 88.00 1141 MET A CA 1
ATOM 8986 C C . MET A 1 1141 ? 61.635 6.907 -16.488 1.00 88.00 1141 MET A C 1
ATOM 8988 O O . MET A 1 1141 ? 61.900 5.804 -16.962 1.00 88.00 1141 MET A O 1
ATOM 8992 N N . LYS A 1 1142 ? 62.562 7.811 -16.140 1.00 88.81 1142 LYS A N 1
ATOM 8993 C CA . LYS A 1 1142 ? 64.003 7.624 -16.342 1.00 88.81 1142 LYS A CA 1
ATOM 8994 C C . LYS A 1 1142 ? 64.500 6.405 -15.580 1.00 88.81 1142 LYS A C 1
ATOM 8996 O O . LYS A 1 1142 ? 64.173 6.221 -14.396 1.00 88.81 1142 LYS A O 1
ATOM 9001 N N . GLU A 1 1143 ? 65.360 5.648 -16.240 1.00 87.81 1143 GLU A N 1
ATOM 9002 C CA . GLU A 1 1143 ? 65.950 4.415 -15.740 1.00 87.81 1143 GLU A CA 1
ATOM 9003 C C . GLU A 1 1143 ? 67.472 4.538 -15.597 1.00 87.81 1143 GLU A C 1
ATOM 9005 O O . GLU A 1 1143 ? 68.150 5.036 -16.491 1.00 87.81 1143 GLU A O 1
ATOM 9010 N N . GLU A 1 1144 ? 67.999 4.048 -14.475 1.00 87.69 1144 GLU A N 1
ATOM 9011 C CA . GLU A 1 1144 ? 69.432 3.837 -14.242 1.00 87.69 1144 GLU A CA 1
ATOM 9012 C C . GLU A 1 1144 ? 69.619 2.413 -13.694 1.00 87.69 1144 GLU A C 1
ATOM 9014 O O . GLU A 1 1144 ? 68.941 2.016 -12.742 1.00 87.69 1144 GLU A O 1
ATOM 9019 N N . ASP A 1 1145 ? 70.499 1.619 -14.313 1.00 84.94 1145 ASP A N 1
ATOM 9020 C CA . ASP A 1 1145 ? 70.829 0.242 -13.907 1.00 84.94 1145 ASP A CA 1
ATOM 9021 C C . ASP A 1 1145 ? 69.611 -0.683 -13.665 1.00 84.94 1145 ASP A C 1
ATOM 9023 O O . ASP A 1 1145 ? 69.547 -1.420 -12.674 1.00 84.94 1145 ASP A O 1
ATOM 9027 N N . GLY A 1 1146 ? 68.595 -0.650 -14.538 1.00 82.69 1146 GLY A N 1
ATOM 9028 C CA . GLY A 1 1146 ? 67.403 -1.500 -14.390 1.00 82.69 1146 GLY A CA 1
ATOM 9029 C C . GLY A 1 1146 ? 66.368 -0.984 -13.382 1.00 82.69 1146 GLY A C 1
ATOM 9030 O O . GLY A 1 1146 ? 65.356 -1.654 -13.124 1.00 82.69 1146 GLY A O 1
ATOM 9031 N N . ARG A 1 1147 ? 66.615 0.174 -12.753 1.00 88.94 1147 ARG A N 1
ATOM 9032 C CA . ARG A 1 1147 ? 65.792 0.736 -11.675 1.00 88.94 1147 ARG A CA 1
ATOM 9033 C C . ARG A 1 1147 ? 65.237 2.110 -12.023 1.00 88.94 1147 ARG A C 1
ATOM 9035 O O . ARG A 1 1147 ? 65.891 2.963 -12.613 1.00 88.94 1147 ARG A O 1
ATOM 9042 N N . LEU A 1 1148 ? 64.013 2.339 -11.565 1.00 91.69 1148 LEU A N 1
ATOM 9043 C CA . LEU A 1 1148 ? 63.303 3.598 -11.719 1.00 91.69 1148 LEU A CA 1
ATOM 9044 C C . LEU A 1 1148 ? 63.904 4.676 -10.805 1.00 91.69 1148 LEU A C 1
ATOM 9046 O O . LEU A 1 1148 ? 64.002 4.500 -9.586 1.00 91.69 1148 LEU A O 1
ATOM 9050 N N . THR A 1 1149 ? 64.266 5.822 -11.379 1.00 87.62 1149 THR A N 1
ATOM 9051 C CA . THR A 1 1149 ? 64.877 6.961 -10.657 1.00 87.62 1149 THR A CA 1
ATOM 9052 C C . THR A 1 1149 ? 63.856 7.799 -9.866 1.00 87.62 1149 THR A C 1
ATOM 9054 O O . THR A 1 1149 ? 64.204 8.500 -8.903 1.00 87.62 1149 THR A O 1
ATOM 9057 N N . GLY A 1 1150 ? 62.571 7.698 -10.235 1.00 84.75 1150 GLY A N 1
ATOM 9058 C CA . GLY A 1 1150 ? 61.476 8.528 -9.724 1.00 84.75 1150 GLY A CA 1
ATOM 9059 C C . GLY A 1 1150 ? 61.307 9.870 -10.454 1.00 84.75 1150 GLY A C 1
ATOM 9060 O O . GLY A 1 1150 ? 60.500 10.689 -10.012 1.00 84.75 1150 GLY A O 1
ATOM 9061 N N . GLU A 1 1151 ? 62.056 10.103 -11.538 1.00 85.88 1151 GLU A N 1
ATOM 9062 C CA . GLU A 1 1151 ? 61.939 11.268 -12.426 1.00 85.88 1151 GLU A CA 1
ATOM 9063 C C . GLU A 1 1151 ? 61.348 10.865 -13.782 1.00 85.88 1151 GLU A C 1
ATOM 9065 O O . GLU A 1 1151 ? 61.723 9.838 -14.339 1.00 85.88 1151 GLU A O 1
ATOM 9070 N N . THR A 1 1152 ? 60.441 11.669 -14.338 1.00 84.38 1152 THR A N 1
ATOM 9071 C CA . THR A 1 1152 ? 59.803 11.393 -15.634 1.00 84.38 1152 THR A CA 1
ATOM 9072 C C . THR A 1 1152 ? 60.681 11.806 -16.819 1.00 84.38 1152 THR A C 1
ATOM 9074 O O . THR A 1 1152 ? 61.403 12.805 -16.761 1.00 84.38 1152 THR A O 1
ATOM 9077 N N . GLU A 1 1153 ? 60.582 11.070 -17.924 1.00 78.00 1153 GLU A N 1
ATOM 9078 C CA . GLU A 1 1153 ? 61.153 11.423 -19.226 1.00 78.00 1153 GLU A CA 1
ATOM 9079 C C . GLU A 1 1153 ? 60.207 12.391 -19.946 1.00 78.00 1153 GLU A C 1
ATOM 9081 O O . GLU A 1 1153 ? 59.328 11.997 -20.705 1.00 78.00 1153 GLU A O 1
ATOM 9086 N N . GLY A 1 1154 ? 60.350 13.682 -19.640 1.00 71.56 1154 GLY A N 1
ATOM 9087 C CA . GLY A 1 1154 ? 59.534 14.756 -20.212 1.00 71.56 1154 GLY A CA 1
ATOM 9088 C C . GLY A 1 1154 ? 58.651 15.484 -19.188 1.00 71.56 1154 GLY A C 1
ATOM 9089 O O . GLY A 1 1154 ? 58.631 15.130 -18.001 1.00 71.56 1154 GLY A O 1
ATOM 9090 N N . PRO A 1 1155 ? 57.960 16.558 -19.616 1.00 71.12 1155 PRO A N 1
ATOM 9091 C CA . PRO A 1 1155 ? 57.061 17.322 -18.757 1.00 71.12 1155 PRO A CA 1
ATOM 9092 C C . PRO A 1 1155 ? 55.813 16.503 -18.364 1.00 71.12 1155 PRO A C 1
ATOM 9094 O O . PRO A 1 1155 ? 55.374 15.656 -19.139 1.00 71.12 1155 PRO A O 1
ATOM 9097 N N . PRO A 1 1156 ? 55.201 16.756 -17.188 1.00 74.81 1156 PRO A N 1
ATOM 9098 C CA . PRO A 1 1156 ? 53.978 16.072 -16.767 1.00 74.81 1156 PRO A CA 1
ATOM 9099 C C . PRO A 1 1156 ? 52.836 16.246 -17.774 1.00 74.81 1156 PRO A C 1
ATOM 9101 O O . PRO A 1 1156 ? 52.561 17.359 -18.221 1.00 74.81 1156 PRO A O 1
ATOM 9104 N N . ILE A 1 1157 ? 52.137 15.153 -18.081 1.00 78.19 1157 ILE A N 1
ATOM 9105 C CA . ILE A 1 1157 ? 50.977 15.151 -18.979 1.00 78.19 1157 ILE A CA 1
ATOM 9106 C C . ILE A 1 1157 ? 49.727 15.531 -18.168 1.00 78.19 1157 ILE A C 1
ATOM 9108 O O . ILE A 1 1157 ? 49.042 14.682 -17.598 1.00 78.19 1157 ILE A O 1
ATOM 9112 N N . GLY A 1 1158 ? 49.457 16.834 -18.076 1.00 71.69 1158 GLY A N 1
ATOM 9113 C CA . GLY A 1 1158 ? 48.272 17.405 -17.430 1.00 71.69 1158 GLY A CA 1
ATOM 9114 C C . GLY A 1 1158 ? 48.099 18.890 -17.756 1.00 71.69 1158 GLY A C 1
ATOM 9115 O O . GLY A 1 1158 ? 49.045 19.545 -18.198 1.00 71.69 1158 GLY A O 1
ATOM 9116 N N . ASP A 1 1159 ? 46.897 19.424 -17.538 1.00 76.19 1159 ASP A N 1
ATOM 9117 C CA . ASP A 1 1159 ? 46.559 20.822 -17.829 1.00 76.19 1159 ASP A CA 1
ATOM 9118 C C . ASP A 1 1159 ? 46.824 21.176 -19.320 1.00 76.19 1159 ASP A C 1
ATOM 9120 O O . ASP A 1 1159 ? 46.552 20.386 -20.228 1.00 76.19 1159 ASP A O 1
ATOM 9124 N N . GLU A 1 1160 ? 47.417 22.341 -19.599 1.00 80.38 1160 GLU A N 1
ATOM 9125 C CA . GLU A 1 1160 ? 47.733 22.829 -20.955 1.00 80.38 1160 GLU A CA 1
ATOM 9126 C C . GLU A 1 1160 ? 48.675 21.898 -21.754 1.00 80.38 1160 GLU A C 1
ATOM 9128 O O . GLU A 1 1160 ? 48.741 21.958 -22.986 1.00 80.38 1160 GLU A O 1
ATOM 9133 N N . ALA A 1 1161 ? 49.426 21.025 -21.069 1.00 81.56 1161 ALA A N 1
ATOM 9134 C CA . ALA A 1 1161 ? 50.362 20.109 -21.714 1.00 81.56 1161 ALA A CA 1
ATOM 9135 C C . ALA A 1 1161 ? 49.641 19.043 -22.554 1.00 81.56 1161 ALA A C 1
ATOM 9137 O O . ALA A 1 1161 ? 50.125 18.712 -23.635 1.00 81.56 1161 ALA A O 1
ATOM 9138 N N . LYS A 1 1162 ? 48.463 18.560 -22.125 1.00 87.19 1162 LYS A N 1
ATOM 9139 C CA . LYS A 1 1162 ? 47.672 17.588 -22.904 1.00 87.19 1162 LYS A CA 1
ATOM 9140 C C . LYS A 1 1162 ? 47.173 18.183 -24.217 1.00 87.19 1162 LYS A C 1
ATOM 9142 O O . LYS A 1 1162 ? 47.316 17.557 -25.261 1.00 87.19 1162 LYS A O 1
ATOM 9147 N N . ALA A 1 1163 ? 46.678 19.421 -24.186 1.00 87.50 1163 ALA A N 1
ATOM 9148 C CA . ALA A 1 1163 ? 46.246 20.128 -25.390 1.00 87.50 1163 ALA A CA 1
ATOM 9149 C C . ALA A 1 1163 ? 47.392 20.303 -26.397 1.00 87.50 1163 ALA A C 1
ATOM 9151 O O . ALA A 1 1163 ? 47.205 20.102 -27.594 1.00 87.50 1163 ALA A O 1
ATOM 9152 N N . ARG A 1 1164 ? 48.598 20.639 -25.918 1.00 88.12 1164 ARG A N 1
ATOM 9153 C CA . ARG A 1 1164 ? 49.796 20.741 -26.765 1.00 88.12 1164 ARG A CA 1
ATOM 9154 C C . ARG A 1 1164 ? 50.174 19.398 -27.385 1.00 88.12 1164 ARG A C 1
ATOM 9156 O O . ARG A 1 1164 ? 50.379 19.332 -28.585 1.00 88.12 1164 ARG A O 1
ATOM 9163 N N . ILE A 1 1165 ? 50.197 18.333 -26.587 1.00 88.81 1165 ILE A N 1
ATOM 9164 C CA . ILE A 1 1165 ? 50.523 16.980 -27.054 1.00 88.81 1165 ILE A CA 1
ATOM 9165 C C . ILE A 1 1165 ? 49.537 16.507 -28.129 1.00 88.81 1165 ILE A C 1
ATOM 9167 O O . ILE A 1 1165 ? 49.965 15.938 -29.130 1.00 88.81 1165 ILE A O 1
ATOM 9171 N N . VAL A 1 1166 ? 48.239 16.775 -27.954 1.00 90.31 1166 VAL A N 1
ATOM 9172 C CA . VAL A 1 1166 ? 47.204 16.452 -28.948 1.00 90.31 1166 VAL A CA 1
ATOM 9173 C C . VAL A 1 1166 ? 47.395 17.257 -30.240 1.00 90.31 1166 VAL A C 1
ATOM 9175 O O . VAL A 1 1166 ? 47.317 16.674 -31.320 1.00 90.31 1166 VAL A O 1
ATOM 9178 N N . ARG A 1 1167 ? 47.726 18.557 -30.155 1.00 90.75 1167 ARG A N 1
ATOM 9179 C CA . ARG A 1 1167 ? 48.059 19.385 -31.333 1.00 90.75 1167 ARG A CA 1
ATOM 9180 C C . ARG A 1 1167 ? 49.291 18.863 -32.072 1.00 90.75 1167 ARG A C 1
ATOM 9182 O O . ARG A 1 1167 ? 49.211 18.627 -33.272 1.00 90.75 1167 ARG A O 1
ATOM 9189 N N . ASP A 1 1168 ? 50.383 18.604 -31.358 1.00 89.19 1168 ASP A N 1
ATOM 9190 C CA . ASP A 1 1168 ? 51.631 18.104 -31.944 1.00 89.19 1168 ASP A CA 1
ATOM 9191 C C . ASP A 1 1168 ? 51.442 16.708 -32.566 1.00 89.19 1168 ASP A C 1
ATOM 9193 O O . ASP A 1 1168 ? 52.028 16.381 -33.599 1.00 89.19 1168 ASP A O 1
ATOM 9197 N N . TYR A 1 1169 ? 50.634 15.849 -31.932 1.00 90.44 1169 TYR A N 1
ATOM 9198 C CA . TYR A 1 1169 ? 50.283 14.534 -32.468 1.00 90.44 1169 TYR A CA 1
ATOM 9199 C C . TYR A 1 1169 ? 49.463 14.664 -33.759 1.00 90.44 1169 TYR A C 1
ATOM 9201 O O . TYR A 1 1169 ? 49.764 13.976 -34.738 1.00 90.44 1169 TYR A O 1
ATOM 9209 N N . ALA A 1 1170 ? 48.476 15.564 -33.782 1.00 87.75 1170 ALA A N 1
ATOM 9210 C CA . ALA A 1 1170 ? 47.646 15.806 -34.955 1.00 87.75 1170 ALA A CA 1
ATOM 9211 C C . ALA A 1 1170 ? 48.445 16.401 -36.125 1.00 87.75 1170 ALA A C 1
ATOM 9213 O O . ALA A 1 1170 ? 48.333 15.908 -37.246 1.00 87.75 1170 ALA A O 1
ATOM 9214 N N . GLU A 1 1171 ? 49.322 17.375 -35.864 1.00 87.44 1171 GLU A N 1
ATOM 9215 C CA . GLU A 1 1171 ? 50.183 18.005 -36.873 1.00 87.44 1171 GLU A CA 1
ATOM 9216 C C . GLU A 1 1171 ? 51.134 16.989 -37.525 1.00 87.44 1171 GLU A C 1
ATOM 9218 O O . GLU A 1 1171 ? 51.187 16.882 -38.750 1.00 87.44 1171 GLU A O 1
ATOM 9223 N N . ARG A 1 1172 ? 51.815 16.155 -36.725 1.00 87.25 1172 ARG A N 1
ATOM 9224 C CA . ARG A 1 1172 ? 52.738 15.121 -37.236 1.00 87.25 1172 ARG A CA 1
ATOM 9225 C C . ARG A 1 1172 ? 52.065 14.056 -38.103 1.00 87.25 1172 ARG A C 1
ATOM 9227 O O . ARG A 1 1172 ? 52.747 13.394 -38.882 1.00 87.25 1172 ARG A O 1
ATOM 9234 N N . ARG A 1 1173 ? 50.761 13.833 -37.926 1.00 85.38 1173 ARG A N 1
ATOM 9235 C CA . ARG A 1 1173 ? 49.993 12.778 -38.608 1.00 85.38 1173 ARG A CA 1
ATOM 9236 C C . ARG A 1 1173 ? 49.004 13.337 -39.642 1.00 85.38 1173 ARG A C 1
ATOM 9238 O O . ARG A 1 1173 ? 48.279 12.549 -40.241 1.00 85.38 1173 ARG A O 1
ATOM 9245 N N . GLY A 1 1174 ? 48.976 14.656 -39.861 1.00 81.88 1174 GLY A N 1
ATOM 9246 C CA . GLY A 1 1174 ? 48.057 15.310 -40.799 1.00 81.88 1174 GLY A CA 1
ATOM 9247 C C . GLY A 1 1174 ? 46.576 15.180 -40.416 1.00 81.88 1174 GLY A C 1
ATOM 9248 O O . GLY A 1 1174 ? 45.730 15.036 -41.294 1.00 81.88 1174 GLY A O 1
ATOM 9249 N N . ILE A 1 1175 ? 46.261 15.169 -39.117 1.00 88.81 1175 ILE A N 1
ATOM 9250 C CA . ILE A 1 1175 ? 44.901 14.985 -38.590 1.00 88.81 1175 ILE A CA 1
ATOM 9251 C C . ILE A 1 1175 ? 44.218 16.348 -38.415 1.00 88.81 1175 ILE A C 1
ATOM 9253 O O . ILE A 1 1175 ? 44.751 17.239 -37.757 1.00 88.81 1175 ILE A O 1
ATOM 9257 N N . ASP A 1 1176 ? 43.004 16.488 -38.949 1.00 88.19 1176 ASP A N 1
ATOM 9258 C CA . ASP A 1 1176 ? 42.160 17.667 -38.737 1.00 88.19 1176 ASP A CA 1
ATOM 9259 C C . ASP A 1 1176 ? 41.421 17.582 -37.390 1.00 88.19 1176 ASP A C 1
ATOM 9261 O O . ASP A 1 1176 ? 40.456 16.826 -37.229 1.00 88.19 1176 ASP A O 1
ATOM 9265 N N . LEU A 1 1177 ? 41.867 18.379 -36.415 1.00 90.50 1177 LEU A N 1
ATOM 9266 C CA . LEU A 1 1177 ? 41.281 18.423 -35.073 1.00 90.50 1177 LEU A CA 1
ATOM 9267 C C . LEU A 1 1177 ? 39.813 18.879 -35.064 1.00 90.50 1177 LEU A C 1
ATOM 9269 O O . LEU A 1 1177 ? 39.070 18.465 -34.173 1.00 90.50 1177 LEU A O 1
ATOM 9273 N N . ALA A 1 1178 ? 39.355 19.648 -36.060 1.00 88.00 1178 ALA A N 1
ATOM 9274 C CA . ALA A 1 1178 ? 37.959 20.086 -36.149 1.00 88.00 1178 ALA A CA 1
ATOM 9275 C C . ALA A 1 1178 ? 36.983 18.926 -36.412 1.00 88.00 1178 ALA A C 1
ATOM 9277 O O . ALA A 1 1178 ? 35.785 19.066 -36.192 1.00 88.00 1178 ALA A O 1
ATOM 9278 N N . ARG A 1 1179 ? 37.490 17.770 -36.853 1.00 86.94 1179 ARG A N 1
ATOM 9279 C CA . ARG A 1 1179 ? 36.711 16.540 -37.061 1.00 86.94 1179 ARG A CA 1
ATOM 9280 C C . ARG A 1 1179 ? 36.929 15.510 -35.953 1.00 86.94 1179 ARG A C 1
ATOM 9282 O O . ARG A 1 1179 ? 36.381 14.418 -36.028 1.00 86.94 1179 ARG A O 1
ATOM 9289 N N . CYS A 1 1180 ? 37.763 15.821 -34.962 1.00 94.00 1180 CYS A N 1
ATOM 9290 C CA . CYS A 1 1180 ? 38.166 14.889 -33.913 1.00 94.00 1180 CYS A CA 1
ATOM 9291 C C . CYS A 1 1180 ? 37.271 14.968 -32.674 1.00 94.00 1180 CYS A C 1
ATOM 9293 O O . CYS A 1 1180 ? 36.602 15.973 -32.433 1.00 94.00 1180 CYS A O 1
ATOM 9295 N N . TYR A 1 1181 ? 37.325 13.909 -31.867 1.00 95.94 1181 TYR A N 1
ATOM 9296 C CA . TYR A 1 1181 ? 36.624 13.781 -30.593 1.00 95.94 1181 TYR A CA 1
ATOM 9297 C C . TYR A 1 1181 ? 37.604 13.835 -29.421 1.00 95.94 1181 TYR A C 1
ATOM 9299 O O . TYR A 1 1181 ? 38.736 13.364 -29.546 1.00 95.94 1181 TYR A O 1
ATOM 9307 N N . ALA A 1 1182 ? 37.172 14.359 -28.275 1.00 96.00 1182 ALA A N 1
ATOM 9308 C CA . ALA A 1 1182 ? 37.920 14.263 -27.024 1.00 96.00 1182 ALA A CA 1
ATOM 9309 C C . ALA A 1 1182 ? 36.992 13.981 -25.839 1.00 96.00 1182 ALA A C 1
ATOM 9311 O O . ALA A 1 1182 ? 35.947 14.617 -25.711 1.00 96.00 1182 ALA A O 1
ATOM 9312 N N . TYR A 1 1183 ? 37.406 13.062 -24.966 1.00 96.62 1183 TYR A N 1
ATOM 9313 C CA . TYR A 1 1183 ? 36.654 12.604 -23.794 1.00 96.62 1183 TYR A CA 1
ATOM 9314 C C . TYR A 1 1183 ? 37.462 12.852 -22.515 1.00 96.62 1183 TYR A C 1
ATOM 9316 O O . TYR A 1 1183 ? 38.609 12.405 -22.441 1.00 96.62 1183 TYR A O 1
ATOM 9324 N N . ALA A 1 1184 ? 36.888 13.550 -21.525 1.00 93.25 1184 ALA A N 1
ATOM 9325 C CA . ALA A 1 1184 ? 37.530 13.774 -20.219 1.00 93.25 1184 ALA A CA 1
ATOM 9326 C C . ALA A 1 1184 ? 36.534 14.075 -19.074 1.00 93.25 1184 ALA A C 1
ATOM 9328 O O . ALA A 1 1184 ? 35.454 14.615 -19.323 1.00 93.25 1184 ALA A O 1
ATOM 9329 N N . ASP A 1 1185 ? 36.913 13.794 -17.820 1.00 91.56 1185 ASP A N 1
ATOM 9330 C CA . ASP A 1 1185 ? 36.087 13.987 -16.609 1.00 91.56 1185 ASP A CA 1
ATOM 9331 C C . ASP A 1 1185 ? 36.475 15.197 -15.739 1.00 91.56 1185 ASP A C 1
ATOM 9333 O O . ASP A 1 1185 ? 35.666 15.720 -14.955 1.00 91.56 1185 ASP A O 1
ATOM 9337 N N . SER A 1 1186 ? 37.705 15.689 -15.892 1.00 87.06 1186 SER A N 1
ATOM 9338 C CA . SER A 1 1186 ? 38.271 16.726 -15.031 1.00 87.06 1186 SER A CA 1
ATOM 9339 C C . SER A 1 1186 ? 38.392 18.092 -15.712 1.00 87.06 1186 SER A C 1
ATOM 9341 O O . SER A 1 1186 ? 38.699 18.229 -16.894 1.00 87.06 1186 SER A O 1
ATOM 9343 N N . SER A 1 1187 ? 38.225 19.160 -14.922 1.00 82.88 1187 SER A N 1
ATOM 9344 C CA . SER A 1 1187 ? 38.440 20.539 -15.388 1.00 82.88 1187 SER A CA 1
ATOM 9345 C C . SER A 1 1187 ? 39.894 20.834 -15.776 1.00 82.88 1187 SER A C 1
ATOM 9347 O O . SER A 1 1187 ? 40.145 21.835 -16.433 1.00 82.88 1187 SER A O 1
ATOM 9349 N N . SER A 1 1188 ? 40.855 20.001 -15.359 1.00 81.81 1188 SER A N 1
ATOM 9350 C CA . SER A 1 1188 ? 42.246 20.100 -15.830 1.00 81.81 1188 SER A CA 1
ATOM 9351 C C . SER A 1 1188 ? 42.378 19.824 -17.326 1.00 81.81 1188 SER A C 1
ATOM 9353 O O . SER A 1 1188 ? 43.306 20.311 -17.957 1.00 81.81 1188 SER A O 1
ATOM 9355 N N . ASP A 1 1189 ? 41.449 19.066 -17.903 1.00 87.12 1189 ASP A N 1
ATOM 9356 C CA . ASP A 1 1189 ? 41.515 18.600 -19.290 1.00 87.12 1189 ASP A CA 1
ATOM 9357 C C . ASP A 1 1189 ? 40.670 19.467 -20.232 1.00 87.12 1189 ASP A C 1
ATOM 9359 O O . ASP A 1 1189 ? 40.631 19.240 -21.440 1.00 87.12 1189 ASP A O 1
ATOM 9363 N N . GLU A 1 1190 ? 40.063 20.532 -19.696 1.00 89.25 1190 GLU A N 1
ATOM 9364 C CA . GLU A 1 1190 ? 39.341 21.552 -20.456 1.00 89.25 1190 GLU A CA 1
ATOM 9365 C C . GLU A 1 1190 ? 40.151 22.097 -21.656 1.00 89.25 1190 GLU A C 1
ATOM 9367 O O . GLU A 1 1190 ? 39.576 22.206 -22.741 1.00 89.25 1190 GLU A O 1
ATOM 9372 N N . PRO A 1 1191 ? 41.471 22.380 -21.553 1.00 90.31 1191 PRO A N 1
ATOM 9373 C CA . PRO A 1 1191 ? 42.259 22.810 -22.709 1.00 90.31 1191 PRO A CA 1
ATOM 9374 C C . PRO A 1 1191 ? 42.327 21.767 -23.833 1.00 90.31 1191 PRO A C 1
ATOM 9376 O O . PRO A 1 1191 ? 42.372 22.142 -25.001 1.00 90.31 1191 PRO A O 1
ATOM 9379 N N . MET A 1 1192 ? 42.332 20.468 -23.504 1.00 91.38 1192 MET A N 1
ATOM 9380 C CA . MET A 1 1192 ? 42.326 19.378 -24.489 1.00 91.38 1192 MET A CA 1
ATOM 9381 C C . MET A 1 1192 ? 40.953 19.251 -25.160 1.00 91.38 1192 MET A C 1
ATOM 9383 O O . MET A 1 1192 ? 40.870 19.074 -26.371 1.00 91.38 1192 MET A O 1
ATOM 9387 N N . LEU A 1 1193 ? 39.874 19.405 -24.393 1.00 92.50 1193 LEU A N 1
ATOM 9388 C CA . LEU A 1 1193 ? 38.514 19.419 -24.935 1.00 92.50 1193 LEU A CA 1
ATOM 9389 C C . LEU A 1 1193 ? 38.296 20.602 -25.894 1.00 92.50 1193 LEU A C 1
ATOM 9391 O O . LEU A 1 1193 ? 37.660 20.451 -26.928 1.00 92.50 1193 LEU A O 1
ATOM 9395 N N . ARG A 1 1194 ? 38.889 21.769 -25.612 1.00 91.75 1194 ARG A N 1
ATOM 9396 C CA . ARG A 1 1194 ? 38.752 22.979 -26.448 1.00 91.75 1194 ARG A CA 1
ATOM 9397 C C . ARG A 1 1194 ? 39.431 22.909 -27.817 1.00 91.75 1194 ARG A C 1
ATOM 9399 O O . ARG A 1 1194 ? 39.149 23.767 -28.648 1.00 91.75 1194 ARG A O 1
ATOM 9406 N N . VAL A 1 1195 ? 40.357 21.975 -28.043 1.00 90.94 1195 VAL A N 1
ATOM 9407 C CA . VAL A 1 1195 ? 41.125 21.923 -29.303 1.00 90.94 1195 VAL A CA 1
ATOM 9408 C C . VAL A 1 1195 ? 40.511 21.028 -30.369 1.00 90.94 1195 VAL A C 1
ATOM 9410 O O . VAL A 1 1195 ? 40.969 21.085 -31.505 1.00 90.94 1195 VAL A O 1
ATOM 9413 N N . VAL A 1 1196 ? 39.500 20.229 -30.026 1.00 92.25 1196 VAL A N 1
ATOM 9414 C CA . VAL A 1 1196 ? 38.812 19.325 -30.956 1.00 92.25 1196 VAL A CA 1
ATOM 9415 C C . VAL A 1 1196 ? 37.432 19.859 -31.350 1.00 92.25 1196 VAL A C 1
ATOM 9417 O O . VAL A 1 1196 ? 36.854 20.681 -30.642 1.00 92.25 1196 VAL A O 1
ATOM 9420 N N . GLY A 1 1197 ? 36.880 19.375 -32.464 1.00 87.38 1197 GLY A N 1
ATOM 9421 C CA . GLY A 1 1197 ? 35.530 19.743 -32.910 1.00 87.38 1197 GLY A CA 1
ATOM 9422 C C . GLY A 1 1197 ? 34.393 19.100 -32.114 1.00 87.38 1197 GLY A C 1
ATOM 9423 O O . GLY A 1 1197 ? 33.306 19.669 -32.036 1.00 87.38 1197 GLY A O 1
ATOM 9424 N N . HIS A 1 1198 ? 34.639 17.943 -31.493 1.00 92.81 1198 HIS A N 1
ATOM 9425 C CA . HIS A 1 1198 ? 33.638 17.190 -30.736 1.00 92.81 1198 HIS A CA 1
ATOM 9426 C C . HIS A 1 1198 ? 34.120 16.904 -29.307 1.00 92.81 1198 HIS A C 1
ATOM 9428 O O . HIS A 1 1198 ? 34.673 15.846 -29.001 1.00 92.81 1198 HIS A O 1
ATOM 9434 N N . ALA A 1 1199 ? 33.925 17.873 -28.416 1.00 95.19 1199 ALA A N 1
ATOM 9435 C CA . ALA A 1 1199 ? 34.259 17.744 -27.002 1.00 95.19 1199 ALA A CA 1
ATOM 9436 C C . ALA A 1 1199 ? 33.141 17.042 -26.217 1.00 95.19 1199 ALA A C 1
ATOM 9438 O O . ALA A 1 1199 ? 31.974 17.430 -26.313 1.00 95.19 1199 ALA A O 1
ATOM 9439 N N . VAL A 1 1200 ? 33.514 16.055 -25.400 1.00 95.56 1200 VAL A N 1
ATOM 9440 C CA . VAL A 1 1200 ? 32.592 15.289 -24.558 1.00 95.56 1200 VAL A CA 1
ATOM 9441 C C . VAL A 1 1200 ? 33.095 15.257 -23.114 1.00 95.56 1200 VAL A C 1
ATOM 9443 O O . VAL A 1 1200 ? 34.190 14.776 -22.816 1.00 95.56 1200 VAL A O 1
ATOM 9446 N N . ALA A 1 1201 ? 32.272 15.758 -22.198 1.00 95.06 1201 ALA A N 1
ATOM 9447 C CA . ALA A 1 1201 ? 32.526 15.723 -20.767 1.00 95.06 1201 ALA A CA 1
ATOM 9448 C C . ALA A 1 1201 ? 31.926 14.446 -20.158 1.00 95.06 1201 ALA A C 1
ATOM 9450 O O . ALA A 1 1201 ? 30.714 14.234 -20.199 1.00 95.06 1201 ALA A O 1
ATOM 9451 N N . VAL A 1 1202 ? 32.771 13.599 -19.576 1.00 92.19 1202 VAL A N 1
ATOM 9452 C CA . VAL A 1 1202 ? 32.399 12.280 -19.045 1.00 92.19 1202 VAL A CA 1
ATOM 9453 C C . VAL A 1 1202 ? 32.312 12.348 -17.528 1.00 92.19 1202 VAL A C 1
ATOM 9455 O O . VAL A 1 1202 ? 33.269 12.753 -16.888 1.00 92.19 1202 VAL A O 1
ATOM 9458 N N . ASN A 1 1203 ? 31.186 11.968 -16.922 1.00 90.75 1203 ASN A N 1
ATOM 9459 C CA . ASN A 1 1203 ? 31.007 12.009 -15.463 1.00 90.75 1203 ASN A CA 1
ATOM 9460 C C . ASN A 1 1203 ? 31.502 13.325 -14.794 1.00 90.75 1203 ASN A C 1
ATOM 9462 O O . ASN A 1 1203 ? 32.132 13.275 -13.733 1.00 90.75 1203 ASN A O 1
ATOM 9466 N N . PRO A 1 1204 ? 31.246 14.522 -15.371 1.00 89.81 1204 PRO A N 1
ATOM 9467 C CA . PRO A 1 1204 ? 32.014 15.709 -15.023 1.00 89.81 1204 PRO A CA 1
ATOM 9468 C C . PRO A 1 1204 ? 31.706 16.243 -13.623 1.00 89.81 1204 PRO A C 1
ATOM 9470 O O . PRO A 1 1204 ? 30.551 16.389 -13.208 1.00 89.81 1204 PRO A O 1
ATOM 9473 N N . GLY A 1 1205 ? 32.754 16.674 -12.920 1.00 80.00 1205 GLY A N 1
ATOM 9474 C CA . GLY A 1 1205 ? 32.611 17.480 -11.709 1.00 80.00 1205 GLY A CA 1
ATOM 9475 C C . GLY A 1 1205 ? 32.020 18.872 -11.992 1.00 80.00 1205 GLY A C 1
ATOM 9476 O O . GLY A 1 1205 ? 32.068 19.386 -13.108 1.00 80.00 1205 GLY A O 1
ATOM 9477 N N . GLY A 1 1206 ? 31.521 19.557 -10.956 1.00 74.25 1206 GLY A N 1
ATOM 9478 C CA . GLY A 1 1206 ? 30.775 20.820 -11.114 1.00 74.25 1206 GLY A CA 1
ATOM 9479 C C . GLY A 1 1206 ? 31.512 21.987 -11.798 1.00 74.25 1206 GLY A C 1
ATOM 9480 O O . GLY A 1 1206 ? 30.858 22.931 -12.227 1.00 74.25 1206 GLY A O 1
ATOM 9481 N N . LYS A 1 1207 ? 32.850 21.955 -11.908 1.00 81.25 1207 LYS A N 1
ATOM 9482 C CA . LYS A 1 1207 ? 33.617 22.941 -12.696 1.00 81.25 1207 LYS A CA 1
ATOM 9483 C C . LYS A 1 1207 ? 33.614 22.611 -14.191 1.00 81.25 1207 LYS A C 1
ATOM 9485 O O . LYS A 1 1207 ? 33.294 23.491 -14.980 1.00 81.25 1207 LYS A O 1
ATOM 9490 N N . LEU A 1 1208 ? 33.917 21.363 -14.559 1.00 86.31 1208 LEU A N 1
ATOM 9491 C CA . LEU A 1 1208 ? 33.902 20.927 -15.957 1.00 86.31 1208 LEU A CA 1
ATOM 9492 C C . LEU A 1 1208 ? 32.479 20.942 -16.523 1.00 86.31 1208 LEU A C 1
ATOM 9494 O O . LEU A 1 1208 ? 32.287 21.382 -17.646 1.00 86.31 1208 LEU A O 1
ATOM 9498 N N . LYS A 1 1209 ? 31.471 20.579 -15.718 1.00 86.31 1209 LYS A N 1
ATOM 9499 C CA . LYS A 1 1209 ? 30.059 20.666 -16.115 1.00 86.31 1209 LYS A CA 1
ATOM 9500 C C . LYS A 1 1209 ? 29.665 22.084 -16.548 1.00 86.31 1209 LYS A C 1
ATOM 9502 O O . LYS A 1 1209 ? 29.055 22.252 -17.593 1.00 86.31 1209 LYS A O 1
ATOM 9507 N N . LYS A 1 1210 ? 30.091 23.110 -15.802 1.00 85.62 1210 LYS A N 1
ATOM 9508 C CA . LYS A 1 1210 ? 29.864 24.517 -16.178 1.00 85.62 1210 LYS A CA 1
ATOM 9509 C C . LYS A 1 1210 ? 30.598 24.915 -17.458 1.00 85.62 1210 LYS A C 1
ATOM 9511 O O . LYS A 1 1210 ? 30.066 25.695 -18.239 1.00 85.62 1210 LYS A O 1
ATOM 9516 N N . ALA A 1 1211 ? 31.816 24.411 -17.665 1.00 84.56 1211 ALA A N 1
ATOM 9517 C CA . ALA A 1 1211 ? 32.568 24.657 -18.895 1.00 84.56 1211 ALA A CA 1
ATOM 9518 C C . ALA A 1 1211 ? 31.908 23.976 -20.108 1.00 84.56 1211 ALA A C 1
ATOM 9520 O O . ALA A 1 1211 ? 31.816 24.597 -21.162 1.00 84.56 1211 ALA A O 1
ATOM 9521 N N . ALA A 1 1212 ? 31.384 22.759 -19.934 1.00 88.50 1212 ALA A N 1
ATOM 9522 C CA . ALA A 1 1212 ? 30.625 22.031 -20.947 1.00 88.50 1212 ALA A CA 1
ATOM 9523 C C . ALA A 1 1212 ? 29.314 22.746 -21.308 1.00 88.50 1212 ALA A C 1
ATOM 9525 O O . ALA A 1 1212 ? 29.049 22.967 -22.485 1.00 88.50 1212 ALA A O 1
ATOM 9526 N N . GLU A 1 1213 ? 28.549 23.202 -20.310 1.00 85.25 1213 GLU A N 1
ATOM 9527 C CA . GLU A 1 1213 ? 27.331 24.004 -20.507 1.00 85.25 1213 GLU A CA 1
ATOM 9528 C C . GLU A 1 1213 ? 27.627 25.320 -21.248 1.00 85.25 1213 GLU A C 1
ATOM 9530 O O . GLU A 1 1213 ? 26.900 25.694 -22.164 1.00 85.25 1213 GLU A O 1
ATOM 9535 N N . ALA A 1 1214 ? 28.721 26.006 -20.896 1.00 83.31 1214 ALA A N 1
ATOM 9536 C CA . ALA A 1 1214 ? 29.137 27.240 -21.563 1.00 83.31 1214 ALA A CA 1
ATOM 9537 C C . ALA A 1 1214 ? 29.698 27.011 -22.981 1.00 83.31 1214 ALA A C 1
ATOM 9539 O O . ALA A 1 1214 ? 29.645 27.916 -23.812 1.00 83.31 1214 ALA A O 1
ATOM 9540 N N . GLY A 1 1215 ? 30.269 25.833 -23.245 1.00 78.81 1215 GLY A N 1
ATOM 9541 C CA . GLY A 1 1215 ? 30.883 25.453 -24.519 1.00 78.81 1215 GLY A CA 1
ATOM 9542 C C . GLY A 1 1215 ? 29.968 24.680 -25.472 1.00 78.81 1215 GLY A C 1
ATOM 9543 O O . GLY A 1 1215 ? 30.394 24.394 -26.587 1.00 78.81 1215 GLY A O 1
ATOM 9544 N N . GLY A 1 1216 ? 28.745 24.333 -25.053 1.00 85.19 1216 GLY A N 1
ATOM 9545 C CA . GLY A 1 1216 ? 27.826 23.490 -25.826 1.00 85.19 1216 GLY A CA 1
ATOM 9546 C C . GLY A 1 1216 ? 28.312 22.046 -26.001 1.00 85.19 1216 GLY A C 1
ATOM 9547 O O . GLY A 1 1216 ? 28.006 21.420 -27.012 1.00 85.19 1216 GLY A O 1
ATOM 9548 N N . TRP A 1 1217 ? 29.114 21.535 -25.065 1.00 93.00 1217 TRP A N 1
ATOM 9549 C CA . TRP A 1 1217 ? 29.706 20.196 -25.149 1.00 93.00 1217 TRP A CA 1
ATOM 9550 C C . TRP A 1 1217 ? 28.728 19.115 -24.692 1.00 93.00 1217 TRP A C 1
ATOM 9552 O O . TRP A 1 1217 ? 27.915 19.338 -23.793 1.00 93.00 1217 TRP A O 1
ATOM 9562 N N . GLU A 1 1218 ? 28.845 17.923 -25.276 1.00 91.00 1218 GLU A N 1
ATOM 9563 C CA . GLU A 1 1218 ? 28.068 16.755 -24.856 1.00 91.00 1218 GLU A CA 1
ATOM 9564 C C . GLU A 1 1218 ? 28.483 16.347 -23.433 1.00 91.00 1218 GLU A C 1
ATOM 9566 O O . GLU A 1 1218 ? 29.673 16.296 -23.114 1.00 91.00 1218 GLU A O 1
ATOM 9571 N N . VAL A 1 1219 ? 27.510 16.054 -22.568 1.00 92.25 1219 VAL A N 1
ATOM 9572 C CA . VAL A 1 1219 ? 27.755 15.534 -21.217 1.00 92.25 1219 VAL A CA 1
ATOM 9573 C C . VAL A 1 1219 ? 27.219 14.114 -21.142 1.00 92.25 1219 VAL A C 1
ATOM 9575 O O . VAL A 1 1219 ? 26.020 13.899 -21.298 1.00 92.25 1219 VAL A O 1
ATOM 9578 N N . VAL A 1 1220 ? 28.100 13.154 -20.869 1.00 89.69 1220 VAL A N 1
ATOM 9579 C CA . VAL A 1 1220 ? 27.750 11.733 -20.768 1.00 89.69 1220 VAL A CA 1
ATOM 9580 C C . VAL A 1 1220 ? 28.046 11.199 -19.374 1.00 89.69 1220 VAL A C 1
ATOM 9582 O O . VAL A 1 1220 ? 29.013 11.601 -18.724 1.00 89.69 1220 VAL A O 1
ATOM 9585 N N . HIS A 1 1221 ? 27.213 10.267 -18.917 1.00 89.12 1221 HIS A N 1
ATOM 9586 C CA . HIS A 1 1221 ? 27.383 9.592 -17.637 1.00 89.12 1221 HIS A CA 1
ATOM 9587 C C . HIS A 1 1221 ? 27.566 8.091 -17.856 1.00 89.12 1221 HIS A C 1
ATOM 9589 O O . HIS A 1 1221 ? 26.693 7.440 -18.425 1.00 89.12 1221 HIS A O 1
ATOM 9595 N N . TRP A 1 1222 ? 28.709 7.547 -17.432 1.00 88.94 1222 TRP A N 1
ATOM 9596 C CA . TRP A 1 1222 ? 29.045 6.129 -17.592 1.00 88.94 1222 TRP A CA 1
ATOM 9597 C C . TRP A 1 1222 ? 29.114 5.425 -16.234 1.00 88.94 1222 TRP A C 1
ATOM 9599 O O . TRP A 1 1222 ? 29.649 5.980 -15.274 1.00 88.94 1222 TRP A O 1
ATOM 9609 N N . THR A 1 1223 ? 28.601 4.195 -16.166 1.00 73.81 1223 THR A N 1
ATOM 9610 C CA . THR A 1 1223 ? 28.579 3.334 -14.969 1.00 73.81 1223 THR A CA 1
ATOM 9611 C C . THR A 1 1223 ? 29.643 2.229 -15.038 1.00 73.81 1223 THR A C 1
ATOM 9613 O O . THR A 1 1223 ? 30.110 1.875 -16.126 1.00 73.81 1223 THR A O 1
ATOM 9616 N N . HIS A 1 1224 ? 30.068 1.708 -13.880 1.00 64.56 1224 HIS A N 1
ATOM 9617 C CA . HIS A 1 1224 ? 31.032 0.597 -13.796 1.00 64.56 1224 HIS A CA 1
ATOM 9618 C C . HIS A 1 1224 ? 30.437 -0.729 -14.287 1.00 64.56 1224 HIS A C 1
ATOM 9620 O O . HIS A 1 1224 ? 29.214 -0.865 -14.363 1.00 64.56 1224 HIS A O 1
ATOM 9626 N N . VAL A 1 1225 ? 31.328 -1.675 -14.603 1.00 49.34 1225 VAL A N 1
ATOM 9627 C CA . VAL A 1 1225 ? 31.020 -3.097 -14.855 1.00 49.34 1225 VAL A CA 1
ATOM 9628 C C . VAL A 1 1225 ? 30.544 -3.788 -13.581 1.00 49.34 1225 VAL A C 1
ATOM 9630 O O . VAL A 1 1225 ? 31.175 -3.554 -12.522 1.00 49.34 1225 VAL A O 1
#

Radius of gyration: 39.53 Å; chains: 1; bounding box: 115×66×112 Å

Sequence (1225 aa):
MSEIVTYLRGKTLLITGATGFLAKAVVEKILRCAPEVGRIYLVVRARRRKDGTTLTARERVEEEILQSAAFARLRETHGDRFADIMGAKVHAVEGDLTLDHLGLEPDLYRRLAAEVDVVLTCAASVTFDEEIDAALQLNTLGARRMLEFANSCGDATLVHVSTAYVNGQTKGRIPEAPPRPDWSMAQEMGRSDASFDLERETRDILARADEIHDESRSPEQQDRFRKMALQQNPSPPQRWLDAQMETFRKRWLKERLIEEGMRRGQQLGWHDSYTLTKAMGEQLIVKHRGDLPTAIIRPSIVESALVEPEPGWIEGLKVADPLIDAVSKGRLPDFPGQKDMIVDIIPVDIVANTTLAAMARTAREGGIGVYHVSTGDRNPVLFHQAFEHSYEYFRKNPRLNRNNEPIPIKRWTYPTLGQFRRRYNLRYVYPLNAALWTLNRFTRITLLNNLKRRIAVMQSAISRMLYYAAIYSPYTSLECTFETDRTVKLHESLDPEDRLLFNGDVSRIHWKTYFQEIHIPGLKRHVLKTDEPKPAVTEEEEVAERSGFAQAGEDALPHLDTLTDILAKSADMYGDKTALQMQRDNGWIRYSYKDVFALAGHIGWQWRSSGLHPGDRVLLFSENMPEWGIACFAGMVAGAVLVPVDRRSTPQEVWRIARFTESRAILCTESGHALLTASAEPGDVEKPGNAAKPGGAPSQPGGDVMFWNIENHGLPFDAPQRSASPVTLNEEPPPWAPVEPDTPAAIMFTRGMAAESHGVVLTHRNFVSNLLSLAEILRAYRTDHFLSLLPMSQALEFTGGFLMPFYAGATITYTTSVRPRSLVGLMDETGVNCLIAAPRLFGLLHGSLRQTAEKNGDGVVSRMRLLVSGGGTLESDLYHAYREIGLTIHEGYGLTEAAPVVTVNPMDRSKPSSVGVALPAVDVEIQAPDTEGNGEIIVRGNNVMQGYYRNPTATENRLRGGWLHTGDIGRIDRDGYLYIADRIERLGQAAGSIGSAGAARSASAATAFFDVDGTIVDATIVHYYAFYRTWGYSAPRRLLWTIGFLPKVLYYIVLDKISRSRFIQSFYRQYRGFGRGECVSRSEQLFEKVVRPRMYVGAVDRIRAHQQRGERVVLVTGSLDFVMEPLAEYTKADDLIALSMKEEDGRLTGETEGPPIGDEAKARIVRDYAERRGIDLARCYAYADSSSDEPMLRVVGHAVAVNPGGKLKKAAEAGGWEVVHWTHV

pLDDT: mean 84.38, std 15.32, range [26.5, 98.19]